Protein 2FVZ (pdb70)

Radius of gyration: 35.71 Å; Cα contacts (8 Å, |Δi|>4): 2419; chains: 4; bounding box: 88×84×88 Å

CATH classification: 3.30.540.10 (+1 more: 3.40.190.80)

Foldseek 3Di:
DVVVVVLVQVLFVVLLQLLLVVLPDLCVSQVVSVCSSCVCVCVVPVPEAEAEDCVPRDDDQGKYKQWRSKQQVVCSNVVVQAIKIKIWIDHGNHTAKIWIASSRVGWTWIFGAPPAIDTPPDGAAAALDQQQLAFEEEEEQDDDPDPVSNVVVVQLVVLSVVLNGPYYDYRRGLLVVLVCRLRHVGFKYKYAQAALSSPRNSQSSSVRNPKDKAALLLHHDDRGRRIIMIGNYSNNSNSSSVRD/DVVVVVLVQVLQLVLLVLLLPVLPPLCVSQVVSVCSRPVVCCVVCVFEAEQDPVVRQDQDQGWYKQWRSKALVVCSNVSVQAIKTWIWIDHHSHTAKIWIASSNVGWTWIFGVPPAIDTPNHGAAAQLDQQLLAFAEEEDLEDDCDCCSPVVCVQLVCLSVVSNGVYYDYRSGLLVVLVCRRRHVGFKYWDAQAALSSCSNSQRNNVSRQKDKAALQLHHDDNPRRIIMIGNDNNNRSVSSVRD/DVVVVVLVQVLFLVLLQQLQVVLVDLVVSQVVSVCVNVVVVCVVPVQEAEDEPCVFDDFDQTKYKLWDSKQQVPCSNVSNQFIKTKIWIAHGSGTAKIWIARSNVRWIWIFGDVPAIDTPNHGAAAQLDQQQLQFEEEEELPPDDPVPSVVVVVLLVVLSVVSNGPYYDYRRGLLVVLVCRRRHVGFKYWYFQAALSSPRNSQRSSVSNVKDKAALCLHRNPNGRNIIMIGNDSNVSVVSSVSD/DVVVVVLVVVLQQVLLVLLVVVLPPVCVSQVVSVCSRCVVVCVVPVVEAEQEPVVRQDDAQGKYKQWRSWQQPVCSVVSVQAIKTKIWIHHHPGTAKIWIASSRVGWIWIFGVVGFIDIPPHGWAAQQDLQQLAFEEEEELDDDPDVVSPVVVVLLVVLSVVLNGNYYDYRRGLLVRLVCRRRHVGFKYWYAQAACSSPSNSCRNCVSNQKAKAALQLHRDDNVRRIIIIGNDNSNSVSSSVRD

Structure (mmCIF, N/CA/C/O backbone):
data_2FVZ
#
_entry.id   2FVZ
#
_cell.length_a   65.030
_cell.length_b   96.950
_cell.length_c   106.970
_cell.angle_alpha   90.00
_cell.angle_beta   90.03
_cell.angle_gamma   90.00
#
_symmetry.space_group_name_H-M   'P 1 21 1'
#
loop_
_atom_site.group_PDB
_atom_site.id
_atom_site.type_symbol
_atom_site.label_atom_id
_atom_site.label_alt_id
_atom_site.label_comp_id
_atom_site.label_asym_id
_atom_site.label_entity_id
_atom_site.label_seq_id
_atom_site.pdbx_PDB_ins_code
_atom_site.Cartn_x
_atom_site.Cartn_y
_atom_site.Cartn_z
_atom_site.occupancy
_atom_site.B_iso_or_equiv
_atom_site.auth_seq_id
_atom_site.auth_comp_id
_atom_site.auth_asym_id
_atom_site.auth_atom_id
_atom_site.pdbx_PDB_model_num
ATOM 1 N N . TRP A 1 1 ? 9.409 14.757 30.958 1.00 65.56 16 TRP A N 1
ATOM 2 C CA . TRP A 1 1 ? 8.893 13.818 31.956 1.00 67.84 16 TRP A CA 1
ATOM 3 C C . TRP A 1 1 ? 9.919 12.734 32.272 1.00 67.68 16 TRP A C 1
ATOM 4 O O . TRP A 1 1 ? 9.674 11.550 32.040 1.00 60.81 16 TRP A O 1
ATOM 15 N N . GLU A 1 2 ? 11.057 13.145 32.799 1.00 63.33 17 GLU A N 1
ATOM 16 C CA . GLU A 1 2 ? 12.246 12.297 32.854 1.00 63.21 17 GLU A CA 1
ATOM 17 C C . GLU A 1 2 ? 12.073 11.101 33.786 1.00 60.57 17 GLU A C 1
ATOM 18 O O . GLU A 1 2 ? 12.268 9.959 33.358 1.00 59.72 17 GLU A O 1
ATOM 24 N N . GLU A 1 3 ? 11.722 11.355 35.042 1.00 53.64 18 GLU A N 1
ATOM 25 C CA . GLU A 1 3 ? 11.637 10.297 36.040 1.00 53.48 18 GLU A CA 1
ATOM 26 C C . GLU A 1 3 ? 10.748 9.154 35.559 1.00 51.49 18 GLU A C 1
ATOM 27 O O . GLU A 1 3 ? 10.978 7.994 35.891 1.00 57.36 18 GLU A O 1
ATOM 33 N N . CYS A 1 4 ? 9.736 9.503 34.771 1.00 53.14 19 CYS A N 1
ATOM 34 C CA . CYS A 1 4 ? 8.847 8.512 34.180 1.00 52.20 19 CYS A CA 1
ATOM 35 C C . CYS A 1 4 ? 9.508 7.833 32.986 1.00 45.40 19 CYS A C 1
ATOM 36 O O . CYS A 1 4 ? 9.501 6.606 32.879 1.00 50.27 19 CYS A O 1
ATOM 39 N N . PHE A 1 5 ? 10.087 8.634 32.090 1.00 33.12 20 PHE A N 1
ATOM 40 C CA . PHE A 1 5 ? 10.810 8.059 30.963 1.00 27.62 20 PHE A CA 1
ATOM 41 C C . PHE A 1 5 ? 11.871 7.089 31.467 1.00 30.45 20 PHE A C 1
ATOM 42 O O . PHE A 1 5 ? 12.060 6.012 30.913 1.00 61.20 20 PHE A O 1
ATOM 50 N N . GLN A 1 6 ? 12.555 7.486 32.537 1.00 26.10 21 GLN A N 1
ATOM 51 C CA . GLN A 1 6 ? 13.586 6.620 33.099 1.00 28.22 21 GLN A CA 1
ATOM 52 C C . GLN A 1 6 ? 12.959 5.372 33.704 1.00 33.26 21 GLN A C 1
ATOM 53 O O . GLN A 1 6 ? 13.566 4.302 33.696 1.00 74.81 21 GLN A O 1
ATOM 59 N N . ALA A 1 7 ? 11.742 5.505 34.226 1.00 29.66 22 ALA A N 1
ATOM 60 C CA . ALA A 1 7 ? 11.050 4.356 34.798 1.00 28.36 22 ALA A CA 1
ATOM 61 C C . ALA A 1 7 ? 10.659 3.378 33.695 1.00 27.99 22 ALA A C 1
ATOM 62 O O . ALA A 1 7 ? 10.637 2.169 33.892 1.00 33.41 22 ALA A O 1
ATOM 64 N N . ALA A 1 8 ? 10.361 3.950 32.536 1.00 28.84 23 ALA A N 1
ATOM 65 C CA . ALA A 1 8 ? 10.009 3.177 31.356 1.00 23.42 23 ALA A CA 1
ATOM 66 C C . ALA A 1 8 ? 11.215 2.411 30.822 1.00 30.65 23 ALA A C 1
ATOM 67 O O . ALA A 1 8 ? 11.109 1.228 30.508 1.00 32.65 23 ALA A O 1
ATOM 69 N N . VAL A 1 9 ? 12.352 3.098 30.726 1.00 30.62 24 VAL A N 1
ATOM 70 C CA . VAL A 1 9 ? 13.584 2.496 30.236 1.00 30.92 24 VAL A CA 1
ATOM 71 C C . VAL A 1 9 ? 14.056 1.382 31.169 1.00 34.88 24 VAL A C 1
ATOM 72 O O . VAL A 1 9 ? 14.398 0.288 30.735 1.00 39.02 24 VAL A O 1
ATOM 76 N N . GLN A 1 10 ? 14.057 1.688 32.460 1.00 38.06 25 GLN A N 1
ATOM 77 C CA . GLN A 1 10 ? 14.529 0.748 33.471 1.00 42.93 25 GLN A CA 1
ATOM 78 C C . GLN A 1 10 ? 13.662 -0.499 33.514 1.00 46.65 25 GLN A C 1
ATOM 79 O O . GLN A 1 10 ? 14.170 -1.604 33.751 1.00 68.20 25 GLN A O 1
ATOM 85 N N . LEU A 1 11 ? 12.360 -0.342 33.297 1.00 45.23 26 LEU A N 1
ATOM 86 C CA . LEU A 1 11 ? 11.435 -1.467 33.379 1.00 42.09 26 LEU A CA 1
ATOM 87 C C . LEU A 1 11 ? 11.404 -2.257 32.076 1.00 37.58 26 LEU A C 1
ATOM 88 O O . LEU A 1 11 ? 11.353 -3.486 32.069 1.00 43.11 26 LEU A O 1
ATOM 93 N N . ALA A 1 12 ? 11.433 -1.543 30.954 1.00 30.59 27 ALA A N 1
ATOM 94 C CA . ALA A 1 12 ? 11.401 -2.221 29.665 1.00 29.78 27 ALA A CA 1
ATOM 95 C C . ALA A 1 12 ? 12.532 -3.225 29.544 1.00 39.35 27 ALA A C 1
ATOM 96 O O . ALA A 1 12 ? 12.368 -4.277 28.927 1.00 80.62 27 ALA A O 1
ATOM 98 N N . LEU A 1 13 ? 13.698 -2.929 30.122 1.00 34.11 28 LEU A N 1
ATOM 99 C CA . LEU A 1 13 ? 14.805 -3.872 29.925 1.00 31.05 28 LEU A CA 1
ATOM 100 C C . LEU A 1 13 ? 14.885 -4.863 31.079 1.00 31.92 28 LEU A C 1
ATOM 101 O O . LEU A 1 13 ? 15.446 -5.944 30.928 1.00 42.64 28 LEU A O 1
ATOM 106 N N . ARG A 1 14 ? 14.318 -4.529 32.236 1.00 27.79 29 ARG A N 1
ATOM 107 C CA . ARG A 1 14 ? 14.204 -5.549 33.280 1.00 22.09 29 ARG A CA 1
ATOM 108 C C . ARG A 1 14 ? 13.200 -6.614 32.859 1.00 28.18 29 ARG A C 1
ATOM 109 O O . ARG A 1 14 ? 13.400 -7.809 33.055 1.00 38.69 29 ARG A O 1
ATOM 117 N N . ALA A 1 15 ? 12.102 -6.159 32.261 1.00 30.82 30 ALA A N 1
ATOM 118 C CA . ALA A 1 15 ? 11.176 -7.069 31.600 1.00 33.43 30 ALA A CA 1
ATOM 119 C C . ALA A 1 15 ? 11.880 -7.819 30.469 1.00 36.09 30 ALA A C 1
ATOM 120 O O . ALA A 1 15 ? 11.752 -9.029 30.340 1.00 37.17 30 ALA A O 1
ATOM 122 N N . GLY A 1 16 ? 12.623 -7.069 29.664 1.00 37.76 31 GLY A N 1
ATOM 123 C CA . GLY A 1 16 ? 13.410 -7.615 28.575 1.00 35.01 31 GLY A CA 1
ATOM 124 C C . GLY A 1 16 ? 14.424 -8.632 29.063 1.00 37.57 31 GLY A C 1
ATOM 125 O O . GLY A 1 16 ? 14.812 -9.541 28.330 1.00 40.16 31 GLY A O 1
ATOM 126 N N . GLN A 1 17 ? 14.849 -8.488 30.313 1.00 45.20 32 GLN A N 1
ATOM 127 C CA . GLN A 1 17 ? 15.724 -9.495 30.911 1.00 54.45 32 GLN A CA 1
ATOM 128 C C . GLN A 1 17 ? 14.926 -10.756 31.225 1.00 47.13 32 GLN A C 1
ATOM 129 O O . GLN A 1 17 ? 15.366 -11.872 30.954 1.00 60.32 32 GLN A O 1
ATOM 135 N N . ILE A 1 18 ? 13.745 -10.553 31.793 1.00 37.11 33 ILE A N 1
ATOM 136 C CA . ILE A 1 18 ? 12.878 -11.645 32.215 1.00 28.15 33 ILE A CA 1
ATOM 137 C C . ILE A 1 18 ? 12.456 -12.525 31.047 1.00 38.01 33 ILE A C 1
ATOM 138 O O . ILE A 1 18 ? 12.215 -13.720 31.213 1.00 53.10 33 ILE A O 1
ATOM 143 N N . ILE A 1 19 ? 12.360 -11.930 29.862 1.00 35.64 34 ILE A N 1
ATOM 144 C CA . ILE A 1 19 ? 11.847 -12.658 28.704 1.00 28.03 34 ILE A CA 1
ATOM 145 C C . ILE A 1 19 ? 12.969 -13.390 27.976 1.00 33.55 34 ILE A C 1
ATOM 146 O O . ILE A 1 19 ? 12.756 -14.480 27.447 1.00 43.50 34 ILE A O 1
ATOM 151 N N . ARG A 1 20 ? 14.162 -12.797 27.959 1.00 37.42 35 ARG A N 1
ATOM 152 C CA . ARG A 1 20 ? 15.323 -13.481 27.392 1.00 37.87 35 ARG A CA 1
ATOM 153 C C . ARG A 1 20 ? 15.603 -14.770 28.152 1.00 43.05 35 ARG A C 1
ATOM 154 O O . ARG A 1 20 ? 15.631 -15.855 27.575 1.00 62.63 35 ARG A O 1
ATOM 162 N N . LYS A 1 21 ? 15.804 -14.659 29.462 1.00 44.35 36 LYS A N 1
ATOM 163 C CA . LYS A 1 21 ? 16.054 -15.840 30.272 1.00 48.68 36 LYS A CA 1
ATOM 164 C C . LYS A 1 21 ? 14.863 -16.789 30.256 1.00 49.73 36 LYS A C 1
ATOM 165 O O . LYS A 1 21 ? 15.000 -17.976 30.550 1.00 89.63 36 LYS A O 1
ATOM 171 N N . ALA A 1 22 ? 13.690 -16.269 29.903 1.00 45.20 37 ALA A N 1
ATOM 172 C CA . ALA A 1 22 ? 12.502 -17.104 29.790 1.00 46.56 37 ALA A CA 1
ATOM 173 C C . ALA A 1 22 ? 12.491 -17.856 28.468 1.00 48.13 37 ALA A C 1
ATOM 174 O O . ALA A 1 22 ? 11.981 -18.971 28.373 1.00 63.78 37 ALA A O 1
ATOM 176 N N . LEU A 1 23 ? 13.071 -17.243 27.434 1.00 40.07 38 LEU A N 1
ATOM 177 C CA . LEU A 1 23 ? 13.025 -17.839 26.107 1.00 35.80 38 LEU A CA 1
ATOM 178 C C . LEU A 1 23 ? 13.896 -19.092 26.042 1.00 53.22 38 LEU A C 1
ATOM 179 O O . LEU A 1 23 ? 13.606 -20.022 25.289 1.00 62.61 38 LEU A O 1
ATOM 184 N N . THR A 1 24 ? 14.957 -19.108 26.848 1.00 68.45 39 THR A N 1
ATOM 185 C CA . THR A 1 24 ? 15.874 -20.239 26.887 1.00 76.51 39 THR A CA 1
ATOM 186 C C . THR A 1 24 ? 15.153 -21.530 27.273 1.00 89.36 39 THR A C 1
ATOM 187 O O . THR A 1 24 ? 15.504 -22.613 26.795 1.00 108.03 39 THR A O 1
ATOM 191 N N . GLU A 1 25 ? 14.146 -21.425 28.133 1.00 93.33 40 GLU A N 1
ATOM 192 C CA . GLU A 1 25 ? 13.350 -22.573 28.545 1.00 99.16 40 GLU A CA 1
ATOM 193 C C . GLU A 1 25 ? 12.853 -23.377 27.347 1.00 104.41 40 GLU A C 1
ATOM 194 O O . GLU A 1 25 ? 12.999 -22.955 26.195 1.00 102.84 40 GLU A O 1
ATOM 200 N N . GLU A 1 26 ? 12.265 -24.537 27.623 1.00 107.34 41 GLU A N 1
ATOM 201 C CA . GLU A 1 26 ? 11.725 -25.391 26.573 1.00 104.69 41 GLU A CA 1
ATOM 202 C C . GLU A 1 26 ? 10.212 -25.237 26.461 1.00 99.03 41 GLU A C 1
ATOM 203 O O . GLU A 1 26 ? 9.591 -25.764 25.538 1.00 83.61 41 GLU A O 1
ATOM 209 N N . THR A 1 40 ? 2.671 -17.316 28.742 1.00 27.97 55 THR A N 1
ATOM 210 C CA . THR A 1 40 ? 1.468 -16.767 29.363 1.00 32.79 55 THR A CA 1
ATOM 211 C C . THR A 1 40 ? 1.720 -16.425 30.827 1.00 41.63 55 THR A C 1
ATOM 212 O O . THR A 1 40 ? 1.164 -15.467 31.365 1.00 31.62 55 THR A O 1
ATOM 216 N N . GLU A 1 41 ? 2.574 -17.219 31.469 1.00 51.32 56 GLU A N 1
ATOM 217 C CA . GLU A 1 41 ? 3.019 -16.922 32.826 1.00 58.66 56 GLU A CA 1
ATOM 218 C C . GLU A 1 41 ? 3.976 -15.738 32.836 1.00 61.15 56 GLU A C 1
ATOM 219 O O . GLU A 1 41 ? 3.861 -14.823 33.649 1.00 68.61 56 GLU A O 1
ATOM 225 N N . THR A 1 42 ? 4.939 -15.753 31.918 1.00 62.29 57 THR A N 1
ATOM 226 C CA . THR A 1 42 ? 5.888 -14.652 31.786 1.00 57.23 57 THR A CA 1
ATOM 227 C C . THR A 1 42 ? 5.165 -13.345 31.480 1.00 51.27 57 THR A C 1
ATOM 228 O O . THR A 1 42 ? 5.454 -12.313 32.088 1.00 42.45 57 THR A O 1
ATOM 232 N N . ASP A 1 43 ? 4.223 -13.407 30.546 1.00 55.33 58 ASP A N 1
ATOM 233 C CA . ASP A 1 43 ? 3.372 -12.274 30.205 1.00 60.03 58 ASP A CA 1
ATOM 234 C C . ASP A 1 43 ? 2.828 -11.600 31.461 1.00 59.46 58 ASP A C 1
ATOM 235 O O . ASP A 1 43 ? 3.090 -10.422 31.706 1.00 49.31 58 ASP A O 1
ATOM 240 N N . HIS A 1 44 ? 2.072 -12.360 32.256 1.00 63.00 59 HIS A N 1
ATOM 241 C CA . HIS A 1 44 ? 1.478 -11.821 33.475 1.00 62.99 59 HIS A CA 1
ATOM 242 C C . HIS A 1 44 ? 2.563 -11.280 34.404 1.00 57.64 59 HIS A C 1
ATOM 243 O O . HIS A 1 44 ? 2.489 -10.143 34.865 1.00 48.95 59 HIS A O 1
ATOM 250 N N . LEU A 1 45 ? 3.561 -12.120 34.656 1.00 50.90 60 LEU A N 1
ATOM 251 C CA . LEU A 1 45 ? 4.762 -11.749 35.386 1.00 41.64 60 LEU A CA 1
ATOM 252 C C . LEU A 1 45 ? 5.275 -10.387 34.929 1.00 38.54 60 LEU A C 1
ATOM 253 O O . LEU A 1 45 ? 5.500 -9.480 35.724 1.00 36.64 60 LEU A O 1
ATOM 258 N N . VAL A 1 46 ? 5.459 -10.258 33.620 1.00 37.15 61 VAL A N 1
ATOM 259 C CA . VAL A 1 46 ? 5.983 -9.031 33.028 1.00 30.27 61 VAL A CA 1
ATOM 260 C C . VAL A 1 46 ? 4.990 -7.885 33.162 1.00 39.55 61 VAL A C 1
ATOM 261 O O . VAL A 1 46 ? 5.350 -6.764 33.525 1.00 50.36 61 VAL A O 1
ATOM 265 N N . GLU A 1 47 ? 3.728 -8.177 32.874 1.00 40.35 62 GLU A N 1
ATOM 266 C CA . GLU A 1 47 ? 2.638 -7.224 33.036 1.00 29.37 62 GLU A CA 1
ATOM 267 C C . GLU A 1 47 ? 2.575 -6.681 34.456 1.00 32.47 62 GLU A C 1
ATOM 268 O O . GLU A 1 47 ? 2.629 -5.469 34.662 1.00 35.19 62 GLU A O 1
ATOM 274 N N . ASP A 1 48 ? 2.468 -7.584 35.424 1.00 37.60 63 ASP A N 1
ATOM 275 C CA . ASP A 1 48 ? 2.307 -7.229 36.829 1.00 36.47 63 ASP A CA 1
ATOM 276 C C . ASP A 1 48 ? 3.564 -6.592 37.398 1.00 30.28 63 ASP A C 1
ATOM 277 O O . ASP A 1 48 ? 3.512 -5.871 38.385 1.00 34.64 63 ASP A O 1
ATOM 282 N N . LEU A 1 49 ? 4.702 -6.869 36.766 1.00 30.79 64 LEU A N 1
ATOM 283 C CA . LEU A 1 49 ? 5.954 -6.205 37.122 1.00 31.67 64 LEU A CA 1
ATOM 284 C C . LEU A 1 49 ? 5.872 -4.727 36.761 1.00 31.23 64 LEU A C 1
ATOM 285 O O . LEU A 1 49 ? 5.933 -3.852 37.623 1.00 45.88 64 LEU A O 1
ATOM 290 N N . ILE A 1 50 ? 5.721 -4.455 35.469 1.00 31.18 65 ILE A N 1
ATOM 291 C CA . ILE A 1 50 ? 5.678 -3.084 34.976 1.00 35.80 65 ILE A CA 1
ATOM 292 C C . ILE A 1 50 ? 4.581 -2.272 35.654 1.00 45.55 65 ILE A C 1
ATOM 293 O O . ILE A 1 50 ? 4.836 -1.194 36.193 1.00 56.46 65 ILE A O 1
ATOM 298 N N . ILE A 1 51 ? 3.358 -2.793 35.622 1.00 45.60 66 ILE A N 1
ATOM 299 C CA . ILE A 1 51 ? 2.176 -2.004 35.949 1.00 40.21 66 ILE A CA 1
ATOM 300 C C . ILE A 1 51 ? 2.049 -1.771 37.447 1.00 39.98 66 ILE A C 1
ATOM 301 O O . ILE A 1 51 ? 1.509 -0.751 37.878 1.00 57.76 66 ILE A O 1
ATOM 306 N N . SER A 1 52 ? 2.542 -2.712 38.257 1.00 35.51 67 SER A N 1
ATOM 307 C CA . SER A 1 52 ? 2.479 -2.502 39.703 1.00 26.55 67 SER A CA 1
ATOM 308 C C . SER A 1 52 ? 3.465 -1.439 40.154 1.00 26.45 67 SER A C 1
ATOM 309 O O . SER A 1 52 ? 3.198 -0.698 41.104 1.00 42.12 67 SER A O 1
ATOM 312 N N . GLU A 1 53 ? 4.612 -1.339 39.478 1.00 34.70 68 GLU A N 1
ATOM 313 C CA . GLU A 1 53 ? 5.614 -0.358 39.904 1.00 35.69 68 GLU A CA 1
ATOM 314 C C . GLU A 1 53 ? 5.321 1.033 39.359 1.00 34.63 68 GLU A C 1
ATOM 315 O O . GLU A 1 53 ? 5.460 2.034 40.064 1.00 50.95 68 GLU A O 1
ATOM 321 N N . LEU A 1 54 ? 4.929 1.108 38.093 1.00 27.83 69 LEU A N 1
ATOM 322 C CA . LEU A 1 54 ? 4.488 2.394 37.563 1.00 38.46 69 LEU A CA 1
ATOM 323 C C . LEU A 1 54 ? 3.273 2.895 38.343 1.00 46.32 69 LEU A C 1
ATOM 324 O O . LEU A 1 54 ? 3.132 4.079 38.617 1.00 44.76 69 LEU A O 1
ATOM 329 N N . ARG A 1 55 ? 2.397 1.965 38.692 1.00 54.35 70 ARG A N 1
ATOM 330 C CA . ARG A 1 55 ? 1.211 2.293 39.486 1.00 60.57 70 ARG A CA 1
ATOM 331 C C . ARG A 1 55 ? 1.588 3.069 40.725 1.00 66.21 70 ARG A C 1
ATOM 332 O O . ARG A 1 55 ? 1.440 4.287 40.757 1.00 75.12 70 ARG A O 1
ATOM 340 N N . GLU A 1 56 ? 2.081 2.369 41.741 1.00 69.54 71 GLU A N 1
ATOM 341 C CA . GLU A 1 56 ? 2.402 2.995 43.019 1.00 75.13 71 GLU A CA 1
ATOM 342 C C . GLU A 1 56 ? 3.742 3.723 42.965 1.00 73.48 71 GLU A C 1
ATOM 343 O O . GLU A 1 56 ? 4.325 4.048 44.000 1.00 85.33 71 GLU A O 1
ATOM 349 N N . ARG A 1 57 ? 4.226 3.976 41.753 1.00 69.34 72 ARG A N 1
ATOM 350 C CA . ARG A 1 57 ? 5.212 5.033 41.521 1.00 68.29 72 ARG A CA 1
ATOM 351 C C . ARG A 1 57 ? 4.493 6.351 41.213 1.00 68.93 72 ARG A C 1
ATOM 352 O O . ARG A 1 57 ? 4.859 7.406 41.741 1.00 83.73 72 ARG A O 1
ATOM 360 N N . PHE A 1 58 ? 3.467 6.273 40.370 1.00 59.32 73 PHE A N 1
ATOM 361 C CA . PHE A 1 58 ? 2.565 7.377 40.093 1.00 49.05 73 PHE A CA 1
ATOM 362 C C . PHE A 1 58 ? 1.111 6.938 40.224 1.00 61.82 73 PHE A C 1
ATOM 363 O O . PHE A 1 58 ? 0.427 6.696 39.217 1.00 79.06 73 PHE A O 1
ATOM 371 N N . PRO A 1 59 ? 0.648 6.826 41.465 1.00 67.09 74 PRO A N 1
ATOM 372 C CA . PRO A 1 59 ? -0.580 6.078 41.743 1.00 67.41 74 PRO A CA 1
ATOM 373 C C . PRO A 1 59 ? -1.788 6.634 41.009 1.00 76.46 74 PRO A C 1
ATOM 374 O O . PRO A 1 59 ? -2.784 5.921 40.820 1.00 73.69 74 PRO A O 1
ATOM 378 N N . SER A 1 60 ? -1.706 7.899 40.610 1.00 84.90 75 SER A N 1
ATOM 379 C CA . SER A 1 60 ? -2.845 8.602 40.029 1.00 86.40 75 SER A CA 1
ATOM 380 C C . SER A 1 60 ? -2.783 8.669 38.510 1.00 75.42 75 SER A C 1
ATOM 381 O O . SER A 1 60 ? -3.625 9.303 37.874 1.00 77.28 75 SER A O 1
ATOM 384 N N . HIS A 1 61 ? -1.781 8.022 37.932 1.00 67.47 76 HIS A N 1
ATOM 385 C CA . HIS A 1 61 ? -1.666 7.946 36.481 1.00 56.15 76 HIS A CA 1
ATOM 386 C C . HIS A 1 61 ? -2.686 6.964 35.905 1.00 49.56 76 HIS A C 1
ATOM 387 O O . HIS A 1 61 ? -3.283 6.181 36.644 1.00 40.71 76 HIS A O 1
ATOM 394 N N . ARG A 1 62 ? -2.869 7.022 34.591 1.00 49.77 77 ARG A N 1
ATOM 395 C CA . ARG A 1 62 ? -3.728 6.073 33.902 1.00 47.11 77 ARG A CA 1
ATOM 396 C C . ARG A 1 62 ? -2.901 5.060 33.111 1.00 50.09 77 ARG A C 1
ATOM 397 O O . ARG A 1 62 ? -1.705 5.236 32.881 1.00 36.25 77 ARG A O 1
ATOM 405 N N . PHE A 1 63 ? -3.561 3.985 32.692 1.00 54.55 78 PHE A N 1
ATOM 406 C CA . PHE A 1 63 ? -2.913 2.911 31.953 1.00 49.91 78 PHE A CA 1
ATOM 407 C C . PHE A 1 63 ? -3.763 2.476 30.765 1.00 46.45 78 PHE A C 1
ATOM 408 O O . PHE A 1 63 ? -4.973 2.695 30.731 1.00 48.10 78 PHE A O 1
ATOM 416 N N . ILE A 1 64 ? -3.119 1.860 29.787 1.00 44.30 79 ILE A N 1
ATOM 417 C CA . ILE A 1 64 ? -3.820 1.205 28.691 1.00 46.11 79 ILE A CA 1
ATOM 418 C C . ILE A 1 64 ? -2.973 0.055 28.150 1.00 56.84 79 ILE A C 1
ATOM 419 O O . ILE A 1 64 ? -2.182 0.221 27.216 1.00 71.71 79 ILE A O 1
ATOM 424 N N . ALA A 1 65 ? -3.136 -1.112 28.753 1.00 62.17 80 ALA A N 1
ATOM 425 C CA . ALA A 1 65 ? -2.595 -2.357 28.213 1.00 71.83 80 ALA A CA 1
ATOM 426 C C . ALA A 1 65 ? -3.716 -3.364 28.002 1.00 81.44 80 ALA A C 1
ATOM 427 O O . ALA A 1 65 ? -4.856 -3.117 28.400 1.00 85.85 80 ALA A O 1
ATOM 429 N N . GLU A 1 66 ? -3.418 -4.507 27.393 1.00 89.70 81 GLU A N 1
ATOM 430 C CA . GLU A 1 66 ? -4.476 -5.471 27.123 1.00 92.87 81 GLU A CA 1
ATOM 431 C C . GLU A 1 66 ? -5.182 -5.894 28.406 1.00 88.94 81 GLU A C 1
ATOM 432 O O . GLU A 1 66 ? -6.384 -5.669 28.559 1.00 104.10 81 GLU A O 1
ATOM 438 N N . GLU A 1 67 ? -4.422 -6.490 29.332 1.00 82.55 82 GLU A N 1
ATOM 439 C CA . GLU A 1 67 ? -5.004 -7.008 30.563 1.00 78.58 82 GLU A CA 1
ATOM 440 C C . GLU A 1 67 ? -5.062 -5.909 31.632 1.00 72.11 82 GLU A C 1
ATOM 441 O O . GLU A 1 67 ? -4.261 -5.900 32.576 1.00 70.32 82 GLU A O 1
ATOM 447 N N . ALA A 1 73 ? -14.635 -2.431 25.144 1.00 70.83 88 ALA A N 1
ATOM 448 C CA . ALA A 1 73 ? -13.915 -1.235 24.648 1.00 77.14 88 ALA A CA 1
ATOM 449 C C . ALA A 1 73 ? -13.094 -0.563 25.736 1.00 78.31 88 ALA A C 1
ATOM 450 O O . ALA A 1 73 ? -13.458 -0.643 26.919 1.00 71.54 88 ALA A O 1
ATOM 452 N N . LYS A 1 74 ? -12.020 0.118 25.356 1.00 81.29 89 LYS A N 1
ATOM 453 C CA . LYS A 1 74 ? -11.336 0.068 24.071 1.00 83.78 89 LYS A CA 1
ATOM 454 C C . LYS A 1 74 ? -9.890 0.534 24.257 1.00 87.30 89 LYS A C 1
ATOM 455 O O . LYS A 1 74 ? -9.078 -0.085 25.032 1.00 97.50 89 LYS A O 1
ATOM 457 N N . CYS A 1 75 ? -9.566 1.648 23.546 1.00 81.81 90 CYS A N 1
ATOM 458 C CA . CYS A 1 75 ? -8.348 2.419 23.772 1.00 76.21 90 CYS A CA 1
ATOM 459 C C . CYS A 1 75 ? -8.682 3.909 23.906 1.00 69.00 90 CYS A C 1
ATOM 460 O O . CYS A 1 75 ? -8.259 4.728 23.087 1.00 84.08 90 CYS A O 1
ATOM 463 N N . VAL A 1 76 ? -9.436 4.234 24.952 1.00 57.60 91 VAL A N 1
ATOM 464 C CA . VAL A 1 76 ? -9.924 5.586 25.175 1.00 56.63 91 VAL A CA 1
ATOM 465 C C . VAL A 1 76 ? -8.935 6.413 25.991 1.00 51.47 91 VAL A C 1
ATOM 466 O O . VAL A 1 76 ? -8.936 6.373 27.221 1.00 43.59 91 VAL A O 1
ATOM 470 N N . LEU A 1 77 ? -8.092 7.161 25.285 1.00 50.65 92 LEU A N 1
ATOM 471 C CA . LEU A 1 77 ? -7.068 8.010 25.888 1.00 42.67 92 LEU A CA 1
ATOM 472 C C . LEU A 1 77 ? -7.661 9.334 26.368 1.00 42.78 92 LEU A C 1
ATOM 473 O O . LEU A 1 77 ? -8.179 10.099 25.557 1.00 34.30 92 LEU A O 1
ATOM 478 N N . THR A 1 78 ? -7.588 9.583 27.672 1.00 41.40 93 THR A N 1
ATOM 479 C CA . THR A 1 78 ? -8.033 10.849 28.237 1.00 35.52 93 THR A CA 1
ATOM 480 C C . THR A 1 78 ? -7.028 11.964 27.954 1.00 40.79 93 THR A C 1
ATOM 481 O O . THR A 1 78 ? -6.318 11.949 26.948 1.00 53.77 93 THR A O 1
ATOM 485 N N . HIS A 1 79 ? -6.980 12.932 28.863 1.00 38.52 94 HIS A N 1
ATOM 486 C CA . HIS A 1 79 ? -6.040 14.038 28.773 1.00 39.25 94 HIS A CA 1
ATOM 487 C C . HIS A 1 79 ? -5.012 13.969 29.894 1.00 38.45 94 HIS A C 1
ATOM 488 O O . HIS A 1 79 ? -4.095 14.779 29.961 1.00 44.95 94 HIS A O 1
ATOM 495 N N . SER A 1 80 ? -5.198 12.986 30.773 1.00 37.28 95 SER A N 1
ATOM 496 C CA . SER A 1 80 ? -4.305 12.747 31.890 1.00 37.41 95 SER A CA 1
ATOM 497 C C . SER A 1 80 ? -3.113 11.877 31.511 1.00 42.18 95 SER A C 1
ATOM 498 O O . SER A 1 80 ? -3.151 11.130 30.534 1.00 37.19 95 SER A O 1
ATOM 501 N N . PRO A 1 81 ? -2.045 11.985 32.297 1.00 47.64 96 PRO A N 1
ATOM 502 C CA . PRO A 1 81 ? -0.837 11.185 32.078 1.00 51.15 96 PRO A CA 1
ATOM 503 C C . PRO A 1 81 ? -1.141 9.690 32.064 1.00 47.93 96 PRO A C 1
ATOM 504 O O . PRO A 1 81 ? -1.513 9.100 33.077 1.00 44.73 96 PRO A O 1
ATOM 508 N N . THR A 1 82 ? -0.975 9.084 30.894 1.00 45.09 97 THR A N 1
ATOM 509 C CA . THR A 1 82 ? -1.408 7.713 30.661 1.00 41.91 97 THR A CA 1
ATOM 510 C C . THR A 1 82 ? -0.265 6.831 30.180 1.00 40.27 97 THR A C 1
ATOM 511 O O . THR A 1 82 ? 0.490 7.202 29.284 1.00 41.34 97 THR A O 1
ATOM 515 N N . TRP A 1 83 ? -0.143 5.652 30.782 1.00 33.58 98 TRP A N 1
ATOM 516 C CA . TRP A 1 83 ? 0.763 4.630 30.274 1.00 25.89 98 TRP A CA 1
ATOM 517 C C . TRP A 1 83 ? 0.056 3.697 29.296 1.00 37.96 98 TRP A C 1
ATOM 518 O O . TRP A 1 83 ? -1.072 3.257 29.528 1.00 39.06 98 TRP A O 1
ATOM 529 N N . ILE A 1 84 ? 0.720 3.389 28.190 1.00 44.84 99 ILE A N 1
ATOM 530 C CA . ILE A 1 84 ? 0.150 2.513 27.172 1.00 40.75 99 ILE A CA 1
ATOM 531 C C . ILE A 1 84 ? 1.100 1.363 26.858 1.00 32.53 99 ILE A C 1
ATOM 532 O O . ILE A 1 84 ? 2.061 1.520 26.115 1.00 25.35 99 ILE A O 1
ATOM 537 N N . ILE A 1 85 ? 0.805 0.213 27.443 1.00 32.58 100 ILE A N 1
ATOM 538 C CA . ILE A 1 85 ? 1.785 -0.835 27.681 1.00 32.58 100 ILE A CA 1
ATOM 539 C C . ILE A 1 85 ? 1.421 -2.152 27.004 1.00 38.97 100 ILE A C 1
ATOM 540 O O . ILE A 1 85 ? 0.268 -2.573 27.010 1.00 31.62 100 ILE A O 1
ATOM 545 N N . ASP A 1 86 ? 2.438 -2.782 26.425 1.00 39.25 101 ASP A N 1
ATOM 546 C CA . ASP A 1 86 ? 2.390 -4.156 25.953 1.00 30.37 101 ASP A CA 1
ATOM 547 C C . ASP A 1 86 ? 3.563 -4.960 26.510 1.00 25.21 101 ASP A C 1
ATOM 548 O O . ASP A 1 86 ? 4.681 -4.872 26.005 1.00 20.66 101 ASP A O 1
ATOM 553 N N . PRO A 1 87 ? 3.306 -5.742 27.549 1.00 28.35 102 PRO A N 1
ATOM 554 C CA . PRO A 1 87 ? 4.377 -6.470 28.238 1.00 31.58 102 PRO A CA 1
ATOM 555 C C . PRO A 1 87 ? 5.174 -7.348 27.281 1.00 36.83 102 PRO A C 1
ATOM 556 O O . PRO A 1 87 ? 6.395 -7.288 27.250 1.00 63.16 102 PRO A O 1
ATOM 560 N N . ILE A 1 88 ? 4.472 -8.164 26.506 1.00 42.80 103 ILE A N 1
ATOM 561 C CA . ILE A 1 88 ? 5.106 -9.006 25.503 1.00 36.36 103 ILE A CA 1
ATOM 562 C C . ILE A 1 88 ? 4.442 -8.835 24.144 1.00 35.92 103 ILE A C 1
ATOM 563 O O . ILE A 1 88 ? 3.295 -9.234 23.948 1.00 58.97 103 ILE A O 1
ATOM 568 N N . ASP A 1 89 ? 5.164 -8.237 23.204 1.00 31.95 104 ASP A N 1
ATOM 569 C CA . ASP A 1 89 ? 4.700 -8.204 21.823 1.00 24.20 104 ASP A CA 1
ATOM 570 C C . ASP A 1 89 ? 5.494 -9.200 20.984 1.00 26.75 104 ASP A C 1
ATOM 571 O O . ASP A 1 89 ? 6.707 -9.093 20.850 1.00 34.77 104 ASP A O 1
ATOM 576 N N . GLY A 1 90 ? 4.789 -10.176 20.425 1.00 36.39 105 GLY A N 1
ATOM 577 C CA . GLY A 1 90 ? 5.408 -11.323 19.792 1.00 31.17 105 GLY A CA 1
ATOM 578 C C . GLY A 1 90 ? 5.070 -12.594 20.556 1.00 40.39 105 GLY A C 1
ATOM 579 O O . GLY A 1 90 ? 5.905 -13.473 20.734 1.00 50.77 105 GLY A O 1
ATOM 580 N N . THR A 1 91 ? 3.823 -12.663 21.006 1.00 44.83 106 THR A N 1
ATOM 581 C CA . THR A 1 91 ? 3.321 -13.798 21.764 1.00 40.76 106 THR A CA 1
ATOM 582 C C . THR A 1 91 ? 3.694 -15.117 21.101 1.00 41.70 106 THR A C 1
ATOM 583 O O . THR A 1 91 ? 4.463 -15.912 21.649 1.00 32.63 106 THR A O 1
ATOM 587 N N . CYS A 1 92 ? 3.150 -15.335 19.912 1.00 41.27 107 CYS A N 1
ATOM 588 C CA . CYS A 1 92 ? 3.349 -16.569 19.166 1.00 36.12 107 CYS A CA 1
ATOM 589 C C . CYS A 1 92 ? 4.825 -16.847 18.935 1.00 35.36 107 CYS A C 1
ATOM 590 O O . CYS A 1 92 ? 5.297 -17.958 19.191 1.00 48.40 107 CYS A O 1
ATOM 593 N N . ASN A 1 93 ? 5.555 -15.843 18.468 1.00 38.25 108 ASN A N 1
ATOM 594 C CA . ASN A 1 93 ? 6.996 -15.965 18.272 1.00 38.23 108 ASN A CA 1
ATOM 595 C C . ASN A 1 93 ? 7.664 -16.514 19.529 1.00 38.03 108 ASN A C 1
ATOM 596 O O . ASN A 1 93 ? 8.531 -17.380 19.438 1.00 38.82 108 ASN A O 1
ATOM 601 N N . PHE A 1 94 ? 7.256 -16.007 20.689 1.00 41.31 109 PHE A N 1
ATOM 602 C CA . PHE A 1 94 ? 7.790 -16.503 21.955 1.00 37.93 109 PHE A CA 1
ATOM 603 C C . PHE A 1 94 ? 7.661 -18.024 22.007 1.00 37.46 109 PHE A C 1
ATOM 604 O O . PHE A 1 94 ? 8.636 -18.727 22.257 1.00 32.00 109 PHE A O 1
ATOM 612 N N . VAL A 1 95 ? 6.443 -18.500 21.781 1.00 36.40 110 VAL A N 1
ATOM 613 C CA . VAL A 1 95 ? 6.143 -19.903 22.040 1.00 33.74 110 VAL A CA 1
ATOM 614 C C . VAL A 1 95 ? 6.938 -20.812 21.114 1.00 38.61 110 VAL A C 1
ATOM 615 O O . VAL A 1 95 ? 7.409 -21.869 21.527 1.00 44.63 110 VAL A O 1
ATOM 619 N N . HIS A 1 96 ? 7.106 -20.396 19.858 1.00 26.09 111 HIS A N 1
ATOM 620 C CA . HIS A 1 96 ? 7.977 -21.122 18.942 1.00 25.62 111 HIS A CA 1
ATOM 621 C C . HIS A 1 96 ? 9.426 -20.691 19.131 1.00 30.32 111 HIS A C 1
ATOM 622 O O . HIS A 1 96 ? 10.311 -21.108 18.392 1.00 43.95 111 HIS A O 1
ATOM 629 N N . ARG A 1 97 ? 9.662 -19.847 20.127 1.00 33.81 112 ARG A N 1
ATOM 630 C CA . ARG A 1 97 ? 10.977 -19.257 20.333 1.00 33.13 112 ARG A CA 1
ATOM 631 C C . ARG A 1 97 ? 11.486 -18.616 19.048 1.00 35.67 112 ARG A C 1
ATOM 632 O O . ARG A 1 97 ? 12.687 -18.621 18.793 1.00 58.93 112 ARG A O 1
ATOM 640 N N . PHE A 1 98 ? 10.574 -18.072 18.243 1.00 36.48 113 PHE A N 1
ATOM 641 C CA . PHE A 1 98 ? 10.961 -17.169 17.162 1.00 41.92 113 PHE A CA 1
ATOM 642 C C . PHE A 1 98 ? 11.473 -15.857 17.751 1.00 37.13 113 PHE A C 1
ATOM 643 O O . PHE A 1 98 ? 10.708 -15.089 18.334 1.00 45.46 113 PHE A O 1
ATOM 651 N N . PRO A 1 99 ? 12.773 -15.625 17.605 1.00 36.97 114 PRO A N 1
ATOM 652 C CA . PRO A 1 99 ? 13.477 -14.577 18.343 1.00 39.24 114 PRO A CA 1
ATOM 653 C C . PRO A 1 99 ? 13.126 -13.165 17.874 1.00 38.43 114 PRO A C 1
ATOM 654 O O . PRO A 1 99 ? 14.023 -12.355 17.629 1.00 40.13 114 PRO A O 1
ATOM 658 N N . THR A 1 100 ? 11.837 -12.883 17.755 1.00 34.24 115 THR A N 1
ATOM 659 C CA . THR A 1 100 ? 11.325 -11.556 17.457 1.00 24.53 115 THR A CA 1
ATOM 660 C C . THR A 1 100 ? 10.263 -11.163 18.481 1.00 26.33 115 THR A C 1
ATOM 661 O O . THR A 1 100 ? 9.078 -11.196 18.168 1.00 32.93 115 THR A O 1
ATOM 665 N N . VAL A 1 101 ? 10.715 -10.814 19.673 1.00 19.59 116 VAL A N 1
ATOM 666 C CA . VAL A 1 101 ? 9.872 -10.602 20.841 1.00 23.61 116 VAL A CA 1
ATOM 667 C C . VAL A 1 101 ? 10.191 -9.255 21.471 1.00 28.26 116 VAL A C 1
ATOM 668 O O . VAL A 1 101 ? 11.324 -8.784 21.366 1.00 43.61 116 VAL A O 1
ATOM 672 N N . ALA A 1 102 ? 9.219 -8.618 22.115 1.00 29.23 117 ALA A N 1
ATOM 673 C CA . ALA A 1 102 ? 9.421 -7.232 22.520 1.00 25.67 117 ALA A CA 1
ATOM 674 C C . ALA A 1 102 ? 8.494 -6.814 23.655 1.00 24.82 117 ALA A C 1
ATOM 675 O O . ALA A 1 102 ? 7.410 -7.363 23.814 1.00 36.32 117 ALA A O 1
ATOM 677 N N . VAL A 1 103 ? 8.959 -5.842 24.424 1.00 31.41 118 VAL A N 1
ATOM 678 C CA . VAL A 1 103 ? 8.153 -5.019 25.309 1.00 29.70 118 VAL A CA 1
ATOM 679 C C . VAL A 1 103 ? 7.986 -3.620 24.729 1.00 26.27 118 VAL A C 1
ATOM 680 O O . VAL A 1 103 ? 8.907 -3.063 24.138 1.00 25.70 118 VAL A O 1
ATOM 684 N N . SER A 1 104 ? 6.801 -3.039 24.888 1.00 23.67 119 SER A N 1
ATOM 685 C CA . SER A 1 104 ? 6.582 -1.684 24.394 1.00 18.59 119 SER A CA 1
ATOM 686 C C . SER A 1 104 ? 5.883 -0.836 25.447 1.00 30.63 119 SER A C 1
ATOM 687 O O . SER A 1 104 ? 4.754 -1.119 25.841 1.00 36.21 119 SER A O 1
ATOM 690 N N . ILE A 1 105 ? 6.569 0.206 25.905 1.00 33.58 120 ILE A N 1
ATOM 691 C CA . ILE A 1 105 ? 5.957 1.127 26.856 1.00 28.48 120 ILE A CA 1
ATOM 692 C C . ILE A 1 105 ? 5.890 2.531 26.267 1.00 32.61 120 ILE A C 1
ATOM 693 O O . ILE A 1 105 ? 6.911 3.199 26.113 1.00 30.67 120 ILE A O 1
ATOM 698 N N . GLY A 1 106 ? 4.672 2.946 25.931 1.00 34.91 121 GLY A N 1
ATOM 699 C CA . GLY A 1 106 ? 4.386 4.282 25.449 1.00 29.49 121 GLY A CA 1
ATOM 700 C C . GLY A 1 106 ? 3.781 5.134 26.551 1.00 32.34 121 GLY A C 1
ATOM 701 O O . GLY A 1 106 ? 3.207 4.598 27.497 1.00 20.59 121 GLY A O 1
ATOM 702 N N . PHE A 1 107 ? 3.911 6.451 26.443 1.00 42.20 122 PHE A N 1
ATOM 703 C CA . PHE A 1 107 ? 3.389 7.358 27.461 1.00 39.53 122 PHE A CA 1
ATOM 704 C C . PHE A 1 107 ? 2.792 8.601 26.811 1.00 35.10 122 PHE A C 1
ATOM 705 O O . PHE A 1 107 ? 3.413 9.195 25.931 1.00 27.53 122 PHE A O 1
ATOM 713 N N . ALA A 1 108 ? 1.596 8.967 27.263 1.00 32.23 123 ALA A N 1
ATOM 714 C CA . ALA A 1 108 ? 0.882 10.116 26.723 1.00 34.94 123 ALA A CA 1
ATOM 715 C C . ALA A 1 108 ? 0.632 11.171 27.789 1.00 41.13 123 ALA A C 1
ATOM 716 O O . ALA A 1 108 ? 0.405 10.846 28.956 1.00 49.58 123 ALA A O 1
ATOM 718 N N . VAL A 1 109 ? 0.673 12.439 27.390 1.00 36.84 124 VAL A N 1
ATOM 719 C CA . VAL A 1 109 ? 0.190 13.528 28.220 1.00 38.23 124 VAL A CA 1
ATOM 720 C C . VAL A 1 109 ? -0.627 14.511 27.392 1.00 44.38 124 VAL A C 1
ATOM 721 O O . VAL A 1 109 ? -0.302 14.796 26.241 1.00 36.43 124 VAL A O 1
ATOM 725 N N . ARG A 1 110 ? -1.692 15.027 27.999 1.00 51.32 125 ARG A N 1
ATOM 726 C CA . ARG A 1 110 ? -2.584 15.965 27.336 1.00 49.63 125 ARG A CA 1
ATOM 727 C C . ARG A 1 110 ? -3.136 15.389 26.037 1.00 43.15 125 ARG A C 1
ATOM 728 O O . ARG A 1 110 ? -3.217 16.082 25.021 1.00 44.43 125 ARG A O 1
ATOM 736 N N . GLN A 1 111 ? -3.511 14.115 26.081 1.00 40.62 126 GLN A N 1
ATOM 737 C CA . GLN A 1 111 ? -3.979 13.418 24.887 1.00 38.53 126 GLN A CA 1
ATOM 738 C C . GLN A 1 111 ? -3.018 13.617 23.723 1.00 31.36 126 GLN A C 1
ATOM 739 O O . GLN A 1 111 ? -3.424 13.805 22.579 1.00 29.73 126 GLN A O 1
ATOM 745 N N . GLU A 1 112 ? -1.730 13.577 24.039 1.00 31.04 127 GLU A N 1
ATOM 746 C CA . GLU A 1 112 ? -0.665 13.572 23.047 1.00 29.75 127 GLU A CA 1
ATOM 747 C C . GLU A 1 112 ? 0.363 12.507 23.398 1.00 26.63 127 GLU A C 1
ATOM 748 O O . GLU A 1 112 ? 0.577 12.220 24.574 1.00 29.01 127 GLU A O 1
ATOM 754 N N . LEU A 1 113 ? 1.002 11.907 22.395 1.00 26.58 128 LEU A N 1
ATOM 755 C CA . LEU A 1 113 ? 1.961 10.858 22.738 1.00 33.07 128 LEU A CA 1
ATOM 756 C C . LEU A 1 113 ? 3.307 11.468 23.111 1.00 31.79 128 LEU A C 1
ATOM 757 O O . LEU A 1 113 ? 3.958 12.132 22.313 1.00 32.76 128 LEU A O 1
ATOM 762 N N . GLU A 1 114 ? 3.719 11.242 24.354 1.00 31.64 129 GLU A N 1
ATOM 763 C CA . GLU A 1 114 ? 4.907 11.872 24.916 1.00 33.37 129 GLU A CA 1
ATOM 764 C C . GLU A 1 114 ? 6.167 11.083 24.586 1.00 39.32 129 GLU A C 1
ATOM 765 O O . GLU A 1 114 ? 6.957 11.477 23.720 1.00 41.90 129 GLU A O 1
ATOM 771 N N . PHE A 1 115 ? 6.381 9.956 25.269 1.00 44.83 130 PHE A N 1
ATOM 772 C CA . PHE A 1 115 ? 7.532 9.124 24.918 1.00 42.68 130 PHE A CA 1
ATOM 773 C C . PHE A 1 115 ? 7.103 7.704 24.553 1.00 45.22 130 PHE A C 1
ATOM 774 O O . PHE A 1 115 ? 5.942 7.332 24.697 1.00 36.64 130 PHE A O 1
ATOM 782 N N . GLY A 1 116 ? 8.078 6.933 24.084 1.00 50.45 131 GLY A N 1
ATOM 783 C CA . GLY A 1 116 ? 7.938 5.514 23.829 1.00 43.78 131 GLY A CA 1
ATOM 784 C C . GLY A 1 116 ? 9.234 4.764 24.075 1.00 41.55 131 GLY A C 1
ATOM 785 O O . GLY A 1 116 ? 10.319 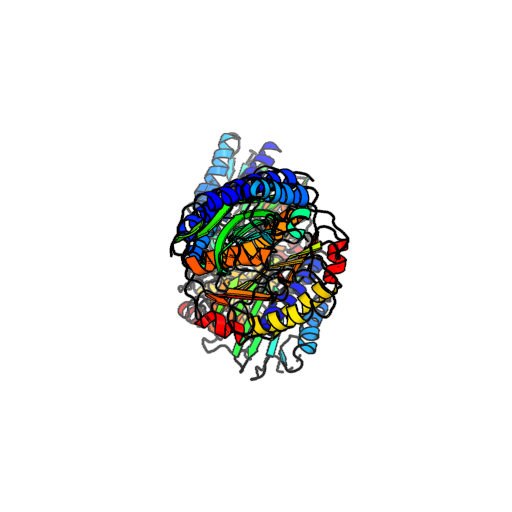5.285 23.817 1.00 49.30 131 GLY A O 1
ATOM 786 N N . VAL A 1 117 ? 9.134 3.539 24.579 1.00 42.40 132 VAL A N 1
ATOM 787 C CA . VAL A 1 117 ? 10.298 2.693 24.804 1.00 35.69 132 VAL A CA 1
ATOM 788 C C . VAL A 1 117 ? 10.010 1.257 24.373 1.00 28.94 132 VAL A C 1
ATOM 789 O O . VAL A 1 117 ? 9.163 0.593 24.964 1.00 31.02 132 VAL A O 1
ATOM 793 N N . ILE A 1 118 ? 10.718 0.791 23.353 1.00 34.39 133 ILE A N 1
ATOM 794 C CA . ILE A 1 118 ? 10.505 -0.546 22.813 1.00 36.66 133 ILE A CA 1
ATOM 795 C C . ILE A 1 118 ? 11.800 -1.353 22.782 1.00 39.06 133 ILE A C 1
ATOM 796 O O . ILE A 1 118 ? 12.718 -1.038 22.028 1.00 34.38 133 ILE A O 1
ATOM 801 N N . TYR A 1 119 ? 11.855 -2.395 23.602 1.00 38.61 134 TYR A N 1
ATOM 802 C CA . TYR A 1 119 ? 13.030 -3.248 23.720 1.00 28.83 134 TYR A CA 1
ATOM 803 C C . TYR A 1 119 ? 12.893 -4.521 22.895 1.00 25.21 134 TYR A C 1
ATOM 804 O O . TYR A 1 119 ? 11.961 -5.297 23.096 1.00 33.14 134 TYR A O 1
ATOM 813 N N . HIS A 1 120 ? 13.827 -4.729 21.978 1.00 27.60 135 HIS A N 1
ATOM 814 C CA . HIS A 1 120 ? 14.012 -6.018 21.326 1.00 19.68 135 HIS A CA 1
ATOM 815 C C . HIS A 1 120 ? 14.778 -6.969 22.243 1.00 21.70 135 HIS A C 1
ATOM 816 O O . HIS A 1 120 ? 16.007 -6.926 22.293 1.00 46.76 135 HIS A O 1
ATOM 823 N N . CYS A 1 121 ? 14.058 -7.814 22.966 1.00 18.90 136 CYS A N 1
ATOM 824 C CA . CYS A 1 121 ? 14.650 -8.665 23.983 1.00 23.93 136 CYS A CA 1
ATOM 825 C C . CYS A 1 121 ? 15.827 -9.471 23.443 1.00 40.19 136 CYS A C 1
ATOM 826 O O . CYS A 1 121 ? 16.897 -9.513 24.049 1.00 36.93 136 CYS A O 1
ATOM 829 N N . THR A 1 122 ? 15.617 -10.104 22.297 1.00 47.67 137 THR A N 1
ATOM 830 C CA . THR A 1 122 ? 16.616 -10.924 21.625 1.00 42.68 137 THR A CA 1
ATOM 831 C C . THR A 1 122 ? 17.874 -10.140 21.278 1.00 44.59 137 THR A C 1
ATOM 832 O O . THR A 1 122 ? 18.952 -10.409 21.807 1.00 52.31 137 THR A O 1
ATOM 836 N N . GLU A 1 123 ? 17.743 -9.165 20.382 1.00 30.57 138 GLU A N 1
ATOM 837 C CA . GLU A 1 123 ? 18.895 -8.450 19.863 1.00 19.39 138 GLU A CA 1
ATOM 838 C C . GLU A 1 123 ? 19.382 -7.352 20.803 1.00 28.51 138 GLU A C 1
ATOM 839 O O . GLU A 1 123 ? 20.355 -6.657 20.513 1.00 36.12 138 GLU A O 1
ATOM 845 N N . GLU A 1 124 ? 18.714 -7.171 21.938 1.00 32.78 139 GLU A N 1
ATOM 846 C CA . GLU A 1 124 ? 19.142 -6.158 22.898 1.00 29.36 139 GLU A CA 1
ATOM 847 C C . GLU A 1 124 ? 19.164 -4.761 22.292 1.00 34.99 139 GLU A C 1
ATOM 848 O O . GLU A 1 124 ? 20.136 -4.029 22.465 1.00 59.71 139 GLU A O 1
ATOM 854 N N . ARG A 1 125 ? 18.104 -4.383 21.585 1.00 34.36 140 ARG A N 1
ATOM 855 C CA . ARG A 1 125 ? 18.002 -3.040 21.023 1.00 26.48 140 ARG A CA 1
ATOM 856 C C . ARG A 1 125 ? 16.887 -2.249 21.708 1.00 30.35 140 ARG A C 1
ATOM 857 O O . ARG A 1 125 ? 15.714 -2.492 21.444 1.00 49.15 140 ARG A O 1
ATOM 865 N N . LEU A 1 126 ? 17.283 -1.324 22.566 1.00 36.04 141 LEU A N 1
ATOM 866 C CA . LEU A 1 126 ? 16.422 -0.321 23.164 1.00 27.03 141 LEU A CA 1
ATOM 867 C C . LEU A 1 126 ? 15.993 0.721 22.139 1.00 34.77 141 LEU A C 1
ATOM 868 O O . LEU A 1 126 ? 16.796 1.538 21.687 1.00 34.61 141 LEU A O 1
ATOM 873 N N . TYR A 1 127 ? 14.718 0.703 21.765 1.00 43.48 142 TYR A N 1
ATOM 874 C CA . TYR A 1 127 ? 14.202 1.774 20.914 1.00 36.78 142 TYR A CA 1
ATOM 875 C C . TYR A 1 127 ? 13.533 2.836 21.780 1.00 37.11 142 TYR A C 1
ATOM 876 O O . TYR A 1 127 ? 12.621 2.531 22.545 1.00 35.51 142 TYR A O 1
ATOM 885 N N . THR A 1 128 ? 14.002 4.070 21.653 1.00 44.27 143 THR A N 1
ATOM 886 C CA . THR A 1 128 ? 13.422 5.175 22.411 1.00 39.69 143 THR A CA 1
ATOM 887 C C . THR A 1 128 ? 12.968 6.293 21.478 1.00 42.34 143 THR A C 1
ATOM 888 O O . THR A 1 128 ? 13.469 6.411 20.362 1.00 50.75 143 THR A O 1
ATOM 892 N N . GLY A 1 129 ? 12.019 7.086 21.961 1.00 42.32 144 GLY A N 1
ATOM 893 C CA . GLY A 1 129 ? 11.509 8.233 21.240 1.00 38.46 144 GLY A CA 1
ATOM 894 C C . GLY A 1 129 ? 10.787 9.196 22.167 1.00 40.19 144 GLY A C 1
ATOM 895 O O . GLY A 1 129 ? 9.776 8.843 22.795 1.00 44.44 144 GLY A O 1
ATOM 896 N N . ARG A 1 130 ? 11.306 10.412 22.276 1.00 40.82 145 ARG A N 1
ATOM 897 C CA . ARG A 1 130 ? 10.625 11.473 23.008 1.00 34.03 145 ARG A CA 1
ATOM 898 C C . ARG A 1 130 ? 10.062 12.499 22.034 1.00 39.01 145 ARG A C 1
ATOM 899 O O . ARG A 1 130 ? 10.663 12.765 20.991 1.00 54.02 145 ARG A O 1
ATOM 907 N N . ARG A 1 131 ? 8.908 13.066 22.372 1.00 41.51 146 ARG A N 1
ATOM 908 C CA . ARG A 1 131 ? 8.359 14.148 21.561 1.00 50.10 146 ARG A CA 1
ATOM 909 C C . ARG A 1 131 ? 9.401 15.241 21.367 1.00 49.53 146 ARG A C 1
ATOM 910 O O . ARG A 1 131 ? 9.882 15.824 22.337 1.00 39.24 146 ARG A O 1
ATOM 918 N N . GLY A 1 132 ? 9.752 15.494 20.109 1.00 46.70 147 GLY A N 1
ATOM 919 C CA . GLY A 1 132 ? 10.573 16.615 19.712 1.00 47.23 147 GLY A CA 1
ATOM 920 C C . GLY A 1 132 ? 12.044 16.450 20.020 1.00 55.52 147 GLY A C 1
ATOM 921 O O . GLY A 1 132 ? 12.843 17.351 19.736 1.00 86.10 147 GLY A O 1
ATOM 922 N N . ARG A 1 133 ? 12.436 15.307 20.595 1.00 44.94 148 ARG A N 1
ATOM 923 C CA . ARG A 1 133 ? 13.832 15.146 20.997 1.00 37.05 148 ARG A CA 1
ATOM 924 C C . ARG A 1 133 ? 14.511 13.980 20.286 1.00 42.79 148 ARG A C 1
ATOM 925 O O . ARG A 1 133 ? 15.562 13.504 20.712 1.00 48.17 148 ARG A O 1
ATOM 933 N N . GLY A 1 134 ? 13.906 13.523 19.191 1.00 45.47 149 GLY A N 1
ATOM 934 C CA . GLY A 1 134 ? 14.512 12.536 18.319 1.00 47.33 149 GLY A CA 1
ATOM 935 C C . GLY A 1 134 ? 14.306 11.106 18.781 1.00 54.67 149 GLY A C 1
ATOM 936 O O . GLY A 1 134 ? 13.741 10.853 19.846 1.00 39.67 149 GLY A O 1
ATOM 937 N N . ALA A 1 135 ? 14.779 10.169 17.965 1.00 59.64 150 ALA A N 1
ATOM 938 C CA . ALA A 1 135 ? 14.629 8.744 18.234 1.00 49.64 150 ALA A CA 1
ATOM 939 C C . ALA A 1 135 ? 15.952 8.005 18.056 1.00 50.90 150 ALA A C 1
ATOM 940 O O . ALA A 1 135 ? 16.711 8.252 17.119 1.00 47.41 150 ALA A O 1
ATOM 942 N N . PHE A 1 136 ? 16.223 7.094 18.983 1.00 57.17 151 PHE A N 1
ATOM 943 C CA . PHE A 1 136 ? 17.505 6.393 18.999 1.00 70.61 151 PHE A CA 1
ATOM 944 C C . PHE A 1 136 ? 17.325 4.891 19.177 1.00 73.63 151 PHE A C 1
ATOM 945 O O . PHE A 1 136 ? 16.443 4.436 19.907 1.00 83.22 151 PHE A O 1
ATOM 953 N N . CYS A 1 137 ? 18.177 4.120 18.503 1.00 70.53 152 CYS A N 1
ATOM 954 C CA . CYS A 1 137 ? 18.378 2.720 18.842 1.00 61.59 152 CYS A CA 1
ATOM 955 C C . CYS A 1 137 ? 19.808 2.494 19.333 1.00 59.15 152 CYS A C 1
ATOM 956 O O . CYS A 1 137 ? 20.757 2.708 18.588 1.00 51.01 152 CYS A O 1
ATOM 959 N N . ASN A 1 138 ? 19.922 2.063 20.581 1.00 66.72 153 ASN A N 1
ATOM 960 C CA . ASN A 1 138 ? 21.203 1.826 21.234 1.00 71.05 153 ASN A CA 1
ATOM 961 C C . ASN A 1 138 ? 22.185 2.968 20.973 1.00 69.42 153 ASN A C 1
ATOM 962 O O . ASN A 1 138 ? 23.118 2.822 20.182 1.00 58.88 153 ASN A O 1
ATOM 967 N N . GLY A 1 139 ? 21.959 4.096 21.637 1.00 67.26 154 GLY A N 1
ATOM 968 C CA . GLY A 1 139 ? 22.882 5.216 21.585 1.00 69.85 154 GLY A CA 1
ATOM 969 C C . GLY A 1 139 ? 22.665 6.147 20.416 1.00 64.73 154 GLY A C 1
ATOM 970 O O . GLY A 1 139 ? 22.469 7.354 20.600 1.00 46.18 154 GLY A O 1
ATOM 971 N N . GLN A 1 140 ? 22.718 5.631 19.183 1.00 63.86 155 GLN A N 1
ATOM 972 C CA . GLN A 1 140 ? 22.775 6.546 18.036 1.00 66.25 155 GLN A CA 1
ATOM 973 C C . GLN A 1 140 ? 21.389 6.832 17.458 1.00 55.17 155 GLN A C 1
ATOM 974 O O . GLN A 1 140 ? 20.461 6.041 17.595 1.00 59.24 155 GLN A O 1
ATOM 980 N N . ARG A 1 141 ? 21.288 7.985 16.815 1.00 45.13 156 ARG A N 1
ATOM 981 C CA . ARG A 1 141 ? 20.037 8.554 16.339 1.00 51.68 156 ARG A CA 1
ATOM 982 C C . ARG A 1 141 ? 19.462 7.782 15.164 1.00 51.94 156 ARG A C 1
ATOM 983 O O . ARG A 1 141 ? 20.199 7.200 14.367 1.00 77.85 156 ARG A O 1
ATOM 991 N N . LEU A 1 142 ? 18.137 7.784 15.061 1.00 43.80 157 LEU A N 1
ATOM 992 C CA . LEU A 1 142 ? 17.461 7.095 13.967 1.00 40.92 157 LEU A CA 1
ATOM 993 C C . LEU A 1 142 ? 16.825 8.091 13.007 1.00 49.21 157 LEU A C 1
ATOM 994 O O . LEU A 1 142 ? 16.577 9.240 13.378 1.00 63.57 157 LEU A O 1
ATOM 999 N N . ARG A 1 143 ? 16.564 7.645 11.784 1.00 48.96 158 ARG A N 1
ATOM 1000 C CA . ARG A 1 143 ? 15.855 8.452 10.802 1.00 49.42 158 ARG A CA 1
ATOM 1001 C C . ARG A 1 143 ? 15.311 7.582 9.674 1.00 45.16 158 ARG A C 1
ATOM 1002 O O . ARG A 1 143 ? 16.010 6.719 9.156 1.00 54.90 158 ARG A O 1
ATOM 1010 N N . VAL A 1 144 ? 14.056 7.817 9.299 1.00 39.05 159 VAL A N 1
ATOM 1011 C CA . VAL A 1 144 ? 13.428 6.997 8.275 1.00 36.17 159 VAL A CA 1
ATOM 1012 C C . VAL A 1 144 ? 14.169 7.121 6.949 1.00 38.88 159 VAL A C 1
ATOM 1013 O O . VAL A 1 144 ? 15.314 7.584 6.898 1.00 50.53 159 VAL A O 1
ATOM 1017 N N . SER A 1 145 ? 13.521 6.692 5.868 1.00 44.81 160 SER A N 1
ATOM 1018 C CA . SER A 1 145 ? 14.203 6.535 4.590 1.00 46.29 160 SER A CA 1
ATOM 1019 C C . SER A 1 145 ? 13.907 7.699 3.648 1.00 51.95 160 SER A C 1
ATOM 1020 O O . SER A 1 145 ? 14.789 8.199 2.940 1.00 56.10 160 SER A O 1
ATOM 1023 N N . GLY A 1 146 ? 12.650 8.133 3.638 1.00 51.42 161 GLY A N 1
ATOM 1024 C CA . GLY A 1 146 ? 12.235 9.159 2.695 1.00 51.08 161 GLY A CA 1
ATOM 1025 C C . GLY A 1 146 ? 11.862 8.579 1.345 1.00 47.15 161 GLY A C 1
ATOM 1026 O O . GLY A 1 146 ? 11.516 9.309 0.418 1.00 63.64 161 GLY A O 1
ATOM 1027 N N . GLU A 1 147 ? 11.928 7.255 1.211 1.00 43.44 162 GLU A N 1
ATOM 1028 C CA . GLU A 1 147 ? 11.469 6.640 -0.036 1.00 45.42 162 GLU A CA 1
ATOM 1029 C C . GLU A 1 147 ? 10.032 7.055 -0.324 1.00 48.58 162 GLU A C 1
ATOM 1030 O O . GLU A 1 147 ? 9.173 7.010 0.550 1.00 54.93 162 GLU A O 1
ATOM 1036 N N . THR A 1 148 ? 9.787 7.462 -1.565 1.00 52.08 163 THR A N 1
ATOM 1037 C CA . THR A 1 148 ? 8.473 7.969 -1.950 1.00 56.09 163 THR A CA 1
ATOM 1038 C C . THR A 1 148 ? 7.841 7.099 -3.027 1.00 50.76 163 THR A C 1
ATOM 1039 O O . THR A 1 148 ? 6.652 7.208 -3.299 1.00 50.50 163 THR A O 1
ATOM 1043 N N . ASP A 1 149 ? 8.647 6.234 -3.637 1.00 46.30 164 ASP A N 1
ATOM 1044 C CA . ASP A 1 149 ? 8.168 5.370 -4.710 1.00 49.73 164 ASP A CA 1
ATOM 1045 C C . ASP A 1 149 ? 7.821 3.982 -4.189 1.00 61.73 164 ASP A C 1
ATOM 1046 O O . ASP A 1 149 ? 8.712 3.177 -3.914 1.00 86.70 164 ASP A O 1
ATOM 1051 N N . LEU A 1 150 ? 6.527 3.719 -4.046 1.00 59.51 165 LEU A N 1
ATOM 1052 C CA . LEU A 1 150 ? 6.047 2.461 -3.482 1.00 56.49 165 LEU A CA 1
ATOM 1053 C C . LEU A 1 150 ? 6.694 1.265 -4.167 1.00 55.28 165 LEU A C 1
ATOM 1054 O O . LEU A 1 150 ? 6.939 0.231 -3.545 1.00 70.55 165 LEU A O 1
ATOM 1059 N N . SER A 1 151 ? 6.982 1.404 -5.459 1.00 50.33 166 SER A N 1
ATOM 1060 C CA . SER A 1 151 ? 7.527 0.290 -6.231 1.00 54.27 166 SER A CA 1
ATOM 1061 C C . SER A 1 151 ? 8.915 -0.094 -5.737 1.00 54.58 166 SER A C 1
ATOM 1062 O O . SER A 1 151 ? 9.411 -1.191 -6.016 1.00 68.99 166 SER A O 1
ATOM 1065 N N . LYS A 1 152 ? 9.543 0.818 -4.993 1.00 47.59 167 LYS A N 1
ATOM 1066 C CA . LYS A 1 152 ? 10.902 0.593 -4.511 1.00 42.84 167 LYS A CA 1
ATOM 1067 C C . LYS A 1 152 ? 10.930 0.283 -3.022 1.00 45.82 167 LYS A C 1
ATOM 1068 O O . LYS A 1 152 ? 11.984 0.356 -2.384 1.00 57.46 167 LYS A O 1
ATOM 1074 N N . ALA A 1 153 ? 9.764 -0.048 -2.472 1.00 42.30 168 ALA A N 1
ATOM 1075 C CA . ALA A 1 153 ? 9.583 -0.033 -1.027 1.00 42.31 168 ALA A CA 1
ATOM 1076 C C . ALA A 1 153 ? 9.405 -1.432 -0.449 1.00 39.06 168 ALA A C 1
ATOM 1077 O O . ALA A 1 153 ? 8.880 -2.326 -1.103 1.00 31.77 168 ALA A O 1
ATOM 1079 N N . LEU A 1 154 ? 9.860 -1.576 0.788 1.00 36.34 169 LEU A N 1
ATOM 1080 C CA . LEU A 1 154 ? 9.681 -2.768 1.601 1.00 30.83 169 LEU A CA 1
ATOM 1081 C C . LEU A 1 154 ? 8.622 -2.511 2.666 1.00 29.40 169 LEU A C 1
ATOM 1082 O O . LEU A 1 154 ? 8.848 -1.745 3.602 1.00 44.59 169 LEU A O 1
ATOM 1087 N N . VAL A 1 155 ? 7.471 -3.148 2.516 1.00 28.59 170 VAL A N 1
ATOM 1088 C CA . VAL A 1 155 ? 6.311 -2.820 3.342 1.00 34.18 170 VAL A CA 1
ATOM 1089 C C . VAL A 1 155 ? 6.061 -3.905 4.379 1.00 39.65 170 VAL A C 1
ATOM 1090 O O . VAL A 1 155 ? 6.156 -5.090 4.088 1.00 63.90 170 VAL A O 1
ATOM 1094 N N . LEU A 1 156 ? 5.738 -3.477 5.598 1.00 40.48 171 LEU A N 1
ATOM 1095 C CA . LEU A 1 156 ? 5.514 -4.407 6.695 1.00 36.11 171 LEU A CA 1
ATOM 1096 C C . LEU A 1 156 ? 4.040 -4.488 7.071 1.00 39.14 171 LEU A C 1
ATOM 1097 O O . LEU A 1 156 ? 3.275 -3.542 6.888 1.00 44.76 171 LEU A O 1
ATOM 1102 N N . THR A 1 157 ? 3.653 -5.650 7.593 1.00 47.46 172 THR A N 1
ATOM 1103 C CA . THR A 1 157 ? 2.309 -5.912 8.083 1.00 47.91 172 THR A CA 1
ATOM 1104 C C . THR A 1 157 ? 2.286 -7.223 8.862 1.00 51.41 172 THR A C 1
ATOM 1105 O O . THR A 1 157 ? 3.294 -7.931 8.903 1.00 61.56 172 THR A O 1
ATOM 1109 N N . GLU A 1 158 ? 1.151 -7.549 9.470 1.00 50.87 173 GLU A N 1
ATOM 1110 C CA . GLU A 1 158 ? 1.061 -8.764 10.283 1.00 49.30 173 GLU A CA 1
ATOM 1111 C C . GLU A 1 158 ? -0.291 -9.448 10.105 1.00 53.37 173 GLU A C 1
ATOM 1112 O O . GLU A 1 158 ? -1.278 -8.808 9.760 1.00 71.07 173 GLU A O 1
ATOM 1118 N N . ILE A 1 159 ? -0.301 -10.758 10.357 1.00 59.90 174 ILE A N 1
ATOM 1119 C CA . ILE A 1 159 ? -1.485 -11.585 10.170 1.00 59.30 174 ILE A CA 1
ATOM 1120 C C . ILE A 1 159 ? -2.601 -11.165 11.116 1.00 57.17 174 ILE A C 1
ATOM 1121 O O . ILE A 1 159 ? -3.593 -10.567 10.693 1.00 63.59 174 ILE A O 1
ATOM 1126 N N . GLY A 1 160 ? -2.418 -11.481 12.393 1.00 61.71 175 GLY A N 1
ATOM 1127 C CA . GLY A 1 160 ? -3.409 -11.236 13.416 1.00 68.21 175 GLY A CA 1
ATOM 1128 C C . GLY A 1 160 ? -3.724 -12.485 14.222 1.00 72.21 175 GLY A C 1
ATOM 1129 O O . GLY A 1 160 ? -3.464 -13.603 13.758 1.00 73.38 175 GLY A O 1
ATOM 1130 N N . PRO A 1 161 ? -4.245 -12.300 15.430 1.00 70.49 176 PRO A N 1
ATOM 1131 C CA . PRO A 1 161 ? -4.692 -13.422 16.258 1.00 69.95 176 PRO A CA 1
ATOM 1132 C C . PRO A 1 161 ? -5.980 -14.053 15.710 1.00 79.72 176 PRO A C 1
ATOM 1133 O O . PRO A 1 161 ? -5.974 -15.195 15.251 1.00 67.43 176 PRO A O 1
ATOM 1137 N N . LYS A 1 162 ? -7.057 -13.262 15.767 1.00 87.08 177 LYS A N 1
ATOM 1138 C CA . LYS A 1 162 ? -8.329 -13.650 15.140 1.00 89.16 177 LYS A CA 1
ATOM 1139 C C . LYS A 1 162 ? -8.093 -14.282 13.776 1.00 85.92 177 LYS A C 1
ATOM 1140 O O . LYS A 1 162 ? -7.372 -13.723 12.954 1.00 66.06 177 LYS A O 1
ATOM 1146 N N . ARG A 1 163 ? -8.706 -15.443 13.548 1.00 92.47 178 ARG A N 1
ATOM 1147 C CA . ARG A 1 163 ? -8.516 -16.162 12.296 1.00 103.59 178 ARG A CA 1
ATOM 1148 C C . ARG A 1 163 ? -9.828 -16.346 11.557 1.00 109.82 178 ARG A C 1
ATOM 1149 O O . ARG A 1 163 ? -9.990 -17.299 10.792 1.00 113.19 178 ARG A O 1
ATOM 1157 N N . ASP A 1 164 ? -10.770 -15.419 11.780 1.00 112.35 179 ASP A N 1
ATOM 1158 C CA . ASP A 1 164 ? -12.043 -15.441 11.062 1.00 112.54 179 ASP A CA 1
ATOM 1159 C C . ASP A 1 164 ? -11.818 -15.293 9.562 1.00 104.46 179 ASP A C 1
ATOM 1160 O O . ASP A 1 164 ? -10.928 -14.570 9.139 1.00 112.46 179 ASP A O 1
ATOM 1165 N N . PRO A 1 165 ? -12.627 -15.986 8.760 1.00 95.39 180 PRO A N 1
ATOM 1166 C CA . PRO A 1 165 ? -12.484 -15.959 7.301 1.00 93.49 180 PRO A CA 1
ATOM 1167 C C . PRO A 1 165 ? -12.642 -14.559 6.722 1.00 93.09 180 PRO A C 1
ATOM 1168 O O . PRO A 1 165 ? -12.237 -14.314 5.589 1.00 106.13 180 PRO A O 1
ATOM 1172 N N . ALA A 1 166 ? -13.230 -13.648 7.493 1.00 88.44 181 ALA A N 1
ATOM 1173 C CA . ALA A 1 166 ? -13.415 -12.269 7.062 1.00 84.97 181 ALA A CA 1
ATOM 1174 C C . ALA A 1 166 ? -12.159 -11.422 7.254 1.00 78.75 181 ALA A C 1
ATOM 1175 O O . ALA A 1 166 ? -11.844 -10.577 6.402 1.00 75.37 181 ALA A O 1
ATOM 1177 N N . THR A 1 167 ? -11.427 -11.621 8.345 1.00 75.67 182 THR A N 1
ATOM 1178 C CA . THR A 1 167 ? -10.153 -10.926 8.517 1.00 71.88 182 THR A CA 1
ATOM 1179 C C . THR A 1 167 ? -9.067 -11.574 7.667 1.00 63.91 182 THR A C 1
ATOM 1180 O O . THR A 1 167 ? -8.138 -10.911 7.204 1.00 46.23 182 THR A O 1
ATOM 1184 N N . LEU A 1 168 ? -9.173 -12.888 7.453 1.00 63.87 183 LEU A N 1
ATOM 1185 C CA . LEU A 1 168 ? -8.184 -13.627 6.673 1.00 63.53 183 LEU A CA 1
ATOM 1186 C C . LEU A 1 168 ? -8.325 -13.337 5.184 1.00 74.99 183 LEU A C 1
ATOM 1187 O O . LEU A 1 168 ? -7.329 -13.181 4.469 1.00 86.94 183 LEU A O 1
ATOM 1192 N N . LYS A 1 169 ? -9.606 -13.222 4.735 1.00 82.48 184 LYS A N 1
ATOM 1193 C CA . LYS A 1 169 ? -9.821 -12.775 3.359 1.00 87.79 184 LYS A CA 1
ATOM 1194 C C . LYS A 1 169 ? -9.348 -11.329 3.197 1.00 79.19 184 LYS A C 1
ATOM 1195 O O . LYS A 1 169 ? -8.654 -10.994 2.240 1.00 52.27 184 LYS A O 1
ATOM 1201 N N . LEU A 1 170 ? -9.757 -10.506 4.158 1.00 78.25 185 LEU A N 1
ATOM 1202 C CA . LEU A 1 170 ? -9.225 -9.159 4.303 1.00 82.65 185 LEU A CA 1
ATOM 1203 C C . LEU A 1 170 ? -7.708 -9.149 4.110 1.00 82.18 185 LEU A C 1
ATOM 1204 O O . LEU A 1 170 ? -7.214 -8.497 3.186 1.00 82.63 185 LEU A O 1
ATOM 1209 N N . PHE A 1 171 ? -7.024 -9.865 4.995 1.00 76.91 186 PHE A N 1
ATOM 1210 C CA . PHE A 1 171 ? -5.581 -10.020 4.997 1.00 62.73 186 PHE A CA 1
ATOM 1211 C C . PHE A 1 171 ? -5.054 -10.233 3.586 1.00 58.80 186 PHE A C 1
ATOM 1212 O O . PHE A 1 171 ? -4.202 -9.480 3.117 1.00 56.52 186 PHE A O 1
ATOM 1220 N N . LEU A 1 172 ? -5.583 -11.259 2.940 1.00 60.26 187 LEU A N 1
ATOM 1221 C CA . LEU A 1 172 ? -5.141 -11.633 1.604 1.00 60.22 187 LEU A CA 1
ATOM 1222 C C . LEU A 1 172 ? -5.519 -10.576 0.580 1.00 62.56 187 LEU A C 1
ATOM 1223 O O . LEU A 1 172 ? -4.855 -10.424 -0.452 1.00 83.97 187 LEU A O 1
ATOM 1228 N N . SER A 1 173 ? -6.594 -9.842 0.858 1.00 58.67 188 SER A N 1
ATOM 1229 C CA . SER A 1 173 ? -7.020 -8.781 -0.046 1.00 49.74 188 SER A CA 1
ATOM 1230 C C . SER A 1 173 ? -6.013 -7.639 -0.073 1.00 46.26 188 SER A C 1
ATOM 1231 O O . SER A 1 173 ? -5.618 -7.174 -1.144 1.00 37.71 188 SER A O 1
ATOM 1234 N N . ASN A 1 174 ? -5.596 -7.184 1.104 1.00 39.67 189 ASN A N 1
ATOM 1235 C CA . ASN A 1 174 ? -4.705 -6.029 1.199 1.00 41.79 189 ASN A CA 1
ATOM 1236 C C . ASN A 1 174 ? -3.305 -6.330 0.670 1.00 49.99 189 ASN A C 1
ATOM 1237 O O . ASN A 1 174 ? -2.641 -5.440 0.129 1.00 58.17 189 ASN A O 1
ATOM 1242 N N . MET A 1 175 ? -2.858 -7.574 0.825 1.00 45.86 190 MET A N 1
ATOM 1243 C CA . MET A 1 175 ? -1.537 -7.977 0.353 1.00 41.31 190 MET A CA 1
ATOM 1244 C C . MET A 1 175 ? -1.468 -7.978 -1.171 1.00 47.60 190 MET A C 1
ATOM 1245 O O . MET A 1 175 ? -0.500 -7.500 -1.766 1.00 42.85 190 MET A O 1
ATOM 1250 N N . GLU A 1 176 ? -2.507 -8.520 -1.799 1.00 55.26 191 GLU A N 1
ATOM 1251 C CA . GLU A 1 176 ? -2.623 -8.460 -3.252 1.00 66.25 191 GLU A CA 1
ATOM 1252 C C . GLU A 1 176 ? -2.580 -7.007 -3.732 1.00 72.59 191 GLU A C 1
ATOM 1253 O O . GLU A 1 176 ? -1.852 -6.669 -4.679 1.00 75.04 191 GLU A O 1
ATOM 1259 N N . ARG A 1 177 ? -3.359 -6.148 -3.079 1.00 72.74 192 ARG A N 1
ATOM 1260 C CA . ARG A 1 177 ? -3.356 -4.727 -3.407 1.00 75.95 192 ARG A CA 1
ATOM 1261 C C . ARG A 1 177 ? -1.950 -4.156 -3.289 1.00 79.88 192 ARG A C 1
ATOM 1262 O O . ARG A 1 177 ? -1.492 -3.412 -4.159 1.00 94.62 192 ARG A O 1
ATOM 1270 N N . LEU A 1 178 ? -1.274 -4.519 -2.205 1.00 75.35 193 LEU A N 1
ATOM 1271 C CA . LEU A 1 178 ? 0.095 -4.068 -1.979 1.00 68.60 193 LEU A CA 1
ATOM 1272 C C . LEU A 1 178 ? 1.057 -4.726 -2.968 1.00 63.10 193 LEU A C 1
ATOM 1273 O O . LEU A 1 178 ? 2.019 -4.113 -3.417 1.00 65.67 193 LEU A O 1
ATOM 1278 N N . LEU A 1 179 ? 0.769 -5.982 -3.289 1.00 60.95 194 LEU A N 1
ATOM 1279 C CA . LEU A 1 179 ? 1.610 -6.751 -4.206 1.00 65.10 194 LEU A CA 1
ATOM 1280 C C . LEU A 1 179 ? 1.348 -6.365 -5.655 1.00 61.19 194 LEU A C 1
ATOM 1281 O O . LEU A 1 179 ? 2.267 -6.330 -6.468 1.00 48.35 194 LEU A O 1
ATOM 1286 N N . HIS A 1 180 ? 0.090 -6.076 -5.969 1.00 63.77 195 HIS A N 1
ATOM 1287 C CA . HIS A 1 180 ? -0.275 -5.531 -7.268 1.00 74.51 195 HIS A CA 1
ATOM 1288 C C . HIS A 1 180 ? 0.024 -4.030 -7.324 1.00 69.62 195 HIS A C 1
ATOM 1289 O O . HIS A 1 180 ? 0.028 -3.387 -8.396 1.00 89.57 195 HIS A O 1
ATOM 1296 N N . ALA A 1 181 ? 0.285 -3.449 -6.142 1.00 59.37 196 ALA A N 1
ATOM 1297 C CA . ALA A 1 181 ? 0.746 -2.071 -6.083 1.00 56.87 196 ALA A CA 1
ATOM 1298 C C . ALA A 1 181 ? 2.202 -1.990 -6.544 1.00 55.30 196 ALA A C 1
ATOM 1299 O O . ALA A 1 181 ? 2.737 -0.873 -6.760 1.00 61.05 196 ALA A O 1
ATOM 1301 N N . LYS A 1 182 ? 2.812 -3.168 -6.685 1.00 57.68 197 LYS A N 1
ATOM 1302 C CA . LYS A 1 182 ? 4.131 -3.349 -7.269 1.00 59.88 197 LYS A CA 1
ATOM 1303 C C . LYS A 1 182 ? 5.227 -3.113 -6.229 1.00 64.74 197 LYS A C 1
ATOM 1304 O O . LYS A 1 182 ? 6.283 -2.546 -6.526 1.00 84.90 197 LYS A O 1
ATOM 1310 N N . ALA A 1 183 ? 4.960 -3.563 -5.008 1.00 62.66 198 ALA A N 1
ATOM 1311 C CA . ALA A 1 183 ? 5.889 -3.366 -3.899 1.00 62.23 198 ALA A CA 1
ATOM 1312 C C . ALA A 1 183 ? 7.169 -4.180 -4.072 1.00 58.44 198 ALA A C 1
ATOM 1313 O O . ALA A 1 183 ? 7.126 -5.345 -4.479 1.00 67.63 198 ALA A O 1
ATOM 1315 N N . HIS A 1 184 ? 8.297 -3.557 -3.756 1.00 56.34 199 HIS A N 1
ATOM 1316 C CA . HIS A 1 184 ? 9.598 -4.206 -3.779 1.00 51.75 199 HIS A CA 1
ATOM 1317 C C . HIS A 1 184 ? 9.544 -5.569 -3.094 1.00 51.54 199 HIS A C 1
ATOM 1318 O O . HIS A 1 184 ? 9.855 -6.586 -3.709 1.00 61.04 199 HIS A O 1
ATOM 1325 N N . GLY A 1 185 ? 9.150 -5.564 -1.822 1.00 52.56 200 GLY A N 1
ATOM 1326 C CA . GLY A 1 185 ? 9.052 -6.765 -1.020 1.00 43.90 200 GLY A CA 1
ATOM 1327 C C . GLY A 1 185 ? 8.148 -6.598 0.191 1.00 37.35 200 GLY A C 1
ATOM 1328 O O . GLY A 1 185 ? 7.998 -5.500 0.730 1.00 34.19 200 GLY A O 1
ATOM 1329 N N . VAL A 1 186 ? 7.537 -7.691 0.636 1.00 32.57 201 VAL A N 1
ATOM 1330 C CA . VAL A 1 186 ? 6.721 -7.655 1.847 1.00 35.61 201 VAL A CA 1
ATOM 1331 C C . VAL A 1 186 ? 7.377 -8.476 2.951 1.00 33.66 201 VAL A C 1
ATOM 1332 O O . VAL A 1 186 ? 8.112 -9.425 2.667 1.00 39.84 201 VAL A O 1
ATOM 1336 N N . ARG A 1 187 ? 7.137 -8.107 4.203 1.00 23.07 202 ARG A N 1
ATOM 1337 C CA . ARG A 1 187 ? 7.710 -8.808 5.343 1.00 23.23 202 ARG A CA 1
ATOM 1338 C C . ARG A 1 187 ? 6.694 -8.924 6.472 1.00 32.71 202 ARG A C 1
ATOM 1339 O O . ARG A 1 187 ? 6.100 -7.927 6.877 1.00 44.40 202 ARG A O 1
ATOM 1347 N N . VAL A 1 188 ? 6.487 -10.128 6.997 1.00 36.18 203 VAL A N 1
ATOM 1348 C CA . VAL A 1 188 ? 5.723 -10.245 8.241 1.00 31.78 203 VAL A CA 1
ATOM 1349 C C . VAL A 1 188 ? 6.481 -11.096 9.251 1.00 27.58 203 VAL A C 1
ATOM 1350 O O . VAL A 1 188 ? 6.825 -12.243 8.969 1.00 36.03 203 VAL A O 1
ATOM 1354 N N . ILE A 1 189 ? 6.749 -10.516 10.420 1.00 24.60 204 ILE A N 1
ATOM 1355 C CA . ILE A 1 189 ? 7.760 -11.034 11.332 1.00 24.89 204 ILE A CA 1
ATOM 1356 C C . ILE A 1 189 ? 7.194 -11.404 12.697 1.00 29.00 204 ILE A C 1
ATOM 1357 O O . ILE A 1 189 ? 7.924 -11.868 13.575 1.00 25.48 204 ILE A O 1
ATOM 1362 N N . GLY A 1 190 ? 5.890 -11.216 12.889 1.00 26.03 205 GLY A N 1
ATOM 1363 C CA . GLY A 1 190 ? 5.244 -11.633 14.119 1.00 24.70 205 GLY A CA 1
ATOM 1364 C C . GLY A 1 190 ? 5.437 -10.655 15.259 1.00 26.39 205 GLY A C 1
ATOM 1365 O O . GLY A 1 190 ? 5.407 -11.036 16.427 1.00 34.31 205 GLY A O 1
ATOM 1366 N N . SER A 1 191 ? 5.637 -9.390 14.917 1.00 24.19 206 SER A N 1
ATOM 1367 C CA . SER A 1 191 ? 5.774 -8.317 15.893 1.00 12.92 206 SER A CA 1
ATOM 1368 C C . SER A 1 191 ? 5.529 -6.970 15.228 1.00 25.21 206 SER A C 1
ATOM 1369 O O . SER A 1 191 ? 6.316 -6.536 14.391 1.00 32.52 206 SER A O 1
ATOM 1372 N N . SER A 1 192 ? 4.437 -6.302 15.588 1.00 36.96 207 SER A N 1
ATOM 1373 C CA . SER A 1 192 ? 4.177 -4.993 14.991 1.00 38.48 207 SER A CA 1
ATOM 1374 C C . SER A 1 192 ? 5.103 -3.946 15.608 1.00 35.73 207 SER A C 1
ATOM 1375 O O . SER A 1 192 ? 5.607 -3.065 14.909 1.00 45.32 207 SER A O 1
ATOM 1378 N N . THR A 1 193 ? 5.322 -4.059 16.917 1.00 30.40 208 THR A N 1
ATOM 1379 C CA . THR A 1 193 ? 6.213 -3.127 17.599 1.00 32.05 208 THR A CA 1
ATOM 1380 C C . THR A 1 193 ? 7.567 -3.066 16.897 1.00 31.19 208 THR A C 1
ATOM 1381 O O . THR A 1 193 ? 8.027 -1.988 16.522 1.00 41.53 208 THR A O 1
ATOM 1385 N N . LEU A 1 194 ? 8.216 -4.212 16.711 1.00 26.54 209 LEU A N 1
ATOM 1386 C CA . LEU A 1 194 ? 9.529 -4.194 16.068 1.00 26.01 209 LEU A CA 1
ATOM 1387 C C . LEU A 1 194 ? 9.401 -3.876 14.583 1.00 27.83 209 LEU A C 1
ATOM 1388 O O . LEU A 1 194 ? 10.256 -3.220 13.998 1.00 39.41 209 LEU A O 1
ATOM 1393 N N . ALA A 1 195 ? 8.320 -4.353 13.975 1.00 32.74 210 ALA A N 1
ATOM 1394 C CA . ALA A 1 195 ? 8.053 -4.056 12.572 1.00 34.13 210 ALA A CA 1
ATOM 1395 C C . ALA A 1 195 ? 8.090 -2.553 12.325 1.00 39.80 210 ALA A C 1
ATOM 1396 O O . ALA A 1 195 ? 8.610 -2.093 11.315 1.00 44.25 210 ALA A O 1
ATOM 1398 N N . LEU A 1 196 ? 7.522 -1.791 13.262 1.00 38.40 211 LEU A N 1
ATOM 1399 C CA . LEU A 1 196 ? 7.471 -0.339 13.113 1.00 33.66 211 LEU A CA 1
ATOM 1400 C C . LEU A 1 196 ? 8.811 0.299 13.450 1.00 31.13 211 LEU A C 1
ATOM 1401 O O . LEU A 1 196 ? 9.220 1.285 12.842 1.00 29.96 211 LEU A O 1
ATOM 1406 N N . CYS A 1 197 ? 9.516 -0.271 14.429 1.00 36.00 212 CYS A N 1
ATOM 1407 C CA . CYS A 1 197 ? 10.855 0.219 14.751 1.00 27.47 212 CYS A CA 1
ATOM 1408 C C . CYS A 1 197 ? 11.791 0.040 13.563 1.00 27.39 212 CYS A C 1
ATOM 1409 O O . CYS A 1 197 ? 12.656 0.881 13.332 1.00 37.27 212 CYS A O 1
ATOM 1412 N N . HIS A 1 198 ? 11.622 -1.039 12.807 1.00 31.39 213 HIS A N 1
ATOM 1413 C CA . HIS A 1 198 ? 12.306 -1.157 11.520 1.00 36.91 213 HIS A CA 1
ATOM 1414 C C . HIS A 1 198 ? 12.014 0.063 10.649 1.00 41.57 213 HIS A C 1
ATOM 1415 O O . HIS A 1 198 ? 12.917 0.667 10.079 1.00 64.46 213 HIS A O 1
ATOM 1422 N N . LEU A 1 199 ? 10.736 0.409 10.558 1.00 47.57 214 LEU A N 1
ATOM 1423 C CA . LEU A 1 199 ? 10.308 1.626 9.877 1.00 47.88 214 LEU A CA 1
ATOM 1424 C C . LEU A 1 199 ? 11.147 2.820 10.333 1.00 51.01 214 LEU A C 1
ATOM 1425 O O . LEU A 1 199 ? 11.860 3.428 9.540 1.00 72.72 214 LEU A O 1
ATOM 1430 N N . ALA A 1 200 ? 11.046 3.136 11.621 1.00 48.54 215 ALA A N 1
ATOM 1431 C CA . ALA A 1 200 ? 11.639 4.343 12.174 1.00 45.99 215 ALA A CA 1
ATOM 1432 C C . ALA A 1 200 ? 13.116 4.460 11.820 1.00 47.77 215 ALA A C 1
ATOM 1433 O O . ALA A 1 200 ? 13.641 5.565 11.693 1.00 65.18 215 ALA A O 1
ATOM 1435 N N . SER A 1 201 ? 13.781 3.321 11.672 1.00 47.91 216 SER A N 1
ATOM 1436 C CA . SER A 1 201 ? 15.235 3.315 11.534 1.00 41.90 216 SER A CA 1
ATOM 1437 C C . SER A 1 201 ? 15.654 3.376 10.072 1.00 29.60 216 SER A C 1
ATOM 1438 O O . SER A 1 201 ? 16.817 3.630 9.761 1.00 48.73 216 SER A O 1
ATOM 1441 N N . GLY A 1 202 ? 14.702 3.145 9.174 1.00 22.73 217 GLY A N 1
ATOM 1442 C CA . GLY A 1 202 ? 14.979 3.125 7.751 1.00 25.42 217 GLY A CA 1
ATOM 1443 C C . GLY A 1 202 ? 14.958 1.734 7.159 1.00 40.80 217 GLY A C 1
ATOM 1444 O O . GLY A 1 202 ? 14.919 1.583 5.936 1.00 72.28 217 GLY A O 1
ATOM 1445 N N . ALA A 1 203 ? 14.981 0.709 8.009 1.00 40.63 218 ALA A N 1
ATOM 1446 C CA . ALA A 1 203 ? 15.067 -0.674 7.573 1.00 32.40 218 ALA A CA 1
ATOM 1447 C C . ALA A 1 203 ? 13.868 -1.080 6.716 1.00 32.26 218 ALA A C 1
ATOM 1448 O O . ALA A 1 203 ? 13.915 -2.073 5.997 1.00 26.00 218 ALA A O 1
ATOM 1450 N N . ALA A 1 204 ? 12.797 -0.301 6.812 1.00 32.95 219 ALA A N 1
ATOM 1451 C CA . ALA A 1 204 ? 11.634 -0.470 5.951 1.00 33.18 219 ALA A CA 1
ATOM 1452 C C . ALA A 1 204 ? 11.021 0.887 5.627 1.00 36.91 219 ALA A C 1
ATOM 1453 O O . ALA A 1 204 ? 11.404 1.900 6.221 1.00 37.53 219 ALA A O 1
ATOM 1455 N N . ASP A 1 205 ? 10.081 0.909 4.684 1.00 43.38 220 ASP A N 1
ATOM 1456 C CA . ASP A 1 205 ? 9.597 2.162 4.125 1.00 58.09 220 ASP A CA 1
ATOM 1457 C C . ASP A 1 205 ? 8.090 2.338 4.266 1.00 58.53 220 ASP A C 1
ATOM 1458 O O . ASP A 1 205 ? 7.520 3.322 3.765 1.00 61.69 220 ASP A O 1
ATOM 1463 N N . ALA A 1 206 ? 7.425 1.382 4.918 1.00 53.54 221 ALA A N 1
ATOM 1464 C CA . ALA A 1 206 ? 5.975 1.502 5.087 1.00 44.92 221 ALA A CA 1
ATOM 1465 C C . ALA A 1 206 ? 5.414 0.354 5.919 1.00 43.13 221 ALA A C 1
ATOM 1466 O O . ALA A 1 206 ? 5.975 -0.739 5.951 1.00 53.59 221 ALA A O 1
ATOM 1468 N N . TYR A 1 207 ? 4.298 0.604 6.590 1.00 34.72 222 TYR A N 1
ATOM 1469 C CA . TYR A 1 207 ? 3.642 -0.411 7.405 1.00 27.80 222 TYR A CA 1
ATOM 1470 C C . TYR A 1 207 ? 2.128 -0.255 7.357 1.00 30.42 222 TYR A C 1
ATOM 1471 O O . TYR A 1 207 ? 1.607 0.856 7.301 1.00 46.46 222 TYR A O 1
ATOM 1480 N N . TYR A 1 208 ? 1.417 -1.376 7.393 1.00 38.29 223 TYR A N 1
ATOM 1481 C CA . TYR A 1 208 ? -0.036 -1.323 7.508 1.00 46.25 223 TYR A CA 1
ATOM 1482 C C . TYR A 1 208 ? -0.567 -2.525 8.278 1.00 49.14 223 TYR A C 1
ATOM 1483 O O . TYR A 1 208 ? 0.126 -3.528 8.449 1.00 62.49 223 TYR A O 1
ATOM 1492 N N . GLN A 1 209 ? -1.807 -2.416 8.745 1.00 46.34 224 GLN A N 1
ATOM 1493 C CA . GLN A 1 209 ? -2.442 -3.510 9.458 1.00 48.81 224 GLN A CA 1
ATOM 1494 C C . GLN A 1 209 ? -3.821 -3.117 9.984 1.00 52.58 224 GLN A C 1
ATOM 1495 O O . GLN A 1 209 ? -4.023 -1.973 10.387 1.00 49.97 224 GLN A O 1
ATOM 1501 N N . PHE A 1 210 ? -4.741 -4.076 9.969 1.00 46.72 225 PHE A N 1
ATOM 1502 C CA . PHE A 1 210 ? -6.092 -3.887 10.471 1.00 40.09 225 PHE A CA 1
ATOM 1503 C C . PHE A 1 210 ? -6.358 -4.758 11.700 1.00 35.22 225 PHE A C 1
ATOM 1504 O O . PHE A 1 210 ? -5.945 -5.907 11.754 1.00 56.22 225 PHE A O 1
ATOM 1512 N N . GLY A 1 211 ? -7.052 -4.203 12.679 1.00 35.37 226 GLY A N 1
ATOM 1513 C CA . GLY A 1 211 ? -7.464 -4.934 13.864 1.00 43.84 226 GLY A CA 1
ATOM 1514 C C . GLY A 1 211 ? -6.350 -5.135 14.865 1.00 56.62 226 GLY A C 1
ATOM 1515 O O . GLY A 1 211 ? -6.256 -6.200 15.476 1.00 70.54 226 GLY A O 1
ATOM 1516 N N . LEU A 1 212 ? -5.497 -4.128 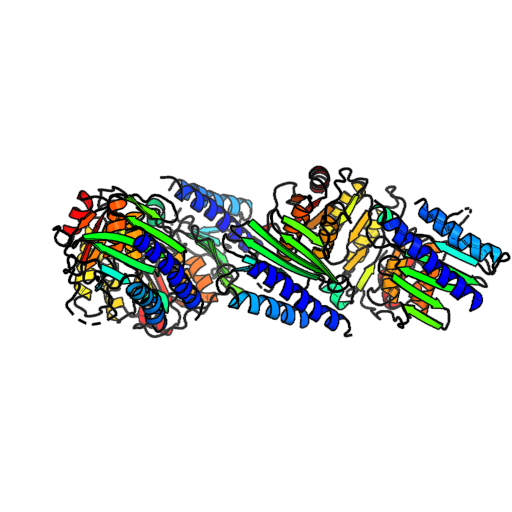15.054 1.00 58.76 227 LEU A N 1
ATOM 1517 C CA . LEU A 1 212 ? -4.386 -4.197 15.996 1.00 53.34 227 LEU A CA 1
ATOM 1518 C C . LEU A 1 212 ? -4.553 -3.188 17.130 1.00 51.54 227 LEU A C 1
ATOM 1519 O O . LEU A 1 212 ? -4.803 -2.012 16.873 1.00 61.85 227 LEU A O 1
ATOM 1524 N N . HIS A 1 213 ? -4.402 -3.638 18.367 1.00 54.92 228 HIS A N 1
ATOM 1525 C CA . HIS A 1 213 ? -4.670 -2.805 19.534 1.00 56.60 228 HIS A CA 1
ATOM 1526 C C . HIS A 1 213 ? -3.644 -1.677 19.663 1.00 43.39 228 HIS A C 1
ATOM 1527 O O . HIS A 1 213 ? -2.581 -1.717 19.051 1.00 26.78 228 HIS A O 1
ATOM 1534 N N . CYS A 1 214 ? -3.967 -0.672 20.471 1.00 43.90 229 CYS A N 1
ATOM 1535 C CA . CYS A 1 214 ? -3.210 0.577 20.480 1.00 47.51 229 CYS A CA 1
ATOM 1536 C C . CYS A 1 214 ? -1.970 0.471 21.348 1.00 52.49 229 CYS A C 1
ATOM 1537 O O . CYS A 1 214 ? -1.043 1.272 21.216 1.00 84.32 229 CYS A O 1
ATOM 1540 N N . TRP A 1 215 ? -1.910 -0.512 22.248 1.00 41.21 230 TRP A N 1
ATOM 1541 C CA . TRP A 1 215 ? -0.670 -0.632 23.022 1.00 29.16 230 TRP A CA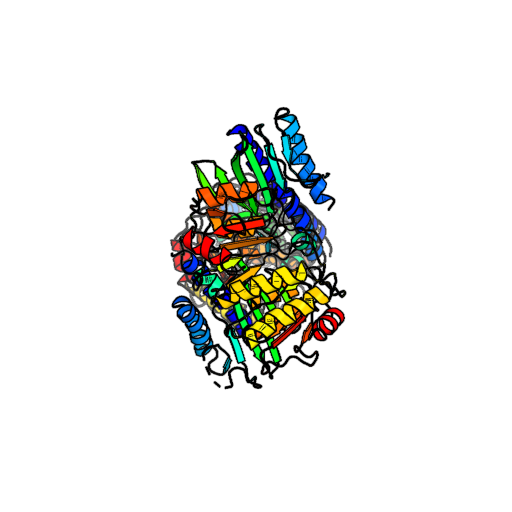 1
ATOM 1542 C C . TRP A 1 215 ? 0.481 -1.032 22.110 1.00 27.59 230 TRP A C 1
ATOM 1543 O O . TRP A 1 215 ? 1.646 -0.813 22.448 1.00 43.23 230 TRP A O 1
ATOM 1554 N N . ASP A 1 216 ? 0.154 -1.607 20.955 1.00 32.83 231 ASP A N 1
ATOM 1555 C CA . ASP A 1 216 ? 1.162 -1.986 19.978 1.00 36.06 231 ASP A CA 1
ATOM 1556 C C . ASP A 1 216 ? 1.529 -0.812 19.079 1.00 44.02 231 ASP A C 1
ATOM 1557 O O . ASP A 1 216 ? 2.434 -0.911 18.248 1.00 81.56 231 ASP A O 1
ATOM 1562 N N . LEU A 1 217 ? 0.816 0.301 19.246 1.00 35.49 232 LEU A N 1
ATOM 1563 C CA . LEU A 1 217 ? 0.871 1.432 18.339 1.00 30.16 232 LEU A CA 1
ATOM 1564 C C . LEU A 1 217 ? 1.548 2.640 18.973 1.00 27.97 232 LEU A C 1
ATOM 1565 O O . LEU A 1 217 ? 2.352 3.319 18.340 1.00 41.44 232 LEU A O 1
ATOM 1570 N N . ALA A 1 218 ? 1.198 2.896 20.230 1.00 19.91 233 ALA A N 1
ATOM 1571 C CA . ALA A 1 218 ? 1.520 4.153 20.886 1.00 20.03 233 ALA A CA 1
ATOM 1572 C C . ALA A 1 218 ? 3.018 4.428 20.827 1.00 22.22 233 ALA A C 1
ATOM 1573 O O . ALA A 1 218 ? 3.454 5.391 20.202 1.00 28.24 233 ALA A O 1
ATOM 1575 N N . ALA A 1 219 ? 3.779 3.560 21.480 1.00 29.98 234 ALA A N 1
ATOM 1576 C CA . ALA A 1 219 ? 5.226 3.712 21.574 1.00 33.74 234 ALA A CA 1
ATOM 1577 C C . ALA A 1 219 ? 5.871 3.859 20.202 1.00 37.11 234 ALA A C 1
ATOM 1578 O O . ALA A 1 219 ? 6.676 4.762 19.971 1.00 51.78 234 ALA A O 1
ATOM 1580 N N . ALA A 1 220 ? 5.520 2.963 19.283 1.00 35.65 235 ALA A N 1
ATOM 1581 C CA . ALA A 1 220 ? 6.173 2.933 17.979 1.00 23.68 235 ALA A CA 1
ATOM 1582 C C . ALA A 1 220 ? 5.985 4.252 17.240 1.00 31.27 235 ALA A C 1
ATOM 1583 O O . ALA A 1 220 ? 6.853 4.695 16.487 1.00 28.27 235 ALA A O 1
ATOM 1585 N N . THR A 1 221 ? 4.834 4.886 17.457 1.00 40.93 236 THR A N 1
ATOM 1586 C CA . THR A 1 221 ? 4.456 6.063 16.682 1.00 40.14 236 THR A CA 1
ATOM 1587 C C . THR A 1 221 ? 5.370 7.249 16.978 1.00 42.07 236 THR A C 1
ATOM 1588 O O . THR A 1 221 ? 5.963 7.822 16.058 1.00 48.31 236 THR A O 1
ATOM 1592 N N . VAL A 1 222 ? 5.493 7.626 18.246 1.00 35.38 237 VAL A N 1
ATOM 1593 C CA . VAL A 1 222 ? 6.410 8.682 18.648 1.00 35.39 237 VAL A CA 1
ATOM 1594 C C . VAL A 1 222 ? 7.798 8.476 18.051 1.00 41.61 237 VAL A C 1
ATOM 1595 O O . VAL A 1 222 ? 8.420 9.403 17.543 1.00 31.79 237 VAL A O 1
ATOM 1599 N N . ILE A 1 223 ? 8.270 7.239 18.132 1.00 45.04 238 ILE A N 1
ATOM 1600 C CA . ILE A 1 223 ? 9.544 6.843 17.549 1.00 30.96 238 ILE A CA 1
ATOM 1601 C C . ILE A 1 223 ? 9.555 7.063 16.043 1.00 25.66 238 ILE A C 1
ATOM 1602 O O . ILE A 1 223 ? 10.377 7.812 15.519 1.00 34.23 238 ILE A O 1
ATOM 1607 N N . ILE A 1 224 ? 8.630 6.406 15.348 1.00 27.91 239 ILE A N 1
ATOM 1608 C CA . ILE A 1 224 ? 8.527 6.569 13.901 1.00 30.77 239 ILE A CA 1
ATOM 1609 C C . ILE A 1 224 ? 8.429 8.041 13.521 1.00 34.14 239 ILE A C 1
ATOM 1610 O O . ILE A 1 224 ? 9.121 8.513 12.624 1.00 57.93 239 ILE A O 1
ATOM 1615 N N . ARG A 1 225 ? 7.565 8.779 14.211 1.00 41.79 240 ARG A N 1
ATOM 1616 C CA . ARG A 1 225 ? 7.498 10.221 13.985 1.00 50.06 240 ARG A CA 1
ATOM 1617 C C . ARG A 1 225 ? 8.857 10.868 14.229 1.00 49.74 240 ARG A C 1
ATOM 1618 O O . ARG A 1 225 ? 9.436 11.501 13.347 1.00 38.06 240 ARG A O 1
ATOM 1626 N N . GLU A 1 226 ? 9.391 10.685 15.433 1.00 51.66 241 GLU A N 1
ATOM 1627 C CA . GLU A 1 226 ? 10.659 11.309 15.781 1.00 48.16 241 GLU A CA 1
ATOM 1628 C C . GLU A 1 226 ? 11.764 10.940 14.795 1.00 52.62 241 GLU A C 1
ATOM 1629 O O . GLU A 1 226 ? 12.730 11.703 14.627 1.00 81.88 241 GLU A O 1
ATOM 1635 N N . ALA A 1 227 ? 11.648 9.810 14.136 1.00 49.64 242 ALA A N 1
ATOM 1636 C CA . ALA A 1 227 ? 12.623 9.413 13.125 1.00 55.12 242 ALA A CA 1
ATOM 1637 C C . ALA A 1 227 ? 12.344 10.089 11.788 1.00 53.97 242 ALA A C 1
ATOM 1638 O O . ALA A 1 227 ? 13.082 9.906 10.817 1.00 30.93 242 ALA A O 1
ATOM 1640 N N . GLY A 1 228 ? 11.270 10.872 11.738 1.00 50.62 243 GLY A N 1
ATOM 1641 C CA . GLY A 1 228 ? 10.971 11.684 10.576 1.00 48.76 243 GLY A CA 1
ATOM 1642 C C . GLY A 1 228 ? 9.896 11.095 9.694 1.00 53.51 243 GLY A C 1
ATOM 1643 O O . GLY A 1 228 ? 9.628 11.614 8.607 1.00 63.60 243 GLY A O 1
ATOM 1644 N N . GLY A 1 229 ? 9.273 10.010 10.146 1.00 54.85 244 GLY A N 1
ATOM 1645 C CA . GLY A 1 229 ? 8.280 9.315 9.340 1.00 52.92 244 GLY A CA 1
ATOM 1646 C C . GLY A 1 229 ? 6.868 9.784 9.622 1.00 50.83 244 GLY A C 1
ATOM 1647 O O . GLY A 1 229 ? 6.658 10.795 10.299 1.00 52.81 244 GLY A O 1
ATOM 1648 N N . ILE A 1 230 ? 5.892 9.050 9.134 1.00 54.05 245 ILE A N 1
ATOM 1649 C CA . ILE A 1 230 ? 4.498 9.462 9.295 1.00 60.66 245 ILE A CA 1
ATOM 1650 C C . ILE A 1 230 ? 3.619 8.275 9.694 1.00 56.52 245 ILE A C 1
ATOM 1651 O O . ILE A 1 230 ? 3.847 7.144 9.246 1.00 73.46 245 ILE A O 1
ATOM 1656 N N . VAL A 1 231 ? 2.614 8.532 10.513 1.00 50.77 246 VAL A N 1
ATOM 1657 C CA . VAL A 1 231 ? 1.724 7.482 11.002 1.00 45.37 246 VAL A CA 1
ATOM 1658 C C . VAL A 1 231 ? 0.268 7.929 10.939 1.00 45.41 246 VAL A C 1
ATOM 1659 O O . VAL A 1 231 ? -0.136 8.873 11.617 1.00 48.97 246 VAL A O 1
ATOM 1663 N N . ILE A 1 232 ? -0.539 7.256 10.115 1.00 38.32 247 ILE A N 1
ATOM 1664 C CA . ILE A 1 232 ? -1.895 7.737 9.878 1.00 38.34 247 ILE A CA 1
ATOM 1665 C C . ILE A 1 232 ? -2.922 6.620 9.974 1.00 44.05 247 ILE A C 1
ATOM 1666 O O . ILE A 1 232 ? -2.567 5.453 10.121 1.00 71.36 247 ILE A O 1
ATOM 1671 N N . ASP A 1 233 ? -4.197 6.988 9.881 1.00 35.75 248 ASP A N 1
ATOM 1672 C CA . ASP A 1 233 ? -5.265 6.007 9.722 1.00 37.77 248 ASP A CA 1
ATOM 1673 C C . ASP A 1 233 ? -5.123 5.288 8.384 1.00 46.31 248 ASP A C 1
ATOM 1674 O O . ASP A 1 233 ? -4.567 5.831 7.434 1.00 38.61 248 ASP A O 1
ATOM 1679 N N . THR A 1 234 ? -5.622 4.059 8.316 1.00 60.79 249 THR A N 1
ATOM 1680 C CA . THR A 1 234 ? -5.525 3.261 7.099 1.00 71.99 249 THR A CA 1
ATOM 1681 C C . THR A 1 234 ? -6.130 3.997 5.913 1.00 80.27 249 THR A C 1
ATOM 1682 O O . THR A 1 234 ? -5.711 3.817 4.768 1.00 79.76 249 THR A O 1
ATOM 1686 N N . SER A 1 235 ? -7.136 4.823 6.205 1.00 85.42 250 SER A N 1
ATOM 1687 C CA . SER A 1 235 ? -7.884 5.540 5.183 1.00 85.57 250 SER A CA 1
ATOM 1688 C C . SER A 1 235 ? -7.053 6.643 4.527 1.00 83.89 250 SER A C 1
ATOM 1689 O O . SER A 1 235 ? -7.413 7.177 3.481 1.00 94.34 250 SER A O 1
ATOM 1692 N N . GLY A 1 236 ? -5.937 6.991 5.150 1.00 76.98 251 GLY A N 1
ATOM 1693 C CA . GLY A 1 236 ? -5.135 8.124 4.705 1.00 67.69 251 GLY A CA 1
ATOM 1694 C C . GLY A 1 236 ? -5.353 9.328 5.616 1.00 58.23 251 GLY A C 1
ATOM 1695 O O . GLY A 1 236 ? -4.550 10.257 5.641 1.00 54.57 251 GLY A O 1
ATOM 1696 N N . GLY A 1 237 ? -6.452 9.292 6.360 1.00 49.88 252 GLY A N 1
ATOM 1697 C CA . GLY A 1 237 ? -6.764 10.316 7.336 1.00 48.99 252 GLY A CA 1
ATOM 1698 C C . GLY A 1 237 ? -5.872 10.238 8.560 1.00 48.02 252 GLY A C 1
ATOM 1699 O O . GLY A 1 237 ? -4.936 9.444 8.624 1.00 45.61 252 GLY A O 1
ATOM 1700 N N . PRO A 1 238 ? -6.166 11.079 9.547 1.00 49.95 253 PRO A N 1
ATOM 1701 C CA . PRO A 1 238 ? -5.373 11.137 10.774 1.00 53.41 253 PRO A CA 1
ATOM 1702 C C . PRO A 1 238 ? -5.493 9.851 11.588 1.00 57.25 253 PRO A C 1
ATOM 1703 O O . PRO A 1 238 ? -6.482 9.126 11.479 1.00 56.82 253 PRO A O 1
ATOM 1707 N N . LEU A 1 239 ? -4.476 9.593 12.401 1.00 55.85 254 LEU A N 1
ATOM 1708 C CA . LEU A 1 239 ? -4.449 8.426 13.276 1.00 52.48 254 LEU A CA 1
ATOM 1709 C C . LEU A 1 239 ? -5.603 8.462 14.270 1.00 49.95 254 LEU A C 1
ATOM 1710 O O . LEU A 1 239 ? -5.945 9.523 14.798 1.00 64.56 254 LEU A O 1
ATOM 1715 N N . ASP A 1 240 ? -6.206 7.303 14.526 1.00 44.87 255 ASP A N 1
ATOM 1716 C CA . ASP A 1 240 ? -7.249 7.197 15.538 1.00 40.45 255 ASP A CA 1
ATOM 1717 C C . ASP A 1 240 ? -7.033 5.966 16.411 1.00 39.94 255 ASP A C 1
ATOM 1718 O O . ASP A 1 240 ? -7.311 4.850 15.982 1.00 67.94 255 ASP A O 1
ATOM 1723 N N . LEU A 1 241 ? -6.547 6.193 17.622 1.00 43.32 256 LEU A N 1
ATOM 1724 C CA . LEU A 1 241 ? -6.126 5.135 18.527 1.00 53.75 256 LEU A CA 1
ATOM 1725 C C . LEU A 1 241 ? -7.181 4.042 18.652 1.00 50.82 256 LEU A C 1
ATOM 1726 O O . LEU A 1 241 ? -6.861 2.863 18.835 1.00 60.33 256 LEU A O 1
ATOM 1731 N N . MET A 1 242 ? -8.452 4.430 18.569 1.00 39.36 257 MET A N 1
ATOM 1732 C CA . MET A 1 242 ? -9.514 3.451 18.772 1.00 33.00 257 MET A CA 1
ATOM 1733 C C . MET A 1 242 ? -9.868 2.746 17.468 1.00 30.64 257 MET A C 1
ATOM 1734 O O . MET A 1 242 ? -10.670 1.815 17.452 1.00 42.43 257 MET A O 1
ATOM 1739 N N . ALA A 1 243 ? -9.258 3.193 16.378 1.00 33.92 258 ALA A N 1
ATOM 1740 C CA . ALA A 1 243 ? -9.525 2.640 15.058 1.00 30.80 258 ALA A CA 1
ATOM 1741 C C . ALA A 1 243 ? -8.832 1.298 14.859 1.00 33.87 258 ALA A C 1
ATOM 1742 O O . ALA A 1 243 ? -9.173 0.549 13.939 1.00 51.62 258 ALA A O 1
ATOM 1744 N N . CYS A 1 244 ? -7.856 0.991 15.704 1.00 41.23 259 CYS A N 1
ATOM 1745 C CA . CYS A 1 244 ? -7.205 -0.310 15.672 1.00 40.86 259 CYS A CA 1
ATOM 1746 C C . CYS A 1 244 ? -6.582 -0.600 14.317 1.00 39.81 259 CYS A C 1
ATOM 1747 O O . CYS A 1 244 ? -6.540 -1.748 13.870 1.00 30.62 259 CYS A O 1
ATOM 1750 N N . ARG A 1 245 ? -6.100 0.437 13.644 1.00 48.87 260 ARG A N 1
ATOM 1751 C CA . ARG A 1 245 ? -5.420 0.257 12.365 1.00 57.85 260 ARG A CA 1
ATOM 1752 C C . ARG A 1 245 ? -4.326 1.301 12.189 1.00 58.64 260 ARG A C 1
ATOM 1753 O O . ARG A 1 245 ? -4.179 2.198 13.028 1.00 82.17 260 ARG A O 1
ATOM 1761 N N . VAL A 1 246 ? -3.538 1.195 11.105 1.00 53.07 261 VAL A N 1
ATOM 1762 C CA . VAL A 1 246 ? -2.427 2.116 10.935 1.00 48.24 261 VAL A CA 1
ATOM 1763 C C . VAL A 1 246 ? -1.929 2.149 9.494 1.00 53.10 261 VAL A C 1
ATOM 1764 O O . VAL A 1 246 ? -2.052 1.182 8.747 1.00 65.43 261 VAL A O 1
ATOM 1768 N N . VAL A 1 247 ? -1.359 3.286 9.127 1.00 52.57 262 VAL A N 1
ATOM 1769 C CA . VAL A 1 247 ? -0.416 3.386 8.018 1.00 51.89 262 VAL A CA 1
ATOM 1770 C C . VAL A 1 247 ? 0.802 4.205 8.434 1.00 48.06 262 VAL A C 1
ATOM 1771 O O . VAL A 1 247 ? 0.722 5.421 8.632 1.00 51.23 262 VAL A O 1
ATOM 1775 N N . ALA A 1 248 ? 1.939 3.522 8.565 1.00 43.33 263 ALA A N 1
ATOM 1776 C CA . ALA A 1 248 ? 3.185 4.182 8.911 1.00 42.21 263 ALA A CA 1
ATOM 1777 C C . ALA A 1 248 ? 4.162 4.129 7.749 1.00 45.41 263 ALA A C 1
ATOM 1778 O O . ALA A 1 248 ? 4.339 3.087 7.118 1.00 39.65 263 ALA A O 1
ATOM 1780 N N . ALA A 1 249 ? 4.788 5.267 7.450 1.00 50.53 264 ALA A N 1
ATOM 1781 C CA . ALA A 1 249 ? 5.554 5.368 6.213 1.00 46.63 264 ALA A CA 1
ATOM 1782 C C . ALA A 1 249 ? 6.808 6.211 6.388 1.00 50.20 264 ALA A C 1
ATOM 1783 O O . ALA A 1 249 ? 6.964 6.908 7.385 1.00 58.91 264 ALA A O 1
ATOM 1785 N N . SER A 1 250 ? 7.689 6.134 5.396 1.00 47.96 265 SER A N 1
ATOM 1786 C CA . SER A 1 250 ? 8.893 6.950 5.364 1.00 54.68 265 SER A CA 1
ATOM 1787 C C . SER A 1 250 ? 8.579 8.369 4.888 1.00 63.17 265 SER A C 1
ATOM 1788 O O . SER A 1 250 ? 9.282 9.314 5.237 1.00 70.93 265 SER A O 1
ATOM 1791 N N . THR A 1 251 ? 7.523 8.500 4.095 1.00 60.76 266 THR A N 1
ATOM 1792 C CA . THR A 1 251 ? 7.079 9.787 3.568 1.00 57.78 266 THR A CA 1
ATOM 1793 C C . THR A 1 251 ? 5.558 9.861 3.499 1.00 63.74 266 THR A C 1
ATOM 1794 O O . THR A 1 251 ? 4.892 8.838 3.338 1.00 76.59 266 THR A O 1
ATOM 1798 N N . ARG A 1 252 ? 4.998 11.061 3.614 1.00 61.87 267 ARG A N 1
ATOM 1799 C CA . ARG A 1 252 ? 3.548 11.219 3.557 1.00 55.75 267 ARG A CA 1
ATOM 1800 C C . ARG A 1 252 ? 3.025 10.918 2.158 1.00 52.39 267 ARG A C 1
ATOM 1801 O O . ARG A 1 252 ? 1.834 10.691 1.951 1.00 55.99 267 ARG A O 1
ATOM 1809 N N . GLU A 1 253 ? 3.948 10.919 1.204 1.00 50.10 268 GLU A N 1
ATOM 1810 C CA . GLU A 1 253 ? 3.682 10.467 -0.152 1.00 55.12 268 GLU A CA 1
ATOM 1811 C C . GLU A 1 253 ? 3.480 8.954 -0.167 1.00 61.12 268 GLU A C 1
ATOM 1812 O O . GLU A 1 253 ? 2.420 8.453 -0.547 1.00 42.60 268 GLU A O 1
ATOM 1818 N N . MET A 1 254 ? 4.516 8.243 0.265 1.00 68.31 269 MET A N 1
ATOM 1819 C CA . MET A 1 254 ? 4.467 6.793 0.408 1.00 66.17 269 MET A CA 1
ATOM 1820 C C . MET A 1 254 ? 3.212 6.363 1.161 1.00 61.17 269 MET A C 1
ATOM 1821 O O . MET A 1 254 ? 2.454 5.501 0.689 1.00 76.94 269 MET A O 1
ATOM 1826 N N . ALA A 1 255 ? 3.006 6.966 2.318 1.00 50.00 270 ALA A N 1
ATOM 1827 C CA . ALA A 1 255 ? 1.847 6.700 3.146 1.00 36.36 270 ALA A CA 1
ATOM 1828 C C . ALA A 1 255 ? 0.550 6.891 2.362 1.00 38.41 270 ALA A C 1
ATOM 1829 O O . ALA A 1 255 ? -0.405 6.139 2.545 1.00 42.44 270 ALA A O 1
ATOM 1831 N N . MET A 1 256 ? 0.536 7.898 1.488 1.00 46.02 271 MET A N 1
ATOM 1832 C CA . MET A 1 256 ? -0.676 8.189 0.740 1.00 57.98 271 MET A CA 1
ATOM 1833 C C . MET A 1 256 ? -0.938 7.100 -0.291 1.00 51.26 271 MET A C 1
ATOM 1834 O O . MET A 1 256 ? -2.056 6.604 -0.439 1.00 46.20 271 MET A O 1
ATOM 1839 N N . LEU A 1 257 ? 0.117 6.715 -1.002 1.00 48.87 272 LEU A N 1
ATOM 1840 C CA . LEU A 1 257 ? 0.000 5.637 -1.971 1.00 50.71 272 LEU A CA 1
ATOM 1841 C C . LEU A 1 257 ? -0.549 4.365 -1.339 1.00 49.88 272 LEU A C 1
ATOM 1842 O O . LEU A 1 257 ? -1.296 3.622 -1.978 1.00 69.80 272 LEU A O 1
ATOM 1847 N N . ILE A 1 258 ? -0.181 4.108 -0.085 1.00 39.98 273 ILE A N 1
ATOM 1848 C CA . ILE A 1 258 ? -0.542 2.849 0.555 1.00 33.72 273 ILE A CA 1
ATOM 1849 C C . ILE A 1 258 ? -1.991 2.853 1.019 1.00 36.13 273 ILE A C 1
ATOM 1850 O O . ILE A 1 258 ? -2.718 1.880 0.811 1.00 37.63 273 ILE A O 1
ATOM 1855 N N . ALA A 1 259 ? -2.424 3.938 1.654 1.00 39.44 274 ALA A N 1
ATOM 1856 C CA . ALA A 1 259 ? -3.801 4.021 2.135 1.00 54.16 274 ALA A CA 1
ATOM 1857 C C . ALA A 1 259 ? -4.785 4.080 0.971 1.00 66.96 274 ALA A C 1
ATOM 1858 O O . ALA A 1 259 ? -5.957 3.734 1.115 1.00 50.19 274 ALA A O 1
ATOM 1860 N N . GLN A 1 260 ? -4.286 4.516 -0.179 1.00 77.36 275 GLN A N 1
ATOM 1861 C CA . GLN A 1 260 ? -5.077 4.530 -1.404 1.00 88.25 275 GLN A CA 1
ATOM 1862 C C . GLN A 1 260 ? -5.311 3.109 -1.900 1.00 90.10 275 GLN A C 1
ATOM 1863 O O . GLN A 1 260 ? -6.436 2.608 -1.861 1.00 81.40 275 GLN A O 1
ATOM 1869 N N . ALA A 1 261 ? -4.247 2.455 -2.363 1.00 93.02 276 ALA A N 1
ATOM 1870 C CA . ALA A 1 261 ? -4.315 1.002 -2.545 1.00 96.04 276 ALA A CA 1
ATOM 1871 C C . ALA A 1 261 ? -4.877 0.374 -1.273 1.00 101.90 276 ALA A C 1
ATOM 1872 O O . ALA A 1 261 ? -4.379 0.640 -0.177 1.00 123.73 276 ALA A O 1
ATOM 1874 N N . LEU A 1 262 ? -5.922 -0.443 -1.419 1.00 102.49 277 LEU A N 1
ATOM 1875 C CA . LEU A 1 262 ? -6.707 -0.901 -0.284 1.00 104.97 277 LEU A CA 1
ATOM 1876 C C . LEU A 1 262 ? -7.489 0.269 0.345 1.00 105.75 277 LEU A C 1
ATOM 1877 O O . LEU A 1 262 ? -7.519 1.386 -0.209 1.00 111.30 277 LEU A O 1
ATOM 1879 N N . TRP B 1 1 ? -23.145 -8.401 22.575 1.00 65.21 16 TRP B N 1
ATOM 1880 C CA . TRP B 1 1 ? -23.752 -7.428 21.658 1.00 60.02 16 TRP B CA 1
ATOM 1881 C C . TRP B 1 1 ? -22.770 -6.313 21.312 1.00 61.50 16 TRP B C 1
ATOM 1882 O O . TRP B 1 1 ? -23.008 -5.147 21.631 1.00 69.95 16 TRP B O 1
ATOM 1893 N N . GLU B 1 2 ? -21.664 -6.667 20.664 1.00 52.07 17 GLU B N 1
ATOM 1894 C CA . GLU B 1 2 ? -20.461 -5.846 20.671 1.00 51.09 17 GLU B CA 1
ATOM 1895 C C . GLU B 1 2 ? -20.567 -4.621 19.767 1.00 49.06 17 GLU B C 1
ATOM 1896 O O . GLU B 1 2 ? -20.232 -3.515 20.201 1.00 52.88 17 GLU B O 1
ATOM 1902 N N . GLU B 1 3 ? -21.011 -4.786 18.524 1.00 47.06 18 GLU B N 1
ATOM 1903 C CA . GLU B 1 3 ? -21.151 -3.624 17.643 1.00 44.75 18 GLU B CA 1
ATOM 1904 C C . GLU B 1 3 ? -22.047 -2.582 18.303 1.00 36.96 18 GLU B C 1
ATOM 1905 O O . GLU B 1 3 ? -21.861 -1.377 18.153 1.00 54.13 18 GLU B O 1
ATOM 1911 N N . CYS B 1 4 ? -23.032 -3.072 19.052 1.00 27.62 19 CYS B N 1
ATOM 1912 C CA . CYS B 1 4 ? -23.898 -2.169 19.806 1.00 32.58 19 CYS B CA 1
ATOM 1913 C C . CYS B 1 4 ? -23.126 -1.529 20.949 1.00 36.52 19 CYS B C 1
ATOM 1914 O O . CYS B 1 4 ? -23.180 -0.320 21.160 1.00 36.66 19 CYS B O 1
ATOM 1917 N N . PHE B 1 5 ? -22.390 -2.359 21.689 1.00 36.32 20 PHE B N 1
ATOM 1918 C CA . PHE B 1 5 ? -21.601 -1.821 22.791 1.00 31.97 20 PHE B CA 1
ATOM 1919 C C . PHE B 1 5 ? -20.648 -0.740 22.297 1.00 44.11 20 PHE B C 1
ATOM 1920 O O . PHE B 1 5 ? -20.726 0.412 22.719 1.00 50.93 20 PHE B O 1
ATOM 1928 N N . GLN B 1 6 ? -19.753 -1.124 21.394 1.00 48.63 21 GLN B N 1
ATOM 1929 C CA . GLN B 1 6 ? -18.773 -0.185 20.857 1.00 49.63 21 GLN B CA 1
ATOM 1930 C C . GLN B 1 6 ? -19.442 1.074 20.325 1.00 56.22 21 GLN B C 1
ATOM 1931 O O . GLN B 1 6 ? -19.129 2.186 20.779 1.00 74.28 21 GLN B O 1
ATOM 1937 N N . ALA B 1 7 ? -20.377 0.920 19.382 1.00 55.06 22 ALA B N 1
ATOM 1938 C CA . ALA B 1 7 ? -21.064 2.072 18.798 1.00 50.55 22 ALA B CA 1
ATOM 1939 C C . ALA B 1 7 ? -21.672 2.945 19.881 1.00 50.16 22 ALA B C 1
ATOM 1940 O O . ALA B 1 7 ? -21.687 4.171 19.789 1.00 47.69 22 ALA B O 1
ATOM 1942 N N . ALA B 1 8 ? -22.172 2.298 20.932 1.00 48.87 23 ALA B N 1
ATOM 1943 C CA . ALA B 1 8 ? -22.488 3.042 22.144 1.00 49.32 23 ALA B CA 1
ATOM 1944 C C . ALA B 1 8 ? -21.304 3.924 22.540 1.00 50.62 23 ALA B C 1
ATOM 1945 O O . ALA B 1 8 ? -21.388 5.146 22.428 1.00 51.64 23 ALA B O 1
ATOM 1947 N N . VAL B 1 9 ? -20.224 3.292 22.978 1.00 49.12 24 VAL B N 1
ATOM 1948 C CA . VAL B 1 9 ? -19.054 3.973 23.508 1.00 49.54 24 VAL B CA 1
ATOM 1949 C C . VAL B 1 9 ? -18.595 5.108 22.599 1.00 45.70 24 VAL B C 1
ATOM 1950 O O . VAL B 1 9 ? -18.272 6.204 23.060 1.00 47.55 24 VAL B O 1
ATOM 1954 N N . GLN B 1 10 ? -18.569 4.825 21.300 1.00 37.20 25 GLN B N 1
ATOM 1955 C CA . GLN B 1 10 ? -18.131 5.818 20.330 1.00 30.76 25 GLN B CA 1
ATOM 1956 C C . GLN B 1 10 ? -18.983 7.075 20.440 1.00 38.13 25 GLN B C 1
ATOM 1957 O O . GLN B 1 10 ? -18.479 8.156 20.735 1.00 55.38 25 GLN B O 1
ATOM 1963 N N . LEU B 1 11 ? -20.280 6.913 20.192 1.00 39.84 26 LEU B N 1
ATOM 1964 C CA . LEU B 1 11 ? -21.203 8.043 20.161 1.00 35.71 26 LEU B CA 1
ATOM 1965 C C . LEU B 1 11 ? -21.209 8.794 21.486 1.00 39.24 26 LEU B C 1
ATOM 1966 O O . LEU B 1 11 ? -21.334 10.018 21.509 1.00 37.43 26 LEU B O 1
ATOM 1971 N N . ALA B 1 12 ? -21.061 8.058 22.585 1.00 38.47 27 ALA B N 1
ATOM 1972 C CA . ALA B 1 12 ? -20.947 8.665 23.905 1.00 41.56 27 ALA B CA 1
ATOM 1973 C C . ALA B 1 12 ? -19.751 9.614 23.961 1.00 41.24 27 ALA B C 1
ATOM 1974 O O . ALA B 1 12 ? -19.904 10.809 24.207 1.00 48.78 27 ALA B O 1
ATOM 1976 N N . LEU B 1 13 ? -18.566 9.055 23.729 1.00 40.37 28 LEU B N 1
ATOM 1977 C CA . LEU B 1 13 ? -17.380 9.879 23.536 1.00 33.46 28 LEU B CA 1
ATOM 1978 C C . LEU B 1 13 ? -17.678 10.995 22.537 1.00 39.32 28 LEU B C 1
ATOM 1979 O O . LEU B 1 13 ? -17.454 12.170 22.816 1.00 44.63 28 LEU B O 1
ATOM 1984 N N . ARG B 1 14 ? -18.192 10.617 21.368 1.00 43.50 29 ARG B N 1
ATOM 1985 C CA . ARG B 1 14 ? -18.470 11.591 20.320 1.00 54.11 29 ARG B CA 1
ATOM 1986 C C . ARG B 1 14 ? -19.346 12.726 20.829 1.00 44.19 29 ARG B C 1
ATOM 1987 O O . ARG B 1 14 ? -18.966 13.8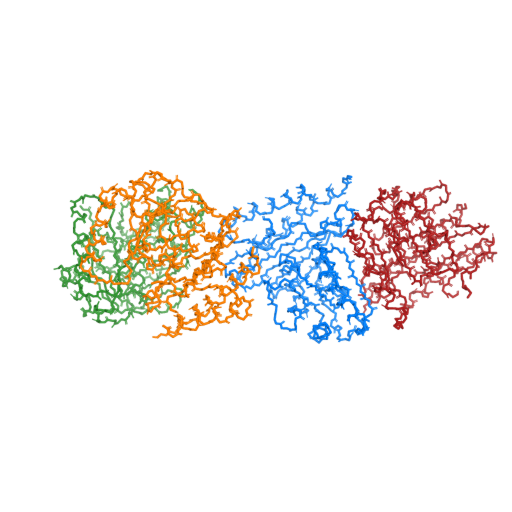94 20.776 1.00 56.62 29 ARG B O 1
ATOM 1995 N N . ALA B 1 15 ? -20.530 12.376 21.321 1.00 42.41 30 ALA B N 1
ATOM 1996 C CA . ALA B 1 15 ? -21.419 13.364 21.916 1.00 45.29 30 ALA B CA 1
ATOM 1997 C C . ALA B 1 15 ? -20.691 14.199 22.962 1.00 44.79 30 ALA B C 1
ATOM 1998 O O . ALA B 1 15 ? -20.789 15.425 22.977 1.00 55.54 30 ALA B O 1
ATOM 2000 N N . GLY B 1 16 ? -19.960 13.529 23.843 1.00 36.33 31 GLY B N 1
ATOM 2001 C CA . GLY B 1 16 ? -19.332 14.187 24.976 1.00 38.31 31 GLY B CA 1
ATOM 2002 C C . GLY B 1 16 ? -18.420 15.317 24.538 1.00 44.20 31 GLY B C 1
ATOM 2003 O O . GLY B 1 16 ? -18.303 16.337 25.219 1.00 51.30 31 GLY B O 1
ATOM 2004 N N . GLN B 1 17 ? -17.766 15.127 23.396 1.00 45.42 32 GLN B N 1
ATOM 2005 C CA . GLN B 1 17 ? -16.864 16.132 22.850 1.00 45.18 32 GLN B CA 1
ATOM 2006 C C . GLN B 1 17 ? -17.630 17.398 22.480 1.00 40.61 32 GLN B C 1
ATOM 2007 O O . GLN B 1 17 ? -17.302 18.495 22.926 1.00 43.21 32 GLN B O 1
ATOM 2013 N N . ILE B 1 18 ? -18.663 17.226 21.666 1.00 34.22 33 ILE B N 1
ATOM 2014 C CA . ILE B 1 18 ? -19.581 18.307 21.344 1.00 26.45 33 ILE B CA 1
ATOM 2015 C C . ILE B 1 18 ? -20.027 19.039 22.600 1.00 36.36 33 ILE B C 1
ATOM 2016 O O . ILE B 1 18 ? -19.962 20.263 22.680 1.00 41.08 33 ILE B O 1
ATOM 2021 N N . ILE B 1 19 ? -20.481 18.278 23.595 1.00 42.15 34 ILE B N 1
ATOM 2022 C CA . ILE B 1 19 ? -20.893 18.884 24.864 1.00 47.85 34 ILE B CA 1
ATOM 2023 C C . ILE B 1 19 ? -19.719 19.598 25.521 1.00 58.63 34 ILE B C 1
ATOM 2024 O O . ILE B 1 19 ? -19.852 20.740 25.957 1.00 49.50 34 ILE B O 1
ATOM 2029 N N . ARG B 1 20 ? -18.571 18.927 25.574 1.00 68.41 35 ARG B N 1
ATOM 2030 C CA . ARG B 1 20 ? -17.342 19.566 26.033 1.00 78.62 35 ARG B CA 1
ATOM 2031 C C . ARG B 1 20 ? -17.132 20.902 25.329 1.00 85.48 35 ARG B C 1
ATOM 2032 O O . ARG B 1 20 ? -16.879 21.922 25.970 1.00 90.15 35 ARG B O 1
ATOM 2040 N N . LYS B 1 21 ? -17.245 20.892 24.001 1.00 90.82 36 LYS B N 1
ATOM 2041 C CA . LYS B 1 21 ? -17.226 22.133 23.234 1.00 90.39 36 LYS B CA 1
ATOM 2042 C C . LYS B 1 21 ? -18.204 23.142 23.831 1.00 91.71 36 LYS B C 1
ATOM 2043 O O . LYS B 1 21 ? -17.815 24.055 24.579 1.00 98.29 36 LYS B O 1
ATOM 2049 N N . ALA B 1 22 ? -19.482 22.981 23.513 1.00 93.55 37 ALA B N 1
ATOM 2050 C CA . ALA B 1 22 ? -20.550 23.964 23.712 1.00 96.60 37 ALA B CA 1
ATOM 2051 C C . ALA B 1 22 ? -20.513 24.619 25.081 1.00 100.66 37 ALA B C 1
ATOM 2052 O O . ALA B 1 22 ? -20.994 25.748 25.221 1.00 112.09 37 ALA B O 1
ATOM 2054 N N . LEU B 1 23 ? -19.969 23.960 26.099 1.00 100.79 38 LEU B N 1
ATOM 2055 C CA . LEU B 1 23 ? -19.865 24.568 27.421 1.00 104.32 38 LEU B CA 1
ATOM 2056 C C . LEU B 1 23 ? -18.863 25.715 27.425 1.00 110.84 38 LEU B C 1
ATOM 2057 O O . LEU B 1 23 ? -18.817 26.506 28.375 1.00 115.35 38 LEU B O 1
ATOM 2062 N N . THR B 1 24 ? -18.064 25.803 26.362 1.00 112.47 39 THR B N 1
ATOM 2063 C CA . THR B 1 24 ? -17.035 26.835 26.282 1.00 108.70 39 THR B CA 1
ATOM 2064 C C . THR B 1 24 ? -17.630 28.184 25.893 1.00 112.45 39 THR B C 1
ATOM 2065 O O . THR B 1 24 ? -17.109 29.240 26.269 1.00 125.57 39 THR B O 1
ATOM 2069 N N . GLU B 1 25 ? -18.731 28.154 25.133 1.00 111.30 40 GLU B N 1
ATOM 2070 C CA . GLU B 1 25 ? -19.423 29.392 24.778 1.00 114.25 40 GLU B CA 1
ATOM 2071 C C . GLU B 1 25 ? -20.019 30.039 26.022 1.00 113.87 40 GLU B C 1
ATOM 2072 O O . GLU B 1 25 ? -20.037 29.435 27.111 1.00 110.04 40 GLU B O 1
ATOM 2078 N N . GLU B 1 26 ? -20.506 31.281 25.856 1.00 116.31 41 GLU B N 1
ATOM 2079 C CA . GLU B 1 26 ? -21.070 32.014 26.986 1.00 118.07 41 GLU B CA 1
ATOM 2080 C C . GLU B 1 26 ? -22.450 32.580 26.652 1.00 113.31 41 GLU B C 1
ATOM 2081 O O . GLU B 1 26 ? -23.090 33.251 27.534 1.00 91.12 41 GLU B O 1
ATOM 2087 N N . THR B 1 40 ? -29.460 23.914 25.013 1.00 79.20 55 THR B N 1
ATOM 2088 C CA . THR B 1 40 ? -30.578 23.059 24.605 1.00 114.90 55 THR B CA 1
ATOM 2089 C C . THR B 1 40 ? -30.451 22.651 23.142 1.00 117.64 55 THR B C 1
ATOM 2090 O O . THR B 1 40 ? -30.600 21.467 22.810 1.00 134.42 55 THR B O 1
ATOM 2094 N N . GLU B 1 41 ? -30.179 23.625 22.269 1.00 112.58 56 GLU B N 1
ATOM 2095 C CA . GLU B 1 41 ? -29.890 23.325 20.867 1.00 101.74 56 GLU B CA 1
ATOM 2096 C C . GLU B 1 41 ? -28.849 22.216 20.759 1.00 89.07 56 GLU B C 1
ATOM 2097 O O . GLU B 1 41 ? -28.899 21.371 19.861 1.00 104.21 56 GLU B O 1
ATOM 2103 N N . THR B 1 42 ? -27.909 22.239 21.698 1.00 73.73 57 THR B N 1
ATOM 2104 C CA . THR B 1 42 ? -26.930 21.171 21.843 1.00 57.60 57 THR B CA 1
ATOM 2105 C C . THR B 1 42 ? -27.622 19.831 22.075 1.00 49.27 57 THR B C 1
ATOM 2106 O O . THR B 1 42 ? -27.299 18.841 21.420 1.00 54.25 57 THR B O 1
ATOM 2110 N N . ASP B 1 43 ? -28.564 19.811 23.005 1.00 45.83 58 ASP B N 1
ATOM 2111 C CA . ASP B 1 43 ? -29.322 18.602 23.313 1.00 40.09 58 ASP B CA 1
ATOM 2112 C C . ASP B 1 43 ? -29.878 17.973 22.041 1.00 38.74 58 ASP B C 1
ATOM 2113 O O . ASP B 1 43 ? -29.828 16.759 21.867 1.00 39.52 58 ASP B O 1
ATOM 2118 N N . HIS B 1 44 ? -30.404 18.814 21.154 1.00 42.49 59 HIS B N 1
ATOM 2119 C CA . HIS B 1 44 ? -31.017 18.338 19.920 1.00 50.91 59 HIS B CA 1
ATOM 2120 C C . HIS B 1 44 ? -29.969 17.782 18.960 1.00 51.63 59 HIS B C 1
ATOM 2121 O O . HIS B 1 44 ? -30.230 16.826 18.230 1.00 57.12 59 HIS B O 1
ATOM 2128 N N . LEU B 1 45 ? -28.788 18.395 18.978 1.00 45.36 60 LEU B N 1
ATOM 2129 C CA . LEU B 1 45 ? -27.647 17.929 18.201 1.00 41.43 60 LEU B CA 1
ATOM 2130 C C . LEU B 1 45 ? -27.226 16.530 18.641 1.00 45.23 60 LEU B C 1
ATOM 2131 O O . LEU B 1 45 ? -27.226 15.582 17.863 1.00 38.07 60 LEU B O 1
ATOM 2136 N N . VAL B 1 46 ? -26.860 16.405 19.914 1.00 50.86 61 VAL B N 1
ATOM 2137 C CA . VAL B 1 46 ? -26.361 15.131 20.426 1.00 58.86 61 VAL B CA 1
ATOM 2138 C C . VAL B 1 46 ? -27.402 14.029 20.323 1.00 67.26 61 VAL B C 1
ATOM 2139 O O . VAL B 1 46 ? -27.081 12.894 19.956 1.00 87.22 61 VAL B O 1
ATOM 2143 N N . GLU B 1 47 ? -28.662 14.343 20.621 1.00 63.49 62 GLU B N 1
ATOM 2144 C CA . GLU B 1 47 ? -29.690 13.308 20.549 1.00 59.77 62 GLU B CA 1
ATOM 2145 C C . GLU B 1 47 ? -29.806 12.768 19.129 1.00 58.18 62 GLU B C 1
ATOM 2146 O O . GLU B 1 47 ? -29.620 11.572 18.903 1.00 76.31 62 GLU B O 1
ATOM 2152 N N . ASP B 1 48 ? -30.123 13.656 18.191 1.00 45.31 63 ASP B N 1
ATOM 2153 C CA . ASP B 1 48 ? -30.086 13.356 16.766 1.00 34.60 63 ASP B CA 1
ATOM 2154 C C . ASP B 1 48 ? -28.835 12.566 16.408 1.00 37.09 63 ASP B C 1
ATOM 2155 O O . ASP B 1 48 ? -28.900 11.537 15.741 1.00 48.87 63 ASP B O 1
ATOM 2160 N N . LEU B 1 49 ? -27.695 13.061 16.878 1.00 36.56 64 LEU B N 1
ATOM 2161 C CA . LEU B 1 49 ? -26.405 12.423 16.642 1.00 43.13 64 LEU B CA 1
ATOM 2162 C C . LEU B 1 49 ? -26.457 10.926 16.915 1.00 46.43 64 LEU B C 1
ATOM 2163 O O . LEU B 1 49 ? -25.993 10.108 16.120 1.00 45.05 64 LEU B O 1
ATOM 2168 N N . ILE B 1 50 ? -27.045 10.578 18.057 1.00 45.37 65 ILE B N 1
ATOM 2169 C CA . ILE B 1 50 ? -27.084 9.194 18.507 1.00 40.39 65 ILE B CA 1
ATOM 2170 C C . ILE B 1 50 ? -28.121 8.378 17.754 1.00 30.61 65 ILE B C 1
ATOM 2171 O O . ILE B 1 50 ? -27.780 7.459 17.013 1.00 38.97 65 ILE B O 1
ATOM 2176 N N . ILE B 1 51 ? -29.391 8.713 17.954 1.00 29.84 66 ILE B N 1
ATOM 2177 C CA . ILE B 1 51 ? -30.482 7.892 17.444 1.00 33.20 66 ILE B CA 1
ATOM 2178 C C . ILE B 1 51 ? -30.516 7.889 15.922 1.00 38.29 66 ILE B C 1
ATOM 2179 O O . ILE B 1 51 ? -30.879 6.889 15.304 1.00 51.15 66 ILE B O 1
ATOM 2184 N N . SER B 1 52 ? -30.133 9.004 15.305 1.00 37.98 67 SER B N 1
ATOM 2185 C CA . SER B 1 52 ? -30.166 9.073 13.845 1.00 39.36 67 SER B CA 1
ATOM 2186 C C . SER B 1 52 ? -29.142 8.126 13.236 1.00 49.04 67 SER B C 1
ATOM 2187 O O . SER B 1 52 ? -29.352 7.587 12.147 1.00 57.53 67 SER B O 1
ATOM 2190 N N . GLU B 1 53 ? -28.038 7.913 13.946 1.00 56.97 68 GLU B N 1
ATOM 2191 C CA . GLU B 1 53 ? -27.017 6.980 13.484 1.00 55.04 68 GLU B CA 1
ATOM 2192 C C . GLU B 1 53 ? -27.371 5.556 13.893 1.00 51.23 68 GLU B C 1
ATOM 2193 O O . GLU B 1 53 ? -27.305 4.618 13.093 1.00 49.77 68 GLU B O 1
ATOM 2199 N N . LEU B 1 54 ? -27.756 5.393 15.154 1.00 47.72 69 LEU B N 1
ATOM 2200 C CA . LEU B 1 54 ? -28.172 4.076 15.637 1.00 41.32 69 LEU B CA 1
ATOM 2201 C C . LEU B 1 54 ? -29.246 3.484 14.738 1.00 44.85 69 LEU B C 1
ATOM 2202 O O . LEU B 1 54 ? -29.318 2.266 14.557 1.00 41.86 69 LEU B O 1
ATOM 2207 N N . ARG B 1 55 ? -30.086 4.349 14.170 1.00 48.34 70 ARG B N 1
ATOM 2208 C CA . ARG B 1 55 ? -31.164 3.921 13.279 1.00 44.68 70 ARG B CA 1
ATOM 2209 C C . ARG B 1 55 ? -30.648 3.415 11.942 1.00 43.13 70 ARG B C 1
ATOM 2210 O O . ARG B 1 55 ? -31.066 2.334 11.499 1.00 39.76 70 ARG B O 1
ATOM 2218 N N . GLU B 1 56 ? -29.734 4.152 11.270 1.00 46.57 71 GLU B N 1
ATOM 2219 C CA . GLU B 1 56 ? -29.273 3.614 9.975 1.00 47.73 71 GLU B CA 1
ATOM 2220 C C . GLU B 1 56 ? -28.608 2.238 10.219 1.00 43.36 71 GLU B C 1
ATOM 2221 O O . GLU B 1 56 ? -28.578 1.383 9.305 1.00 69.08 71 GLU B O 1
ATOM 2227 N N . ARG B 1 57 ? -28.058 2.045 11.411 1.00 34.54 72 ARG B N 1
ATOM 2228 C CA . ARG B 1 57 ? -27.227 0.860 11.623 1.00 39.04 72 ARG B CA 1
ATOM 2229 C C . ARG B 1 57 ? -28.037 -0.259 12.260 1.00 44.78 72 ARG B C 1
ATOM 2230 O O . ARG B 1 57 ? -27.804 -1.439 11.998 1.00 59.27 72 ARG B O 1
ATOM 2238 N N . PHE B 1 58 ? -28.994 0.116 13.115 1.00 44.71 73 PHE B N 1
ATOM 2239 C CA . PHE B 1 58 ? -29.878 -0.874 13.727 1.00 46.26 73 PHE B CA 1
ATOM 2240 C C . PHE B 1 58 ? -31.339 -0.471 13.587 1.00 38.54 73 PHE B C 1
ATOM 2241 O O . PHE B 1 58 ? -31.986 -0.088 14.561 1.00 38.64 73 PHE B O 1
ATOM 2249 N N . PRO B 1 59 ? -31.867 -0.560 12.372 1.00 33.98 74 PRO B N 1
ATOM 2250 C CA . PRO B 1 59 ? -33.197 -0.030 12.073 1.00 30.61 74 PRO B CA 1
ATOM 2251 C C . PRO B 1 59 ? -34.301 -0.863 12.732 1.00 40.36 74 PRO B C 1
ATOM 2252 O O . PRO B 1 59 ? -35.473 -0.486 12.677 1.00 46.13 74 PRO B O 1
ATOM 2256 N N . SER B 1 60 ? -33.917 -1.978 13.341 1.00 42.78 75 SER B N 1
ATOM 2257 C CA . SER B 1 60 ? -34.850 -2.906 13.961 1.00 39.66 75 SER B CA 1
ATOM 2258 C C . SER B 1 60 ? -34.950 -2.725 15.470 1.00 33.66 75 SER B C 1
ATOM 2259 O O . SER B 1 60 ? -35.841 -3.283 16.114 1.00 49.59 75 SER B O 1
ATOM 2262 N N . HIS B 1 61 ? -34.045 -1.946 16.056 1.00 28.31 76 HIS B N 1
ATOM 2263 C CA . HIS B 1 61 ? -34.106 -1.689 17.490 1.00 21.19 76 HIS B CA 1
ATOM 2264 C C . HIS B 1 61 ? -35.150 -0.629 17.820 1.00 27.80 76 HIS B C 1
ATOM 2265 O O . HIS B 1 61 ? -35.465 0.217 16.982 1.00 41.42 76 HIS B O 1
ATOM 2272 N N . ARG B 1 62 ? -35.676 -0.673 19.035 1.00 28.10 77 ARG B N 1
ATOM 2273 C CA . ARG B 1 62 ? -36.582 0.370 19.504 1.00 34.81 77 ARG B CA 1
ATOM 2274 C C . ARG B 1 62 ? -35.858 1.348 20.423 1.00 41.15 77 ARG B C 1
ATOM 2275 O O . ARG B 1 62 ? -34.741 1.093 20.870 1.00 49.94 77 ARG B O 1
ATOM 2283 N N . PHE B 1 63 ? -36.502 2.478 20.703 1.00 42.54 78 PHE B N 1
ATOM 2284 C CA . PHE B 1 63 ? -35.835 3.602 21.342 1.00 33.11 78 PHE B CA 1
ATOM 2285 C C . PHE B 1 63 ? -36.679 4.216 22.450 1.00 38.53 78 PHE B C 1
ATOM 2286 O O . PHE B 1 63 ? -37.809 4.646 22.231 1.00 52.78 78 PHE B O 1
ATOM 2294 N N . ILE B 1 64 ? -36.104 4.253 23.645 1.00 39.24 79 ILE B N 1
ATOM 2295 C CA . ILE B 1 64 ? -36.648 5.028 24.749 1.00 33.88 79 ILE B CA 1
ATOM 2296 C C . ILE B 1 64 ? -35.803 6.269 25.019 1.00 43.41 79 ILE B C 1
ATOM 2297 O O . ILE B 1 64 ? -34.772 6.204 25.686 1.00 54.37 79 ILE B O 1
ATOM 2302 N N . ALA B 1 65 ? -36.239 7.407 24.495 1.00 47.32 80 ALA B N 1
ATOM 2303 C CA . ALA B 1 65 ? -35.615 8.684 24.832 1.00 41.12 80 ALA B CA 1
ATOM 2304 C C . ALA B 1 65 ? -36.672 9.712 25.214 1.00 43.55 80 ALA B C 1
ATOM 2305 O O . ALA B 1 65 ? -37.861 9.494 24.978 1.00 52.95 80 ALA B O 1
ATOM 2307 N N . GLU B 1 66 ? -36.237 10.823 25.800 1.00 53.40 81 GLU B N 1
ATOM 2308 C CA . GLU B 1 66 ? -37.146 11.816 26.357 1.00 66.15 81 GLU B CA 1
ATOM 2309 C C . GLU B 1 66 ? -38.212 12.241 25.352 1.00 72.80 81 GLU B C 1
ATOM 2310 O O . GLU B 1 66 ? -39.329 12.589 25.741 1.00 92.90 81 GLU B O 1
ATOM 2316 N N . GLU B 1 67 ? -37.873 12.209 24.067 1.00 75.19 82 GLU B N 1
ATOM 2317 C CA . GLU B 1 67 ? -38.849 12.502 23.022 1.00 78.42 82 GLU B CA 1
ATOM 2318 C C . GLU B 1 67 ? -38.425 11.905 21.685 1.00 74.99 82 GLU B C 1
ATOM 2319 O O . GLU B 1 67 ? -39.177 11.120 21.091 1.00 75.23 82 GLU B O 1
ATOM 2325 N N . ALA B 1 73 ? -46.454 6.719 28.333 1.00 47.63 88 ALA B N 1
ATOM 2326 C CA . ALA B 1 73 ? -46.050 5.458 27.720 1.00 43.35 88 ALA B CA 1
ATOM 2327 C C . ALA B 1 73 ? -44.569 5.473 27.361 1.00 42.52 88 ALA B C 1
ATOM 2328 O O . ALA B 1 73 ? -44.118 4.704 26.507 1.00 27.21 88 ALA B O 1
ATOM 2330 N N . LYS B 1 74 ? -43.815 6.353 28.003 1.00 46.82 89 LYS B N 1
ATOM 2331 C CA . LYS B 1 74 ? -42.437 6.619 27.607 1.00 52.77 89 LYS B CA 1
ATOM 2332 C C . LYS B 1 74 ? -41.510 5.453 27.924 1.00 47.77 89 LYS B C 1
ATOM 2333 O O . LYS B 1 74 ? -40.596 5.154 27.148 1.00 57.86 89 LYS B O 1
ATOM 2335 N N . CYS B 1 75 ? -41.733 4.790 29.053 1.00 33.30 90 CYS B N 1
ATOM 2336 C CA . CYS B 1 75 ? -40.760 3.822 29.543 1.00 26.09 90 CYS B CA 1
ATOM 2337 C C . CYS B 1 75 ? -41.337 2.422 29.697 1.00 24.35 90 CYS B C 1
ATOM 2338 O O . CYS B 1 75 ? -41.224 1.798 30.746 1.00 31.16 90 CYS B O 1
ATOM 2341 N N . VAL B 1 76 ? -41.943 1.945 28.618 1.00 25.68 91 VAL B N 1
ATOM 2342 C CA . VAL B 1 76 ? -42.428 0.577 28.513 1.00 22.90 91 VAL B CA 1
ATOM 2343 C C . VAL B 1 76 ? -41.396 -0.320 27.850 1.00 35.36 91 VAL B C 1
ATOM 2344 O O . VAL B 1 76 ? -41.196 -0.250 26.640 1.00 40.37 91 VAL B O 1
ATOM 2348 N N . LEU B 1 77 ? -40.749 -1.156 28.654 1.00 40.62 92 LEU B N 1
ATOM 2349 C CA . LEU B 1 77 ? -39.673 -2.019 28.177 1.00 45.77 92 LEU B CA 1
ATOM 2350 C C . LEU B 1 77 ? -40.206 -3.302 27.552 1.00 45.30 92 LEU B C 1
ATOM 2351 O O . LEU B 1 77 ? -40.896 -4.083 28.207 1.00 45.19 92 LEU B O 1
ATOM 2356 N N . THR B 1 78 ? -39.875 -3.507 26.285 1.00 45.55 93 THR B N 1
ATOM 2357 C CA . THR B 1 78 ? -40.292 -4.680 25.531 1.00 41.58 93 THR B CA 1
ATOM 2358 C C . THR B 1 78 ? -39.193 -5.738 25.472 1.00 46.36 93 THR B C 1
ATOM 2359 O O . THR B 1 78 ? -38.148 -5.606 26.113 1.00 63.41 93 THR B O 1
ATOM 2363 N N . HIS B 1 79 ? -39.433 -6.794 24.699 1.00 45.39 94 HIS B N 1
ATOM 2364 C CA . HIS B 1 79 ? -38.481 -7.888 24.559 1.00 44.57 94 HIS B CA 1
ATOM 2365 C C . HIS B 1 79 ? -37.607 -7.702 23.322 1.00 52.38 94 HIS B C 1
ATOM 2366 O O . HIS B 1 79 ? -36.902 -8.623 22.910 1.00 82.90 94 HIS B O 1
ATOM 2373 N N . SER B 1 80 ? -37.667 -6.508 22.749 1.00 52.33 95 SER B N 1
ATOM 2374 C CA . SER B 1 80 ? -36.869 -6.142 21.583 1.00 46.08 95 SER B CA 1
ATOM 2375 C C . SER B 1 80 ? -35.504 -5.611 21.982 1.00 42.07 95 SER B C 1
ATOM 2376 O O . SER B 1 80 ? -35.261 -5.316 23.156 1.00 52.78 95 SER B O 1
ATOM 2379 N N . PRO B 1 81 ? -34.609 -5.484 21.010 1.00 35.48 96 PRO B N 1
ATOM 2380 C CA . PRO B 1 81 ? -33.385 -4.699 21.187 1.00 34.76 96 PRO B CA 1
ATOM 2381 C C . PRO B 1 81 ? -33.699 -3.212 21.330 1.00 36.95 96 PRO B C 1
ATOM 2382 O O . PRO B 1 81 ? -34.075 -2.560 20.357 1.00 58.80 96 PRO B O 1
ATOM 2386 N N . THR B 1 82 ? -33.548 -2.679 22.538 1.00 30.66 97 THR B N 1
ATOM 2387 C CA . THR B 1 82 ? -34.014 -1.334 22.835 1.00 22.16 97 THR B CA 1
ATOM 2388 C C . THR B 1 82 ? -32.905 -0.441 23.381 1.00 28.30 97 THR B C 1
ATOM 2389 O O . THR B 1 82 ? -32.302 -0.738 24.409 1.00 26.74 97 THR B O 1
ATOM 2393 N N . TRP B 1 83 ? -32.669 0.660 22.681 1.00 25.37 98 TRP B N 1
ATOM 2394 C CA . TRP B 1 83 ? -31.766 1.706 23.134 1.00 27.04 98 TRP B CA 1
ATOM 2395 C C . TRP B 1 83 ? -32.431 2.696 24.086 1.00 40.35 98 TRP B C 1
ATOM 2396 O O . TRP B 1 83 ? -33.369 3.401 23.735 1.00 51.61 98 TRP B O 1
ATOM 2407 N N . ILE B 1 84 ? -31.919 2.733 25.310 1.00 39.17 99 ILE B N 1
ATOM 2408 C CA . ILE B 1 84 ? -32.347 3.703 26.306 1.00 34.00 99 ILE B CA 1
ATOM 2409 C C . ILE B 1 84 ? -31.306 4.802 26.470 1.00 40.14 99 ILE B C 1
ATOM 2410 O O . ILE B 1 84 ? -30.146 4.543 26.784 1.00 30.46 99 ILE B O 1
ATOM 2415 N N . ILE B 1 85 ? -31.722 6.046 26.237 1.00 45.79 100 ILE B N 1
ATOM 2416 C CA . ILE B 1 85 ? -30.755 7.108 25.990 1.00 41.11 100 ILE B CA 1
ATOM 2417 C C . ILE B 1 85 ? -31.165 8.441 26.605 1.00 42.25 100 ILE B C 1
ATOM 2418 O O . ILE B 1 85 ? -32.297 8.888 26.474 1.00 54.29 100 ILE B O 1
ATOM 2423 N N . ASP B 1 86 ? -30.212 9.062 27.283 1.00 34.44 101 ASP B N 1
ATOM 2424 C CA . ASP B 1 86 ? -30.285 10.460 27.663 1.00 33.97 101 ASP B CA 1
ATOM 2425 C C . ASP B 1 86 ? -29.137 11.253 27.049 1.00 42.52 101 ASP B C 1
ATOM 2426 O O . ASP B 1 86 ? -27.988 11.091 27.446 1.00 70.84 101 ASP B O 1
ATOM 2431 N N . PRO B 1 87 ? -29.452 12.102 26.080 1.00 40.25 102 PRO B N 1
ATOM 2432 C CA . PRO B 1 87 ? -28.412 12.824 25.342 1.00 37.38 102 PRO B CA 1
ATOM 2433 C C . PRO B 1 87 ? -27.550 13.665 26.271 1.00 35.67 102 PRO B C 1
ATOM 2434 O O . PRO B 1 87 ? -26.340 13.466 26.354 1.00 47.05 102 PRO B O 1
ATOM 2438 N N . ILE B 1 88 ? -28.174 14.608 26.983 1.00 33.06 103 ILE B N 1
ATOM 2439 C CA . ILE B 1 88 ? -27.458 15.386 27.980 1.00 25.01 103 ILE B CA 1
ATOM 2440 C C . ILE B 1 88 ? -28.082 15.230 29.358 1.00 21.75 103 ILE B C 1
ATOM 2441 O O . ILE B 1 88 ? -29.246 15.561 29.574 1.00 39.98 103 ILE B O 1
ATOM 2446 N N . ASP B 1 89 ? -27.294 14.728 30.302 1.00 30.71 104 ASP B N 1
ATOM 2447 C CA . ASP B 1 89 ? -27.716 14.768 31.697 1.00 32.41 104 ASP B CA 1
ATOM 2448 C C . ASP B 1 89 ? -27.051 15.939 32.416 1.00 38.47 104 ASP B C 1
ATOM 2449 O O . ASP B 1 89 ? -25.873 16.217 32.188 1.00 51.97 104 ASP B O 1
ATOM 2454 N N . GLY B 1 90 ? -27.812 16.608 33.274 1.00 44.89 105 GLY B N 1
ATOM 2455 C CA . GLY B 1 90 ? -27.325 17.760 34.004 1.00 47.65 105 GLY B CA 1
ATOM 2456 C C . GLY B 1 90 ? -27.656 19.066 33.302 1.00 53.79 105 GLY B C 1
ATOM 2457 O O . GLY B 1 90 ? -26.812 19.951 33.159 1.00 53.17 105 GLY B O 1
ATOM 2458 N N . THR B 1 91 ? -28.904 19.187 32.857 1.00 51.49 106 THR B N 1
ATOM 2459 C CA . THR B 1 91 ? -29.265 20.250 31.920 1.00 41.19 106 THR B CA 1
ATOM 2460 C C . THR B 1 91 ? -29.119 21.620 32.558 1.00 45.11 106 THR B C 1
ATOM 2461 O O . THR B 1 91 ? -28.580 22.540 31.946 1.00 37.63 106 THR B O 1
ATOM 2465 N N . CYS B 1 92 ? -29.580 21.764 33.798 1.00 50.57 107 CYS B N 1
ATOM 2466 C CA . CYS B 1 92 ? -29.370 23.011 34.529 1.00 45.68 107 CYS B CA 1
ATOM 2467 C C . CYS B 1 92 ? -27.874 23.273 34.676 1.00 43.78 107 CYS B C 1
ATOM 2468 O O . CYS B 1 92 ? -27.398 24.363 34.360 1.00 58.11 107 CYS B O 1
ATOM 2471 N N . ASN B 1 93 ? -27.170 22.251 35.149 1.00 39.08 108 ASN B N 1
ATOM 2472 C CA . ASN B 1 93 ? -25.716 22.239 35.184 1.00 30.64 108 ASN B CA 1
ATOM 2473 C C . ASN B 1 93 ? -25.129 22.799 33.889 1.00 33.73 108 ASN B C 1
ATOM 2474 O O . ASN B 1 93 ? -24.262 23.669 33.916 1.00 43.19 108 ASN B O 1
ATOM 2479 N N . PHE B 1 94 ? -25.622 22.288 32.765 1.00 34.70 109 PHE B N 1
ATOM 2480 C CA . PHE B 1 94 ? -25.112 22.678 31.457 1.00 35.43 109 PHE B CA 1
ATOM 2481 C C . PHE B 1 94 ? -25.112 24.196 31.307 1.00 41.24 109 PHE B C 1
ATOM 2482 O O . PHE B 1 94 ? -24.097 24.782 30.934 1.00 51.20 109 PHE B O 1
ATOM 2490 N N . VAL B 1 95 ? -26.248 24.816 31.593 1.00 49.66 110 VAL B N 1
ATOM 2491 C CA . VAL B 1 95 ? -26.445 26.233 31.316 1.00 57.48 110 VAL B CA 1
ATOM 2492 C C . VAL B 1 95 ? -25.705 27.123 32.307 1.00 62.41 110 VAL B C 1
ATOM 2493 O O . VAL B 1 95 ? -25.506 28.313 32.055 1.00 75.68 110 VAL B O 1
ATOM 2497 N N . HIS B 1 96 ? -25.295 26.551 33.440 1.00 54.78 111 HIS B N 1
ATOM 2498 C CA . HIS B 1 96 ? -24.598 27.325 34.457 1.00 50.35 111 HIS B CA 1
ATOM 2499 C C . HIS B 1 96 ? -23.087 27.137 34.378 1.00 46.16 111 HIS B C 1
ATOM 2500 O O . HIS B 1 96 ? -22.338 27.849 35.041 1.00 47.64 111 HIS B O 1
ATOM 2507 N N . ARG B 1 97 ? -22.656 26.178 33.571 1.00 36.86 112 ARG B N 1
ATOM 2508 C CA . ARG B 1 97 ? -21.243 25.861 33.425 1.00 34.63 112 ARG B CA 1
ATOM 2509 C C . ARG B 1 97 ? -20.719 25.125 34.658 1.00 38.90 112 ARG B C 1
ATOM 2510 O O . ARG B 1 97 ? -19.515 24.955 34.822 1.00 30.60 112 ARG B O 1
ATOM 2518 N N . PHE B 1 98 ? -21.639 24.696 35.510 1.00 41.01 113 PHE B N 1
ATOM 2519 C CA . PHE B 1 98 ? -21.392 23.633 36.479 1.00 33.54 113 PHE B CA 1
ATOM 2520 C C . PHE B 1 98 ? -21.113 22.326 35.748 1.00 29.83 113 PHE B C 1
ATOM 2521 O O . PHE B 1 98 ? -21.957 21.828 35.006 1.00 36.44 113 PHE B O 1
ATOM 2529 N N . PRO B 1 99 ? -19.922 21.777 35.945 1.00 39.55 114 PRO B N 1
ATOM 2530 C CA . PRO B 1 99 ? -19.350 20.806 35.012 1.00 41.58 114 PRO B CA 1
ATOM 2531 C C . PRO B 1 99 ? -19.831 19.378 35.210 1.00 42.11 114 PRO B C 1
ATOM 2532 O O . PRO B 1 99 ? -19.208 18.444 34.698 1.00 55.41 114 PRO B O 1
ATOM 2536 N N . THR B 1 100 ? -20.925 19.172 35.942 1.00 46.01 115 THR B N 1
ATOM 2537 C CA . THR B 1 100 ? -21.420 17.818 36.183 1.00 42.79 115 THR B CA 1
ATOM 2538 C C . THR B 1 100 ? -22.485 17.416 35.168 1.00 41.17 115 THR B C 1
ATOM 2539 O O . THR B 1 100 ? -23.658 17.294 35.508 1.00 48.47 115 THR B O 1
ATOM 2543 N N . VAL B 1 101 ? -22.060 17.214 33.929 1.00 37.58 116 VAL B N 1
ATOM 2544 C CA . VAL B 1 101 ? -22.931 16.847 32.823 1.00 33.27 116 VAL B CA 1
ATOM 2545 C C . VAL B 1 101 ? -22.520 15.510 32.230 1.00 36.58 116 VAL B C 1
ATOM 2546 O O . VAL B 1 101 ? -21.333 15.244 32.045 1.00 42.40 116 VAL B O 1
ATOM 2550 N N . ALA B 1 102 ? -23.483 14.643 31.923 1.00 35.97 117 ALA B N 1
ATOM 2551 C CA . ALA B 1 102 ? -23.108 13.321 31.428 1.00 30.88 117 ALA B CA 1
ATOM 2552 C C . ALA B 1 102 ? -23.982 12.876 30.261 1.00 33.97 117 ALA B C 1
ATOM 2553 O O . ALA B 1 102 ? -25.109 13.340 30.093 1.00 43.49 117 ALA B O 1
ATOM 2555 N N . VAL B 1 103 ? -23.432 11.970 29.462 1.00 26.28 118 VAL B N 1
ATOM 2556 C CA . VAL B 1 103 ? -24.148 11.319 28.374 1.00 22.21 118 VAL B CA 1
ATOM 2557 C C . VAL B 1 103 ? -24.465 9.874 28.736 1.00 26.54 118 VAL B C 1
ATOM 2558 O O . VAL B 1 103 ? -23.567 9.086 29.018 1.00 29.98 118 VAL B O 1
ATOM 2562 N N . SER B 1 104 ? -25.747 9.529 28.739 1.00 31.93 119 SER B N 1
ATOM 2563 C CA . SER B 1 104 ? -26.165 8.202 29.181 1.00 36.18 119 SER B CA 1
ATOM 2564 C C . SER B 1 104 ? -26.680 7.375 28.012 1.00 40.42 119 SER B C 1
ATOM 2565 O O . SER B 1 104 ? -27.593 7.792 27.298 1.00 64.17 119 SER B O 1
ATOM 2568 N N . ILE B 1 105 ? -26.093 6.197 27.805 1.00 34.78 120 ILE B N 1
ATOM 2569 C CA . ILE B 1 105 ? -26.615 5.327 26.754 1.00 31.56 120 ILE B CA 1
ATOM 2570 C C . ILE B 1 105 ? -26.744 3.894 27.254 1.00 34.29 120 ILE B C 1
ATOM 2571 O O . ILE B 1 105 ? -25.757 3.249 27.594 1.00 35.13 120 ILE B O 1
ATOM 2576 N N . GLY B 1 106 ? -27.981 3.415 27.300 1.00 37.40 121 GLY B N 1
ATOM 2577 C CA . GLY B 1 106 ? -28.288 2.097 27.828 1.00 42.31 121 GLY B CA 1
ATOM 2578 C C . GLY B 1 106 ? -28.773 1.149 26.745 1.00 45.44 121 GLY B C 1
ATOM 2579 O O . GLY B 1 106 ? -29.178 1.588 25.672 1.00 41.07 121 GLY B O 1
ATOM 2580 N N . PHE B 1 107 ? -28.715 -0.153 27.014 1.00 44.23 122 PHE B N 1
ATOM 2581 C CA . PHE B 1 107 ? -29.145 -1.141 26.035 1.00 34.15 122 PHE B CA 1
ATOM 2582 C C . PHE B 1 107 ? -29.883 -2.298 26.703 1.00 35.27 122 PHE B C 1
ATOM 2583 O O . PHE B 1 107 ? -29.373 -2.861 27.669 1.00 32.09 122 PHE B O 1
ATOM 2591 N N . ALA B 1 108 ? -31.052 -2.619 26.172 1.00 33.41 123 ALA B N 1
ATOM 2592 C CA . ALA B 1 108 ? -31.957 -3.613 26.727 1.00 30.96 123 ALA B CA 1
ATOM 2593 C C . ALA B 1 108 ? -32.233 -4.752 25.753 1.00 29.74 123 ALA B C 1
ATOM 2594 O O . ALA B 1 108 ? -32.592 -4.529 24.595 1.00 18.62 123 ALA B O 1
ATOM 2596 N N . VAL B 1 109 ? -32.076 -5.982 26.228 1.00 21.74 124 VAL B N 1
ATOM 2597 C CA . VAL B 1 109 ? -32.430 -7.147 25.423 1.00 40.32 124 VAL B CA 1
ATOM 2598 C C . VAL B 1 109 ? -33.245 -8.147 26.237 1.00 44.53 124 VAL B C 1
ATOM 2599 O O . VAL B 1 109 ? -32.992 -8.355 27.422 1.00 44.75 124 VAL B O 1
ATOM 2603 N N . ARG B 1 110 ? -34.224 -8.766 25.582 1.00 37.04 125 ARG B N 1
ATOM 2604 C CA . ARG B 1 110 ? -35.102 -9.704 26.270 1.00 28.33 125 ARG B CA 1
ATOM 2605 C C . ARG B 1 110 ? -35.698 -9.062 27.517 1.00 38.33 125 ARG B C 1
ATOM 2606 O O . ARG B 1 110 ? -35.902 -9.717 28.539 1.00 43.25 125 ARG B O 1
ATOM 2614 N N . GLN B 1 111 ? -35.976 -7.766 27.428 1.00 48.73 126 GLN B N 1
ATOM 2615 C CA . GLN B 1 111 ? -36.576 -7.023 28.530 1.00 54.24 126 GLN B CA 1
ATOM 2616 C C . GLN B 1 111 ? -35.586 -6.846 29.673 1.00 49.96 126 GLN B C 1
ATOM 2617 O O . GLN B 1 111 ? -35.946 -6.431 30.770 1.00 61.68 126 GLN B O 1
ATOM 2623 N N . GLU B 1 112 ? -34.329 -7.181 29.393 1.00 42.80 127 GLU B N 1
ATOM 2624 C CA . GLU B 1 112 ? -33.284 -7.110 30.407 1.00 43.05 127 GLU B CA 1
ATOM 2625 C C . GLU B 1 112 ? -32.247 -6.060 30.025 1.00 48.81 127 GLU B C 1
ATOM 2626 O O . GLU B 1 112 ? -31.890 -5.905 28.858 1.00 51.79 127 GLU B O 1
ATOM 2632 N N . LEU B 1 113 ? -31.772 -5.332 31.032 1.00 48.57 128 LEU B N 1
ATOM 2633 C CA . LEU B 1 113 ? -30.813 -4.258 30.818 1.00 37.75 128 LEU B CA 1
ATOM 2634 C C . LEU B 1 113 ? -29.428 -4.824 30.515 1.00 30.98 128 LEU B C 1
ATOM 2635 O O . LEU B 1 113 ? -28.741 -5.318 31.408 1.00 33.64 128 LEU B O 1
ATOM 2640 N N . GLU B 1 114 ? -29.033 -4.757 29.251 1.00 26.80 129 GLU B N 1
ATOM 2641 C CA . GLU B 1 114 ? -27.813 -5.402 28.784 1.00 35.20 129 GLU B CA 1
ATOM 2642 C C . GLU B 1 114 ? -26.570 -4.638 29.227 1.00 40.31 129 GLU B C 1
ATOM 2643 O O . GLU B 1 114 ? -25.896 -5.042 30.174 1.00 70.61 129 GLU B O 1
ATOM 2649 N N . PHE B 1 115 ? -26.247 -3.533 28.554 1.00 36.87 130 PHE B N 1
ATOM 2650 C CA . PHE B 1 115 ? -25.086 -2.759 28.982 1.00 29.65 130 PHE B CA 1
ATOM 2651 C C . PHE B 1 115 ? -25.449 -1.305 29.268 1.00 29.17 130 PHE B C 1
ATOM 2652 O O . PHE B 1 115 ? -26.521 -0.836 28.894 1.00 32.76 130 PHE B O 1
ATOM 2660 N N . GLY B 1 116 ? -24.531 -0.608 29.923 1.00 36.35 131 GLY B N 1
ATOM 2661 C CA . GLY B 1 116 ? -24.680 0.795 30.247 1.00 37.80 131 GLY B CA 1
ATOM 2662 C C . GLY B 1 116 ? -23.427 1.611 29.986 1.00 40.52 131 GLY B C 1
ATOM 2663 O O . GLY B 1 116 ? -22.325 1.235 30.377 1.00 39.33 131 GLY B O 1
ATOM 2664 N N . VAL B 1 117 ? -23.589 2.747 29.306 1.00 37.98 132 VAL B N 1
ATOM 2665 C CA . VAL B 1 117 ? -22.460 3.627 29.042 1.00 28.62 132 VAL B CA 1
ATOM 2666 C C . VAL B 1 117 ? -22.754 5.058 29.480 1.00 40.46 132 VAL B C 1
ATOM 2667 O O . VAL B 1 117 ? -23.704 5.673 29.003 1.00 60.44 132 VAL B O 1
ATOM 2671 N N . ILE B 1 118 ? -21.937 5.574 30.390 1.00 39.16 133 ILE B N 1
ATOM 2672 C CA . ILE B 1 118 ? -22.096 6.905 30.954 1.00 31.91 133 ILE B CA 1
ATOM 2673 C C . ILE B 1 118 ? -20.779 7.672 30.979 1.00 33.83 133 ILE B C 1
ATOM 2674 O O . ILE B 1 118 ? -19.833 7.251 31.637 1.00 42.93 133 ILE B O 1
ATOM 2679 N N . TYR B 1 119 ? -20.724 8.791 30.270 1.00 33.05 134 TYR B N 1
ATOM 2680 C CA . TYR B 1 119 ? -19.483 9.517 30.053 1.00 34.98 134 TYR B CA 1
ATOM 2681 C C . TYR B 1 119 ? -19.490 10.887 30.709 1.00 38.28 134 TYR B C 1
ATOM 2682 O O . TYR B 1 119 ? -20.169 11.802 30.243 1.00 50.33 134 TYR B O 1
ATOM 2691 N N . HIS B 1 120 ? -18.721 11.050 31.787 1.00 36.80 135 HIS B N 1
ATOM 2692 C CA . HIS B 1 120 ? -18.549 12.392 32.339 1.00 29.75 135 HIS B CA 1
ATOM 2693 C C . HIS B 1 120 ? -17.803 13.277 31.354 1.00 30.78 135 HIS B C 1
ATOM 2694 O O . HIS B 1 120 ? -16.594 13.166 31.167 1.00 31.68 135 HIS B O 1
ATOM 2701 N N . CYS B 1 121 ? -18.549 14.173 30.710 1.00 34.03 136 CYS B N 1
ATOM 2702 C CA . CYS B 1 121 ? -17.978 14.931 29.604 1.00 37.88 136 CYS B CA 1
ATOM 2703 C C . CYS B 1 121 ? -16.760 15.731 30.054 1.00 41.11 136 CYS B C 1
ATOM 2704 O O . CYS B 1 121 ? -15.649 15.498 29.585 1.00 54.80 136 CYS B O 1
ATOM 2707 N N . THR B 1 122 ? -16.983 16.674 30.965 1.00 47.91 137 THR B N 1
ATOM 2708 C CA . THR B 1 122 ? -15.957 17.623 31.385 1.00 49.19 137 THR B CA 1
ATOM 2709 C C . THR B 1 122 ? -14.702 16.919 31.898 1.00 56.69 137 THR B C 1
ATOM 2710 O O . THR B 1 122 ? -13.583 17.387 31.647 1.00 67.57 137 THR B O 1
ATOM 2714 N N . GLU B 1 123 ? -14.862 15.799 32.592 1.00 54.14 138 GLU B N 1
ATOM 2715 C CA . GLU B 1 123 ? -13.737 15.171 33.269 1.00 49.48 138 GLU B CA 1
ATOM 2716 C C . GLU B 1 123 ? -13.303 13.888 32.571 1.00 53.56 138 GLU B C 1
ATOM 2717 O O . GLU B 1 123 ? -12.522 13.113 33.134 1.00 77.85 138 GLU B O 1
ATOM 2723 N N . GLU B 1 124 ? -13.797 13.679 31.358 1.00 47.97 139 GLU B N 1
ATOM 2724 C CA . GLU B 1 124 ? -13.418 12.540 30.532 1.00 43.97 139 GLU B CA 1
ATOM 2725 C C . GLU B 1 124 ? -13.439 11.223 31.296 1.00 42.79 139 GLU B C 1
ATOM 2726 O O . GLU B 1 124 ? -12.451 10.489 31.318 1.00 56.67 139 GLU B O 1
ATOM 2732 N N . ARG B 1 125 ? -14.569 10.919 31.920 1.00 38.38 140 ARG B N 1
ATOM 2733 C CA . ARG B 1 125 ? -14.771 9.672 32.650 1.00 36.78 140 ARG B CA 1
ATOM 2734 C C . ARG B 1 125 ? -15.773 8.775 31.925 1.00 34.80 140 ARG B C 1
ATOM 2735 O O . ARG B 1 125 ? -16.939 9.144 31.792 1.00 40.97 140 ARG B O 1
ATOM 2743 N N . LEU B 1 126 ? -15.318 7.616 31.470 1.00 41.19 141 LEU B N 1
ATOM 2744 C CA . LEU B 1 126 ? -16.152 6.680 30.725 1.00 31.82 141 LEU B CA 1
ATOM 2745 C C . LEU B 1 126 ? -16.490 5.460 31.574 1.00 38.99 141 LEU B C 1
ATOM 2746 O O . LEU B 1 126 ? -15.739 4.489 31.608 1.00 56.55 141 LEU B O 1
ATOM 2751 N N . TYR B 1 127 ? -17.633 5.528 32.250 1.00 39.97 142 TYR B N 1
ATOM 2752 C CA . TYR B 1 127 ? -18.181 4.396 32.976 1.00 31.41 142 TYR B CA 1
ATOM 2753 C C . TYR B 1 127 ? -18.895 3.445 32.019 1.00 31.48 142 TYR B C 1
ATOM 2754 O O . TYR B 1 127 ? -19.733 3.888 31.234 1.00 39.61 142 TYR B O 1
ATOM 2763 N N . THR B 1 128 ? -18.570 2.162 32.088 1.00 38.29 143 THR B N 1
ATOM 2764 C CA . THR B 1 128 ? -19.287 1.168 31.302 1.00 29.97 143 THR B CA 1
ATOM 2765 C C . THR B 1 128 ? -19.711 -0.018 32.169 1.00 35.35 143 THR B C 1
ATOM 2766 O O . THR B 1 128 ? -19.093 -0.292 33.193 1.00 28.31 143 THR B O 1
ATOM 2770 N N . GLY B 1 129 ? -20.764 -0.681 31.716 1.00 33.99 144 GLY B N 1
ATOM 2771 C CA . GLY B 1 129 ? -21.261 -1.930 32.248 1.00 26.38 144 GLY B CA 1
ATOM 2772 C C . GLY B 1 129 ? -21.725 -2.860 31.139 1.00 35.51 144 GLY B C 1
ATOM 2773 O O . GLY B 1 129 ? -22.340 -2.430 30.165 1.00 29.04 144 GLY B O 1
ATOM 2774 N N . ARG B 1 130 ? -21.424 -4.142 31.289 1.00 38.36 145 ARG B N 1
ATOM 2775 C CA . ARG B 1 130 ? -21.960 -5.196 30.441 1.00 20.89 145 ARG B CA 1
ATOM 2776 C C . ARG B 1 130 ? -22.447 -6.357 31.310 1.00 22.86 145 ARG B C 1
ATOM 2777 O O . ARG B 1 130 ? -21.659 -6.935 32.063 1.00 40.17 145 ARG B O 1
ATOM 2785 N N . ARG B 1 131 ? -23.730 -6.673 31.207 1.00 33.49 146 ARG B N 1
ATOM 2786 C CA . ARG B 1 131 ? -24.355 -7.685 32.052 1.00 35.61 146 ARG B CA 1
ATOM 2787 C C . ARG B 1 131 ? -23.560 -8.987 32.033 1.00 46.74 146 ARG B C 1
ATOM 2788 O O . ARG B 1 131 ? -23.679 -9.790 31.108 1.00 68.56 146 ARG B O 1
ATOM 2796 N N . GLY B 1 132 ? -22.734 -9.174 33.061 1.00 46.77 147 GLY B N 1
ATOM 2797 C CA . GLY B 1 132 ? -21.941 -10.369 33.223 1.00 41.36 147 GLY B CA 1
ATOM 2798 C C . GLY B 1 132 ? -20.457 -10.152 33.022 1.00 43.24 147 GLY B C 1
ATOM 2799 O O . GLY B 1 132 ? -19.665 -11.086 33.196 1.00 54.37 147 GLY B O 1
ATOM 2800 N N . ARG B 1 133 ? -20.042 -8.932 32.665 1.00 40.97 148 ARG B N 1
ATOM 2801 C CA . ARG B 1 133 ? -18.644 -8.714 32.307 1.00 35.38 148 ARG B CA 1
ATOM 2802 C C . ARG B 1 133 ? -17.983 -7.617 33.119 1.00 31.03 148 ARG B C 1
ATOM 2803 O O . ARG B 1 133 ? -16.942 -7.088 32.724 1.00 54.99 148 ARG B O 1
ATOM 2811 N N . GLY B 1 134 ? -18.590 -7.260 34.250 1.00 32.81 149 GLY B N 1
ATOM 2812 C CA . GLY B 1 134 ? -17.998 -6.298 35.166 1.00 36.24 149 GLY B CA 1
ATOM 2813 C C . GLY B 1 134 ? -18.244 -4.859 34.761 1.00 49.65 149 GLY B C 1
ATOM 2814 O O . GLY B 1 134 ? -18.698 -4.598 33.649 1.00 39.21 149 GLY B O 1
ATOM 2815 N N . ALA B 1 135 ? -17.938 -3.938 35.665 1.00 56.28 150 ALA B N 1
ATOM 2816 C CA . ALA B 1 135 ? -18.087 -2.506 35.441 1.00 42.55 150 ALA B CA 1
ATOM 2817 C C . ALA B 1 135 ? -16.743 -1.788 35.451 1.00 29.84 150 ALA B C 1
ATOM 2818 O O . ALA B 1 135 ? -15.830 -2.154 36.184 1.00 38.46 150 ALA B O 1
ATOM 2820 N N . PHE B 1 136 ? -16.615 -0.747 34.634 1.00 29.54 151 PHE B N 1
ATOM 2821 C CA . PHE B 1 136 ? -15.330 -0.062 34.533 1.00 28.41 151 PHE B CA 1
ATOM 2822 C C . PHE B 1 136 ? -15.469 1.452 34.474 1.00 39.11 151 PHE B C 1
ATOM 2823 O O . PHE B 1 136 ? -16.415 1.990 33.905 1.00 58.87 151 PHE B O 1
ATOM 2831 N N . CYS B 1 137 ? -14.491 2.131 35.071 1.00 42.84 152 CYS B N 1
ATOM 2832 C CA . CYS B 1 137 ? -14.266 3.542 34.807 1.00 45.07 152 CYS B CA 1
ATOM 2833 C C . CYS B 1 137 ? -12.883 3.759 34.192 1.00 49.28 152 CYS B C 1
ATOM 2834 O O . CYS B 1 137 ? -11.876 3.582 34.892 1.00 55.71 152 CYS B O 1
ATOM 2837 N N . ASN B 1 138 ? -12.879 4.118 32.908 1.00 57.26 153 ASN B N 1
ATOM 2838 C CA . ASN B 1 138 ? -11.657 4.296 32.121 1.00 55.75 153 ASN B CA 1
ATOM 2839 C C . ASN B 1 138 ? -10.618 3.216 32.427 1.00 48.34 153 ASN B C 1
ATOM 2840 O O . ASN B 1 138 ? -9.532 3.510 32.906 1.00 50.70 153 ASN B O 1
ATOM 2845 N N . GLY B 1 139 ? -10.967 1.969 32.148 1.00 36.39 154 GLY B N 1
ATOM 2846 C CA . GLY B 1 139 ? -10.032 0.871 32.311 1.00 44.86 154 GLY B CA 1
ATOM 2847 C C . GLY B 1 139 ? -9.992 0.360 33.733 1.00 52.84 154 GLY B C 1
ATOM 2848 O O . GLY B 1 139 ? -9.774 -0.828 33.976 1.00 88.25 154 GLY B O 1
ATOM 2849 N N . GLN B 1 140 ? -10.212 1.256 34.700 1.00 48.30 155 GLN B N 1
ATOM 2850 C CA . GLN B 1 140 ? -10.201 0.846 36.095 1.00 44.27 155 GLN B CA 1
ATOM 2851 C C . GLN B 1 140 ? -11.509 0.153 36.466 1.00 43.28 155 GLN B C 1
ATOM 2852 O O . GLN B 1 140 ? -12.574 0.755 36.438 1.00 47.30 155 GLN B O 1
ATOM 2858 N N . ARG B 1 141 ? -11.424 -1.129 36.810 1.00 42.20 156 ARG B N 1
ATOM 2859 C CA . ARG B 1 141 ? -12.596 -1.880 37.259 1.00 44.19 156 ARG B CA 1
ATOM 2860 C C . ARG B 1 141 ? -13.198 -1.245 38.499 1.00 44.78 156 ARG B C 1
ATOM 2861 O O . ARG B 1 141 ? -12.482 -0.876 39.427 1.00 54.97 156 ARG B O 1
ATOM 2869 N N . LEU B 1 142 ? -14.521 -1.118 38.511 1.00 51.22 157 LEU B N 1
ATOM 2870 C CA . LEU B 1 142 ? -15.204 -0.474 39.624 1.00 46.78 157 LEU B CA 1
ATOM 2871 C C . LEU B 1 142 ? -15.717 -1.494 40.634 1.00 50.10 157 LEU B C 1
ATOM 2872 O O . LEU B 1 142 ? -15.982 -2.646 40.293 1.00 47.42 157 LEU B O 1
ATOM 2877 N N . ARG B 1 143 ? -15.842 -1.057 41.881 1.00 52.55 158 ARG B N 1
ATOM 2878 C CA . ARG B 1 143 ? -16.442 -1.859 42.939 1.00 57.99 158 ARG B CA 1
ATOM 2879 C C . ARG B 1 143 ? -17.174 -0.969 43.939 1.00 57.71 158 ARG B C 1
ATOM 2880 O O . ARG B 1 143 ? -16.640 0.056 44.361 1.00 53.95 158 ARG B O 1
ATOM 2888 N N . VAL B 1 144 ? -18.396 -1.354 44.313 1.00 54.44 159 VAL B N 1
ATOM 2889 C CA . VAL B 1 144 ? -19.150 -0.554 45.278 1.00 53.14 159 VAL B CA 1
ATOM 2890 C C . VAL B 1 144 ? -18.367 -0.377 46.576 1.00 49.20 159 VAL B C 1
ATOM 2891 O O . VAL B 1 144 ? -17.222 -0.825 46.697 1.00 57.41 159 VAL B O 1
ATOM 2895 N N . SER B 1 145 ? -19.000 0.282 47.542 1.00 52.19 160 SER B N 1
ATOM 2896 C CA . SER B 1 145 ? -18.376 0.524 48.837 1.00 54.18 160 SER B CA 1
ATOM 2897 C C . SER B 1 145 ? -18.527 -0.684 49.750 1.00 53.09 160 SER B C 1
ATOM 2898 O O . SER B 1 145 ? -17.753 -0.882 50.686 1.00 61.68 160 SER B O 1
ATOM 2901 N N . GLY B 1 146 ? -19.545 -1.503 49.483 1.00 44.56 161 GLY B N 1
ATOM 2902 C CA . GLY B 1 146 ? -19.918 -2.526 50.458 1.00 53.93 161 GLY B CA 1
ATOM 2903 C C . GLY B 1 146 ? -20.088 -1.925 51.842 1.00 57.10 161 GLY B C 1
ATOM 2904 O O . GLY B 1 146 ? -19.653 -2.501 52.847 1.00 67.68 161 GLY B O 1
ATOM 2905 N N . GLU B 1 147 ? -20.744 -0.767 51.905 1.00 57.70 162 GLU B N 1
ATOM 2906 C CA . GLU B 1 147 ? -21.175 -0.219 53.186 1.00 54.18 162 GLU B CA 1
ATOM 2907 C C . GLU B 1 147 ? -22.519 -0.813 53.584 1.00 54.40 162 GLU B C 1
ATOM 2908 O O . GLU B 1 147 ? -23.169 -1.471 52.773 1.00 39.90 162 GLU B O 1
ATOM 2914 N N . THR B 1 148 ? -22.939 -0.592 54.827 1.00 62.53 163 THR B N 1
ATOM 2915 C CA . THR B 1 148 ? -24.155 -1.274 55.298 1.00 71.67 163 THR B CA 1
ATOM 2916 C C . THR B 1 148 ? -24.855 -0.511 56.413 1.00 73.50 163 THR B C 1
ATOM 2917 O O . THR B 1 148 ? -25.916 -0.923 56.899 1.00 68.29 163 THR B O 1
ATOM 2921 N N . ASP B 1 149 ? -24.270 0.614 56.835 1.00 73.19 164 ASP B N 1
ATOM 2922 C CA . ASP B 1 149 ? -24.774 1.330 57.997 1.00 70.65 164 ASP B CA 1
ATOM 2923 C C . ASP B 1 149 ? -25.163 2.764 57.644 1.00 65.43 164 ASP B C 1
ATOM 2924 O O . ASP B 1 149 ? -24.283 3.643 57.530 1.00 59.81 164 ASP B O 1
ATOM 2929 N N . LEU B 1 150 ? -26.469 2.986 57.509 1.00 59.69 165 LEU B N 1
ATOM 2930 C CA . LEU B 1 150 ? -27.061 4.243 57.107 1.00 57.44 165 LEU B CA 1
ATOM 2931 C C . LEU B 1 150 ? -26.432 5.459 57.786 1.00 62.94 165 LEU B C 1
ATOM 2932 O O . LEU B 1 150 ? -26.354 6.535 57.186 1.00 74.13 165 LEU B O 1
ATOM 2937 N N . SER B 1 151 ? -25.977 5.301 59.023 1.00 64.60 166 SER B N 1
ATOM 2938 C CA . SER B 1 151 ? -25.306 6.379 59.731 1.00 63.16 166 SER B CA 1
ATOM 2939 C C . SER B 1 151 ? -23.831 6.464 59.354 1.00 61.11 166 SER B C 1
ATOM 2940 O O . SER B 1 151 ? -23.010 7.005 60.110 1.00 56.80 166 SER B O 1
ATOM 2943 N N . LYS B 1 152 ? -23.494 5.924 58.187 1.00 61.09 167 LYS B N 1
ATOM 2944 C CA . LYS B 1 152 ? -22.131 5.986 57.674 1.00 65.17 167 LYS B CA 1
ATOM 2945 C C . LYS B 1 152 ? -22.128 6.025 56.149 1.00 61.46 167 LYS B C 1
ATOM 2946 O O . LYS B 1 152 ? -21.117 5.732 55.510 1.00 58.58 167 LYS B O 1
ATOM 2952 N N . ALA B 1 153 ? -23.269 6.389 55.574 1.00 59.16 168 ALA B N 1
ATOM 2953 C CA . ALA B 1 153 ? -23.463 6.331 54.131 1.00 57.95 168 ALA B CA 1
ATOM 2954 C C . ALA B 1 153 ? -23.465 7.713 53.492 1.00 54.08 168 ALA B C 1
ATOM 2955 O O . ALA B 1 153 ? -24.252 8.580 53.856 1.00 50.54 168 ALA B O 1
ATOM 2957 N N . LEU B 1 154 ? -22.577 7.923 52.522 1.00 52.22 169 LEU B N 1
ATOM 2958 C CA . LEU B 1 154 ? -22.710 9.100 51.666 1.00 45.91 169 LEU B CA 1
ATOM 2959 C C . LEU B 1 154 ? -23.913 8.935 50.747 1.00 40.52 169 LEU B C 1
ATOM 2960 O O . LEU B 1 154 ? -23.855 8.190 49.770 1.00 32.63 169 LEU B O 1
ATOM 2965 N N . VAL B 1 155 ? -24.990 9.638 51.083 1.00 37.89 170 VAL B N 1
ATOM 2966 C CA . VAL B 1 155 ? -26.260 9.526 50.372 1.00 37.32 170 VAL B CA 1
ATOM 2967 C C . VAL B 1 155 ? -26.419 10.651 49.356 1.00 41.73 170 VAL B C 1
ATOM 2968 O O . VAL B 1 155 ? -26.266 11.823 49.692 1.00 39.43 170 VAL B O 1
ATOM 2972 N N . LEU B 1 156 ? -26.721 10.273 48.121 1.00 42.65 171 LEU B N 1
ATOM 2973 C CA . LEU B 1 156 ? -26.887 11.207 47.016 1.00 29.17 171 LEU B CA 1
ATOM 2974 C C . LEU B 1 156 ? -28.320 11.202 46.497 1.00 21.66 171 LEU B C 1
ATOM 2975 O O . LEU B 1 156 ? -29.036 10.216 46.624 1.00 31.12 171 LEU B O 1
ATOM 2980 N N . THR B 1 157 ? -28.745 12.316 45.912 1.00 23.75 172 THR B N 1
ATOM 2981 C CA . THR B 1 157 ? -30.094 12.423 45.375 1.00 21.13 172 THR B CA 1
ATOM 2982 C C . THR B 1 157 ? -30.298 13.715 44.584 1.00 26.35 172 THR B C 1
ATOM 2983 O O . THR B 1 157 ? -29.420 14.571 44.540 1.00 28.06 172 THR B O 1
ATOM 2987 N N . GLU B 1 158 ? -31.468 13.831 43.968 1.00 34.54 173 GLU B N 1
ATOM 2988 C CA . GLU B 1 158 ? -31.819 14.946 43.106 1.00 26.92 173 GLU B CA 1
ATOM 2989 C C . GLU B 1 158 ? -33.239 15.435 43.387 1.00 33.09 173 GLU B C 1
ATOM 2990 O O . GLU B 1 158 ? -33.952 14.817 44.169 1.00 42.12 173 GLU B O 1
ATOM 2996 N N . ILE B 1 159 ? -33.600 16.530 42.729 1.00 41.43 174 ILE B N 1
ATOM 2997 C CA . ILE B 1 159 ? -34.940 17.092 42.750 1.00 57.32 174 ILE B CA 1
ATOM 2998 C C . ILE B 1 159 ? -35.736 16.623 41.536 1.00 74.86 174 ILE B C 1
ATOM 2999 O O . ILE B 1 159 ? -36.799 16.014 41.664 1.00 96.39 174 ILE B O 1
ATOM 3004 N N . GLY B 1 160 ? -35.198 16.922 40.356 1.00 83.02 175 GLY B N 1
ATOM 3005 C CA . GLY B 1 160 ? -35.814 16.518 39.106 1.00 91.50 175 GLY B CA 1
ATOM 3006 C C . GLY B 1 160 ? -36.634 17.635 38.491 1.00 98.94 175 GLY B C 1
ATOM 3007 O O . GLY B 1 160 ? -36.629 18.763 39.000 1.00 105.89 175 GLY B O 1
ATOM 3008 N N . PRO B 1 161 ? -37.315 17.308 37.408 1.00 103.24 176 PRO B N 1
ATOM 3009 C CA . PRO B 1 161 ? -38.150 18.275 36.698 1.00 109.36 176 PRO B CA 1
ATOM 3010 C C . PRO B 1 161 ? -39.047 19.063 37.669 1.00 115.46 176 PRO B C 1
ATOM 3011 O O . PRO B 1 161 ? -38.531 19.901 38.417 1.00 125.19 176 PRO B O 1
ATOM 3015 N N . LYS B 1 162 ? -40.339 18.775 37.622 1.00 117.09 177 LYS B N 1
ATOM 3016 C CA . LYS B 1 162 ? -41.390 19.481 38.350 1.00 116.02 177 LYS B CA 1
ATOM 3017 C C . LYS B 1 162 ? -40.962 19.859 39.763 1.00 113.72 177 LYS B C 1
ATOM 3018 O O . LYS B 1 162 ? -40.493 19.017 40.547 1.00 88.85 177 LYS B O 1
ATOM 3024 N N . ARG B 1 163 ? -41.116 21.164 40.068 1.00 121.54 178 ARG B N 1
ATOM 3025 C CA . ARG B 1 163 ? -40.891 21.670 41.418 1.00 129.24 178 ARG B CA 1
ATOM 3026 C C . ARG B 1 163 ? -42.192 22.158 42.037 1.00 130.93 178 ARG B C 1
ATOM 3027 O O . ARG B 1 163 ? -42.587 23.319 41.858 1.00 151.40 178 ARG B O 1
ATOM 3035 N N . ASP B 1 164 ? -42.849 21.256 42.753 1.00 124.83 179 ASP B N 1
ATOM 3036 C CA . ASP B 1 164 ? -44.258 21.413 43.124 1.00 118.31 179 ASP B CA 1
ATOM 3037 C C . ASP B 1 164 ? -44.592 20.770 44.471 1.00 111.39 179 ASP B C 1
ATOM 3038 O O . ASP B 1 164 ? -44.261 19.617 44.727 1.00 113.63 179 ASP B O 1
ATOM 3043 N N . PRO B 1 165 ? -45.269 21.533 45.322 1.00 105.98 180 PRO B N 1
ATOM 3044 C CA . PRO B 1 165 ? -45.381 21.343 46.767 1.00 104.93 180 PRO B CA 1
ATOM 3045 C C . PRO B 1 165 ? -45.407 19.896 47.253 1.00 102.79 180 PRO B C 1
ATOM 3046 O O . PRO B 1 165 ? -44.934 19.594 48.349 1.00 94.92 180 PRO B O 1
ATOM 3050 N N . ALA B 1 166 ? -45.947 18.997 46.444 1.00 101.47 181 ALA B N 1
ATOM 3051 C CA . ALA B 1 166 ? -45.847 17.559 46.667 1.00 97.56 181 ALA B CA 1
ATOM 3052 C C . ALA B 1 166 ? -44.494 17.024 46.218 1.00 92.18 181 ALA B C 1
ATOM 3053 O O . ALA B 1 166 ? -43.710 16.507 47.021 1.00 83.79 181 ALA B O 1
ATOM 3055 N N . THR B 1 167 ? -44.207 17.140 44.923 1.00 89.17 182 THR B N 1
ATOM 3056 C CA . THR B 1 167 ? -42.849 16.968 44.409 1.00 82.35 182 THR B CA 1
ATOM 3057 C C . THR B 1 167 ? -41.840 17.691 45.302 1.00 78.15 182 THR B C 1
ATOM 3058 O O . THR B 1 167 ? -40.741 17.176 45.558 1.00 90.60 182 THR B O 1
ATOM 3062 N N . LEU B 1 168 ? -42.204 18.881 45.775 1.00 71.33 183 LEU B N 1
ATOM 3063 C CA . LEU B 1 168 ? -41.369 19.674 46.662 1.00 62.36 183 LEU B CA 1
ATOM 3064 C C . LEU B 1 168 ? -41.359 19.121 48.081 1.00 64.73 183 LEU B C 1
ATOM 3065 O O . LEU B 1 168 ? -40.302 18.775 48.620 1.00 56.48 183 LEU B O 1
ATOM 3070 N N . LYS B 1 169 ? -42.525 19.029 48.721 1.00 66.98 184 LYS B N 1
ATOM 3071 C CA . LYS B 1 169 ? -42.512 18.558 50.107 1.00 70.42 184 LYS B CA 1
ATOM 3072 C C . LYS B 1 169 ? -42.142 17.081 50.184 1.00 71.82 184 LYS B C 1
ATOM 3073 O O . LYS B 1 169 ? -41.831 16.564 51.267 1.00 78.71 184 LYS B O 1
ATOM 3079 N N . LEU B 1 170 ? -42.159 16.397 49.039 1.00 68.61 185 LEU B N 1
ATOM 3080 C CA . LEU B 1 170 ? -41.636 15.036 48.991 1.00 63.16 185 LEU B CA 1
ATOM 3081 C C . LEU B 1 170 ? -40.127 15.031 49.217 1.00 56.18 185 LEU B C 1
ATOM 3082 O O . LEU B 1 170 ? -39.639 14.317 50.090 1.00 42.39 185 LEU B O 1
ATOM 3087 N N . PHE B 1 171 ? -39.412 15.847 48.444 1.00 53.36 186 PHE B N 1
ATOM 3088 C CA . PHE B 1 171 ? -37.974 16.030 48.566 1.00 53.31 186 PHE B CA 1
ATOM 3089 C C . PHE B 1 171 ? -37.593 16.419 49.991 1.00 57.40 186 PHE B C 1
ATOM 3090 O O . PHE B 1 171 ? -36.838 15.708 50.651 1.00 62.23 186 PHE B O 1
ATOM 3098 N N . LEU B 1 172 ? -38.118 17.551 50.442 1.00 57.23 187 LEU B N 1
ATOM 3099 C CA . LEU B 1 172 ? -37.829 18.049 51.779 1.00 57.64 187 LEU B CA 1
ATOM 3100 C C . LEU B 1 172 ? -38.052 16.960 52.830 1.00 58.07 187 LEU B C 1
ATOM 3101 O O . LEU B 1 172 ? -37.138 16.603 53.561 1.00 44.65 187 LEU B O 1
ATOM 3106 N N . SER B 1 173 ? -39.269 16.500 52.823 1.00 64.20 188 SER B N 1
ATOM 3107 C CA . SER B 1 173 ? -39.621 15.429 53.739 1.00 72.10 188 SER B CA 1
ATOM 3108 C C . SER B 1 173 ? -38.607 14.284 53.674 1.00 75.91 188 SER B C 1
ATOM 3109 O O . SER B 1 173 ? -37.831 14.063 54.621 1.00 87.27 188 SER B O 1
ATOM 3112 N N . ASN B 1 174 ? -38.615 13.528 52.592 1.00 73.15 189 ASN B N 1
ATOM 3113 C CA . ASN B 1 174 ? -37.685 12.415 52.416 1.00 74.85 189 ASN B CA 1
ATOM 3114 C C . ASN B 1 174 ? -36.243 12.853 52.632 1.00 72.81 189 ASN B C 1
ATOM 3115 O O . ASN B 1 174 ? -35.393 12.034 53.022 1.00 77.17 189 ASN B O 1
ATOM 3120 N N . MET B 1 175 ? -35.976 14.149 52.377 1.00 68.49 190 MET B N 1
ATOM 3121 C CA . MET B 1 175 ? -34.692 14.744 52.733 1.00 66.20 190 MET B CA 1
ATOM 3122 C C . MET B 1 175 ? -34.469 14.734 54.243 1.00 70.56 190 MET B C 1
ATOM 3123 O O . MET B 1 175 ? -33.324 14.581 54.714 1.00 91.33 190 MET B O 1
ATOM 3128 N N . GLU B 1 176 ? -35.553 14.891 55.006 1.00 67.70 191 GLU B N 1
ATOM 3129 C CA . GLU B 1 176 ? -35.421 14.899 56.463 1.00 72.56 191 GLU B CA 1
ATOM 3130 C C . GLU B 1 176 ? -35.310 13.486 57.019 1.00 69.80 191 GLU B C 1
ATOM 3131 O O . GLU B 1 176 ? -34.574 13.232 57.975 1.00 56.51 191 GLU B O 1
ATOM 3137 N N . ARG B 1 177 ? -36.049 12.548 56.424 1.00 68.96 192 ARG B N 1
ATOM 3138 C CA . ARG B 1 177 ? -36.015 11.165 56.897 1.00 66.70 192 ARG B CA 1
ATOM 3139 C C . ARG B 1 177 ? -34.603 10.603 56.786 1.00 59.19 192 ARG B C 1
ATOM 3140 O O . ARG B 1 177 ? -34.155 9.849 57.653 1.00 54.05 192 ARG B O 1
ATOM 3148 N N . LEU B 1 178 ? -33.916 10.972 55.715 1.00 59.29 193 LEU B N 1
ATOM 3149 C CA . LEU B 1 178 ? -32.559 10.499 55.460 1.00 63.81 193 LEU B CA 1
ATOM 3150 C C . LEU B 1 178 ? -31.601 10.942 56.561 1.00 59.48 193 LEU B C 1
ATOM 3151 O O . LEU B 1 178 ? -31.000 10.128 57.267 1.00 43.73 193 LEU B O 1
ATOM 3156 N N . LEU B 1 179 ? -31.457 12.260 56.712 1.00 61.02 194 LEU B N 1
ATOM 3157 C CA . LEU B 1 179 ? -30.672 12.783 57.826 1.00 73.90 194 LEU B CA 1
ATOM 3158 C C . LEU B 1 179 ? -31.172 12.202 59.144 1.00 72.48 194 LEU B C 1
ATOM 3159 O O . LEU B 1 179 ? -30.380 11.818 60.005 1.00 55.39 194 LEU B O 1
ATOM 3164 N N . HIS B 1 180 ? -32.491 12.143 59.273 1.00 78.17 195 HIS B N 1
ATOM 3165 C CA . HIS B 1 180 ? -33.178 11.493 60.382 1.00 84.35 195 HIS B CA 1
ATOM 3166 C C . HIS B 1 180 ? -32.514 10.169 60.766 1.00 83.52 195 HIS B C 1
ATOM 3167 O O . HIS B 1 180 ? -32.330 9.864 61.949 1.00 90.64 195 HIS B O 1
ATOM 3174 N N . ALA B 1 181 ? -32.158 9.388 59.756 1.00 79.62 196 ALA B N 1
ATOM 3175 C CA . ALA B 1 181 ? -31.502 8.102 59.950 1.00 72.31 196 ALA B CA 1
ATOM 3176 C C . ALA B 1 181 ? -30.026 8.270 60.284 1.00 72.62 196 ALA B C 1
ATOM 3177 O O . ALA B 1 181 ? -29.285 7.291 60.371 1.00 79.76 196 ALA B O 1
ATOM 3179 N N . LYS B 1 182 ? -29.607 9.515 60.470 1.00 73.42 197 LYS B N 1
ATOM 3180 C CA . LYS B 1 182 ? -28.231 9.816 60.834 1.00 70.67 197 LYS B CA 1
ATOM 3181 C C . LYS B 1 182 ? -27.253 9.444 59.725 1.00 58.46 197 LYS B C 1
ATOM 3182 O O . LYS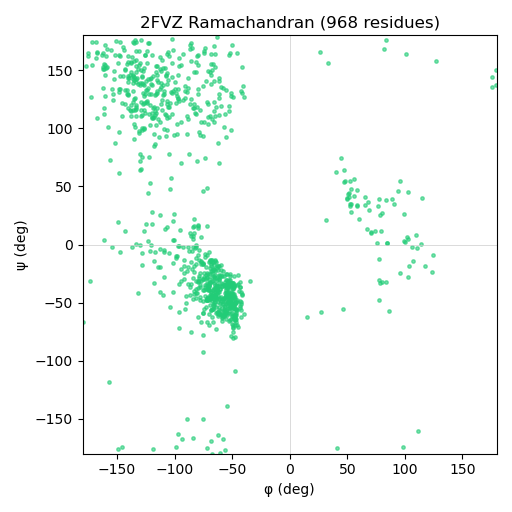 B 1 182 ? -26.122 9.038 59.985 1.00 57.82 197 LYS B O 1
ATOM 3188 N N . ALA B 1 183 ? -27.683 9.582 58.472 1.00 42.61 198 ALA B N 1
ATOM 3189 C CA . ALA B 1 183 ? -26.770 9.359 57.353 1.00 42.36 198 ALA B CA 1
ATOM 3190 C C . ALA B 1 183 ? -25.562 10.287 57.436 1.00 52.15 198 ALA B C 1
ATOM 3191 O O . ALA B 1 183 ? -25.705 11.482 57.698 1.00 68.24 198 ALA B O 1
ATOM 3193 N N . HIS B 1 184 ? -24.381 9.723 57.218 1.00 55.65 199 HIS B N 1
ATOM 3194 C CA . HIS B 1 184 ? -23.124 10.449 57.257 1.00 57.94 199 HIS B CA 1
ATOM 3195 C C . HIS B 1 184 ? -23.196 11.767 56.496 1.00 61.68 199 HIS B C 1
ATOM 3196 O O . HIS B 1 184 ? -22.571 12.753 56.892 1.00 73.24 199 HIS B O 1
ATOM 3203 N N . GLY B 1 185 ? -23.952 11.783 55.401 1.00 56.84 200 GLY B N 1
ATOM 3204 C CA . GLY B 1 185 ? -24.020 12.957 54.537 1.00 50.74 200 GLY B CA 1
ATOM 3205 C C . GLY B 1 185 ? -24.921 12.754 53.338 1.00 45.23 200 GLY B C 1
ATOM 3206 O O . GLY B 1 185 ? -25.083 11.639 52.840 1.00 52.23 200 GLY B O 1
ATOM 3207 N N . VAL B 1 186 ? -25.526 13.840 52.862 1.00 39.76 201 VAL B N 1
ATOM 3208 C CA . VAL B 1 186 ? -26.399 13.807 51.698 1.00 33.35 201 VAL B CA 1
ATOM 3209 C C . VAL B 1 186 ? -25.938 14.800 50.643 1.00 32.19 201 VAL B C 1
ATOM 3210 O O . VAL B 1 186 ? -25.645 15.953 50.961 1.00 35.35 201 VAL B O 1
ATOM 3214 N N . ARG B 1 187 ? -25.860 14.364 49.389 1.00 33.94 202 ARG B N 1
ATOM 3215 C CA . ARG B 1 187 ? -25.342 15.235 48.331 1.00 36.72 202 ARG B CA 1
ATOM 3216 C C . ARG B 1 187 ? -26.259 15.281 47.120 1.00 34.43 202 ARG B C 1
ATOM 3217 O O . ARG B 1 187 ? -26.787 14.262 46.676 1.00 32.15 202 ARG B O 1
ATOM 3225 N N . VAL B 1 188 ? -26.458 16.475 46.565 1.00 34.79 203 VAL B N 1
ATOM 3226 C CA . VAL B 1 188 ? -27.082 16.595 45.252 1.00 35.83 203 VAL B CA 1
ATOM 3227 C C . VAL B 1 188 ? -26.165 17.352 44.296 1.00 34.98 203 VAL B C 1
ATOM 3228 O O . VAL B 1 188 ? -25.591 18.380 44.653 1.00 41.30 203 VAL B O 1
ATOM 3232 N N . ILE B 1 189 ? -26.031 16.832 43.081 1.00 35.05 204 ILE B N 1
ATOM 3233 C CA . ILE B 1 189 ? -24.979 17.294 42.182 1.00 27.85 204 ILE B CA 1
ATOM 3234 C C . ILE B 1 189 ? -25.512 17.643 40.800 1.00 30.17 204 ILE B C 1
ATOM 3235 O O . ILE B 1 189 ? -24.757 18.054 39.916 1.00 49.23 204 ILE B O 1
ATOM 3240 N N . GLY B 1 190 ? -26.817 17.485 40.597 1.00 21.15 205 GLY B N 1
ATOM 3241 C CA . GLY B 1 190 ? -27.438 17.942 39.369 1.00 19.58 205 GLY B CA 1
ATOM 3242 C C . GLY B 1 190 ? -27.320 16.936 38.243 1.00 31.66 205 GLY B C 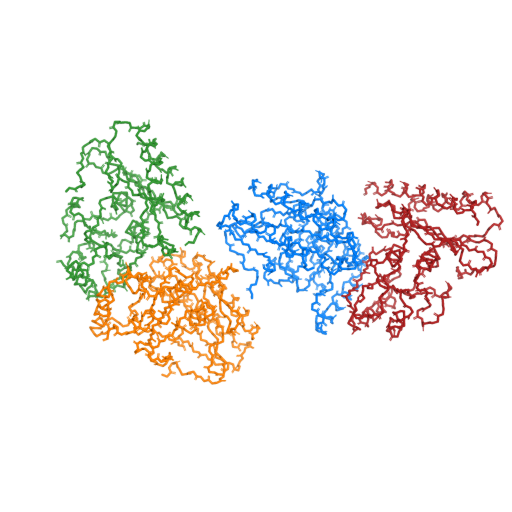1
ATOM 3243 O O . GLY B 1 190 ? -27.783 17.191 37.132 1.00 36.14 205 GLY B O 1
ATOM 3244 N N . SER B 1 191 ? -26.699 15.797 38.528 1.00 42.73 206 SER B N 1
ATOM 3245 C CA . SER B 1 191 ? -26.628 14.692 37.582 1.00 40.18 206 SER B CA 1
ATOM 3246 C C . SER B 1 191 ? -26.936 13.362 38.261 1.00 44.04 206 SER B C 1
ATOM 3247 O O . SER B 1 191 ? -26.083 12.787 38.935 1.00 41.41 206 SER B O 1
ATOM 3250 N N . SER B 1 192 ? -28.158 12.884 38.071 1.00 41.71 207 SER B N 1
ATOM 3251 C CA . SER B 1 192 ? -28.595 11.616 38.635 1.00 34.01 207 SER B CA 1
ATOM 3252 C C . SER B 1 192 ? -27.771 10.451 38.101 1.00 28.95 207 SER B C 1
ATOM 3253 O O . SER B 1 192 ? -27.487 9.489 38.813 1.00 33.10 207 SER B O 1
ATOM 3256 N N . THR B 1 193 ? -27.377 10.529 36.833 1.00 27.14 208 THR B N 1
ATOM 3257 C CA . THR B 1 193 ? -26.564 9.459 36.259 1.00 28.56 208 THR B CA 1
ATOM 3258 C C . THR B 1 193 ? -25.132 9.517 36.779 1.00 37.20 208 THR B C 1
ATOM 3259 O O . THR B 1 193 ? -24.492 8.482 36.975 1.00 45.49 208 THR B O 1
ATOM 3263 N N . LEU B 1 194 ? -24.617 10.723 37.005 1.00 37.09 209 LEU B N 1
ATOM 3264 C CA . LEU B 1 194 ? -23.262 10.847 37.544 1.00 37.19 209 LEU B CA 1
ATOM 3265 C C . LEU B 1 194 ? -23.243 10.487 39.024 1.00 37.63 209 LEU B C 1
ATOM 3266 O O . LEU B 1 194 ? -22.218 10.086 39.571 1.00 52.48 209 LEU B O 1
ATOM 3271 N N . ALA B 1 195 ? -24.388 10.632 39.679 1.00 36.60 210 ALA B N 1
ATOM 3272 C CA . ALA B 1 195 ? -24.507 10.230 41.077 1.00 36.99 210 ALA B CA 1
ATOM 3273 C C . ALA B 1 195 ? -24.478 8.711 41.202 1.00 35.44 210 ALA B C 1
ATOM 3274 O O . ALA B 1 195 ? -23.790 8.147 42.046 1.00 23.33 210 ALA B O 1
ATOM 3276 N N . LEU B 1 196 ? -25.249 8.059 40.335 1.00 33.36 211 LEU B N 1
ATOM 3277 C CA . LEU B 1 196 ? -25.318 6.602 40.357 1.00 30.53 211 LEU B CA 1
ATOM 3278 C C . LEU B 1 196 ? -23.968 6.003 40.001 1.00 28.33 211 LEU B C 1
ATOM 3279 O O . LEU B 1 196 ? -23.533 5.022 40.610 1.00 48.51 211 LEU B O 1
ATOM 3284 N N . CYS B 1 197 ? -23.294 6.595 39.023 1.00 27.35 212 CYS B N 1
ATOM 3285 C CA . CYS B 1 197 ? -21.914 6.237 38.722 1.00 23.61 212 CYS B CA 1
ATOM 3286 C C . CYS B 1 197 ? -21.017 6.415 39.939 1.00 26.55 212 CYS B C 1
ATOM 3287 O O . CYS B 1 197 ? -19.992 5.747 40.055 1.00 40.99 212 CYS B O 1
ATOM 3290 N N . HIS B 1 198 ? -21.396 7.326 40.841 1.00 36.20 213 HIS B N 1
ATOM 3291 C CA . HIS B 1 198 ? -20.654 7.505 42.083 1.00 40.83 213 HIS B CA 1
ATOM 3292 C C . HIS B 1 198 ? -20.898 6.327 43.017 1.00 42.02 213 HIS B C 1
ATOM 3293 O O . HIS B 1 198 ? -19.966 5.761 43.584 1.00 55.90 213 HIS B O 1
ATOM 3300 N N . LEU B 1 199 ? -22.170 5.972 43.155 1.00 41.15 214 LEU B N 1
ATOM 3301 C CA . LEU B 1 199 ? -22.572 4.740 43.811 1.00 35.66 214 LEU B CA 1
ATOM 3302 C C . LEU B 1 199 ? -21.690 3.568 43.393 1.00 32.15 214 LEU B C 1
ATOM 3303 O O . LEU B 1 199 ? -21.162 2.847 44.235 1.00 48.22 214 LEU B O 1
ATOM 3308 N N . ALA B 1 200 ? -21.543 3.384 42.087 1.00 29.52 215 ALA B N 1
ATOM 3309 C CA . ALA B 1 200 ? -20.923 2.177 41.555 1.00 36.29 215 ALA B CA 1
ATOM 3310 C C . ALA B 1 200 ? -19.412 2.179 41.736 1.00 41.21 215 ALA B C 1
ATOM 3311 O O . ALA B 1 200 ? -18.764 1.136 41.638 1.00 32.49 215 ALA B O 1
ATOM 3313 N N . SER B 1 201 ? -18.836 3.348 42.000 1.00 43.13 216 SER B N 1
ATOM 3314 C CA . SER B 1 201 ? -17.383 3.434 42.112 1.00 42.68 216 SER B CA 1
ATOM 3315 C C . SER B 1 201 ? -16.926 3.239 43.551 1.00 45.36 216 SER B C 1
ATOM 3316 O O . SER B 1 201 ? -15.792 2.840 43.801 1.00 57.74 216 SER B O 1
ATOM 3319 N N . GLY B 1 202 ? -17.816 3.531 44.492 1.00 47.54 217 GLY B N 1
ATOM 3320 C CA . GLY B 1 202 ? -17.551 3.369 45.910 1.00 42.96 217 GLY B CA 1
ATOM 3321 C C . GLY B 1 202 ? -17.595 4.694 46.653 1.00 44.58 217 GLY B C 1
ATOM 3322 O O . GLY B 1 202 ? -17.720 4.726 47.876 1.00 27.40 217 GLY B O 1
ATOM 3323 N N . ALA B 1 203 ? -17.483 5.781 45.899 1.00 48.48 218 ALA B N 1
ATOM 3324 C CA . ALA B 1 203 ? -17.402 7.122 46.461 1.00 48.19 218 ALA B CA 1
ATOM 3325 C C . ALA B 1 203 ? -18.697 7.519 47.162 1.00 54.74 218 ALA B C 1
ATOM 3326 O O . ALA B 1 203 ? -18.701 8.393 48.039 1.00 74.34 218 ALA B O 1
ATOM 3328 N N . ALA B 1 204 ? -19.790 6.865 46.805 1.00 54.91 219 ALA B N 1
ATOM 3329 C CA . ALA B 1 204 ? -21.060 7.040 47.498 1.00 52.70 219 ALA B CA 1
ATOM 3330 C C . ALA B 1 204 ? -21.596 5.695 47.965 1.00 48.41 219 ALA B C 1
ATOM 3331 O O . ALA B 1 204 ? -21.145 4.645 47.488 1.00 69.53 219 ALA B O 1
ATOM 3333 N N . ASP B 1 205 ? -22.550 5.704 48.910 1.00 36.82 220 ASP B N 1
ATOM 3334 C CA . ASP B 1 205 ? -23.047 4.427 49.413 1.00 41.59 220 ASP B CA 1
ATOM 3335 C C . ASP B 1 205 ? -24.496 4.183 49.020 1.00 43.59 220 ASP B C 1
ATOM 3336 O O . ASP B 1 205 ? -24.976 3.049 49.037 1.00 31.54 220 ASP B O 1
ATOM 3341 N N . ALA B 1 206 ? -25.223 5.240 48.663 1.00 42.99 221 ALA B N 1
ATOM 3342 C CA . ALA B 1 206 ? -26.619 5.030 48.274 1.00 47.49 221 ALA B CA 1
ATOM 3343 C C . ALA B 1 206 ? -27.154 6.172 47.418 1.00 52.21 221 ALA B C 1
ATOM 3344 O O . ALA B 1 206 ? -26.533 7.223 47.289 1.00 56.70 221 ALA B O 1
ATOM 3346 N N . TYR B 1 207 ? -28.322 5.928 46.838 1.00 54.02 222 TYR B N 1
ATOM 3347 C CA . TYR B 1 207 ? -29.041 6.903 46.035 1.00 50.66 222 TYR B CA 1
ATOM 3348 C C . TYR B 1 207 ? -30.535 6.594 46.061 1.00 42.87 222 TYR B C 1
ATOM 3349 O O . TYR B 1 207 ? -30.943 5.447 45.894 1.00 64.75 222 TYR B O 1
ATOM 3358 N N . TYR B 1 208 ? -31.337 7.628 46.268 1.00 36.69 223 TYR B N 1
ATOM 3359 C CA . TYR B 1 208 ? -32.781 7.506 46.136 1.00 35.43 223 TYR B CA 1
ATOM 3360 C C . TYR B 1 208 ? -33.335 8.661 45.324 1.00 36.51 223 TYR B C 1
ATOM 3361 O O . TYR B 1 208 ? -32.763 9.749 45.275 1.00 23.36 223 TYR B O 1
ATOM 3370 N N . GLN B 1 209 ? -34.476 8.425 44.680 1.00 41.40 224 GLN B N 1
ATOM 3371 C CA . GLN B 1 209 ? -35.125 9.514 43.952 1.00 43.80 224 GLN B CA 1
ATOM 3372 C C . GLN B 1 209 ? -36.503 9.102 43.430 1.00 40.65 224 GLN B C 1
ATOM 3373 O O . GLN B 1 209 ? -36.648 8.087 42.760 1.00 40.96 224 GLN B O 1
ATOM 3379 N N . PHE B 1 210 ? -37.489 9.922 43.771 1.00 40.16 225 PHE B N 1
ATOM 3380 C CA . PHE B 1 210 ? -38.780 9.938 43.102 1.00 44.43 225 PHE B CA 1
ATOM 3381 C C . PHE B 1 210 ? -38.747 10.943 41.955 1.00 45.78 225 PHE B C 1
ATOM 3382 O O . PHE B 1 210 ? -38.302 12.078 42.140 1.00 75.34 225 PHE B O 1
ATOM 3390 N N . GLY B 1 211 ? -39.217 10.546 40.781 1.00 43.82 226 GLY B N 1
ATOM 3391 C CA . GLY B 1 211 ? -39.183 11.452 39.638 1.00 50.37 226 GLY B CA 1
ATOM 3392 C C . GLY B 1 211 ? -37.879 11.355 38.861 1.00 58.46 226 GLY B C 1
ATOM 3393 O O . GLY B 1 211 ? -37.340 12.369 38.402 1.00 72.79 226 GLY B O 1
ATOM 3394 N N . LEU B 1 212 ? -37.388 10.128 38.719 1.00 59.18 227 LEU B N 1
ATOM 3395 C CA . LEU B 1 212 ? -36.195 9.846 37.920 1.00 55.62 227 LEU B CA 1
ATOM 3396 C C . LEU B 1 212 ? -36.534 8.957 36.731 1.00 52.94 227 LEU B C 1
ATOM 3397 O O . LEU B 1 212 ? -36.905 7.794 36.904 1.00 59.31 227 LEU B O 1
ATOM 3402 N N . HIS B 1 213 ? -36.419 9.498 35.519 1.00 52.12 228 HIS B N 1
ATOM 3403 C CA . HIS B 1 213 ? -36.879 8.788 34.337 1.00 56.57 228 HIS B CA 1
ATOM 3404 C C . HIS B 1 213 ? -35.834 7.779 33.834 1.00 52.89 228 HIS B C 1
ATOM 3405 O O . HIS B 1 213 ? -34.763 8.183 33.366 1.00 54.01 228 HIS B O 1
ATOM 3412 N N . CYS B 1 214 ? -36.204 6.510 33.944 1.00 56.76 229 CYS B N 1
ATOM 3413 C CA . CYS B 1 214 ? -35.754 5.347 33.199 1.00 50.98 229 CYS B CA 1
ATOM 3414 C C . CYS B 1 214 ? -34.473 5.559 32.417 1.00 43.24 229 CYS B C 1
ATOM 3415 O O . CYS B 1 214 ? -33.458 4.909 32.673 1.00 27.84 229 CYS B O 1
ATOM 3418 N N . TRP B 1 215 ? -34.498 6.474 31.451 1.00 38.18 230 TRP B N 1
ATOM 3419 C CA . TRP B 1 215 ? -33.315 6.648 30.613 1.00 42.00 230 TRP B CA 1
ATOM 3420 C C . TRP B 1 215 ? -32.117 7.090 31.453 1.00 42.75 230 TRP B C 1
ATOM 3421 O O . TRP B 1 215 ? -30.967 6.842 31.100 1.00 63.21 230 TRP B O 1
ATOM 3432 N N . ASP B 1 216 ? -32.378 7.745 32.578 1.00 38.82 231 ASP B N 1
ATOM 3433 C CA . ASP B 1 216 ? -31.283 8.197 33.431 1.00 42.94 231 ASP B CA 1
ATOM 3434 C C . ASP B 1 216 ? -30.879 7.119 34.427 1.00 44.06 231 ASP B C 1
ATOM 3435 O O . ASP B 1 216 ? -29.952 7.290 35.212 1.00 44.37 231 ASP B O 1
ATOM 3440 N N . LEU B 1 217 ? -31.580 5.987 34.409 1.00 45.19 232 LEU B N 1
ATOM 3441 C CA . LEU B 1 217 ? -31.250 4.925 35.357 1.00 44.97 232 LEU B CA 1
ATOM 3442 C C . LEU B 1 217 ? -31.052 3.591 34.650 1.00 39.70 232 LEU B C 1
ATOM 3443 O O . LEU B 1 217 ? -30.638 2.608 35.263 1.00 39.61 232 LEU B O 1
ATOM 3448 N N . ALA B 1 218 ? -31.345 3.554 33.352 1.00 27.77 233 ALA B N 1
ATOM 3449 C CA . ALA B 1 218 ? -31.217 2.317 32.592 1.00 23.42 233 ALA B CA 1
ATOM 3450 C C . ALA B 1 218 ? -29.770 1.839 32.561 1.00 34.27 233 ALA B C 1
ATOM 3451 O O . ALA B 1 218 ? -29.462 0.726 32.989 1.00 62.34 233 ALA B O 1
ATOM 3453 N N . ALA B 1 219 ? -28.891 2.694 32.046 1.00 29.42 234 ALA B N 1
ATOM 3454 C CA . ALA B 1 219 ? -27.476 2.364 31.934 1.00 19.35 234 ALA B CA 1
ATOM 3455 C C . ALA B 1 219 ? -26.765 2.425 33.278 1.00 24.61 234 ALA B C 1
ATOM 3456 O O . ALA B 1 219 ? -25.769 1.728 33.492 1.00 48.08 234 ALA B O 1
ATOM 3458 N N . ALA B 1 220 ? -27.256 3.258 34.195 1.00 28.62 235 ALA B N 1
ATOM 3459 C CA . ALA B 1 220 ? -26.637 3.346 35.515 1.00 28.68 235 ALA B CA 1
ATOM 3460 C C . ALA B 1 220 ? -26.996 2.130 36.363 1.00 34.25 235 ALA B C 1
ATOM 3461 O O . ALA B 1 220 ? -26.233 1.690 37.226 1.00 40.98 235 ALA B O 1
ATOM 3463 N N . THR B 1 221 ? -28.180 1.569 36.109 1.00 26.29 236 THR B N 1
ATOM 3464 C CA . THR B 1 221 ? -28.547 0.315 36.754 1.00 27.99 236 THR B CA 1
ATOM 3465 C C . THR B 1 221 ? -27.486 -0.750 36.487 1.00 32.03 236 THR B C 1
ATOM 3466 O O . THR B 1 221 ? -26.893 -1.293 37.415 1.00 62.66 236 THR B O 1
ATOM 3470 N N . VAL B 1 222 ? -27.264 -1.037 35.213 1.00 33.54 237 VAL B N 1
ATOM 3471 C CA . VAL B 1 222 ? -26.260 -1.987 34.759 1.00 41.40 237 VAL B CA 1
ATOM 3472 C C . VAL B 1 222 ? -24.932 -1.802 35.486 1.00 48.06 237 VAL B C 1
ATOM 3473 O O . VAL B 1 222 ? -24.543 -2.639 36.298 1.00 44.62 237 VAL B O 1
ATOM 3477 N N . ILE B 1 223 ? -24.259 -0.698 35.172 1.00 49.92 238 ILE B N 1
ATOM 3478 C CA . ILE B 1 223 ? -22.979 -0.330 35.744 1.00 43.52 238 ILE B CA 1
ATOM 3479 C C . ILE B 1 223 ? -22.920 -0.569 37.243 1.00 41.17 238 ILE B C 1
ATOM 3480 O O . ILE B 1 223 ? -21.904 -1.042 37.761 1.00 41.12 238 ILE B O 1
ATOM 3485 N N . ILE B 1 224 ? -23.996 -0.253 37.958 1.00 37.80 239 ILE B N 1
ATOM 3486 C CA . ILE B 1 224 ? -23.982 -0.484 39.402 1.00 40.61 239 ILE B CA 1
ATOM 3487 C C . ILE B 1 224 ? -23.966 -1.978 39.700 1.00 41.30 239 ILE B C 1
ATOM 3488 O O . ILE B 1 224 ? -23.076 -2.477 40.382 1.00 43.04 239 ILE B O 1
ATOM 3493 N N . ARG B 1 225 ? -24.965 -2.678 39.177 1.00 44.91 240 ARG B N 1
ATOM 3494 C CA . ARG B 1 225 ? -25.130 -4.103 39.438 1.00 44.23 240 ARG B CA 1
ATOM 3495 C C . ARG B 1 225 ? -23.851 -4.873 39.148 1.00 35.21 240 ARG B C 1
ATOM 3496 O O . ARG B 1 225 ? -23.524 -5.835 39.843 1.00 48.01 240 ARG B O 1
ATOM 3504 N N . GLU B 1 226 ? -23.095 -4.456 38.139 1.00 37.33 241 GLU B N 1
ATOM 3505 C CA . GLU B 1 226 ? -21.874 -5.145 37.742 1.00 36.75 241 GLU B CA 1
ATOM 3506 C C . GLU B 1 226 ? -20.696 -4.801 38.648 1.00 36.26 241 GLU B C 1
ATOM 3507 O O . GLU B 1 226 ? -19.542 -5.046 38.295 1.00 21.90 241 GLU B O 1
ATOM 3513 N N . ALA B 1 227 ? -21.004 -4.234 39.803 1.00 46.27 242 ALA B N 1
ATOM 3514 C CA . ALA B 1 227 ? -20.049 -3.732 40.775 1.00 51.69 242 ALA B CA 1
ATOM 3515 C C . ALA B 1 227 ? -20.469 -4.127 42.188 1.00 48.28 242 ALA B C 1
ATOM 3516 O O . ALA B 1 227 ? -19.772 -3.842 43.162 1.00 62.00 242 ALA B O 1
ATOM 3518 N N . GLY B 1 228 ? -21.619 -4.790 42.281 1.00 37.29 243 GLY B N 1
ATOM 3519 C CA . GLY B 1 228 ? -22.025 -5.469 43.489 1.00 38.30 243 GLY B CA 1
ATOM 3520 C C . GLY B 1 228 ? -23.131 -4.758 44.229 1.00 46.61 243 GLY B C 1
ATOM 3521 O O . GLY B 1 228 ? -23.598 -5.245 45.254 1.00 57.91 243 GLY B O 1
ATOM 3522 N N . GLY B 1 229 ? -23.551 -3.603 43.713 1.00 44.22 244 GLY B N 1
ATOM 3523 C CA . GLY B 1 229 ? -24.569 -2.790 44.354 1.00 34.12 244 GLY B CA 1
ATOM 3524 C C . GLY B 1 229 ? -25.967 -3.214 43.956 1.00 34.25 244 GLY B C 1
ATOM 3525 O O . GLY B 1 229 ? -26.146 -4.049 43.067 1.00 47.35 244 GLY B O 1
ATOM 3526 N N . ILE B 1 230 ? -26.985 -2.652 44.607 1.00 31.45 245 ILE B N 1
ATOM 3527 C CA . ILE B 1 230 ? -28.347 -3.083 44.307 1.00 37.68 245 ILE B CA 1
ATOM 3528 C C . ILE B 1 230 ? -29.247 -1.911 43.934 1.00 38.44 245 ILE B C 1
ATOM 3529 O O . ILE B 1 230 ? -29.312 -0.901 44.637 1.00 33.14 245 ILE B O 1
ATOM 3534 N N . VAL B 1 231 ? -29.940 -2.065 42.809 1.00 31.36 246 VAL B N 1
ATOM 3535 C CA . VAL B 1 231 ? -30.884 -1.061 42.335 1.00 31.22 246 VAL B CA 1
ATOM 3536 C C . VAL B 1 231 ? -32.323 -1.535 42.508 1.00 38.81 246 VAL B C 1
ATOM 3537 O O . VAL B 1 231 ? -32.764 -2.466 41.833 1.00 70.01 246 VAL B O 1
ATOM 3541 N N . ILE B 1 232 ? -33.066 -0.908 43.418 1.00 33.80 247 ILE B N 1
ATOM 3542 C CA . ILE B 1 232 ? -34.405 -1.395 43.719 1.00 39.81 247 ILE B CA 1
ATOM 3543 C C . ILE B 1 232 ? -35.406 -0.253 43.848 1.00 47.53 247 ILE B C 1
ATOM 3544 O O . ILE B 1 232 ? -35.034 0.899 44.056 1.00 54.93 247 ILE B O 1
ATOM 3549 N N . ASP B 1 233 ? -36.679 -0.612 43.726 1.00 50.30 248 ASP B N 1
ATOM 3550 C CA . ASP B 1 233 ? -37.766 0.349 43.859 1.00 51.50 248 ASP B CA 1
ATOM 3551 C C . ASP B 1 233 ? -37.654 1.138 45.164 1.00 42.05 248 ASP B C 1
ATOM 3552 O O . ASP B 1 233 ? -36.946 0.745 46.076 1.00 27.51 248 ASP B O 1
ATOM 3557 N N . THR B 1 234 ? -38.380 2.248 45.196 1.00 44.42 249 THR B N 1
ATOM 3558 C CA . THR B 1 234 ? -38.378 3.165 46.326 1.00 43.36 249 THR B CA 1
ATOM 3559 C C . THR B 1 234 ? -39.059 2.537 47.535 1.00 49.45 249 THR B C 1
ATOM 3560 O O . THR B 1 234 ? -38.858 2.952 48.675 1.00 58.50 249 THR B O 1
ATOM 3564 N N . SER B 1 235 ? -39.874 1.525 47.259 1.00 51.38 250 SER B N 1
ATOM 3565 C CA . SER B 1 235 ? -40.674 0.857 48.273 1.00 46.41 250 SER B CA 1
ATOM 3566 C C . SER B 1 235 ? -39.956 -0.361 48.855 1.00 41.68 250 SER B C 1
ATOM 3567 O O . SER B 1 235 ? -40.470 -1.005 49.763 1.00 53.25 250 SER B O 1
ATOM 3570 N N . GLY B 1 236 ? -38.771 -0.649 48.329 1.00 49.56 251 GLY B N 1
ATOM 3571 C CA . GLY B 1 236 ? -38.044 -1.860 48.692 1.00 53.66 251 GLY B CA 1
ATOM 3572 C C . GLY B 1 236 ? -38.289 -2.971 47.693 1.00 57.52 251 GLY B C 1
ATOM 3573 O O . GLY B 1 236 ? -37.476 -3.882 47.547 1.00 59.78 251 GLY B O 1
ATOM 3574 N N . GLY B 1 237 ? -39.425 -2.896 47.001 1.00 57.44 252 GLY B N 1
ATOM 3575 C CA . GLY B 1 237 ? -39.764 -3.853 45.960 1.00 66.86 252 GLY B CA 1
ATOM 3576 C C . GLY B 1 237 ? -38.717 -3.900 44.858 1.00 78.04 252 GLY B C 1
ATOM 3577 O O . GLY B 1 237 ? -37.613 -3.370 45.003 1.00 92.89 252 GLY B O 1
ATOM 3578 N N . PRO B 1 238 ? -39.064 -4.553 43.748 1.00 82.53 253 PRO B N 1
ATOM 3579 C CA . PRO B 1 238 ? -38.148 -4.686 42.614 1.00 77.89 253 PRO B CA 1
ATOM 3580 C C . PRO B 1 238 ? -38.139 -3.438 41.742 1.00 68.32 253 PRO B C 1
ATOM 3581 O O . PRO B 1 238 ? -39.081 -2.644 41.746 1.00 56.54 253 PRO B O 1
ATOM 3585 N N . LEU B 1 239 ? -37.042 -3.248 40.991 1.00 61.09 254 LEU B N 1
ATOM 3586 C CA . LEU B 1 239 ? -36.905 -2.053 40.166 1.00 56.27 254 LEU B CA 1
ATOM 3587 C C . LEU B 1 239 ? -38.030 -1.949 39.141 1.00 51.50 254 LEU B C 1
ATOM 3588 O O . LEU B 1 239 ? -38.201 -2.825 38.283 1.00 57.33 254 LEU B O 1
ATOM 3593 N N . ASP B 1 240 ? -38.791 -0.868 39.241 1.00 48.07 255 ASP B N 1
ATOM 3594 C CA . ASP B 1 240 ? -39.896 -0.621 38.326 1.00 46.42 255 ASP B CA 1
ATOM 3595 C C . ASP B 1 240 ? -39.584 0.534 37.382 1.00 43.47 255 ASP B C 1
ATOM 3596 O O . ASP B 1 240 ? -39.728 1.699 37.751 1.00 60.10 255 ASP B O 1
ATOM 3601 N N . LEU B 1 241 ? -39.169 0.211 36.163 1.00 46.53 256 LEU B N 1
ATOM 3602 C CA . LEU B 1 241 ? -38.828 1.216 35.165 1.00 50.69 256 LEU B CA 1
ATOM 3603 C C . LEU B 1 241 ? -40.038 2.054 34.768 1.00 44.86 256 LEU B C 1
ATOM 3604 O O . LEU B 1 241 ? -39.901 3.113 34.153 1.00 35.75 256 LEU B O 1
ATOM 3609 N N . MET B 1 242 ? -41.231 1.587 35.118 1.00 47.21 257 MET B N 1
ATOM 3610 C CA . MET B 1 242 ? -42.447 2.352 34.850 1.00 54.17 257 MET B CA 1
ATOM 3611 C C . MET B 1 242 ? -42.771 3.280 36.016 1.00 56.25 257 MET B C 1
ATOM 3612 O O . MET B 1 242 ? -43.480 4.271 35.853 1.00 75.13 257 MET B O 1
ATOM 3617 N N . ALA B 1 243 ? -42.248 2.934 37.195 1.00 57.62 258 ALA B N 1
ATOM 3618 C CA . ALA B 1 243 ? -42.567 3.654 38.421 1.00 56.84 258 ALA B CA 1
ATOM 3619 C C . ALA B 1 243 ? -41.825 4.984 38.511 1.00 52.80 258 ALA B C 1
ATOM 3620 O O . ALA B 1 243 ? -42.174 5.834 39.326 1.00 63.28 258 ALA B O 1
ATOM 3622 N N . CYS B 1 244 ? -40.810 5.150 37.667 1.00 48.90 259 CYS B N 1
ATOM 3623 C CA . CYS B 1 244 ? -40.059 6.401 37.631 1.00 50.35 259 CYS B CA 1
ATOM 3624 C C . CYS B 1 244 ? -39.565 6.809 39.016 1.00 44.40 259 CYS B C 1
ATOM 3625 O O . CYS B 1 244 ? -39.831 7.919 39.488 1.00 59.66 259 CYS B O 1
ATOM 3628 N N . ARG B 1 245 ? -38.847 5.904 39.653 1.00 38.89 260 ARG B N 1
ATOM 3629 C CA . ARG B 1 245 ? -38.230 6.152 40.950 1.00 36.78 260 ARG B CA 1
ATOM 3630 C C . ARG B 1 245 ? -37.227 5.051 41.279 1.00 36.34 260 ARG B C 1
ATOM 3631 O O . ARG B 1 245 ? -37.221 4.002 40.634 1.00 25.99 260 ARG B O 1
ATOM 3639 N N . VAL B 1 246 ? -36.369 5.279 42.274 1.00 35.99 261 VAL B N 1
ATOM 3640 C CA . VAL B 1 246 ? -35.348 4.284 42.575 1.00 33.00 261 VAL B CA 1
ATOM 3641 C C . VAL B 1 246 ? -34.756 4.465 43.965 1.00 30.16 261 VAL B C 1
ATOM 3642 O O . VAL B 1 246 ? -34.762 5.550 44.530 1.00 37.80 261 VAL B O 1
ATOM 3646 N N . VAL B 1 247 ? -34.236 3.354 44.476 1.00 29.85 262 VAL B N 1
ATOM 3647 C CA . VAL B 1 247 ? -33.201 3.377 45.496 1.00 28.41 262 VAL B CA 1
ATOM 3648 C C . VAL B 1 247 ? -32.036 2.495 45.068 1.00 33.20 262 VAL B C 1
ATOM 3649 O O . VAL B 1 247 ? -32.234 1.407 44.524 1.00 62.58 262 VAL B O 1
ATOM 3653 N N . ALA B 1 248 ? -30.825 2.981 45.309 1.00 31.92 263 ALA B N 1
ATOM 3654 C CA . ALA B 1 248 ? -29.624 2.211 44.999 1.00 31.57 263 ALA B CA 1
ATOM 3655 C C . ALA B 1 248 ? -28.665 2.265 46.178 1.00 28.47 263 ALA B C 1
ATOM 3656 O O . ALA B 1 248 ? -28.753 3.162 47.016 1.00 43.68 263 ALA B O 1
ATOM 3658 N N . ALA B 1 249 ? -27.757 1.300 46.257 1.00 25.56 264 ALA B N 1
ATOM 3659 C CA . ALA B 1 249 ? -26.923 1.228 47.455 1.00 30.64 264 ALA B CA 1
ATOM 3660 C C . ALA B 1 249 ? -25.856 0.147 47.337 1.00 38.03 264 ALA B C 1
ATOM 3661 O O . ALA B 1 249 ? -25.946 -0.746 46.496 1.00 41.63 264 ALA B O 1
ATOM 3663 N N . SER B 1 250 ? -24.857 0.248 48.192 1.00 51.40 265 SER B N 1
ATOM 3664 C CA . SER B 1 250 ? -23.674 -0.596 48.145 1.00 64.94 265 SER B CA 1
ATOM 3665 C C . SER B 1 250 ? -23.992 -2.027 48.570 1.00 64.50 265 SER B C 1
ATOM 3666 O O . SER B 1 250 ? -23.480 -2.986 47.980 1.00 79.42 265 SER B O 1
ATOM 3669 N N . THR B 1 251 ? -24.847 -2.154 49.588 1.00 59.00 266 THR B N 1
ATOM 3670 C CA . THR B 1 251 ? -25.319 -3.441 50.081 1.00 57.57 266 THR B CA 1
ATOM 3671 C C . THR B 1 251 ? -26.842 -3.454 50.141 1.00 65.60 266 THR B C 1
ATOM 3672 O O . THR B 1 251 ? -27.454 -2.409 50.374 1.00 66.16 266 THR B O 1
ATOM 3676 N N . ARG B 1 252 ? -27.433 -4.631 49.951 1.00 69.64 267 ARG B N 1
ATOM 3677 C CA . ARG B 1 252 ? -28.888 -4.743 50.049 1.00 64.06 267 ARG B CA 1
ATOM 3678 C C . ARG B 1 252 ? -29.344 -4.196 51.393 1.00 55.11 267 ARG B C 1
ATOM 3679 O O . ARG B 1 252 ? -30.338 -3.459 51.469 1.00 56.57 267 ARG B O 1
ATOM 3687 N N . GLU B 1 253 ? -28.603 -4.545 52.436 1.00 51.72 268 GLU B N 1
ATOM 3688 C CA . GLU B 1 253 ? -28.799 -3.973 53.760 1.00 63.43 268 GLU B CA 1
ATOM 3689 C C . GLU B 1 253 ? -28.940 -2.456 53.670 1.00 63.95 268 GLU B C 1
ATOM 3690 O O . GLU B 1 253 ? -29.936 -1.885 54.117 1.00 64.17 268 GLU B O 1
ATOM 3696 N N . MET B 1 254 ? -27.916 -1.827 53.082 1.00 62.81 269 MET B N 1
ATOM 3697 C CA . MET B 1 254 ? -27.939 -0.386 52.866 1.00 63.75 269 MET B CA 1
ATOM 3698 C C . MET B 1 254 ? -29.235 0.039 52.201 1.00 55.35 269 MET B C 1
ATOM 3699 O O . MET B 1 254 ? -29.941 0.921 52.687 1.00 52.52 269 MET B O 1
ATOM 3704 N N . ALA B 1 255 ? -29.544 -0.607 51.078 1.00 50.06 270 ALA B N 1
ATOM 3705 C CA . ALA B 1 255 ? -30.740 -0.285 50.316 1.00 47.81 270 ALA B CA 1
ATOM 3706 C C . ALA B 1 255 ? -32.004 -0.530 51.121 1.00 54.07 270 ALA B C 1
ATOM 3707 O O . ALA B 1 255 ? -32.883 0.341 51.188 1.00 60.98 270 ALA B O 1
ATOM 3709 N N . MET B 1 256 ? -32.116 -1.708 51.725 1.00 64.61 271 MET B N 1
ATOM 3710 C CA . MET B 1 256 ? -33.306 -2.051 52.501 1.00 76.79 271 MET B CA 1
ATOM 3711 C C . MET B 1 256 ? -33.503 -1.065 53.649 1.00 85.31 271 MET B C 1
ATOM 3712 O O . MET B 1 256 ? -34.621 -0.846 54.116 1.00 98.35 271 MET B O 1
ATOM 3717 N N . LEU B 1 257 ? -32.399 -0.476 54.093 1.00 83.27 272 LEU B N 1
ATOM 3718 C CA . LEU B 1 257 ? -32.403 0.549 55.138 1.00 75.84 272 LEU B CA 1
ATOM 3719 C C . LEU B 1 257 ? -32.903 1.886 54.601 1.00 68.79 272 LEU B C 1
ATOM 3720 O O . LEU B 1 257 ? -33.890 2.428 55.098 1.00 73.23 272 LEU B O 1
ATOM 3725 N N . ILE B 1 258 ? -32.210 2.402 53.587 1.00 57.71 273 ILE B N 1
ATOM 3726 C CA . ILE B 1 258 ? -32.677 3.611 52.906 1.00 54.81 273 ILE B CA 1
ATOM 3727 C C . ILE B 1 258 ? -34.139 3.452 52.509 1.00 53.81 273 ILE B C 1
ATOM 3728 O O . ILE B 1 258 ? -34.927 4.391 52.597 1.00 68.97 273 ILE B O 1
ATOM 3733 N N . ALA B 1 259 ? -34.475 2.241 52.084 1.00 52.57 274 ALA B N 1
ATOM 3734 C CA . ALA B 1 259 ? -35.804 1.940 51.570 1.00 57.24 274 ALA B CA 1
ATOM 3735 C C . ALA B 1 259 ? -36.897 2.352 52.548 1.00 64.11 274 ALA B C 1
ATOM 3736 O O . ALA B 1 259 ? -37.817 3.100 52.187 1.00 71.24 274 ALA B O 1
ATOM 3738 N N . GLN B 1 260 ? -36.796 1.857 53.786 1.00 69.05 275 GLN B N 1
ATOM 3739 C CA . GLN B 1 260 ? -37.846 2.029 54.779 1.00 81.93 275 GLN B CA 1
ATOM 3740 C C . GLN B 1 260 ? -38.182 3.501 54.987 1.00 85.14 275 GLN B C 1
ATOM 3741 O O . GLN B 1 260 ? -39.355 3.869 55.077 1.00 87.23 275 GLN B O 1
ATOM 3747 N N . ALA B 1 261 ? -37.142 4.330 55.060 1.00 84.68 276 ALA B N 1
ATOM 3748 C CA . ALA B 1 261 ? -37.324 5.769 55.210 1.00 80.02 276 ALA B CA 1
ATOM 3749 C C . ALA B 1 261 ? -38.300 6.293 54.149 1.00 82.55 276 ALA B C 1
ATOM 3750 O O . ALA B 1 261 ? -38.122 6.033 52.948 1.00 71.65 276 ALA B O 1
ATOM 3752 N N . LEU B 1 262 ? -39.307 7.023 54.635 1.00 90.09 277 LEU B N 1
ATOM 3753 C CA . LEU B 1 262 ? -40.611 7.103 53.976 1.00 95.08 277 LEU B CA 1
ATOM 3754 C C . LEU B 1 262 ? -41.471 5.905 54.389 1.00 97.33 277 LEU B C 1
ATOM 3755 O O . LEU B 1 262 ? -42.323 6.036 55.286 1.00 99.12 277 LEU B O 1
ATOM 3757 N N . TRP C 1 1 ? 1.867 41.699 49.319 1.00 65.59 16 TRP C N 1
ATOM 3758 C CA . TRP C 1 1 ? 2.436 40.724 50.242 1.00 59.00 16 TRP C CA 1
ATOM 3759 C C . TRP C 1 1 ? 2.854 39.450 49.506 1.00 58.62 16 TRP C C 1
ATOM 3760 O O . TRP C 1 1 ? 2.591 38.345 49.976 1.00 51.13 16 TRP C O 1
ATOM 3771 N N . GLU C 1 2 ? 3.487 39.641 48.358 1.00 61.36 17 GLU C N 1
ATOM 3772 C CA . GLU C 1 2 ? 3.851 38.594 47.419 1.00 67.32 17 GLU C CA 1
ATOM 3773 C C . GLU C 1 2 ? 4.420 37.358 48.106 1.00 70.15 17 GLU C C 1
ATOM 3774 O O . GLU C 1 2 ? 3.931 36.244 47.900 1.00 88.60 17 GLU C O 1
ATOM 3780 N N . GLU C 1 3 ? 5.454 37.548 48.922 1.00 65.87 18 GLU C N 1
ATOM 3781 C CA . GLU C 1 3 ? 6.187 36.421 49.493 1.00 61.28 18 GLU C CA 1
ATOM 3782 C C . GLU C 1 3 ? 5.294 35.563 50.378 1.00 53.92 18 GLU C C 1
ATOM 3783 O O . GLU C 1 3 ? 5.615 34.411 50.668 1.00 47.64 18 GLU C O 1
ATOM 3789 N N . CYS C 1 4 ? 4.166 36.114 50.813 1.00 50.12 19 CYS C N 1
ATOM 3790 C CA . CYS C 1 4 ? 3.164 35.319 51.518 1.00 46.53 19 CYS C CA 1
ATOM 3791 C C . CYS C 1 4 ? 2.140 34.751 50.536 1.00 40.47 19 CYS C C 1
ATOM 3792 O O . CYS C 1 4 ? 1.572 33.688 50.769 1.00 59.15 19 CYS C O 1
ATOM 3795 N N . PHE C 1 5 ? 1.920 35.476 49.443 1.00 33.17 20 PHE C N 1
ATOM 3796 C CA . PHE C 1 5 ? 1.015 34.999 48.401 1.00 36.08 20 PHE C CA 1
ATOM 3797 C C . PHE C 1 5 ? 1.623 33.819 47.656 1.00 37.85 20 PHE C C 1
ATOM 3798 O O . PHE C 1 5 ? 0.916 32.910 47.217 1.00 51.64 20 PHE C O 1
ATOM 3806 N N . GLN C 1 6 ? 2.946 33.838 47.520 1.00 37.99 21 GLN C N 1
ATOM 3807 C CA . GLN C 1 6 ? 3.657 32.761 46.848 1.00 37.92 21 GLN C CA 1
ATOM 3808 C C . GLN C 1 6 ? 3.963 31.630 47.825 1.00 47.88 21 GLN C C 1
ATOM 3809 O O . GLN C 1 6 ? 3.963 30.456 47.455 1.00 65.75 21 GLN C O 1
ATOM 3815 N N . ALA C 1 7 ? 4.219 31.991 49.079 1.00 54.47 22 ALA C N 1
ATOM 3816 C CA . ALA C 1 7 ? 4.421 30.994 50.127 1.00 57.76 22 ALA C CA 1
ATOM 3817 C C . ALA C 1 7 ? 3.125 30.236 50.410 1.00 57.97 22 ALA C C 1
ATOM 3818 O O . ALA C 1 7 ? 3.130 29.184 51.057 1.00 69.91 22 ALA C O 1
ATOM 3820 N N . ALA C 1 8 ? 2.021 30.795 49.921 1.00 51.09 23 ALA C N 1
ATOM 3821 C CA . ALA C 1 8 ? 0.713 30.170 50.046 1.00 40.35 23 ALA C CA 1
ATOM 3822 C C . ALA C 1 8 ? 0.420 29.251 48.864 1.00 42.01 23 ALA C C 1
ATOM 3823 O O . ALA C 1 8 ? 0.036 28.096 49.040 1.00 47.23 23 ALA C O 1
ATOM 3825 N N . VAL C 1 9 ? 0.605 29.774 47.657 1.00 43.22 24 VAL C N 1
ATOM 3826 C CA . VAL C 1 9 ? 0.410 28.998 46.442 1.00 40.48 24 VAL C CA 1
ATOM 3827 C C . VAL C 1 9 ? 1.258 27.732 46.450 1.00 42.25 24 VAL C C 1
ATOM 3828 O O . VAL C 1 9 ? 0.818 26.674 45.998 1.00 57.83 24 VAL C O 1
ATOM 3832 N N . GLN C 1 10 ? 2.480 27.845 46.959 1.00 41.18 25 GLN C N 1
ATOM 3833 C CA . GLN C 1 10 ? 3.412 26.723 46.918 1.00 45.93 25 GLN C CA 1
ATOM 3834 C C . GLN C 1 10 ? 3.014 25.641 47.914 1.00 45.60 25 GLN C C 1
ATOM 3835 O O . GLN C 1 10 ? 3.136 24.452 47.636 1.00 47.16 25 GLN C O 1
ATOM 3841 N N . LEU C 1 11 ? 2.537 26.066 49.080 1.00 46.77 26 LEU C N 1
ATOM 3842 C CA . LEU C 1 11 ? 2.078 25.134 50.102 1.00 50.42 26 LEU C CA 1
ATOM 3843 C C . LEU C 1 11 ? 0.749 24.497 49.717 1.00 56.46 26 LEU C C 1
ATOM 3844 O O . LEU C 1 11 ? 0.423 23.398 50.151 1.00 69.90 26 LEU C O 1
ATOM 3849 N N . ALA C 1 12 ? -0.022 25.198 48.892 1.00 63.25 27 ALA C N 1
ATOM 3850 C CA . ALA C 1 12 ? -1.256 24.634 48.352 1.00 67.65 27 ALA C CA 1
ATOM 3851 C C . ALA C 1 12 ? -0.938 23.473 47.417 1.00 64.73 27 ALA C C 1
ATOM 3852 O O . ALA C 1 12 ? -1.253 22.323 47.712 1.00 55.02 27 ALA C O 1
ATOM 3854 N N . LEU C 1 13 ? -0.305 23.786 46.291 1.00 64.82 28 LEU C N 1
ATOM 3855 C CA . LEU C 1 13 ? 0.122 22.771 45.337 1.00 63.72 28 LEU C CA 1
ATOM 3856 C C . LEU C 1 13 ? 0.854 21.634 46.041 1.00 67.22 28 LEU C C 1
ATOM 3857 O O . LEU C 1 13 ? 0.650 20.458 45.746 1.00 75.95 28 LEU C O 1
ATOM 3862 N N . ARG C 1 14 ? 1.715 21.993 46.989 1.00 70.88 29 ARG C N 1
ATOM 3863 C CA . ARG C 1 14 ? 2.364 20.995 47.833 1.00 73.41 29 ARG C CA 1
ATOM 3864 C C . ARG C 1 14 ? 1.329 20.178 48.592 1.00 58.85 29 ARG C C 1
ATOM 3865 O O . ARG C 1 14 ? 1.215 18.967 48.410 1.00 76.92 29 ARG C O 1
ATOM 3873 N N . ALA C 1 15 ? 0.571 20.864 49.443 1.00 45.78 30 ALA C N 1
ATOM 3874 C CA . ALA C 1 15 ? -0.472 20.232 50.228 1.00 42.50 30 ALA C CA 1
ATOM 3875 C C . ALA C 1 15 ? -1.388 19.382 49.350 1.00 38.62 30 ALA C C 1
ATOM 3876 O O . ALA C 1 15 ? -1.623 18.209 49.644 1.00 51.39 30 ALA C O 1
ATOM 3878 N N . GLY C 1 16 ? -1.895 19.978 48.277 1.00 32.17 31 GLY C N 1
ATOM 3879 C CA . GLY C 1 16 ? -2.837 19.347 47.379 1.00 40.05 31 GLY C CA 1
ATOM 3880 C C . GLY C 1 16 ? -2.261 18.158 46.639 1.00 51.24 31 GLY C C 1
ATOM 3881 O O . GLY C 1 16 ? -2.994 17.367 46.046 1.00 40.61 31 GLY C O 1
ATOM 3882 N N . GLN C 1 17 ? -0.937 18.009 46.663 1.00 60.44 32 GLN C N 1
ATOM 3883 C CA . GLN C 1 17 ? -0.317 16.807 46.106 1.00 65.79 32 GLN C CA 1
ATOM 3884 C C . GLN C 1 17 ? -0.371 15.665 47.113 1.00 58.53 32 GLN C C 1
ATOM 3885 O O . GLN C 1 17 ? -0.729 14.540 46.775 1.00 42.23 32 GLN C O 1
ATOM 3891 N N . ILE C 1 18 ? -0.014 15.974 48.355 1.00 53.45 33 ILE C N 1
ATOM 3892 C CA . ILE C 1 18 ? -0.202 15.052 49.465 1.00 50.74 33 ILE C CA 1
ATOM 3893 C C . ILE C 1 18 ? -1.610 14.470 49.471 1.00 53.10 33 ILE C C 1
ATOM 3894 O O . ILE C 1 18 ? -1.792 13.262 49.336 1.00 70.71 33 ILE C O 1
ATOM 3899 N N . ILE C 1 19 ? -2.598 15.348 49.635 1.00 53.87 34 ILE C N 1
ATOM 3900 C CA . ILE C 1 19 ? -3.983 14.946 49.821 1.00 49.14 34 ILE C CA 1
ATOM 3901 C C . ILE C 1 19 ? -4.429 13.981 48.727 1.00 45.31 34 ILE C C 1
ATOM 3902 O O . ILE C 1 19 ? -4.929 12.892 49.018 1.00 37.60 34 ILE C O 1
ATOM 3907 N N . ARG C 1 20 ? -4.242 14.385 47.475 1.00 52.24 35 ARG C N 1
ATOM 3908 C CA . ARG C 1 20 ? -4.639 13.570 46.335 1.00 61.77 35 ARG C CA 1
ATOM 3909 C C . ARG C 1 20 ? -4.114 12.141 46.450 1.00 70.12 35 ARG C C 1
ATOM 3910 O O . ARG C 1 20 ? -4.899 11.197 46.645 1.00 85.78 35 ARG C O 1
ATOM 3918 N N . LYS C 1 21 ? -2.799 11.996 46.339 1.00 70.12 36 LYS C N 1
ATOM 3919 C CA . LYS C 1 21 ? -2.097 10.726 46.434 1.00 75.49 36 LYS C CA 1
ATOM 3920 C C . LYS C 1 21 ? -2.631 9.867 47.593 1.00 75.91 36 LYS C C 1
ATOM 3921 O O . LYS C 1 21 ? -2.715 8.641 47.471 1.00 92.49 36 LYS C O 1
ATOM 3927 N N . ALA C 1 22 ? -2.993 10.513 48.705 1.00 68.98 37 ALA C N 1
ATOM 3928 C CA . ALA C 1 22 ? -3.566 9.833 49.852 1.00 63.95 37 ALA C CA 1
ATOM 3929 C C . ALA C 1 22 ? -5.013 9.420 49.562 1.00 59.06 37 ALA C C 1
ATOM 3930 O O . ALA C 1 22 ? -5.466 8.362 49.989 1.00 62.20 37 ALA C O 1
ATOM 3932 N N . LEU C 1 23 ? -5.735 10.268 48.830 1.00 56.34 38 LEU C N 1
ATOM 3933 C CA . LEU C 1 23 ? -7.054 9.905 48.322 1.00 58.47 38 LEU C CA 1
ATOM 3934 C C . LEU C 1 23 ? -6.936 8.754 47.321 1.00 63.46 38 LEU C C 1
ATOM 3935 O O . LEU C 1 23 ? -7.895 8.022 47.064 1.00 75.00 38 LEU C O 1
ATOM 3940 N N . THR C 1 24 ? -5.737 8.627 46.757 1.00 65.91 39 THR C N 1
ATOM 3941 C CA . THR C 1 24 ? -5.462 7.616 45.756 1.00 76.46 39 THR C CA 1
ATOM 3942 C C . THR C 1 24 ? -5.556 6.210 46.366 1.00 86.60 39 THR C C 1
ATOM 3943 O O . THR C 1 24 ? -5.749 5.221 45.651 1.00 98.85 39 THR C O 1
ATOM 3947 N N . GLU C 1 25 ? -5.423 6.136 47.691 1.00 85.48 40 GLU C N 1
ATOM 3948 C CA . GLU C 1 25 ? -5.491 4.869 48.402 1.00 75.57 40 GLU C CA 1
ATOM 3949 C C . GLU C 1 25 ? -6.936 4.477 48.701 1.00 78.86 40 GLU C C 1
ATOM 3950 O O . GLU C 1 25 ? -7.883 5.068 48.162 1.00 72.75 40 GLU C O 1
ATOM 3956 N N . GLU C 1 26 ? -7.101 3.485 49.581 1.00 87.32 41 GLU C N 1
ATOM 3957 C CA . GLU C 1 26 ? -8.423 2.948 49.837 1.00 92.49 41 GLU C CA 1
ATOM 3958 C C . GLU C 1 26 ? -8.800 3.045 51.326 1.00 87.34 41 GLU C C 1
ATOM 3959 O O . GLU C 1 26 ? -9.988 3.221 51.675 1.00 68.21 41 GLU C O 1
ATOM 3965 N N . THR C 1 40 ? -7.626 11.325 58.671 1.00 84.29 55 THR C N 1
ATOM 3966 C CA . THR C 1 40 ? -7.447 12.335 59.732 1.00 82.93 55 THR C CA 1
ATOM 3967 C C . THR C 1 40 ? -5.967 12.557 60.041 1.00 76.82 55 THR C C 1
ATOM 3968 O O . THR C 1 40 ? -5.551 13.653 60.423 1.00 56.92 55 THR C O 1
ATOM 3972 N N . GLU C 1 41 ? -5.167 11.505 59.871 1.00 77.20 56 GLU C N 1
ATOM 3973 C CA . GLU C 1 41 ? -3.720 11.631 60.018 1.00 81.28 56 GLU C CA 1
ATOM 3974 C C . GLU C 1 41 ? -3.121 12.372 58.821 1.00 87.07 56 GLU C C 1
ATOM 3975 O O . GLU C 1 41 ? -1.935 12.708 58.811 1.00 94.89 56 GLU C O 1
ATOM 3981 N N . THR C 1 42 ? -3.966 12.605 57.816 1.00 91.07 57 THR C N 1
ATOM 3982 C CA . THR C 1 42 ? -3.586 13.440 56.679 1.00 89.82 57 THR C CA 1
ATOM 3983 C C . THR C 1 42 ? -3.719 14.919 57.023 1.00 84.43 57 THR C C 1
ATOM 3984 O O . THR C 1 42 ? -2.862 15.730 56.663 1.00 72.88 57 THR C O 1
ATOM 3988 N N . ASP C 1 43 ? -4.799 15.255 57.720 1.00 84.08 58 ASP C N 1
ATOM 3989 C CA . ASP C 1 43 ? -5.066 16.636 58.093 1.00 87.53 58 ASP C CA 1
ATOM 3990 C C . ASP C 1 43 ? -3.907 17.240 58.875 1.00 92.28 58 ASP C C 1
ATOM 3991 O O . ASP C 1 43 ? -3.354 18.285 58.481 1.00 92.09 58 ASP C O 1
ATOM 3996 N N . HIS C 1 44 ? -3.557 16.586 59.986 1.00 95.43 59 HIS C N 1
ATOM 3997 C CA . HIS C 1 44 ? -2.437 17.061 60.805 1.00 97.72 59 HIS C CA 1
ATOM 3998 C C . HIS C 1 44 ? -1.208 17.296 59.928 1.00 90.72 59 HIS C C 1
ATOM 3999 O O . HIS C 1 44 ? -0.617 18.376 59.926 1.00 79.89 59 HIS C O 1
ATOM 4006 N N . LEU C 1 45 ? -0.848 16.268 59.147 1.00 87.96 60 LEU C N 1
ATOM 4007 C CA . LEU C 1 45 ? 0.286 16.359 58.237 1.00 87.96 60 LEU C CA 1
ATOM 4008 C C . LEU C 1 45 ? 0.235 17.651 57.424 1.00 87.88 60 LEU C C 1
ATOM 4009 O O . LEU C 1 45 ? 1.135 18.483 57.491 1.00 83.99 60 LEU C O 1
ATOM 4014 N N . VAL C 1 46 ? -0.843 17.813 56.643 1.00 88.36 61 VAL C N 1
ATOM 4015 C CA . VAL C 1 46 ? -0.960 18.953 55.744 1.00 93.20 61 VAL C CA 1
ATOM 4016 C C . VAL C 1 46 ? -1.061 20.267 56.513 1.00 99.65 61 VAL C C 1
ATOM 4017 O O . VAL C 1 46 ? -0.639 21.318 56.012 1.00 101.76 61 VAL C O 1
ATOM 4021 N N . GLU C 1 47 ? -1.600 20.208 57.732 1.00 105.11 62 GLU C N 1
ATOM 4022 C CA . GLU C 1 47 ? -1.698 21.400 58.570 1.00 107.26 62 GLU C CA 1
ATOM 4023 C C . GLU C 1 47 ? -0.320 21.809 59.078 1.00 105.02 62 GLU C C 1
ATOM 4024 O O . GLU C 1 47 ? 0.053 22.984 59.004 1.00 99.42 62 GLU C O 1
ATOM 4030 N N . ASP C 1 48 ? 0.422 20.822 59.588 1.00 104.62 63 ASP C N 1
ATOM 4031 C CA . ASP C 1 48 ? 1.765 21.052 60.098 1.00 101.30 63 ASP C CA 1
ATOM 4032 C C . ASP C 1 48 ? 2.686 21.630 59.025 1.00 90.01 63 ASP C C 1
ATOM 4033 O O . ASP C 1 48 ? 3.298 22.684 59.217 1.00 83.22 63 ASP C O 1
ATOM 4038 N N . LEU C 1 49 ? 2.787 20.961 57.876 1.00 82.73 64 LEU C N 1
ATOM 4039 C CA . LEU C 1 49 ? 3.668 21.428 56.811 1.00 77.10 64 LEU C CA 1
ATOM 4040 C C . LEU C 1 49 ? 3.370 22.872 56.423 1.00 77.73 64 LEU C C 1
ATOM 4041 O O . LEU C 1 49 ? 4.277 23.540 55.907 1.00 88.19 64 LEU C O 1
ATOM 4046 N N . ILE C 1 50 ? 2.159 23.343 56.632 1.00 73.09 65 ILE C N 1
ATOM 4047 C CA . ILE C 1 50 ? 1.761 24.675 56.192 1.00 67.56 65 ILE C CA 1
ATOM 4048 C C . ILE C 1 50 ? 2.002 25.728 57.264 1.00 65.57 65 ILE C C 1
ATOM 4049 O O . ILE C 1 50 ? 2.690 26.722 57.023 1.00 57.99 65 ILE C O 1
ATOM 4054 N N . ILE C 1 51 ? 1.440 25.521 58.443 1.00 63.16 66 ILE C N 1
ATOM 4055 C CA . ILE C 1 51 ? 1.632 26.472 59.539 1.00 58.48 66 ILE C CA 1
ATOM 4056 C C . ILE C 1 51 ? 3.087 26.496 59.993 1.00 57.65 66 ILE C C 1
ATOM 4057 O O . ILE C 1 51 ? 3.704 27.562 60.067 1.00 47.59 66 ILE C O 1
ATOM 4062 N N . SER C 1 52 ? 3.618 25.315 60.293 1.00 57.62 67 SER C N 1
ATOM 4063 C CA . SER C 1 52 ? 5.015 25.164 60.678 1.00 58.57 67 SER C CA 1
ATOM 4064 C C . SER C 1 52 ? 5.937 25.920 59.732 1.00 53.89 67 SER C C 1
ATOM 4065 O O . SER C 1 52 ? 6.730 26.756 60.165 1.00 56.07 67 SER C O 1
ATOM 4068 N N . GLU C 1 53 ? 5.834 25.627 58.439 1.00 46.40 68 GLU C N 1
ATOM 4069 C CA . GLU C 1 53 ? 6.631 26.350 57.446 1.00 46.55 68 GLU C CA 1
ATOM 4070 C C . GLU C 1 53 ? 6.260 27.830 57.450 1.00 49.80 68 GLU C C 1
ATOM 4071 O O . GLU C 1 53 ? 7.045 28.670 57.019 1.00 64.42 68 GLU C O 1
ATOM 4077 N N . LEU C 1 54 ? 5.060 28.136 57.938 1.00 50.04 69 LEU C N 1
ATOM 4078 C CA . LEU C 1 54 ? 4.554 29.504 57.905 1.00 53.75 69 LEU C CA 1
ATOM 4079 C C . LEU C 1 54 ? 5.003 30.299 59.126 1.00 60.48 69 LEU C C 1
ATOM 4080 O O . LEU C 1 54 ? 5.291 31.494 59.019 1.00 38.84 69 LEU C O 1
ATOM 4085 N N . ARG C 1 55 ? 5.070 29.640 60.279 1.00 71.14 70 ARG C N 1
ATOM 4086 C CA . ARG C 1 55 ? 5.638 30.258 61.475 1.00 79.63 70 ARG C CA 1
ATOM 4087 C C . ARG C 1 55 ? 7.158 30.343 61.365 1.00 85.15 70 ARG C C 1
ATOM 4088 O O . ARG C 1 55 ? 7.782 31.236 61.937 1.00 91.51 70 ARG C O 1
ATOM 4096 N N . GLU C 1 56 ? 7.736 29.396 60.637 1.00 85.87 71 GLU C N 1
ATOM 4097 C CA . GLU C 1 56 ? 9.165 29.398 60.358 1.00 87.50 71 GLU C CA 1
ATOM 4098 C C . GLU C 1 56 ? 9.557 30.625 59.543 1.00 87.40 71 GLU C C 1
ATOM 4099 O O . GLU C 1 56 ? 10.618 31.216 59.749 1.00 95.14 71 GLU C O 1
ATOM 4105 N N . ARG C 1 57 ? 8.686 31.004 58.604 1.00 85.94 72 ARG C N 1
ATOM 4106 C CA . ARG C 1 57 ? 8.998 32.107 57.705 1.00 89.12 72 ARG C CA 1
ATOM 4107 C C . ARG C 1 57 ? 8.438 33.427 58.216 1.00 94.48 72 ARG C C 1
ATOM 4108 O O . ARG C 1 57 ? 9.013 34.491 57.967 1.00 114.35 72 ARG C O 1
ATOM 4116 N N . PHE C 1 58 ? 7.311 33.367 58.918 1.00 92.47 73 PHE C N 1
ATOM 4117 C CA . PHE C 1 58 ? 6.656 34.563 59.418 1.00 91.33 73 PHE C CA 1
ATOM 4118 C C . PHE C 1 58 ? 6.217 34.380 60.870 1.00 93.70 73 PHE C C 1
ATOM 4119 O O . PHE C 1 58 ? 5.097 33.931 61.145 1.00 79.56 73 PHE C O 1
ATOM 4127 N N . PRO C 1 59 ? 7.098 34.740 61.800 1.00 96.42 74 PRO C N 1
ATOM 4128 C CA . PRO C 1 59 ? 6.815 34.603 63.231 1.00 94.87 74 PRO C CA 1
ATOM 4129 C C . PRO C 1 59 ? 5.893 35.713 63.744 1.00 92.80 74 PRO C C 1
ATOM 4130 O O . PRO C 1 59 ? 5.212 35.534 64.754 1.00 94.49 74 PRO C O 1
ATOM 4134 N N . SER C 1 60 ? 5.876 36.852 63.055 1.00 87.49 75 SER C N 1
ATOM 4135 C CA . SER C 1 60 ? 5.106 38.018 63.479 1.00 80.21 75 SER C CA 1
ATOM 4136 C C . SER C 1 60 ? 3.649 37.921 63.022 1.00 79.75 75 SER C C 1
ATOM 4137 O O . SER C 1 60 ? 2.875 38.877 63.187 1.00 94.05 75 SER C O 1
ATOM 4140 N N . HIS C 1 61 ? 3.279 36.757 62.458 1.00 75.31 76 HIS C N 1
ATOM 4141 C CA . HIS C 1 61 ? 1.928 36.550 61.967 1.00 66.31 76 HIS C CA 1
ATOM 4142 C C . HIS C 1 61 ? 1.139 35.612 62.881 1.00 65.90 76 HIS C C 1
ATOM 4143 O O . HIS C 1 61 ? 1.698 34.697 63.482 1.00 55.01 76 HIS C O 1
ATOM 4150 N N . ARG C 1 62 ? -0.167 35.829 62.975 1.00 61.63 77 ARG C N 1
ATOM 4151 C CA . ARG C 1 62 ? -1.018 34.940 63.776 1.00 66.43 77 ARG C CA 1
ATOM 4152 C C . ARG C 1 62 ? -1.779 33.973 62.892 1.00 63.65 77 ARG C C 1
ATOM 4153 O O . ARG C 1 62 ? -1.689 34.019 61.663 1.00 43.75 77 ARG C O 1
ATOM 4161 N N . PHE C 1 63 ? -2.532 33.087 63.538 1.00 65.79 78 PHE C N 1
ATOM 4162 C CA . PHE C 1 63 ? -3.152 31.960 62.842 1.00 61.60 78 PHE C CA 1
ATOM 4163 C C . PHE C 1 63 ? -4.536 31.658 63.398 1.00 58.62 78 PHE C C 1
ATOM 4164 O O . PHE C 1 63 ? -4.694 31.375 64.583 1.00 67.93 78 PHE C O 1
ATOM 4172 N N . ILE C 1 64 ? -5.545 31.725 62.531 1.00 54.73 79 ILE C N 1
ATOM 4173 C CA . ILE C 1 64 ? -6.868 31.218 62.882 1.00 64.85 79 ILE C CA 1
ATOM 4174 C C . ILE C 1 64 ? -7.140 29.900 62.169 1.00 76.01 79 ILE C C 1
ATOM 4175 O O . ILE C 1 64 ? -7.193 29.847 60.936 1.00 89.66 79 ILE C O 1
ATOM 4180 N N . ALA C 1 65 ? -7.349 28.835 62.948 1.00 80.09 80 ALA C N 1
ATOM 4181 C CA . ALA C 1 65 ? -7.582 27.530 62.342 1.00 85.55 80 ALA C CA 1
ATOM 4182 C C . ALA C 1 65 ? -8.236 26.553 63.329 1.00 86.74 80 ALA C C 1
ATOM 4183 O O . ALA C 1 65 ? -8.083 26.646 64.583 1.00 93.71 80 ALA C O 1
ATOM 4185 N N . GLU C 1 66 ? -9.010 25.614 62.736 1.00 85.64 81 GLU C N 1
ATOM 4186 C CA . GLU C 1 66 ? -9.709 24.600 63.513 1.00 85.66 81 GLU C CA 1
ATOM 4187 C C . GLU C 1 66 ? -8.789 23.841 64.479 1.00 81.32 81 GLU C C 1
ATOM 4188 O O . GLU C 1 66 ? -9.267 23.324 65.495 1.00 85.45 81 GLU C O 1
ATOM 4194 N N . GLU C 1 67 ? -7.500 23.780 64.162 1.00 77.63 82 GLU C N 1
ATOM 4195 C CA . GLU C 1 67 ? -6.597 22.831 64.802 1.00 74.73 82 GLU C CA 1
ATOM 4196 C C . GLU C 1 67 ? -5.186 23.399 64.911 1.00 73.97 82 GLU C C 1
ATOM 4197 O O . GLU C 1 67 ? -4.828 24.006 65.920 1.00 81.91 82 GLU C O 1
ATOM 4203 N N . ALA C 1 73 ? -15.635 30.309 71.612 1.00 95.81 88 ALA C N 1
ATOM 4204 C CA . ALA C 1 73 ? -14.626 30.956 70.782 1.00 119.50 88 ALA C CA 1
ATOM 4205 C C . ALA C 1 73 ? -14.087 30.000 69.723 1.00 121.89 88 ALA C C 1
ATOM 4206 O O . ALA C 1 73 ? -14.297 28.789 69.802 1.00 135.89 88 ALA C O 1
ATOM 4208 N N . LYS C 1 74 ? -13.395 30.552 68.731 1.00 103.23 89 LYS C N 1
ATOM 4209 C CA . LYS C 1 74 ? -13.922 31.672 67.959 1.00 110.34 89 LYS C CA 1
ATOM 4210 C C . LYS C 1 74 ? -12.991 32.056 66.811 1.00 115.89 89 LYS C C 1
ATOM 4211 O O . LYS C 1 74 ? -11.828 31.653 66.780 1.00 106.54 89 LYS C O 1
ATOM 4217 N N . CYS C 1 75 ? -13.512 32.838 65.870 1.00 93.20 90 CYS C N 1
ATOM 4218 C CA . CYS C 1 75 ? -12.686 33.448 64.822 1.00 86.77 90 CYS C CA 1
ATOM 4219 C C . CYS C 1 75 ? -12.484 34.940 65.113 1.00 81.30 90 CYS C C 1
ATOM 4220 O O . CYS C 1 75 ? -13.112 35.807 64.499 1.00 102.07 90 CYS C O 1
ATOM 4223 N N . VAL C 1 76 ? -11.585 35.229 66.047 1.00 71.83 91 VAL C N 1
ATOM 4224 C CA . VAL C 1 76 ? -11.295 36.599 66.448 1.00 56.40 91 VAL C CA 1
ATOM 4225 C C . VAL C 1 76 ? -10.196 37.206 65.582 1.00 51.80 91 VAL C C 1
ATOM 4226 O O . VAL C 1 76 ? -9.027 36.846 65.689 1.00 39.73 91 VAL C O 1
ATOM 4230 N N . LEU C 1 77 ? -10.589 38.132 64.717 1.00 48.68 92 LEU C N 1
ATOM 4231 C CA . LEU C 1 77 ? -9.647 38.703 63.765 1.00 48.45 92 LEU C CA 1
ATOM 4232 C C . LEU C 1 77 ? -9.090 40.026 64.273 1.00 53.84 92 LEU C C 1
ATOM 4233 O O . LEU C 1 77 ? -9.854 40.935 64.608 1.00 57.74 92 LEU C O 1
ATOM 4238 N N . THR C 1 78 ? -7.767 40.112 64.330 1.00 52.23 93 THR C N 1
ATOM 4239 C CA . THR C 1 78 ? -7.073 41.299 64.804 1.00 42.38 93 THR C CA 1
ATOM 4240 C C . THR C 1 78 ? -6.642 42.179 63.638 1.00 46.99 93 THR C C 1
ATOM 4241 O O . THR C 1 78 ? -7.148 42.051 62.523 1.00 57.53 93 THR C O 1
ATOM 4245 N N . HIS C 1 79 ? -5.706 43.083 63.915 1.00 52.57 94 HIS C N 1
ATOM 4246 C CA . HIS C 1 79 ? -5.150 43.956 62.887 1.00 51.05 94 HIS C CA 1
ATOM 4247 C C . HIS C 1 79 ? -3.783 43.450 62.428 1.00 47.28 94 HIS C C 1
ATOM 4248 O O . HIS C 1 79 ? -3.273 43.854 61.384 1.00 60.88 94 HIS C O 1
ATOM 4255 N N . SER C 1 80 ? -3.190 42.560 63.217 1.00 44.89 95 SER C N 1
ATOM 4256 C CA . SER C 1 80 ? -1.940 41.899 62.862 1.00 54.84 95 SER C CA 1
ATOM 4257 C C . SER C 1 80 ? -2.120 40.998 61.643 1.00 63.15 95 SER C C 1
ATOM 4258 O O . SER C 1 80 ? -3.256 40.676 61.279 1.00 88.45 95 SER C O 1
ATOM 4261 N N . PRO C 1 81 ? -1.024 40.591 61.010 1.00 57.03 96 PRO C N 1
ATOM 4262 C CA . PRO C 1 81 ? -1.124 39.656 59.881 1.00 52.59 96 PRO C CA 1
ATOM 4263 C C . PRO C 1 81 ? -1.638 38.299 60.344 1.00 48.12 96 PRO C C 1
ATOM 4264 O O . PRO C 1 81 ? -1.264 37.836 61.422 1.00 46.91 96 PRO C O 1
ATOM 4268 N N . THR C 1 82 ? -2.497 37.672 59.546 1.00 44.89 97 THR C N 1
ATOM 4269 C CA . THR C 1 82 ? -3.196 36.465 59.973 1.00 43.48 97 THR C CA 1
ATOM 4270 C C . THR C 1 82 ? -3.422 35.483 58.830 1.00 41.84 97 THR C C 1
ATOM 4271 O O . THR C 1 82 ? -4.051 35.800 57.827 1.00 46.32 97 THR C O 1
ATOM 4275 N N . TRP C 1 83 ? -2.904 34.266 58.987 1.00 36.48 98 TRP C N 1
ATOM 4276 C CA . TRP C 1 83 ? -3.277 33.182 58.088 1.00 36.11 98 TRP C CA 1
ATOM 4277 C C . TRP C 1 83 ? -4.544 32.489 58.576 1.00 34.19 98 TRP C C 1
ATOM 4278 O O . TRP C 1 83 ? -4.581 31.967 59.689 1.00 47.60 98 TRP C O 1
ATOM 4289 N N . ILE C 1 84 ? -5.573 32.482 57.737 1.00 33.68 99 ILE C N 1
ATOM 4290 C CA . ILE C 1 84 ? -6.783 31.711 58.010 1.00 34.72 99 ILE C CA 1
ATOM 4291 C C . ILE C 1 84 ? -6.852 30.491 57.102 1.00 41.25 99 ILE C C 1
ATOM 4292 O O . ILE C 1 84 ? -7.070 30.612 55.900 1.00 50.78 99 ILE C O 1
ATOM 4297 N N . ILE C 1 85 ? -6.658 29.315 57.689 1.00 41.58 100 ILE C N 1
ATOM 4298 C CA . ILE C 1 85 ? -6.227 28.150 56.935 1.00 35.36 100 ILE C CA 1
ATOM 4299 C C . ILE C 1 85 ? -7.142 26.957 57.152 1.00 41.23 100 ILE C C 1
ATOM 4300 O O . ILE C 1 85 ? -7.553 26.672 58.274 1.00 53.03 100 ILE C O 1
ATOM 4305 N N . ASP C 1 86 ? -7.449 26.265 56.056 1.00 42.20 101 ASP C N 1
ATOM 4306 C CA . ASP C 1 86 ? -8.131 24.979 56.095 1.00 39.18 101 ASP C CA 1
ATOM 4307 C C . ASP C 1 86 ? -7.275 23.890 55.457 1.00 34.03 101 ASP C C 1
ATOM 4308 O O . ASP C 1 86 ? -7.075 23.859 54.245 1.00 45.18 101 ASP C O 1
ATOM 4313 N N . PRO C 1 87 ? -6.759 22.990 56.287 1.00 32.36 102 PRO C N 1
ATOM 4314 C CA . PRO C 1 87 ? -5.911 21.905 55.789 1.00 35.07 102 PRO C CA 1
ATOM 4315 C C . PRO C 1 87 ? -6.600 21.135 54.665 1.00 39.38 102 PRO C C 1
ATOM 4316 O O . PRO C 1 87 ? -6.155 21.166 53.520 1.00 51.34 102 PRO C O 1
ATOM 4320 N N . ILE C 1 88 ? -7.684 20.456 55.011 1.00 40.88 103 ILE C N 1
ATOM 4321 C CA . ILE C 1 88 ? -8.482 19.694 54.060 1.00 43.75 103 ILE C CA 1
ATOM 4322 C C . ILE C 1 88 ? -9.964 20.006 54.187 1.00 48.05 103 ILE C C 1
ATOM 4323 O O . ILE C 1 88 ? -10.659 19.430 55.033 1.00 56.61 103 ILE C O 1
ATOM 4328 N N . ASP C 1 89 ? -10.475 20.912 53.355 1.00 39.69 104 ASP C N 1
ATOM 4329 C CA . ASP C 1 89 ? -11.931 21.020 53.240 1.00 38.55 104 ASP C CA 1
ATOM 4330 C C . ASP C 1 89 ? -12.473 19.827 52.463 1.00 44.96 104 ASP C C 1
ATOM 4331 O O . ASP C 1 89 ? -11.860 19.380 51.490 1.00 53.10 104 ASP C O 1
ATOM 4336 N N . GLY C 1 90 ? -13.616 19.309 52.902 1.00 43.56 105 GLY C N 1
ATOM 4337 C CA . GLY C 1 90 ? -14.229 18.148 52.287 1.00 42.03 105 GLY C CA 1
ATOM 4338 C C . GLY C 1 90 ? -13.986 16.888 53.108 1.00 48.03 105 GLY C C 1
ATOM 4339 O O . GLY C 1 90 ? -13.637 15.842 52.554 1.00 61.90 105 GLY C O 1
ATOM 4340 N N . THR C 1 91 ? -14.164 16.986 54.420 1.00 54.99 106 THR C N 1
ATOM 4341 C CA . THR C 1 91 ? -13.914 15.883 55.342 1.00 56.77 106 THR C CA 1
ATOM 4342 C C . THR C 1 91 ? -14.521 14.578 54.839 1.00 51.34 106 THR C C 1
ATOM 4343 O O . THR C 1 91 ? -13.813 13.617 54.548 1.00 49.45 106 THR C O 1
ATOM 4347 N N . CYS C 1 92 ? -15.846 14.551 54.748 1.00 42.26 107 CYS C N 1
ATOM 4348 C CA . CYS C 1 92 ? -16.566 13.324 54.424 1.00 31.27 107 CYS C CA 1
ATOM 4349 C C . CYS C 1 92 ? -16.246 12.847 53.011 1.00 31.88 107 CYS C C 1
ATOM 4350 O O . CYS C 1 92 ? -16.008 11.659 52.792 1.00 46.78 107 CYS C O 1
ATOM 4353 N N . ASN C 1 93 ? -16.240 13.778 52.065 1.00 30.18 108 ASN C N 1
ATOM 4354 C CA . ASN C 1 93 ? -15.914 13.469 50.680 1.00 30.04 108 ASN C CA 1
ATOM 4355 C C . ASN C 1 93 ? -14.613 12.676 50.590 1.00 38.91 108 ASN C C 1
ATOM 4356 O O . ASN C 1 93 ? -14.580 11.618 49.955 1.00 52.71 108 ASN C O 1
ATOM 4361 N N . PHE C 1 94 ? -13.568 13.198 51.231 1.00 36.94 109 PHE C N 1
ATOM 4362 C CA . PHE C 1 94 ? -12.285 12.514 51.327 1.00 34.63 109 PHE C CA 1
ATOM 4363 C C . PHE C 1 94 ? -12.487 11.057 51.726 1.00 41.13 109 PHE C C 1
ATOM 4364 O O . PHE C 1 94 ? -12.049 10.133 51.037 1.00 51.31 109 PHE C O 1
ATOM 4372 N N . VAL C 1 95 ? -13.160 10.841 52.853 1.00 33.19 110 VAL C N 1
ATOM 4373 C CA . VAL C 1 95 ? -13.217 9.479 53.381 1.00 34.76 110 VAL C CA 1
ATOM 4374 C C . VAL C 1 95 ? -13.977 8.563 52.428 1.00 34.62 110 VAL C C 1
ATOM 4375 O O . VAL C 1 95 ? -13.638 7.389 52.280 1.00 38.94 110 VAL C O 1
ATOM 4379 N N . HIS C 1 96 ? -15.001 9.102 51.776 1.00 36.62 111 HIS C N 1
ATOM 4380 C CA . HIS C 1 96 ? -15.785 8.332 50.818 1.00 29.52 111 HIS C CA 1
ATOM 4381 C C . HIS C 1 96 ? -15.130 8.324 49.444 1.00 28.25 111 HIS C C 1
ATOM 4382 O O . HIS C 1 96 ? -15.629 7.707 48.511 1.00 47.95 111 HIS C O 1
ATOM 4389 N N . ARG C 1 97 ? -14.013 9.027 49.308 1.00 37.48 112 ARG C N 1
ATOM 4390 C CA . ARG C 1 97 ? -13.348 9.123 48.012 1.00 43.39 112 ARG C CA 1
ATOM 4391 C C . ARG C 1 97 ? -14.187 9.911 47.013 1.00 39.89 112 ARG C C 1
ATOM 4392 O O . ARG C 1 97 ? -13.919 9.896 45.812 1.00 50.90 112 ARG C O 1
ATOM 4400 N N . PHE C 1 98 ? -15.206 10.608 47.506 1.00 32.74 113 PHE C N 1
ATOM 4401 C CA . PHE C 1 98 ? -15.930 11.560 46.676 1.00 25.65 113 PHE C CA 1
ATOM 4402 C C . PHE C 1 98 ? -15.012 12.722 46.301 1.00 22.87 113 PHE C C 1
ATOM 4403 O O . PHE C 1 98 ? -14.574 13.486 47.157 1.00 36.57 113 PHE C O 1
ATOM 4411 N N . PRO C 1 99 ? -14.730 12.831 45.011 1.00 24.02 114 PRO C N 1
ATOM 4412 C CA . PRO C 1 99 ? -13.741 13.778 44.505 1.00 25.53 114 PRO C CA 1
ATOM 4413 C C . PRO C 1 99 ? -14.242 15.218 44.541 1.00 35.45 114 PRO C C 1
ATOM 4414 O O . PRO C 1 99 ? -14.588 15.794 43.508 1.00 59.10 114 PRO C O 1
ATOM 4418 N N . THR C 1 100 ? -14.278 15.781 45.741 1.00 38.37 115 THR C N 1
ATOM 4419 C CA . THR C 1 100 ? -14.635 17.178 45.950 1.00 37.71 115 THR C CA 1
ATOM 4420 C C . THR C 1 100 ? -14.028 17.674 47.261 1.00 40.76 115 THR C C 1
ATOM 4421 O O . THR C 1 100 ? -14.745 17.852 48.244 1.00 47.95 115 THR C O 1
ATOM 4425 N N . VAL C 1 101 ? -12.717 17.872 47.250 1.00 38.15 116 VAL C N 1
ATOM 4426 C CA . VAL C 1 101 ? -11.927 18.188 48.432 1.00 33.32 116 VAL C CA 1
ATOM 4427 C C . VAL C 1 101 ? -10.931 19.295 48.124 1.00 38.28 116 VAL C C 1
ATOM 4428 O O . VAL C 1 101 ? -10.413 19.371 47.007 1.00 41.04 116 VAL C O 1
ATOM 4432 N N . ALA C 1 102 ? -10.647 20.158 49.096 1.00 46.44 117 ALA C N 1
ATOM 4433 C CA . ALA C 1 102 ? -9.798 21.308 48.788 1.00 48.59 117 ALA C CA 1
ATOM 4434 C C . ALA C 1 102 ? -8.934 21.730 49.970 1.00 45.13 117 ALA C C 1
ATOM 4435 O O . ALA C 1 102 ? -9.194 21.371 51.111 1.00 57.88 117 ALA C O 1
ATOM 4437 N N . VAL C 1 103 ? -7.894 22.499 49.672 1.00 45.93 118 VAL C N 1
ATOM 4438 C CA . VAL C 1 103 ? -7.110 23.206 50.675 1.00 49.73 118 VAL C CA 1
ATOM 4439 C C . VAL C 1 103 ? -7.370 24.709 50.598 1.00 55.02 118 VAL C C 1
ATOM 4440 O O . VAL C 1 103 ? -7.279 25.305 49.525 1.00 60.33 118 VAL C O 1
ATOM 4444 N N . SER C 1 104 ? -7.681 25.319 51.737 1.00 52.52 119 SER C N 1
ATOM 4445 C CA . SER C 1 104 ? -7.981 26.750 51.757 1.00 51.71 119 SER C CA 1
ATOM 4446 C C . SER C 1 104 ? -6.959 27.522 52.582 1.00 48.85 119 SER C C 1
ATOM 4447 O O . SER C 1 104 ? -6.677 27.172 53.725 1.00 60.76 119 SER C O 1
ATOM 4450 N N . ILE C 1 105 ? -6.411 28.582 51.997 1.00 42.82 120 ILE C N 1
ATOM 4451 C CA . ILE C 1 105 ? -5.498 29.462 52.712 1.00 33.47 120 ILE C CA 1
ATOM 4452 C C . ILE C 1 105 ? -5.792 30.923 52.397 1.00 33.99 120 ILE C C 1
ATOM 4453 O O . ILE C 1 105 ? -5.564 31.388 51.281 1.00 27.97 120 ILE C O 1
ATOM 4458 N N . GLY C 1 106 ? -6.300 31.639 53.398 1.00 31.51 121 GLY C N 1
ATOM 4459 C CA . GLY C 1 106 ? -6.499 33.075 53.287 1.00 33.64 121 GLY C CA 1
ATOM 4460 C C . GLY C 1 106 ? -5.473 33.848 54.094 1.00 31.22 121 GLY C C 1
ATOM 4461 O O . GLY C 1 106 ? -4.800 33.270 54.956 1.00 40.20 121 GLY C O 1
ATOM 4462 N N . PHE C 1 107 ? -5.337 35.144 53.833 1.00 29.01 122 PHE C N 1
ATOM 4463 C CA . PHE C 1 107 ? -4.393 35.958 54.586 1.00 38.81 122 PHE C CA 1
ATOM 4464 C C . PHE C 1 107 ? -4.927 37.375 54.778 1.00 39.81 122 PHE C C 1
ATOM 4465 O O . PHE C 1 107 ? -5.011 38.155 53.833 1.00 37.63 122 PHE C O 1
ATOM 4473 N N . ALA C 1 108 ? -5.282 37.708 56.018 1.00 37.92 123 ALA C N 1
ATOM 4474 C CA . ALA C 1 108 ? -5.817 39.035 56.280 1.00 36.45 123 ALA C CA 1
ATOM 4475 C C . ALA C 1 108 ? -4.769 39.949 56.911 1.00 39.35 123 ALA C C 1
ATOM 4476 O O . ALA C 1 108 ? -3.945 39.511 57.700 1.00 39.60 123 ALA C O 1
ATOM 4478 N N . VAL C 1 109 ? -4.824 41.223 56.529 1.00 45.49 124 VAL C N 1
ATOM 4479 C CA . VAL C 1 109 ? -3.979 42.249 57.122 1.00 51.69 124 VAL C CA 1
ATOM 4480 C C . VAL C 1 109 ? -4.806 43.449 57.557 1.00 57.19 124 VAL C C 1
ATOM 4481 O O . VAL C 1 109 ? -5.765 43.844 56.884 1.00 58.41 124 VAL C O 1
ATOM 4485 N N . ARG C 1 110 ? -4.493 44.012 58.715 1.00 62.86 125 ARG C N 1
ATOM 4486 C CA . ARG C 1 110 ? -5.129 45.249 59.152 1.00 66.43 125 ARG C CA 1
ATOM 4487 C C . ARG C 1 110 ? -6.596 45.005 59.456 1.00 67.86 125 ARG C C 1
ATOM 4488 O O . ARG C 1 110 ? -7.448 45.843 59.231 1.00 67.05 125 ARG C O 1
ATOM 4496 N N . GLN C 1 111 ? -6.861 43.836 60.001 1.00 70.67 126 GLN C N 1
ATOM 4497 C CA . GLN C 1 111 ? -8.201 43.330 60.265 1.00 75.48 126 GLN C CA 1
ATOM 4498 C C . GLN C 1 111 ? -9.023 43.247 58.978 1.00 81.06 126 GLN C C 1
ATOM 4499 O O . GLN C 1 111 ? -10.236 43.450 58.996 1.00 72.17 126 GLN C O 1
ATOM 4505 N N . GLU C 1 112 ? -8.349 42.933 57.878 1.00 83.22 127 GLU C N 1
ATOM 4506 C CA . GLU C 1 112 ? -8.959 42.856 56.556 1.00 83.17 127 GLU C CA 1
ATOM 4507 C C . GLU C 1 112 ? -8.409 41.693 55.747 1.00 70.34 127 GLU C C 1
ATOM 4508 O O . GLU C 1 112 ? -7.214 41.409 55.827 1.00 60.55 127 GLU C O 1
ATOM 4514 N N . LEU C 1 113 ? -9.254 41.036 54.963 1.00 58.67 128 LEU C N 1
ATOM 4515 C CA . LEU C 1 113 ? -8.765 39.916 54.159 1.00 50.44 128 LEU C CA 1
ATOM 4516 C C . LEU C 1 113 ? -8.049 40.409 52.907 1.00 51.31 128 LEU C C 1
ATOM 4517 O O . LEU C 1 113 ? -8.541 41.291 52.212 1.00 77.60 128 LEU C O 1
ATOM 4522 N N . GLU C 1 114 ? -6.880 39.839 52.623 1.00 44.72 129 GLU C N 1
ATOM 4523 C CA . GLU C 1 114 ? -5.964 40.387 51.629 1.00 36.82 129 GLU C CA 1
ATOM 4524 C C . GLU C 1 114 ? -5.823 39.483 50.414 1.00 36.54 129 GLU C C 1
ATOM 4525 O O . GLU C 1 114 ? -5.776 39.964 49.281 1.00 37.43 129 GLU C O 1
ATOM 4531 N N . PHE C 1 115 ? -5.756 38.166 50.613 1.00 36.49 130 PHE C N 1
ATOM 4532 C CA . PHE C 1 115 ? -5.860 37.265 49.462 1.00 42.18 130 PHE C CA 1
ATOM 4533 C C . PHE C 1 115 ? -6.507 35.935 49.843 1.00 42.25 130 PHE C C 1
ATOM 4534 O O . PHE C 1 115 ? -6.935 35.730 50.976 1.00 41.32 130 PHE C O 1
ATOM 4542 N N . GLY C 1 116 ? -6.556 35.040 48.861 1.00 37.77 131 GLY C N 1
ATOM 4543 C CA . GLY C 1 116 ? -7.172 33.737 48.996 1.00 39.31 131 GLY C CA 1
ATOM 4544 C C . GLY C 1 116 ? -6.716 32.744 47.946 1.00 41.62 131 GLY C C 1
ATOM 4545 O O . GLY C 1 116 ? -6.773 33.017 46.751 1.00 38.47 131 GLY C O 1
ATOM 4546 N N . VAL C 1 117 ? -6.265 31.578 48.394 1.00 34.04 132 VAL C N 1
ATOM 4547 C CA . VAL C 1 117 ? -5.787 30.527 47.514 1.00 34.44 132 VAL C CA 1
ATOM 4548 C C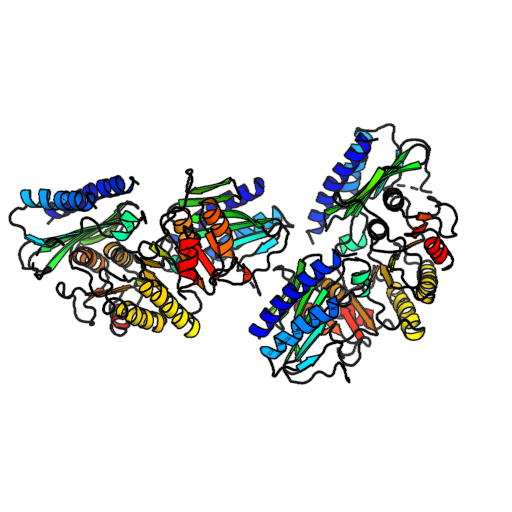 . VAL C 1 117 ? -6.442 29.189 47.839 1.00 45.27 132 VAL C C 1
ATOM 4549 O O . VAL C 1 117 ? -6.175 28.591 48.880 1.00 40.20 132 VAL C O 1
ATOM 4553 N N . ILE C 1 118 ? -7.297 28.721 46.934 1.00 47.87 133 ILE C N 1
ATOM 4554 C CA . ILE C 1 118 ? -8.035 27.482 47.124 1.00 47.72 133 ILE C CA 1
ATOM 4555 C C . ILE C 1 118 ? -7.661 26.453 46.068 1.00 52.29 133 ILE C C 1
ATOM 4556 O O . ILE C 1 118 ? -7.677 26.744 44.870 1.00 49.96 133 ILE C O 1
ATOM 4561 N N . TYR C 1 119 ? -7.319 25.244 46.513 1.00 54.15 134 TYR C N 1
ATOM 4562 C CA . TYR C 1 119 ? -6.874 24.202 45.597 1.00 49.71 134 TYR C CA 1
ATOM 4563 C C . TYR C 1 119 ? -7.822 23.004 45.600 1.00 45.90 134 TYR C C 1
ATOM 4564 O O . TYR C 1 119 ? -7.957 22.318 46.608 1.00 55.05 134 TYR C O 1
ATOM 4573 N N . HIS C 1 120 ? -8.462 22.778 44.466 1.00 35.13 135 HIS C N 1
ATOM 4574 C CA . HIS C 1 120 ? -9.212 21.565 44.195 1.00 26.83 135 HIS C CA 1
ATOM 4575 C C . HIS C 1 120 ? -8.277 20.406 43.864 1.00 31.31 135 HIS C C 1
ATOM 4576 O O . HIS C 1 120 ? -7.719 20.360 42.771 1.00 30.60 135 HIS C O 1
ATOM 4583 N N . CYS C 1 121 ? -8.127 19.494 44.812 1.00 35.78 136 CYS C N 1
ATOM 4584 C CA . CYS C 1 121 ? -7.068 18.502 44.826 1.00 40.04 136 CYS C CA 1
ATOM 4585 C C . CYS C 1 121 ? -7.255 17.422 43.769 1.00 47.31 136 CYS C C 1
ATOM 4586 O O . CYS C 1 121 ? -6.290 16.831 43.284 1.00 47.36 136 CYS C O 1
ATOM 4589 N N . THR C 1 122 ? -8.508 17.143 43.421 1.00 51.83 137 THR C N 1
ATOM 4590 C CA . THR C 1 122 ? -8.805 16.103 42.440 1.00 47.17 137 THR C CA 1
ATOM 4591 C C . THR C 1 122 ? -8.638 16.625 41.017 1.00 51.86 137 THR C C 1
ATOM 4592 O O . THR C 1 122 ? -8.265 15.879 40.108 1.00 68.51 137 THR C O 1
ATOM 4596 N N . GLU C 1 123 ? -8.901 17.917 40.829 1.00 48.14 138 GLU C N 1
ATOM 4597 C CA . GLU C 1 123 ? -8.847 18.511 39.503 1.00 45.59 138 GLU C CA 1
ATOM 4598 C C . GLU C 1 123 ? -7.646 19.440 39.347 1.00 48.88 138 GLU C C 1
ATOM 4599 O O . GLU C 1 123 ? -7.396 19.966 38.257 1.00 65.07 138 GLU C O 1
ATOM 4605 N N . GLU C 1 124 ? -6.905 19.642 40.430 1.00 54.09 139 GLU C N 1
ATOM 4606 C CA . GLU C 1 124 ? -5.731 20.509 40.391 1.00 57.76 139 GLU C CA 1
ATOM 4607 C C . GLU C 1 124 ? -6.069 21.872 39.797 1.00 55.18 139 GLU C C 1
ATOM 4608 O O . GLU C 1 124 ? -5.296 22.431 39.012 1.00 63.17 139 GLU C O 1
ATOM 4614 N N . ARG C 1 125 ? -7.227 22.413 40.175 1.00 50.25 140 ARG C N 1
ATOM 4615 C CA . ARG C 1 125 ? -7.594 23.781 39.831 1.00 44.00 140 ARG C CA 1
ATOM 4616 C C . ARG C 1 125 ? -7.131 24.746 40.915 1.00 50.89 140 ARG C C 1
ATOM 4617 O O . ARG C 1 125 ? -7.447 24.566 42.091 1.00 71.26 140 ARG C O 1
ATOM 4625 N N . LEU C 1 126 ? -6.380 25.775 40.524 1.00 48.96 141 LEU C N 1
ATOM 4626 C CA . LEU C 1 126 ? -5.904 26.763 41.489 1.00 41.29 141 LEU C CA 1
ATOM 4627 C C . LEU C 1 126 ? -6.734 28.037 41.405 1.00 43.36 141 LEU C C 1
ATOM 4628 O O . LEU C 1 126 ? -6.682 28.747 40.404 1.00 39.97 141 LEU C O 1
ATOM 4633 N N . TYR C 1 127 ? -7.496 28.313 42.459 1.00 48.06 142 TYR C N 1
ATOM 4634 C CA . TYR C 1 127 ? -8.185 29.589 42.592 1.00 46.67 142 TYR C CA 1
ATOM 4635 C C . TYR C 1 127 ? -7.381 30.552 43.458 1.00 44.83 142 TYR C C 1
ATOM 4636 O O . TYR C 1 127 ? -7.009 30.230 44.585 1.00 40.10 142 TYR C O 1
ATOM 4645 N N . THR C 1 128 ? -7.110 31.740 42.926 1.00 49.75 143 THR C N 1
ATOM 4646 C CA . THR C 1 128 ? -6.457 32.786 43.706 1.00 46.74 143 THR C CA 1
ATOM 4647 C C . THR C 1 128 ? -7.209 34.109 43.623 1.00 45.99 143 THR C C 1
ATOM 4648 O O . THR C 1 128 ? -8.194 34.250 42.897 1.00 50.01 143 THR C O 1
ATOM 4652 N N . GLY C 1 129 ? -6.715 35.081 44.381 1.00 51.36 144 GLY C N 1
ATOM 4653 C CA . GLY C 1 129 ? -7.285 36.411 44.418 1.00 55.31 144 GLY C CA 1
ATOM 4654 C C . GLY C 1 129 ? -6.551 37.325 45.378 1.00 50.17 144 GLY C C 1
ATOM 4655 O O . GLY C 1 129 ? -6.200 36.910 46.481 1.00 39.10 144 GLY C O 1
ATOM 4656 N N . ARG C 1 130 ? -6.321 38.565 44.961 1.00 42.97 145 ARG C N 1
ATOM 4657 C CA . ARG C 1 130 ? -5.655 39.546 45.806 1.00 40.72 145 ARG C CA 1
ATOM 4658 C C . ARG C 1 130 ? -6.462 40.836 45.901 1.00 51.52 145 ARG C C 1
ATOM 4659 O O . ARG C 1 130 ? -7.100 41.236 44.928 1.00 65.57 145 ARG C O 1
ATOM 4667 N N . ARG C 1 131 ? -6.435 41.473 47.072 1.00 52.04 146 ARG C N 1
ATOM 4668 C CA . ARG C 1 131 ? -7.190 42.705 47.273 1.00 55.31 146 ARG C CA 1
ATOM 4669 C C . ARG C 1 131 ? -6.850 43.722 46.187 1.00 55.87 146 ARG C C 1
ATOM 4670 O O . ARG C 1 131 ? -5.717 44.195 46.103 1.00 65.26 146 ARG C O 1
ATOM 4678 N N . GLY C 1 132 ? -7.847 44.037 45.364 1.00 54.60 147 GLY C N 1
ATOM 4679 C CA . GLY C 1 132 ? -7.688 44.934 44.245 1.00 50.35 147 GLY C CA 1
ATOM 4680 C C . GLY C 1 132 ? -6.756 44.393 43.169 1.00 51.03 147 GLY C C 1
ATOM 4681 O O . GLY C 1 132 ? -5.967 45.148 42.599 1.00 91.31 147 GLY C O 1
ATOM 4682 N N . ARG C 1 133 ? -6.855 43.091 42.865 1.00 42.52 148 ARG C N 1
ATOM 4683 C CA . ARG C 1 133 ? -5.943 42.549 41.856 1.00 41.10 148 ARG C CA 1
ATOM 4684 C C . ARG C 1 133 ? -6.570 41.436 41.037 1.00 42.85 148 ARG C C 1
ATOM 4685 O O . ARG C 1 133 ? -5.967 40.967 40.073 1.00 51.81 148 ARG C O 1
ATOM 4693 N N . GLY C 1 134 ? -7.767 41.006 41.399 1.00 47.83 149 GLY C N 1
ATOM 4694 C CA . GLY C 1 134 ? -8.531 40.065 40.599 1.00 47.14 149 GLY C CA 1
ATOM 4695 C C . GLY C 1 134 ? -8.486 38.635 41.107 1.00 47.02 149 GLY C C 1
ATOM 4696 O O . GLY C 1 134 ? -7.637 38.271 41.913 1.00 32.93 149 GLY C O 1
ATOM 4697 N N . ALA C 1 135 ? -9.421 37.818 40.620 1.00 47.15 150 ALA C N 1
ATOM 4698 C CA . ALA C 1 135 ? -9.478 36.401 40.956 1.00 46.74 150 ALA C CA 1
ATOM 4699 C C . ALA C 1 135 ? -9.159 35.525 39.745 1.00 54.36 150 ALA C C 1
ATOM 4700 O O . ALA C 1 135 ? -9.600 35.804 38.630 1.00 52.13 150 ALA C O 1
ATOM 4702 N N . PHE C 1 136 ? -8.389 34.464 39.971 1.00 56.55 151 PHE C N 1
ATOM 4703 C CA . PHE C 1 136 ? -7.933 33.602 38.886 1.00 48.05 151 PHE C CA 1
ATOM 4704 C C . PHE C 1 136 ? -8.061 32.123 39.230 1.00 53.94 151 PHE C C 1
ATOM 4705 O O . PHE C 1 136 ? -7.772 31.710 40.357 1.00 62.00 151 PHE C O 1
ATOM 4713 N N . CYS C 1 137 ? -8.494 31.338 38.245 1.00 56.92 152 CYS C N 1
ATOM 4714 C CA . CYS C 1 137 ? -8.428 29.885 38.288 1.00 54.41 152 CYS C CA 1
ATOM 4715 C C . CYS C 1 137 ? -7.555 29.370 37.147 1.00 60.14 152 CYS C C 1
ATOM 4716 O O . CYS C 1 137 ? -7.890 29.570 35.974 1.00 58.89 152 CYS C O 1
ATOM 4719 N N . ASN C 1 138 ? -6.459 28.721 37.512 1.00 68.87 153 ASN C N 1
ATOM 4720 C CA . ASN C 1 138 ? -5.511 28.178 36.540 1.00 75.60 153 ASN C CA 1
ATOM 4721 C C . ASN C 1 138 ? -5.160 29.220 35.473 1.00 71.99 153 ASN C C 1
ATOM 4722 O O . ASN C 1 138 ? -5.293 28.979 34.268 1.00 74.75 153 ASN C O 1
ATOM 4727 N N . GLY C 1 139 ? -4.705 30.389 35.927 1.00 68.06 154 GLY C N 1
ATOM 4728 C CA . GLY C 1 139 ? -4.262 31.450 35.038 1.00 65.47 154 GLY C CA 1
ATOM 4729 C C . GLY C 1 139 ? -5.420 32.201 34.413 1.00 67.90 154 GLY C C 1
ATOM 4730 O O . GLY C 1 139 ? -5.222 33.273 33.822 1.00 81.31 154 GLY C O 1
ATOM 4731 N N . GLN C 1 140 ? -6.634 31.660 34.535 1.00 71.10 155 GLN C N 1
ATOM 4732 C CA . GLN C 1 140 ? -7.816 32.252 33.918 1.00 78.61 155 GLN C CA 1
ATOM 4733 C C . GLN C 1 140 ? -8.487 33.254 34.849 1.00 81.27 155 GLN C C 1
ATOM 4734 O O . GLN C 1 140 ? -8.742 32.960 36.024 1.00 86.60 155 GLN C O 1
ATOM 4740 N N . ARG C 1 141 ? -8.788 34.435 34.320 1.00 86.20 156 ARG C N 1
ATOM 4741 C CA . ARG C 1 141 ? -9.423 35.488 35.103 1.00 89.94 156 ARG C CA 1
ATOM 4742 C C . ARG C 1 141 ? -10.877 35.146 35.406 1.00 96.54 156 ARG C C 1
ATOM 4743 O O . ARG C 1 141 ? -11.689 34.948 34.494 1.00 118.18 156 ARG C O 1
ATOM 4751 N N . LEU C 1 142 ? -11.196 35.086 36.697 1.00 90.24 157 LEU C N 1
ATOM 4752 C CA . LEU C 1 142 ? -12.526 34.698 37.138 1.00 79.60 157 LEU C CA 1
ATOM 4753 C C . LEU C 1 142 ? -13.502 35.868 37.108 1.00 68.62 157 LEU C C 1
ATOM 4754 O O . LEU C 1 142 ? -13.124 37.017 37.323 1.00 60.57 157 LEU C O 1
ATOM 4759 N N . ARG C 1 143 ? -14.768 35.565 36.849 1.00 63.92 158 ARG C N 1
ATOM 4760 C CA . ARG C 1 143 ? -15.822 36.568 36.845 1.00 65.07 158 ARG C CA 1
ATOM 4761 C C . ARG C 1 143 ? -17.177 35.948 37.172 1.00 57.60 158 ARG C C 1
ATOM 4762 O O . ARG C 1 143 ? -17.621 35.007 36.517 1.00 63.62 158 ARG C O 1
ATOM 4770 N N . VAL C 1 144 ? -17.830 36.491 38.192 1.00 44.32 159 VAL C N 1
ATOM 4771 C CA . VAL C 1 144 ? -19.111 35.973 38.644 1.00 37.42 159 VAL C CA 1
ATOM 4772 C C . VAL C 1 144 ? -20.179 36.096 37.563 1.00 41.56 159 VAL C C 1
ATOM 4773 O O . VAL C 1 144 ? -19.915 36.611 36.482 1.00 69.43 159 VAL C O 1
ATOM 4777 N N . SER C 1 145 ? -21.381 35.623 37.860 1.00 41.52 160 SER C N 1
ATOM 4778 C CA . SER C 1 145 ? -22.436 35.497 36.865 1.00 40.15 160 SER C CA 1
ATOM 4779 C C . SER C 1 145 ? -23.133 36.825 36.596 1.00 48.52 160 SER C C 1
ATOM 4780 O O . SER C 1 145 ? -23.576 37.090 35.479 1.00 67.86 160 SER C O 1
ATOM 4783 N N . GLY C 1 146 ? -23.234 37.669 37.620 1.00 48.43 161 GLY C N 1
ATOM 4784 C CA . GLY C 1 146 ? -23.963 38.921 37.492 1.00 50.89 161 GLY C CA 1
ATOM 4785 C C . GLY C 1 146 ? -25.460 38.700 37.388 1.00 49.81 161 GLY C C 1
ATOM 4786 O O . GLY C 1 146 ? -26.218 39.634 37.108 1.00 55.98 161 GLY C O 1
ATOM 4787 N N . GLU C 1 147 ? -25.903 37.465 37.622 1.00 50.21 162 GLU C N 1
ATOM 4788 C CA . GLU C 1 147 ? -27.323 37.150 37.532 1.00 47.39 162 GLU C CA 1
ATOM 4789 C C . GLU C 1 147 ? -28.101 37.801 38.673 1.00 46.13 162 GLU C C 1
ATOM 4790 O O . GLU C 1 147 ? -27.581 37.976 39.771 1.00 31.50 162 GLU C O 1
ATOM 4796 N N . THR C 1 148 ? -29.351 38.143 38.389 1.00 52.90 163 THR C N 1
ATOM 4797 C CA . THR C 1 148 ? -30.165 38.943 39.298 1.00 55.80 163 THR C CA 1
ATOM 4798 C C . THR C 1 148 ? -31.508 38.277 39.560 1.00 59.13 163 THR C C 1
ATOM 4799 O O . THR C 1 148 ? -32.211 38.585 40.521 1.00 71.20 163 THR C O 1
ATOM 4803 N N . ASP C 1 149 ? -31.849 37.337 38.684 1.00 61.26 164 ASP C N 1
ATOM 4804 C CA . ASP C 1 149 ? -33.076 36.559 38.782 1.00 63.99 164 ASP C CA 1
ATOM 4805 C C . ASP C 1 149 ? -32.925 35.400 39.756 1.00 65.83 164 ASP C C 1
ATOM 4806 O O . ASP C 1 149 ? -32.172 34.461 39.491 1.00 92.94 164 ASP C O 1
ATOM 4811 N N . LEU C 1 150 ? -33.627 35.427 40.892 1.00 62.50 165 LEU C N 1
ATOM 4812 C CA . LEU C 1 150 ? -33.579 34.238 41.738 1.00 59.25 165 LEU C CA 1
ATOM 4813 C C . LEU C 1 150 ? -34.297 33.072 41.057 1.00 61.14 165 LEU C C 1
ATOM 4814 O O . LEU C 1 150 ? -34.096 31.923 41.450 1.00 59.39 165 LEU C O 1
ATOM 4819 N N . SER C 1 151 ? -35.125 33.382 40.072 1.00 66.62 166 SER C N 1
ATOM 4820 C CA . SER C 1 151 ? -35.844 32.336 39.344 1.00 72.25 166 SER C CA 1
ATOM 4821 C C . SER C 1 151 ? -34.913 31.689 38.321 1.00 70.74 166 SER C C 1
ATOM 4822 O O . SER C 1 151 ? -35.279 30.717 37.656 1.00 55.26 166 SER C O 1
ATOM 4825 N N . LYS C 1 152 ? -33.712 32.250 38.228 1.00 73.48 167 LYS C N 1
ATOM 4826 C CA . LYS C 1 152 ? -32.743 31.845 37.213 1.00 69.74 167 LYS C CA 1
ATOM 4827 C C . LYS C 1 152 ? -31.401 31.479 37.844 1.00 58.32 167 LYS C C 1
ATOM 4828 O O . LYS C 1 152 ? -30.400 31.319 37.147 1.00 40.77 167 LYS C O 1
ATOM 4834 N N . ALA C 1 153 ? -31.407 31.358 39.167 1.00 52.94 168 ALA C N 1
ATOM 4835 C CA . ALA C 1 153 ? -30.195 31.276 39.963 1.00 54.61 168 ALA C CA 1
ATOM 4836 C C . ALA C 1 153 ? -29.879 29.850 40.398 1.00 56.00 168 ALA C C 1
ATOM 4837 O O . ALA C 1 153 ? -30.730 29.140 40.937 1.00 43.68 168 ALA C O 1
ATOM 4839 N N . LEU C 1 154 ? -28.639 29.431 40.170 1.00 50.59 169 LEU C N 1
ATOM 4840 C CA . LEU C 1 154 ? -28.121 28.215 40.783 1.00 41.96 169 LEU C CA 1
ATOM 4841 C C . LEU C 1 154 ? -27.567 28.536 42.168 1.00 34.88 169 LEU C C 1
ATOM 4842 O O . LEU C 1 154 ? -26.721 29.418 42.308 1.00 28.44 169 LEU C O 1
ATOM 4847 N N . VAL C 1 155 ? -28.069 27.812 43.157 1.00 34.59 170 VAL C N 1
ATOM 4848 C CA . VAL C 1 155 ? -27.767 28.053 44.556 1.00 36.07 170 VAL C CA 1
ATOM 4849 C C . VAL C 1 155 ? -27.063 26.857 45.191 1.00 39.82 170 VAL C C 1
ATOM 4850 O O . VAL C 1 155 ? -27.616 25.756 45.254 1.00 45.61 170 VAL C O 1
ATOM 4854 N N . LEU C 1 156 ? -25.840 27.090 45.664 1.00 43.40 171 LEU C N 1
ATOM 4855 C CA . LEU C 1 156 ? -25.087 26.077 46.386 1.00 46.16 171 LEU C CA 1
ATOM 4856 C C . LEU C 1 156 ? -25.230 26.259 47.896 1.00 46.46 171 LEU C C 1
ATOM 4857 O O . LEU C 1 156 ? -25.319 27.383 48.380 1.00 60.08 171 LEU C O 1
ATOM 4862 N N . THR C 1 157 ? -25.241 25.148 48.618 1.00 46.18 172 THR C N 1
ATOM 4863 C CA . THR C 1 157 ? -25.333 25.130 50.074 1.00 45.39 172 THR C CA 1
ATOM 4864 C C . THR C 1 157 ? -24.885 23.781 50.634 1.00 45.78 172 THR C C 1
ATOM 4865 O O . THR C 1 157 ? -24.772 22.805 49.892 1.00 45.79 172 THR C O 1
ATOM 4869 N N . GLU C 1 158 ? -24.618 23.713 51.935 1.00 45.32 173 GLU C N 1
ATOM 4870 C CA . GLU C 1 158 ? -24.106 22.484 52.534 1.00 52.40 173 GLU C CA 1
ATOM 4871 C C . GLU C 1 158 ? -24.831 22.157 53.837 1.00 62.76 173 GLU C C 1
ATOM 4872 O O . GLU C 1 158 ? -25.639 22.961 54.315 1.00 51.36 173 GLU C O 1
ATOM 4878 N N . ILE C 1 159 ? -24.535 20.985 54.399 1.00 75.93 174 ILE C N 1
ATOM 4879 C CA . ILE C 1 159 ? -25.351 20.341 55.411 1.00 84.39 174 ILE C CA 1
ATOM 4880 C C . ILE C 1 159 ? -24.800 20.526 56.824 1.00 89.88 174 ILE C C 1
ATOM 4881 O O . ILE C 1 159 ? -25.359 19.969 57.777 1.00 95.18 174 ILE C O 1
ATOM 4886 N N . GLY C 1 160 ? -23.709 21.300 56.940 1.00 92.70 175 GLY C N 1
ATOM 4887 C CA . GLY C 1 160 ? -22.793 21.353 58.182 1.00 94.33 175 GLY C CA 1
ATOM 4888 C C . GLY C 1 160 ? -22.675 20.019 58.918 1.00 97.96 175 GLY C C 1
ATOM 4889 O O . GLY C 1 160 ? -23.527 19.111 58.853 1.00 100.31 175 GLY C O 1
ATOM 4890 N N . PRO C 1 161 ? -21.571 19.869 59.660 1.00 102.37 176 PRO C N 1
ATOM 4891 C CA . PRO C 1 161 ? -21.192 18.588 60.254 1.00 101.94 176 PRO C CA 1
ATOM 4892 C C . PRO C 1 161 ? -22.190 18.108 61.292 1.00 97.32 176 PRO C C 1
ATOM 4893 O O . PRO C 1 161 ? -22.154 16.940 61.715 1.00 82.96 176 PRO C O 1
ATOM 4897 N N . LYS C 1 162 ? -23.089 19.003 61.714 1.00 95.15 177 LYS C N 1
ATOM 4898 C CA . LYS C 1 162 ? -24.002 18.716 62.828 1.00 90.02 177 LYS C CA 1
ATOM 4899 C C . LYS C 1 162 ? -25.004 17.629 62.446 1.00 80.78 177 LYS C C 1
ATOM 4900 O O . LYS C 1 162 ? -24.972 17.098 61.328 1.00 94.45 177 LYS C O 1
ATOM 4906 N N . ARG C 1 163 ? -25.891 17.283 63.378 1.00 74.48 178 ARG C N 1
ATOM 4907 C CA . ARG C 1 163 ? -26.877 16.234 63.124 1.00 78.58 178 ARG C CA 1
ATOM 4908 C C . ARG C 1 163 ? -28.036 16.328 64.099 1.00 84.21 178 ARG C C 1
ATOM 4909 O O . ARG C 1 163 ? -28.937 15.485 64.104 1.00 77.13 178 ARG C O 1
ATOM 4917 N N . ASP C 1 164 ? -28.017 17.366 64.947 1.00 91.78 179 ASP C N 1
ATOM 4918 C CA . ASP C 1 164 ? -29.143 17.613 65.860 1.00 97.33 179 ASP C CA 1
ATOM 4919 C C . ASP C 1 164 ? -30.402 17.981 65.078 1.00 103.64 179 ASP C C 1
ATOM 4920 O O . ASP C 1 164 ? -30.379 18.952 64.310 1.00 107.59 179 ASP C O 1
ATOM 4925 N N . PRO C 1 165 ? -31.452 17.196 65.293 1.00 107.05 180 PRO C N 1
ATOM 4926 C CA . PRO C 1 165 ? -32.746 17.399 64.634 1.00 107.42 180 PRO C CA 1
ATOM 4927 C C . PRO C 1 165 ? -33.338 18.762 64.991 1.00 101.22 180 PRO C C 1
ATOM 4928 O O . PRO C 1 165 ? -34.311 18.854 65.718 1.00 110.35 180 PRO C O 1
ATOM 4932 N N . ALA C 1 166 ? -32.722 19.809 64.471 1.00 94.54 181 ALA C N 1
ATOM 4933 C CA . ALA C 1 166 ? -32.756 21.157 65.055 1.00 91.47 181 ALA C CA 1
ATOM 4934 C C . ALA C 1 166 ? -31.945 22.115 64.187 1.00 87.49 181 ALA C C 1
ATOM 4935 O O . ALA C 1 166 ? -32.495 23.047 63.570 1.00 79.29 181 ALA C O 1
ATOM 4937 N N . THR C 1 167 ? -30.627 21.900 64.130 1.00 84.49 182 THR C N 1
ATOM 4938 C CA . THR C 1 167 ? -29.841 22.409 62.994 1.00 78.87 182 THR C CA 1
ATOM 4939 C C . THR C 1 167 ? -30.345 21.694 61.726 1.00 66.19 182 THR C C 1
ATOM 4940 O O . THR C 1 167 ? -30.277 22.234 60.619 1.00 65.20 182 THR C O 1
ATOM 4944 N N . LEU C 1 168 ? -30.835 20.473 61.937 1.00 56.52 183 LEU C N 1
ATOM 4945 C CA . LEU C 1 168 ? -31.532 19.725 60.903 1.00 59.62 183 LEU C CA 1
ATOM 4946 C C . LEU C 1 168 ? -32.722 20.512 60.362 1.00 58.95 183 LEU C C 1
ATOM 4947 O O . LEU C 1 168 ? -32.969 20.533 59.153 1.00 49.97 183 LEU C O 1
ATOM 4952 N N . LYS C 1 169 ? -33.468 21.159 61.254 1.00 61.29 184 LYS C N 1
ATOM 4953 C CA . LYS C 1 169 ? -34.681 21.853 60.836 1.00 68.88 184 LYS C CA 1
ATOM 4954 C C . LYS C 1 169 ? -34.364 23.121 60.044 1.00 71.00 184 LYS C C 1
ATOM 4955 O O . LYS C 1 169 ? -34.940 23.367 58.978 1.00 84.02 184 LYS C O 1
ATOM 4961 N N . LEU C 1 170 ? -33.452 23.928 60.566 1.00 69.56 185 LEU C N 1
ATOM 4962 C CA . LEU C 1 170 ? -33.052 25.153 59.883 1.00 66.07 185 LEU C CA 1
ATOM 4963 C C . LEU C 1 170 ? -32.723 24.883 58.416 1.00 65.27 185 LEU C C 1
ATOM 4964 O O . LEU C 1 170 ? -33.235 25.557 57.524 1.00 67.04 185 LEU C O 1
ATOM 4969 N N . PHE C 1 171 ? -31.871 23.898 58.175 1.00 66.21 186 PHE C N 1
ATOM 4970 C CA . PHE C 1 171 ? -31.431 23.582 56.821 1.00 65.23 186 PHE C CA 1
ATOM 4971 C C . PHE C 1 171 ? -32.615 23.380 55.881 1.00 54.56 186 PHE C C 1
ATOM 4972 O O . PHE C 1 171 ? -32.632 23.889 54.763 1.00 45.02 186 PHE C O 1
ATOM 4980 N N . LEU C 1 172 ? -33.611 22.631 56.344 1.00 54.84 187 LEU C N 1
ATOM 4981 C CA . LEU C 1 172 ? -34.779 22.320 55.531 1.00 52.58 187 LEU C CA 1
ATOM 4982 C C . LEU C 1 172 ? -35.602 23.571 55.235 1.00 50.72 187 LEU C C 1
ATOM 4983 O O . LEU C 1 172 ? -35.878 23.895 54.079 1.00 53.74 187 LEU C O 1
ATOM 4988 N N . SER C 1 173 ? -35.997 24.251 56.307 1.00 49.16 188 SER C N 1
ATOM 4989 C CA . SER C 1 173 ? -36.839 25.438 56.198 1.00 55.15 188 SER C CA 1
ATOM 4990 C C . SER C 1 173 ? -36.300 26.417 55.165 1.00 49.43 188 SER C C 1
ATOM 4991 O O . SER C 1 173 ? -37.009 26.814 54.238 1.00 50.20 188 SER C O 1
ATOM 4994 N N . ASN C 1 174 ? -35.046 26.809 55.329 1.00 41.87 189 ASN C N 1
ATOM 4995 C CA . ASN C 1 174 ? -34.369 27.676 54.375 1.00 29.22 189 ASN C CA 1
ATOM 4996 C C . ASN C 1 174 ? -34.421 27.107 52.964 1.00 44.08 189 ASN C C 1
ATOM 4997 O O . ASN C 1 174 ? -34.802 27.794 52.014 1.00 51.45 189 ASN C O 1
ATOM 5002 N N . MET C 1 175 ? -34.037 25.841 52.828 1.00 56.71 190 MET C N 1
ATOM 5003 C CA . MET C 1 175 ? -34.125 25.149 51.546 1.00 61.55 190 MET C CA 1
ATOM 5004 C C . MET C 1 175 ? -35.515 25.308 50.940 1.00 62.86 190 MET C C 1
ATOM 5005 O O . MET C 1 175 ? -35.662 25.601 49.756 1.00 56.73 190 MET C O 1
ATOM 5010 N N . GLU C 1 176 ? -36.531 25.103 51.774 1.00 67.21 191 GLU C N 1
ATOM 5011 C CA . GLU C 1 176 ? -37.915 25.305 51.356 1.00 74.50 191 GLU C CA 1
ATOM 5012 C C . GLU C 1 176 ? -38.099 26.674 50.709 1.00 67.84 191 GLU C C 1
ATOM 5013 O O . GLU C 1 176 ? -38.651 26.772 49.618 1.00 56.03 191 GLU C O 1
ATOM 5019 N N . ARG C 1 177 ? -37.626 27.711 51.388 1.00 60.23 192 ARG C N 1
ATOM 5020 C CA . ARG C 1 177 ? -37.735 29.084 50.925 1.00 55.25 192 ARG C CA 1
ATOM 5021 C C . ARG C 1 177 ? -37.007 29.286 49.599 1.00 56.42 192 ARG C C 1
ATOM 5022 O O . ARG C 1 177 ? -37.578 29.798 48.637 1.00 49.30 192 ARG C O 1
ATOM 5030 N N . LEU C 1 178 ? -35.737 28.903 49.576 1.00 55.60 193 LEU C N 1
ATOM 5031 C CA . LEU C 1 178 ? -34.965 28.866 48.341 1.00 48.14 193 LEU C CA 1
ATOM 5032 C C . LEU C 1 178 ? -35.770 28.201 47.227 1.00 41.24 193 LEU C C 1
ATOM 5033 O O . LEU C 1 178 ? -35.870 28.703 46.110 1.00 51.92 193 LEU C O 1
ATOM 5038 N N . LEU C 1 179 ? -36.357 27.055 47.554 1.00 42.99 194 LEU C N 1
ATOM 5039 C CA . LEU C 1 179 ? -37.114 26.305 46.560 1.00 51.84 194 LEU C CA 1
ATOM 5040 C C . LEU C 1 179 ? -38.373 27.060 46.140 1.00 58.74 194 LEU C C 1
ATOM 5041 O O . LEU C 1 179 ? -38.678 27.138 44.949 1.00 49.90 194 LEU C O 1
ATOM 5046 N N . HIS C 1 180 ? -39.080 27.594 47.123 1.00 66.01 195 HIS C N 1
ATOM 5047 C CA . HIS C 1 180 ? -40.321 28.337 46.883 1.00 76.66 195 HIS C CA 1
ATOM 5048 C C . HIS C 1 180 ? -40.153 29.361 45.774 1.00 72.90 195 HIS C C 1
ATOM 5049 O O . HIS C 1 180 ? -40.974 29.484 44.846 1.00 64.02 195 HIS C O 1
ATOM 5056 N N . ALA C 1 181 ? -39.051 30.118 45.794 1.00 70.96 196 ALA C N 1
ATOM 5057 C CA . ALA C 1 181 ? -38.904 31.214 44.840 1.00 68.31 196 ALA C CA 1
ATOM 5058 C C . ALA C 1 181 ? -38.639 30.747 43.418 1.00 67.88 196 ALA C C 1
ATOM 5059 O O . ALA C 1 181 ? -38.196 31.559 42.592 1.00 72.28 196 ALA C O 1
ATOM 5061 N N . LYS C 1 182 ? -38.872 29.484 43.086 1.00 70.10 197 LYS C N 1
ATOM 5062 C CA . LYS C 1 182 ? -38.615 28.986 41.740 1.00 75.06 197 LYS C CA 1
ATOM 5063 C C . LYS C 1 182 ? -37.116 28.937 41.449 1.00 71.49 197 LYS C C 1
ATOM 5064 O O . LYS C 1 182 ? -36.690 29.093 40.301 1.00 74.17 197 LYS C O 1
ATOM 5070 N N . ALA C 1 183 ? -36.335 28.733 42.502 1.00 64.12 198 ALA C N 1
ATOM 5071 C CA . ALA C 1 183 ? -34.899 28.524 42.377 1.00 50.45 198 ALA C CA 1
ATOM 5072 C C . ALA C 1 183 ? -34.584 27.592 41.207 1.00 44.22 198 ALA C C 1
ATOM 5073 O O . ALA C 1 183 ? -35.207 26.542 41.075 1.00 45.98 198 ALA C O 1
ATOM 5075 N N . HIS C 1 184 ? -33.632 27.982 40.377 1.00 45.47 199 HIS C N 1
ATOM 5076 C CA . HIS C 1 184 ? -33.222 27.215 39.206 1.00 51.99 199 HIS C CA 1
ATOM 5077 C C . HIS C 1 184 ? -32.773 25.812 39.606 1.00 49.91 199 HIS C C 1
ATOM 5078 O O . HIS C 1 184 ? -33.168 24.824 38.988 1.00 51.36 199 HIS C O 1
ATOM 5085 N N . GLY C 1 185 ? -31.947 25.756 40.645 1.00 43.64 200 GLY C N 1
ATOM 5086 C CA . GLY C 1 185 ? -31.486 24.510 41.225 1.00 36.76 200 GLY C CA 1
ATOM 5087 C C . GLY C 1 185 ? -30.721 24.731 42.516 1.00 31.95 200 GLY C C 1
ATOM 5088 O O . GLY C 1 185 ? -30.150 25.799 42.732 1.00 39.13 200 GLY C O 1
ATOM 5089 N N . VAL C 1 186 ? -30.713 23.720 43.371 1.00 29.43 201 VAL C N 1
ATOM 5090 C CA . VAL C 1 186 ? -29.893 23.732 44.567 1.00 28.38 201 VAL C CA 1
ATOM 5091 C C . VAL C 1 186 ? -28.841 22.631 44.506 1.00 35.92 201 VAL C C 1
ATOM 5092 O O . VAL C 1 186 ? -29.154 21.483 44.190 1.00 61.04 201 VAL C O 1
ATOM 5096 N N . ARG C 1 187 ? -27.591 22.969 44.801 1.00 32.98 202 ARG C N 1
ATOM 5097 C CA . ARG C 1 187 ? -26.541 21.956 44.827 1.00 25.86 202 ARG C CA 1
ATOM 5098 C C . ARG C 1 187 ? -25.888 21.892 46.203 1.00 35.29 202 ARG C C 1
ATOM 5099 O O . ARG C 1 187 ? -25.719 22.920 46.858 1.00 39.12 202 ARG C O 1
ATOM 5107 N N . VAL C 1 188 ? -25.539 20.685 46.635 1.00 33.64 203 VAL C N 1
ATOM 5108 C CA . VAL C 1 188 ? -24.641 20.517 47.773 1.00 19.79 203 VAL C CA 1
ATOM 5109 C C . VAL C 1 188 ? -23.594 19.448 47.473 1.00 27.04 203 VAL C C 1
ATOM 5110 O O . VAL C 1 188 ? -23.911 18.319 47.106 1.00 26.44 203 VAL C O 1
ATOM 5114 N N . ILE C 1 189 ? -22.327 19.826 47.617 1.00 33.47 204 ILE C N 1
ATOM 5115 C CA . ILE C 1 189 ? -21.206 19.092 47.055 1.00 24.05 204 ILE C CA 1
ATOM 5116 C C . ILE C 1 189 ? -20.267 18.559 48.128 1.00 25.05 204 ILE C C 1
ATOM 5117 O O . ILE C 1 189 ? -19.329 17.817 47.847 1.00 29.79 204 ILE C O 1
ATOM 5122 N N . GLY C 1 190 ? -20.517 18.931 49.381 1.00 28.82 205 GLY C N 1
ATOM 5123 C CA . GLY C 1 190 ? -19.632 18.507 50.455 1.00 31.84 205 GLY C CA 1
ATOM 5124 C C . GLY C 1 190 ? -18.349 19.318 50.466 1.00 41.56 205 GLY C C 1
ATOM 5125 O O . GLY C 1 190 ? -17.284 18.810 50.815 1.00 59.64 205 GLY C O 1
ATOM 5126 N N . SER C 1 191 ? -18.460 20.589 50.089 1.00 36.89 206 SER C N 1
ATOM 5127 C CA . SER C 1 191 ? -17.336 21.513 50.140 1.00 28.75 206 SER C CA 1
ATOM 5128 C C . SER C 1 191 ? -17.806 22.952 49.942 1.00 32.37 206 SER C C 1
ATOM 5129 O O . SER C 1 191 ? -18.195 23.352 48.845 1.00 33.11 206 SER C O 1
ATOM 5132 N N . SER C 1 192 ? -17.763 23.721 51.025 1.00 24.25 207 SER C N 1
ATOM 5133 C CA . SER C 1 192 ? -18.136 25.126 50.979 1.00 16.25 207 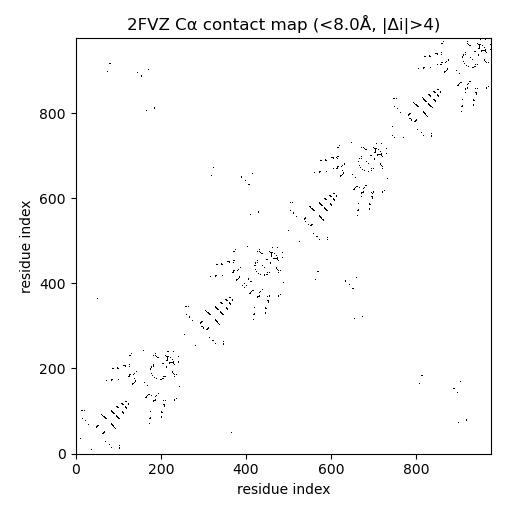SER C CA 1
ATOM 5134 C C . SER C 1 192 ? -17.122 25.937 50.182 1.00 28.52 207 SER C C 1
ATOM 5135 O O . SER C 1 192 ? -17.494 26.787 49.370 1.00 44.31 207 SER C O 1
ATOM 5138 N N . THR C 1 193 ? -15.839 25.673 50.407 1.00 34.04 208 THR C N 1
ATOM 5139 C CA . THR C 1 193 ? -14.775 26.437 49.770 1.00 30.28 208 THR C CA 1
ATOM 5140 C C . THR C 1 193 ? -14.809 26.305 48.255 1.00 28.81 208 THR C C 1
ATOM 5141 O O . THR C 1 193 ? -14.657 27.287 47.528 1.00 50.32 208 THR C O 1
ATOM 5145 N N . LEU C 1 194 ? -15.007 25.085 47.757 1.00 29.62 209 LEU C N 1
ATOM 5146 C CA . LEU C 1 194 ? -15.085 24.913 46.306 1.00 30.13 209 LEU C CA 1
ATOM 5147 C C . LEU C 1 194 ? -16.457 25.331 45.790 1.00 26.04 209 LEU C C 1
ATOM 5148 O O . LEU C 1 194 ? -16.593 25.807 44.668 1.00 49.52 209 LEU C O 1
ATOM 5153 N N . ALA C 1 195 ? -17.484 25.144 46.616 1.00 28.75 210 ALA C N 1
ATOM 5154 C CA . ALA C 1 195 ? -18.808 25.643 46.266 1.00 29.08 210 ALA C CA 1
ATOM 5155 C C . ALA C 1 195 ? -18.758 27.140 45.979 1.00 33.29 210 ALA C C 1
ATOM 5156 O O . ALA C 1 195 ? -19.402 27.626 45.054 1.00 32.65 210 ALA C O 1
ATOM 5158 N N . LEU C 1 196 ? -17.985 27.864 46.788 1.00 34.41 211 LEU C N 1
ATOM 5159 C CA . LEU C 1 196 ? -17.878 29.311 46.616 1.00 29.84 211 LEU C CA 1
ATOM 5160 C C . LEU C 1 196 ? -17.068 29.650 45.372 1.00 31.16 211 LEU C C 1
ATOM 5161 O O . LEU C 1 196 ? -17.256 30.689 44.752 1.00 38.99 211 LEU C O 1
ATOM 5166 N N . CYS C 1 197 ? -16.158 28.758 44.993 1.00 38.60 212 CYS C N 1
ATOM 5167 C CA . CYS C 1 197 ? -15.346 28.963 43.798 1.00 27.71 212 CYS C CA 1
ATOM 5168 C C . CYS C 1 197 ? -16.171 28.826 42.522 1.00 22.40 212 CYS C C 1
ATOM 5169 O O . CYS C 1 197 ? -15.937 29.545 41.551 1.00 16.08 212 CYS C O 1
ATOM 5172 N N . HIS C 1 198 ? -17.132 27.910 42.540 1.00 24.30 213 HIS C N 1
ATOM 5173 C CA . HIS C 1 198 ? -18.192 27.850 41.549 1.00 24.83 213 HIS C CA 1
ATOM 5174 C C . HIS C 1 198 ? -18.905 29.196 41.431 1.00 28.38 213 HIS C C 1
ATOM 5175 O O . HIS C 1 198 ? -19.229 29.644 40.334 1.00 50.13 213 HIS C O 1
ATOM 5182 N N . LEU C 1 199 ? -19.147 29.833 42.566 1.00 34.79 214 LEU C N 1
ATOM 5183 C CA . LEU C 1 199 ? -19.637 31.207 42.592 1.00 39.11 214 LEU C CA 1
ATOM 5184 C C . LEU C 1 199 ? -18.660 32.118 41.852 1.00 40.52 214 LEU C C 1
ATOM 5185 O O . LEU C 1 199 ? -19.003 32.737 40.845 1.00 38.79 214 LEU C O 1
ATOM 5190 N N . ALA C 1 200 ? -17.440 32.179 42.375 1.00 35.43 215 ALA C N 1
ATOM 5191 C CA . ALA C 1 200 ? -16.432 33.104 41.875 1.00 34.60 215 ALA C CA 1
ATOM 5192 C C . ALA C 1 200 ? -16.242 32.948 40.371 1.00 43.86 215 ALA C C 1
ATOM 5193 O O . ALA C 1 200 ? -15.938 33.915 39.677 1.00 38.88 215 ALA C O 1
ATOM 5195 N N . SER C 1 201 ? -16.426 31.726 39.887 1.00 46.37 216 SER C N 1
ATOM 5196 C CA . SER C 1 201 ? -16.274 31.427 38.469 1.00 36.99 216 SER C CA 1
ATOM 5197 C C . SER C 1 201 ? -17.556 31.724 37.702 1.00 30.12 216 SER C C 1
ATOM 5198 O O . SER C 1 201 ? -17.526 31.903 36.485 1.00 45.42 216 SER C O 1
ATOM 5201 N N . GLY C 1 202 ? -18.672 31.772 38.420 1.00 26.11 217 GLY C N 1
ATOM 5202 C CA . GLY C 1 202 ? -19.970 32.015 37.817 1.00 32.99 217 GLY C CA 1
ATOM 5203 C C . GLY C 1 202 ? -20.751 30.733 37.598 1.00 43.91 217 GLY C C 1
ATOM 5204 O O . GLY C 1 202 ? -21.844 30.752 37.043 1.00 51.94 217 GLY C O 1
ATOM 5205 N N . ALA C 1 203 ? -20.176 29.612 38.029 1.00 44.90 218 ALA C N 1
ATOM 5206 C CA . ALA C 1 203 ? -20.827 28.314 37.909 1.00 41.31 218 ALA C CA 1
ATOM 5207 C C . ALA C 1 203 ? -22.084 28.238 38.766 1.00 38.15 218 ALA C C 1
ATOM 5208 O O . ALA C 1 203 ? -23.007 27.483 38.460 1.00 40.90 218 ALA C O 1
ATOM 5210 N N . ALA C 1 204 ? -22.122 29.012 39.842 1.00 34.90 219 ALA C N 1
ATOM 5211 C CA . ALA C 1 204 ? -23.331 29.150 40.649 1.00 30.47 219 ALA C CA 1
ATOM 5212 C C . ALA C 1 204 ? -23.639 30.621 40.879 1.00 35.68 219 ALA C C 1
ATOM 5213 O O . ALA C 1 204 ? -22.748 31.467 40.810 1.00 61.03 219 ALA C O 1
ATOM 5215 N N . ASP C 1 205 ? -24.904 30.933 41.148 1.00 35.26 220 ASP C N 1
ATOM 5216 C CA . ASP C 1 205 ? -25.292 32.338 41.247 1.00 36.84 220 ASP C CA 1
ATOM 5217 C C . ASP C 1 205 ? -25.507 32.771 42.688 1.00 44.87 220 ASP C C 1
ATOM 5218 O O . ASP C 1 205 ? -25.710 33.954 42.963 1.00 50.37 220 ASP C O 1
ATOM 5223 N N . ALA C 1 206 ? -25.460 31.817 43.618 1.00 51.29 221 ALA C N 1
ATOM 5224 C CA . ALA C 1 206 ? -25.578 32.160 45.030 1.00 45.74 221 ALA C CA 1
ATOM 5225 C C . ALA C 1 206 ? -25.078 31.036 45.931 1.00 40.88 221 ALA C C 1
ATOM 5226 O O . ALA C 1 206 ? -25.140 29.862 45.584 1.00 25.56 221 ALA C O 1
ATOM 5228 N N . TYR C 1 207 ? -24.583 31.424 47.101 1.00 43.58 222 TYR C N 1
ATOM 5229 C CA . TYR C 1 207 ? -24.258 30.491 48.165 1.00 42.38 222 TYR C CA 1
ATOM 5230 C C . TYR C 1 207 ? -24.764 31.006 49.509 1.00 43.93 222 TYR C C 1
ATOM 5231 O O . TYR C 1 207 ? -24.698 32.199 49.787 1.00 38.48 222 TYR C O 1
ATOM 5240 N N . TYR C 1 208 ? -25.263 30.082 50.320 1.00 46.30 223 TYR C N 1
ATOM 5241 C CA . TYR C 1 208 ? -25.629 30.379 51.697 1.00 52.38 223 TYR C CA 1
ATOM 5242 C C . TYR C 1 208 ? -25.243 29.214 52.610 1.00 50.94 223 TYR C C 1
ATOM 5243 O O . TYR C 1 208 ? -25.017 28.104 52.141 1.00 40.23 223 TYR C O 1
ATOM 5252 N N . GLN C 1 209 ? -25.190 29.493 53.905 1.00 50.67 224 GLN C N 1
ATOM 5253 C CA . GLN C 1 209 ? -24.903 28.465 54.896 1.00 53.57 224 GLN C CA 1
ATOM 5254 C C . GLN C 1 209 ? -24.803 29.059 56.299 1.00 61.04 224 GLN C C 1
ATOM 5255 O O . GLN C 1 209 ? -24.175 30.099 56.498 1.00 69.29 224 GLN C O 1
ATOM 5261 N N . PHE C 1 210 ? -25.423 28.378 57.255 1.00 65.41 225 PHE C N 1
ATOM 5262 C CA . PHE C 1 210 ? -25.225 28.641 58.671 1.00 69.01 225 PHE C CA 1
ATOM 5263 C C . PHE C 1 210 ? -24.190 27.693 59.260 1.00 69.29 225 PHE C C 1
ATOM 5264 O O . PHE C 1 210 ? -23.911 26.634 58.688 1.00 72.66 225 PHE C O 1
ATOM 5272 N N . GLY C 1 211 ? -23.622 28.072 60.407 1.00 68.08 226 GLY C N 1
ATOM 5273 C CA . GLY C 1 211 ? -22.620 27.238 61.043 1.00 64.30 226 GLY C CA 1
ATOM 5274 C C . GLY C 1 211 ? -21.513 26.834 60.083 1.00 58.35 226 GLY C C 1
ATOM 5275 O O . GLY C 1 211 ? -21.091 25.666 60.029 1.00 68.40 226 GLY C O 1
ATOM 5276 N N . LEU C 1 212 ? -21.032 27.796 59.305 1.00 45.26 227 LEU C N 1
ATOM 5277 C CA . LEU C 1 212 ? -19.828 27.555 58.512 1.00 48.33 227 LEU C CA 1
ATOM 5278 C C . LEU C 1 212 ? -18.675 28.395 59.048 1.00 54.37 227 LEU C C 1
ATOM 5279 O O . LEU C 1 212 ? -18.849 29.578 59.358 1.00 59.74 227 LEU C O 1
ATOM 5284 N N . HIS C 1 213 ? -17.507 27.769 59.167 1.00 56.60 228 HIS C N 1
ATOM 5285 C CA . HIS C 1 213 ? -16.372 28.326 59.893 1.00 57.77 228 HIS C CA 1
ATOM 5286 C C . HIS C 1 213 ? -15.593 29.325 59.051 1.00 47.44 228 HIS C C 1
ATOM 5287 O O . HIS C 1 213 ? -15.531 29.195 57.831 1.00 58.22 228 HIS C O 1
ATOM 5294 N N . CYS C 1 214 ? -15.005 30.320 59.706 1.00 45.82 229 CYS C N 1
ATOM 5295 C CA . CYS C 1 214 ? -14.371 31.426 58.995 1.00 36.44 229 CYS C CA 1
ATOM 5296 C C . CYS C 1 214 ? -13.180 30.953 58.180 1.00 24.97 229 CYS C C 1
ATOM 5297 O O . CYS C 1 214 ? -12.815 31.551 57.170 1.00 37.52 229 CYS C O 1
ATOM 5300 N N . TRP C 1 215 ? -12.556 29.854 58.605 1.00 20.70 230 TRP C N 1
ATOM 5301 C CA . TRP C 1 215 ? -11.455 29.331 57.802 1.00 26.46 230 TRP C CA 1
ATOM 5302 C C . TRP C 1 215 ? -11.983 28.760 56.488 1.00 37.66 230 TRP C C 1
ATOM 5303 O O . TRP C 1 215 ? -11.211 28.520 55.557 1.00 59.14 230 TRP C O 1
ATOM 5314 N N . ASP C 1 216 ? -13.292 28.555 56.413 1.00 48.80 231 ASP C N 1
ATOM 5315 C CA . ASP C 1 216 ? -13.960 28.126 55.190 1.00 50.83 231 ASP C CA 1
ATOM 5316 C C . ASP C 1 216 ? -14.643 29.294 54.484 1.00 49.68 231 ASP C C 1
ATOM 5317 O O . ASP C 1 216 ? -15.537 29.095 53.658 1.00 57.04 231 ASP C O 1
ATOM 5322 N N . LEU C 1 217 ? -14.218 30.515 54.792 1.00 49.03 232 LEU C N 1
ATOM 5323 C CA . LEU C 1 217 ? -14.822 31.709 54.211 1.00 41.62 232 LEU C CA 1
ATOM 5324 C C . LEU C 1 217 ? -13.767 32.676 53.684 1.00 41.67 232 LEU C C 1
ATOM 5325 O O . LEU C 1 217 ? -13.924 33.258 52.617 1.00 30.79 232 LEU C O 1
ATOM 5330 N N . ALA C 1 218 ? -12.704 32.835 54.466 1.00 44.33 233 ALA C N 1
ATOM 5331 C CA . ALA C 1 218 ? -11.712 33.879 54.284 1.00 46.15 233 ALA C CA 1
ATOM 5332 C C . ALA C 1 218 ? -11.228 33.959 52.841 1.00 50.95 233 ALA C C 1
ATOM 5333 O O . ALA C 1 218 ? -11.624 34.871 52.111 1.00 69.40 233 ALA C O 1
ATOM 5335 N N . ALA C 1 219 ? -10.389 33.016 52.442 1.00 49.53 234 ALA C N 1
ATOM 5336 C CA . ALA C 1 219 ? -9.849 32.952 51.089 1.00 44.82 234 ALA C CA 1
ATOM 5337 C C . ALA C 1 219 ? -10.930 33.132 50.029 1.00 39.27 234 ALA C C 1
ATOM 5338 O O . ALA C 1 219 ? -10.839 34.009 49.170 1.00 36.36 234 ALA C O 1
ATOM 5340 N N . ALA C 1 220 ? -11.961 32.301 50.096 1.00 40.90 235 ALA C N 1
ATOM 5341 C CA . ALA C 1 220 ? -13.070 32.349 49.154 1.00 41.52 235 ALA C CA 1
ATOM 5342 C C . ALA C 1 220 ? -13.622 33.761 48.986 1.00 44.97 235 ALA C C 1
ATOM 5343 O O . ALA C 1 220 ? -13.913 34.193 47.865 1.00 55.22 235 ALA C O 1
ATOM 5345 N N . THR C 1 221 ? -13.771 34.476 50.095 1.00 45.33 236 THR C N 1
ATOM 5346 C CA . THR C 1 221 ? -14.331 35.825 50.063 1.00 42.59 236 THR C CA 1
ATOM 5347 C C . THR C 1 221 ? -13.523 36.737 49.146 1.00 38.14 236 THR C C 1
ATOM 5348 O O . THR C 1 221 ? -14.079 37.326 48.221 1.00 43.49 236 THR C O 1
ATOM 5352 N N . VAL C 1 222 ? -12.225 36.840 49.402 1.00 31.17 237 VAL C N 1
ATOM 5353 C CA . VAL C 1 222 ? -11.322 37.595 48.544 1.00 34.97 237 VAL C CA 1
ATOM 5354 C C . VAL C 1 222 ? -11.527 37.237 47.077 1.00 46.25 237 VAL C C 1
ATOM 5355 O O . VAL C 1 222 ? -11.691 38.103 46.224 1.00 43.39 237 VAL C O 1
ATOM 5359 N N . ILE C 1 223 ? -11.520 35.938 46.801 1.00 54.20 238 ILE C N 1
ATOM 5360 C CA . ILE C 1 223 ? -11.685 35.433 45.440 1.00 49.66 238 ILE C CA 1
ATOM 5361 C C . ILE C 1 223 ? -13.006 35.880 44.829 1.00 41.27 238 ILE C C 1
ATOM 5362 O O . ILE C 1 223 ? -13.035 36.415 43.720 1.00 39.04 238 ILE C O 1
ATOM 5367 N N . ILE C 1 224 ? -14.110 35.668 45.542 1.00 42.63 239 ILE C N 1
ATOM 5368 C CA . ILE C 1 224 ? -15.424 35.977 44.991 1.00 46.11 239 ILE C CA 1
ATOM 5369 C C . ILE C 1 224 ? -15.555 37.465 44.682 1.00 49.44 239 ILE C C 1
ATOM 5370 O O . ILE C 1 224 ? -16.112 37.849 43.654 1.00 64.55 239 ILE C O 1
ATOM 5375 N N . ARG C 1 225 ? -15.043 38.297 45.581 1.00 40.89 240 ARG C N 1
ATOM 5376 C CA . ARG C 1 225 ? -15.176 39.741 45.426 1.00 42.25 240 ARG C CA 1
ATOM 5377 C C . ARG C 1 225 ? -14.345 40.243 44.255 1.00 46.56 240 ARG C C 1
ATOM 5378 O O . ARG C 1 225 ? -14.763 41.115 43.499 1.00 51.59 240 ARG C O 1
ATOM 5386 N N . GLU C 1 226 ? -13.151 39.672 44.100 1.00 44.50 241 GLU C N 1
ATOM 5387 C CA . GLU C 1 226 ? -12.287 39.985 42.968 1.00 39.95 241 GLU C CA 1
ATOM 5388 C C . GLU C 1 226 ? -12.830 39.390 41.679 1.00 38.62 241 GLU C C 1
ATOM 5389 O O . GLU C 1 226 ? -12.338 39.672 40.586 1.00 47.19 241 GLU C O 1
ATOM 5395 N N . ALA C 1 227 ? -13.857 38.555 41.819 1.00 43.35 242 ALA C N 1
ATOM 5396 C CA . ALA C 1 227 ? -14.593 38.024 40.680 1.00 45.83 242 ALA C CA 1
ATOM 5397 C C . ALA C 1 227 ? -15.850 38.847 40.421 1.00 48.95 242 ALA C C 1
ATOM 5398 O O . ALA C 1 227 ? -16.597 38.582 39.479 1.00 47.04 242 ALA C O 1
ATOM 5400 N N . GLY C 1 228 ? -16.075 39.852 41.267 1.00 48.13 243 GLY C N 1
ATOM 5401 C CA . GLY C 1 228 ? -17.188 40.771 41.105 1.00 43.53 243 GLY C CA 1
ATOM 5402 C C . GLY C 1 228 ? -18.351 40.430 42.015 1.00 50.06 243 GLY C C 1
ATOM 5403 O O . GLY C 1 228 ? -19.395 41.087 41.975 1.00 63.41 243 GLY C O 1
ATOM 5404 N N . GLY C 1 229 ? -18.170 39.397 42.836 1.00 49.60 244 GLY C N 1
ATOM 5405 C CA . GLY C 1 229 ? -19.245 38.875 43.653 1.00 45.25 244 GLY C CA 1
ATOM 5406 C C . GLY C 1 229 ? -19.380 39.605 44.967 1.00 44.50 244 GLY C C 1
ATOM 5407 O O . GLY C 1 229 ? -18.552 40.455 45.299 1.00 59.61 244 GLY C O 1
ATOM 5408 N N . ILE C 1 230 ? -20.425 39.283 45.722 1.00 43.22 245 ILE C N 1
ATOM 5409 C CA . ILE C 1 230 ? -20.637 39.925 47.015 1.00 43.81 245 ILE C CA 1
ATOM 5410 C C . ILE C 1 230 ? -20.839 38.882 48.109 1.00 45.02 245 ILE C C 1
ATOM 5411 O O . ILE C 1 230 ? -21.427 37.828 47.874 1.00 68.02 245 ILE C O 1
ATOM 5416 N N . VAL C 1 231 ? -20.334 39.193 49.295 1.00 39.79 246 VAL C N 1
ATOM 5417 C CA . VAL C 1 231 ? -20.327 38.277 50.425 1.00 37.36 246 VAL C CA 1
ATOM 5418 C C . VAL C 1 231 ? -20.852 38.953 51.687 1.00 45.65 246 VAL C C 1
ATOM 5419 O O . VAL C 1 231 ? -20.115 39.658 52.381 1.00 62.55 246 VAL C O 1
ATOM 5423 N N . ILE C 1 232 ? -22.130 38.751 51.999 1.00 39.09 247 ILE C N 1
ATOM 5424 C CA . ILE C 1 232 ? -22.728 39.444 53.128 1.00 35.87 247 ILE C CA 1
ATOM 5425 C C . ILE C 1 232 ? -23.217 38.464 54.190 1.00 38.13 247 ILE C C 1
ATOM 5426 O O . ILE C 1 232 ? -23.018 37.260 54.074 1.00 50.23 247 ILE C O 1
ATOM 5431 N N . ASP C 1 233 ? -23.856 39.028 55.212 1.00 37.81 248 ASP C N 1
ATOM 5432 C CA . ASP C 1 233 ? -24.398 38.271 56.331 1.00 39.41 248 ASP C CA 1
ATOM 5433 C C . ASP C 1 233 ? -25.730 37.634 55.949 1.00 36.80 248 ASP C C 1
ATOM 5434 O O . ASP C 1 233 ? -26.350 38.025 54.962 1.00 49.21 248 ASP C O 1
ATOM 5439 N N . THR C 1 234 ? -26.143 36.652 56.737 1.00 32.23 249 THR C N 1
ATOM 5440 C CA . THR C 1 234 ? -27.378 35.915 56.476 1.00 42.04 249 THR C CA 1
ATOM 5441 C C . THR C 1 234 ? -28.588 36.831 56.608 1.00 50.29 249 THR C C 1
ATOM 5442 O O . THR C 1 234 ? -29.614 36.624 55.960 1.00 59.47 249 THR C O 1
ATOM 5446 N N . SER C 1 235 ? -28.463 37.847 57.447 1.00 57.46 250 SER C N 1
ATOM 5447 C CA . SER C 1 235 ? -29.465 38.896 57.565 1.00 59.42 250 SER C CA 1
ATOM 5448 C C . SER C 1 235 ? -29.491 39.789 56.330 1.00 61.12 250 SER C C 1
ATOM 5449 O O . SER C 1 235 ? -30.557 40.203 55.881 1.00 89.51 250 SER C O 1
ATOM 5452 N N . GLY C 1 236 ? -28.314 40.080 55.786 1.00 51.55 251 GLY C N 1
ATOM 5453 C CA . GLY C 1 236 ? -28.164 41.016 54.685 1.00 45.51 251 GLY C CA 1
ATOM 5454 C C . GLY C 1 236 ? -27.174 42.114 55.044 1.00 44.65 251 GLY C C 1
ATOM 5455 O O . GLY C 1 236 ? -26.758 42.909 54.206 1.00 37.87 251 GLY C O 1
ATOM 5456 N N . GLY C 1 237 ? -26.795 42.126 56.323 1.00 42.58 252 GLY C N 1
ATOM 5457 C CA . GLY C 1 237 ? -25.808 43.061 56.818 1.00 47.85 252 GLY C CA 1
ATOM 5458 C C . GLY C 1 237 ? -24.425 42.781 56.263 1.00 45.72 252 GLY C C 1
ATOM 5459 O O . GLY C 1 237 ? -24.269 41.989 55.338 1.00 69.89 252 GLY C O 1
ATOM 5460 N N . PRO C 1 238 ? -23.423 43.438 56.839 1.00 39.82 253 PRO C N 1
ATOM 5461 C CA . PRO C 1 238 ? -22.027 43.163 56.503 1.00 39.91 253 PRO C CA 1
ATOM 5462 C C . PRO C 1 238 ? -21.597 41.779 56.999 1.00 50.01 253 PRO C C 1
ATOM 5463 O O . PRO C 1 238 ? -22.042 41.334 58.057 1.00 51.70 253 PRO C O 1
ATOM 5467 N N . LEU C 1 239 ? -20.730 41.124 56.241 1.00 60.55 254 LEU C N 1
ATOM 5468 C CA . LEU C 1 239 ? -20.320 39.765 56.544 1.00 63.89 254 LEU C CA 1
ATOM 5469 C C . LEU C 1 239 ? -19.723 39.662 57.939 1.00 65.24 254 LEU C C 1
ATOM 5470 O O . LEU C 1 239 ? -18.558 40.033 58.172 1.00 73.67 254 LEU C O 1
ATOM 5475 N N . ASP C 1 240 ? -20.522 39.168 58.880 1.00 68.60 255 ASP C N 1
ATOM 5476 C CA . ASP C 1 240 ? -20.015 38.886 60.222 1.00 73.07 255 ASP C CA 1
ATOM 5477 C C . ASP C 1 240 ? -19.180 37.602 60.206 1.00 70.82 255 ASP C C 1
ATOM 5478 O O . ASP C 1 240 ? -19.715 36.506 60.339 1.00 79.63 255 ASP C O 1
ATOM 5483 N N . LEU C 1 241 ? -17.872 37.758 60.033 1.00 65.46 256 LEU C N 1
ATOM 5484 C CA . LEU C 1 241 ? -16.958 36.634 60.085 1.00 60.57 256 LEU C CA 1
ATOM 5485 C C . LEU C 1 241 ? -17.217 35.779 61.317 1.00 57.53 256 LEU C C 1
ATOM 5486 O O . LEU C 1 241 ? -17.097 34.551 61.260 1.00 88.71 256 LEU C O 1
ATOM 5491 N N . MET C 1 242 ? -17.573 36.439 62.423 1.00 47.26 257 MET C N 1
ATOM 5492 C CA . MET C 1 242 ? -17.776 35.766 63.696 1.00 48.47 257 MET C CA 1
ATOM 5493 C C . MET C 1 242 ? -19.189 35.222 63.840 1.00 53.80 257 MET C C 1
ATOM 5494 O O . MET C 1 242 ? -19.576 34.751 64.910 1.00 47.29 257 MET C O 1
ATOM 5499 N N . ALA C 1 243 ? -19.966 35.289 62.764 1.00 61.47 258 ALA C N 1
ATOM 5500 C CA . ALA C 1 243 ? -21.342 34.805 62.788 1.00 57.32 258 ALA C CA 1
ATOM 5501 C C . ALA C 1 243 ? -21.455 33.386 62.239 1.00 53.27 258 ALA C C 1
ATOM 5502 O O . ALA C 1 243 ? -22.546 32.818 62.198 1.00 50.65 258 ALA C O 1
ATOM 5504 N N . CYS C 1 244 ? -20.325 32.833 61.820 1.00 54.55 259 CYS C N 1
ATOM 5505 C CA . CYS C 1 244 ? -20.244 31.458 61.342 1.00 54.84 259 CYS C CA 1
ATOM 5506 C C . CYS C 1 244 ? -21.315 31.177 60.297 1.00 49.12 259 CYS C C 1
ATOM 5507 O O . CYS C 1 244 ? -21.908 30.100 60.274 1.00 47.52 259 CYS C O 1
ATOM 5510 N N . ARG C 1 245 ? -21.558 32.156 59.430 1.00 51.29 260 ARG C N 1
ATOM 5511 C CA . ARG C 1 245 ? -22.527 31.984 58.354 1.00 55.24 260 ARG C CA 1
ATOM 5512 C C . ARG C 1 245 ? -22.418 33.122 57.344 1.00 53.27 260 ARG C C 1
ATOM 5513 O O . ARG C 1 245 ? -21.861 34.177 57.641 1.00 51.98 260 ARG C O 1
ATOM 5521 N N . VAL C 1 246 ? -22.945 32.888 56.142 1.00 52.37 261 VAL C N 1
ATOM 5522 C CA . VAL C 1 246 ? -22.736 33.833 55.051 1.00 45.10 261 VAL C CA 1
ATOM 5523 C C . VAL C 1 246 ? -23.839 33.763 54.001 1.00 39.83 261 VAL C C 1
ATOM 5524 O O . VAL C 1 246 ? -24.652 32.845 53.980 1.00 28.45 261 VAL C O 1
ATOM 5528 N N . VAL C 1 247 ? -23.832 34.763 53.136 1.00 39.11 262 VAL C N 1
ATOM 5529 C CA . VAL C 1 247 ? -24.464 34.732 51.831 1.00 39.34 262 VAL C CA 1
ATOM 5530 C C . VAL C 1 247 ? -23.507 35.300 50.782 1.00 40.16 262 VAL C C 1
ATOM 5531 O O . VAL C 1 247 ? -23.003 36.412 50.934 1.00 38.22 262 VAL C O 1
ATOM 5535 N N . ALA C 1 248 ? -23.261 34.524 49.733 1.00 40.52 263 ALA C N 1
ATOM 5536 C CA . ALA C 1 248 ? -22.478 35.011 48.604 1.00 38.04 263 ALA C CA 1
ATOM 5537 C C . ALA C 1 248 ? -23.340 35.043 47.346 1.00 41.71 263 ALA C C 1
ATOM 5538 O O . ALA C 1 248 ? -24.309 34.288 47.238 1.00 41.38 263 ALA C O 1
ATOM 5540 N N . ALA C 1 249 ? -22.988 35.920 46.409 1.00 38.40 264 ALA C N 1
ATOM 5541 C CA . ALA C 1 249 ? -23.796 36.083 45.205 1.00 38.36 264 ALA C CA 1
ATOM 5542 C C . ALA C 1 249 ? -23.029 36.805 44.104 1.00 49.31 264 ALA C C 1
ATOM 5543 O O . ALA C 1 249 ? -22.007 37.434 44.351 1.00 57.20 264 ALA C O 1
ATOM 5545 N N . SER C 1 250 ? -23.545 36.693 42.888 1.00 53.94 265 SER C N 1
ATOM 5546 C CA . SER C 1 250 ? -22.990 37.364 41.723 1.00 49.60 265 SER C CA 1
ATOM 5547 C C . SER C 1 250 ? -23.376 38.836 41.708 1.00 43.93 265 SER C C 1
ATOM 5548 O O . SER C 1 250 ? -22.823 39.635 40.938 1.00 73.99 265 SER C O 1
ATOM 5551 N N . THR C 1 251 ? -24.344 39.203 42.536 1.00 39.13 266 THR C N 1
ATOM 5552 C CA . THR C 1 251 ? -24.816 40.583 42.572 1.00 45.43 266 THR C CA 1
ATOM 5553 C C . THR C 1 251 ? -25.551 40.876 43.876 1.00 49.45 266 THR C C 1
ATOM 5554 O O . THR C 1 251 ? -26.107 39.966 44.495 1.00 52.42 266 THR C O 1
ATOM 5558 N N . ARG C 1 252 ? -25.568 42.142 44.282 1.00 60.50 267 ARG C N 1
ATOM 5559 C CA . ARG C 1 252 ? -26.213 42.511 45.540 1.00 70.66 267 ARG C CA 1
ATOM 5560 C C . ARG C 1 252 ? -27.709 42.243 45.483 1.00 73.48 267 ARG C C 1
ATOM 5561 O O . ARG C 1 252 ? -28.316 41.845 46.476 1.00 82.22 267 ARG C O 1
ATOM 5569 N N . GLU C 1 253 ? -28.290 42.468 44.312 1.00 72.52 268 GLU C N 1
ATOM 5570 C CA . GLU C 1 253 ? -29.697 42.174 44.085 1.00 81.66 268 GLU C CA 1
ATOM 5571 C C . GLU C 1 253 ? -30.033 40.762 44.552 1.00 88.25 268 GLU C C 1
ATOM 5572 O O . GLU C 1 253 ? -30.731 40.582 45.569 1.00 84.14 268 GLU C O 1
ATOM 5578 N N . MET C 1 254 ? -29.547 39.764 43.815 1.00 92.96 269 MET C N 1
ATOM 5579 C CA . MET C 1 254 ? -29.780 38.370 44.162 1.00 97.14 269 MET C CA 1
ATOM 5580 C C . MET C 1 254 ? -29.427 38.108 45.627 1.00 97.41 269 MET C C 1
ATOM 5581 O O . MET C 1 254 ? -30.253 37.623 46.408 1.00 104.46 269 MET C O 1
ATOM 5586 N N . ALA C 1 255 ? -28.185 38.453 45.985 1.00 93.28 270 ALA C N 1
ATOM 5587 C CA . ALA C 1 255 ? -27.692 38.290 47.343 1.00 91.27 270 ALA C CA 1
ATOM 5588 C C . ALA C 1 255 ? -28.768 38.707 48.369 1.00 90.44 270 ALA C C 1
ATOM 5589 O O . ALA C 1 255 ? -28.983 38.024 49.377 1.00 99.24 270 ALA C O 1
ATOM 5591 N N . MET C 1 256 ? -29.431 39.809 48.081 1.00 87.78 271 MET C N 1
ATOM 5592 C CA . MET C 1 256 ? -30.505 40.263 48.966 1.00 87.51 271 MET C CA 1
ATOM 5593 C C . MET C 1 256 ? -31.708 39.336 48.859 1.00 84.20 271 MET C C 1
ATOM 5594 O O . MET C 1 256 ? -32.375 39.036 49.848 1.00 92.05 271 MET C O 1
ATOM 5599 N N . LEU C 1 257 ? -31.978 38.869 47.642 1.00 76.80 272 LEU C N 1
ATOM 5600 C CA . LEU C 1 257 ? -33.054 37.913 47.412 1.00 68.86 272 LEU C CA 1
ATOM 5601 C C . LEU C 1 257 ? -32.934 36.724 48.358 1.00 61.34 272 LEU C C 1
ATOM 5602 O O . LEU C 1 257 ? -33.893 36.338 49.017 1.00 44.59 272 LEU C O 1
ATOM 5607 N N . ILE C 1 258 ? -31.737 36.149 48.410 1.00 60.74 273 ILE C N 1
ATOM 5608 C CA . ILE C 1 258 ? -31.487 35.002 49.275 1.00 69.30 273 ILE C CA 1
ATOM 5609 C C . ILE C 1 258 ? -31.909 35.310 50.708 1.00 76.92 273 ILE C C 1
ATOM 5610 O O . ILE C 1 258 ? -32.644 34.541 51.325 1.00 79.93 273 ILE C O 1
ATOM 5615 N N . ALA C 1 259 ? -31.443 36.446 51.224 1.00 79.38 274 ALA C N 1
ATOM 5616 C CA . ALA C 1 259 ? -31.801 36.884 52.571 1.00 78.84 274 ALA C CA 1
ATOM 5617 C C . ALA C 1 259 ? -33.313 36.886 52.761 1.00 77.78 274 ALA C C 1
ATOM 5618 O O . ALA C 1 259 ? -33.810 36.594 53.847 1.00 60.45 274 ALA C O 1
ATOM 5620 N N . GLN C 1 260 ? -34.045 37.236 51.704 1.00 81.42 275 GLN C N 1
ATOM 5621 C CA . GLN C 1 260 ? -35.496 37.071 51.738 1.00 86.67 275 GLN C CA 1
ATOM 5622 C C . GLN C 1 260 ? -35.846 35.658 52.174 1.00 83.59 275 GLN C C 1
ATOM 5623 O O . GLN C 1 260 ? -36.717 35.437 53.009 1.00 73.63 275 GLN C O 1
ATOM 5629 N N . ALA C 1 261 ? -35.127 34.684 51.580 1.00 85.39 276 ALA C N 1
ATOM 5630 C CA . ALA C 1 261 ? -35.215 33.306 52.035 1.00 93.81 276 ALA C CA 1
ATOM 5631 C C . ALA C 1 261 ? -34.730 33.188 53.480 1.00 107.37 276 ALA C C 1
ATOM 5632 O O . ALA C 1 261 ? -33.549 32.922 53.729 1.00 119.77 276 ALA C O 1
ATOM 5634 N N . LEU C 1 262 ? -35.653 33.398 54.416 1.00 117.17 277 LEU C N 1
ATOM 5635 C CA . LEU C 1 262 ? -35.346 33.497 55.841 1.00 122.66 277 LEU C CA 1
ATOM 5636 C C . LEU C 1 262 ? -34.903 34.947 56.197 1.00 124.73 277 LEU C C 1
ATOM 5637 O O . LEU C 1 262 ? -35.795 35.772 56.697 1.00 128.39 277 LEU C O 1
ATOM 5639 N N . TRP D 1 1 ? 34.573 -35.006 4.226 1.00 65.90 16 TRP D N 1
ATOM 5640 C CA . TRP D 1 1 ? 35.353 -34.107 3.383 1.00 103.21 16 TRP D CA 1
ATOM 5641 C C . TRP D 1 1 ? 35.855 -32.906 4.182 1.00 106.21 16 TRP D C 1
ATOM 5642 O O . TRP D 1 1 ? 35.583 -31.761 3.820 1.00 114.32 16 TRP D O 1
ATOM 5653 N N . GLU D 1 2 ? 36.578 -33.185 5.260 1.00 107.09 17 GLU D N 1
ATOM 5654 C CA . GLU D 1 2 ? 36.974 -32.166 6.217 1.00 107.80 17 GLU D CA 1
ATOM 5655 C C . GLU D 1 2 ? 37.645 -30.976 5.546 1.00 107.76 17 GLU D C 1
ATOM 5656 O O . GLU D 1 2 ? 37.253 -29.805 5.774 1.00 119.81 17 GLU D O 1
ATOM 5662 N N . GLU D 1 3 ? 38.642 -31.274 4.679 1.00 105.33 18 GLU D N 1
ATOM 5663 C CA . GLU D 1 3 ? 39.385 -30.200 3.996 1.00 104.30 18 GLU D CA 1
ATOM 5664 C C . GLU D 1 3 ? 38.418 -29.173 3.402 1.00 100.50 18 GLU D C 1
ATOM 5665 O O . GLU D 1 3 ? 38.535 -27.957 3.637 1.00 83.35 18 GLU D O 1
ATOM 5671 N N . CYS D 1 4 ? 37.442 -29.671 2.646 1.00 101.18 19 CYS D N 1
ATOM 5672 C CA . CYS D 1 4 ? 36.535 -28.807 1.903 1.00 99.52 19 CYS D CA 1
ATOM 5673 C C . CYS D 1 4 ? 35.659 -27.971 2.833 1.00 91.76 19 CYS D C 1
ATOM 5674 O O . CYS D 1 4 ? 35.582 -26.750 2.679 1.00 56.20 19 CYS D O 1
ATOM 5677 N N . PHE D 1 5 ? 35.015 -28.635 3.786 1.00 90.14 20 PHE D N 1
ATOM 5678 C CA . PHE D 1 5 ? 34.035 -27.996 4.665 1.00 85.03 20 PHE D CA 1
ATOM 5679 C C . PHE D 1 5 ? 34.604 -26.720 5.287 1.00 85.78 20 PHE D C 1
ATOM 5680 O O . PHE D 1 5 ? 33.972 -25.664 5.223 1.00 75.77 20 PHE D O 1
ATOM 5688 N N . GLN D 1 6 ? 35.787 -26.824 5.880 1.00 91.57 21 GLN D N 1
ATOM 5689 C CA . GLN D 1 6 ? 36.415 -25.663 6.522 1.00 100.02 21 GLN D CA 1
ATOM 5690 C C . GLN D 1 6 ? 36.815 -24.631 5.481 1.00 106.63 21 GLN D C 1
ATOM 5691 O O . GLN D 1 6 ? 37.124 -23.489 5.813 1.00 126.46 21 GLN D O 1
ATOM 5697 N N . ALA D 1 7 ? 36.810 -25.031 4.211 1.00 103.75 22 ALA D N 1
ATOM 5698 C CA . ALA D 1 7 ? 37.057 -24.089 3.115 1.00 98.54 22 ALA D CA 1
ATOM 5699 C C . ALA D 1 7 ? 35.862 -23.166 2.936 1.00 86.34 22 ALA D C 1
ATOM 5700 O O . ALA D 1 7 ? 36.016 -21.938 2.858 1.00 77.48 22 ALA D O 1
ATOM 5702 N N . ALA D 1 8 ? 34.661 -23.758 2.892 1.00 78.76 23 ALA D N 1
ATOM 5703 C CA . ALA D 1 8 ? 33.438 -22.964 2.792 1.00 77.45 23 ALA D CA 1
ATOM 5704 C C . ALA D 1 8 ? 33.215 -22.149 4.064 1.00 79.89 23 ALA D C 1
ATOM 5705 O O . ALA D 1 8 ? 32.887 -20.964 4.004 1.00 91.81 23 ALA D O 1
ATOM 5707 N N . VAL D 1 9 ? 33.415 -22.790 5.213 1.00 72.22 24 VAL D N 1
ATOM 5708 C CA . VAL D 1 9 ? 33.219 -22.132 6.500 1.00 63.24 24 VAL D CA 1
ATOM 5709 C C . VAL D 1 9 ? 34.039 -20.851 6.598 1.00 68.08 24 VAL D C 1
ATOM 5710 O O . VAL D 1 9 ? 33.544 -19.817 7.052 1.00 68.64 24 VAL D O 1
ATOM 5714 N N . GLN D 1 10 ? 35.292 -20.921 6.162 1.00 70.93 25 GLN D N 1
ATOM 5715 C CA . GLN D 1 10 ? 36.194 -19.774 6.216 1.00 76.66 25 GLN D CA 1
ATOM 5716 C C . GLN D 1 10 ? 35.805 -18.709 5.196 1.00 76.24 25 GLN D C 1
ATOM 5717 O O . GLN D 1 10 ? 36.101 -17.530 5.387 1.00 58.50 25 GLN D O 1
ATOM 5723 N N . LEU D 1 11 ? 35.137 -19.122 4.129 1.00 80.08 26 LEU D N 1
ATOM 5724 C CA . LEU D 1 11 ? 34.692 -18.201 3.086 1.00 80.81 26 LEU D CA 1
ATOM 5725 C C . LEU D 1 11 ? 33.333 -17.604 3.432 1.00 69.21 26 LEU D C 1
ATOM 5726 O O . LEU D 1 11 ? 33.100 -16.410 3.270 1.00 60.55 26 LEU D O 1
ATOM 5731 N N . ALA D 1 12 ? 32.439 -18.457 3.920 1.00 65.20 27 ALA D N 1
ATOM 5732 C CA . ALA D 1 12 ? 31.197 -17.968 4.495 1.00 65.97 27 ALA D CA 1
ATOM 5733 C C . ALA D 1 12 ? 31.475 -16.858 5.502 1.00 65.39 27 ALA D C 1
ATOM 5734 O O . ALA D 1 12 ? 30.708 -15.889 5.596 1.00 60.95 27 ALA D O 1
ATOM 5736 N N . LEU D 1 13 ? 32.559 -17.021 6.242 1.00 64.70 28 LEU D N 1
ATOM 5737 C CA . LEU D 1 13 ? 32.968 -16.053 7.249 1.00 58.59 28 LEU D CA 1
ATOM 5738 C C . LEU D 1 13 ? 33.721 -14.887 6.622 1.00 61.97 28 LEU D C 1
ATOM 5739 O O . LEU D 1 13 ? 33.510 -13.720 6.969 1.00 55.52 28 LEU D O 1
ATOM 5744 N N . ARG D 1 14 ? 34.606 -15.200 5.670 1.00 69.77 29 ARG D N 1
ATOM 5745 C CA . ARG D 1 14 ? 35.290 -14.143 4.930 1.00 77.36 29 ARG D CA 1
ATOM 5746 C C . ARG D 1 14 ? 34.276 -13.289 4.178 1.00 73.31 29 ARG D C 1
ATOM 5747 O O . ARG D 1 14 ? 34.216 -12.072 4.348 1.00 84.69 29 ARG D O 1
ATOM 5755 N N . ALA D 1 15 ? 33.471 -13.944 3.346 1.00 66.52 30 ALA D N 1
ATOM 5756 C CA . ALA D 1 15 ? 32.380 -13.268 2.654 1.00 65.50 30 ALA D CA 1
ATOM 5757 C C . ALA D 1 15 ? 31.539 -12.447 3.626 1.00 71.85 30 ALA D C 1
ATOM 5758 O O . ALA D 1 15 ? 31.234 -11.279 3.380 1.00 70.72 30 ALA D O 1
ATOM 5760 N N . GLY D 1 16 ? 31.162 -13.071 4.742 1.00 75.08 31 GLY D N 1
ATOM 5761 C CA . GLY D 1 16 ? 30.312 -12.436 5.737 1.00 71.78 31 GLY D CA 1
ATOM 5762 C C . GLY D 1 16 ? 30.826 -11.076 6.162 1.00 72.05 31 GLY D C 1
ATOM 5763 O O . GLY D 1 16 ? 30.148 -10.062 5.997 1.00 72.70 31 GLY D O 1
ATOM 5764 N N . GLN D 1 17 ? 32.052 -11.047 6.711 1.00 74.99 32 GLN D N 1
ATOM 5765 C CA . GLN D 1 17 ? 32.634 -9.788 7.157 1.00 76.31 32 GLN D CA 1
ATOM 5766 C C . GLN D 1 17 ? 32.602 -8.750 6.040 1.00 62.61 32 GLN D C 1
ATOM 5767 O O . GLN D 1 17 ? 32.421 -7.560 6.283 1.00 52.52 32 GLN D O 1
ATOM 5773 N N . ILE D 1 18 ? 32.780 -9.205 4.801 1.00 58.36 33 ILE D N 1
ATOM 5774 C CA . ILE D 1 18 ? 32.710 -8.302 3.659 1.00 63.02 33 ILE D CA 1
ATOM 5775 C C . ILE D 1 18 ? 31.292 -7.772 3.482 1.00 61.96 33 ILE D C 1
ATOM 5776 O O . ILE D 1 18 ? 31.082 -6.602 3.166 1.00 58.17 33 ILE D O 1
ATOM 5781 N N . ILE D 1 19 ? 30.319 -8.654 3.694 1.00 62.27 34 ILE D N 1
ATOM 5782 C CA . ILE D 1 19 ? 28.913 -8.279 3.626 1.00 57.75 34 ILE D CA 1
ATOM 5783 C C . ILE D 1 19 ? 28.563 -7.275 4.721 1.00 53.71 34 ILE D C 1
ATOM 5784 O O . ILE D 1 19 ? 28.112 -6.169 4.432 1.00 65.50 34 ILE D O 1
ATOM 5789 N N . ARG D 1 20 ? 28.786 -7.684 5.964 1.00 52.76 35 ARG D N 1
ATOM 5790 C CA . ARG D 1 20 ? 28.659 -6.791 7.111 1.00 56.65 35 ARG D CA 1
ATOM 5791 C C . ARG D 1 20 ? 29.351 -5.460 6.829 1.00 68.96 35 ARG D C 1
ATOM 5792 O O . ARG D 1 20 ? 28.779 -4.389 7.030 1.00 84.40 35 ARG D O 1
ATOM 5800 N N . LYS D 1 21 ? 30.588 -5.542 6.354 1.00 74.20 36 LYS D N 1
ATOM 5801 C CA . LYS D 1 21 ? 31.297 -4.365 5.859 1.00 76.80 36 LYS D CA 1
ATOM 5802 C C . LYS D 1 21 ? 30.410 -3.555 4.913 1.00 66.73 36 LYS D C 1
ATOM 5803 O O . LYS D 1 21 ? 29.833 -2.548 5.305 1.00 89.98 36 LYS D O 1
ATOM 5809 N N . ALA D 1 22 ? 30.325 -4.016 3.674 1.00 55.12 37 ALA D N 1
ATOM 5810 C CA . ALA D 1 22 ? 29.616 -3.322 2.608 1.00 53.98 37 ALA D CA 1
ATOM 5811 C C . ALA D 1 22 ? 28.219 -2.896 3.050 1.00 56.25 37 ALA D C 1
ATOM 5812 O O . ALA D 1 22 ? 27.709 -1.866 2.606 1.00 62.27 37 ALA D O 1
ATOM 5814 N N . LEU D 1 23 ? 27.587 -3.703 3.922 1.00 55.40 38 LEU D N 1
ATOM 5815 C CA . LEU D 1 23 ? 26.264 -3.330 4.414 1.00 59.67 38 LEU D CA 1
ATOM 5816 C C . LEU D 1 23 ? 26.331 -2.014 5.157 1.00 67.04 38 LEU D C 1
ATOM 5817 O O . LEU D 1 23 ? 25.348 -1.279 5.209 1.00 64.86 38 LEU D O 1
ATOM 5822 N N . THR D 1 24 ? 27.506 -1.723 5.717 1.00 74.37 39 THR D N 1
ATOM 5823 C CA . THR D 1 24 ? 27.738 -0.587 6.596 1.00 75.61 39 THR D CA 1
ATOM 5824 C C . THR D 1 24 ? 27.629 0.742 5.850 1.00 79.52 39 THR D C 1
ATOM 5825 O O . THR D 1 24 ? 27.359 1.781 6.449 1.00 81.70 39 THR D O 1
ATOM 5829 N N . GLU D 1 25 ? 27.850 0.698 4.540 1.00 81.93 40 GLU D N 1
ATOM 5830 C CA . GLU D 1 25 ? 27.884 1.900 3.720 1.00 85.39 40 GLU D CA 1
ATOM 5831 C C . GLU D 1 25 ? 26.597 2.716 3.890 1.00 77.20 40 GLU D C 1
ATOM 5832 O O . GLU D 1 25 ? 26.058 2.867 5.001 1.00 65.74 40 GLU D O 1
ATOM 5838 N N . GLU D 1 26 ? 26.095 3.249 2.765 1.00 76.38 41 GLU D N 1
ATOM 5839 C CA . GLU D 1 26 ? 24.937 4.138 2.790 1.00 76.83 41 GLU D CA 1
ATOM 5840 C C . GLU D 1 26 ? 24.041 3.901 1.569 1.00 70.61 41 GLU D C 1
ATOM 5841 O O . GLU D 1 26 ? 23.281 4.770 1.149 1.00 63.60 41 GLU D O 1
ATOM 5847 N N . THR D 1 40 ? 25.917 -4.558 -4.161 1.00 74.26 55 THR D N 1
ATOM 5848 C CA . THR D 1 40 ? 25.727 -5.497 -5.298 1.00 97.33 55 THR D CA 1
ATOM 5849 C C . THR D 1 40 ? 27.026 -5.692 -6.075 1.00 95.64 55 THR D C 1
ATOM 5850 O O . THR D 1 40 ? 27.216 -6.704 -6.751 1.00 97.82 55 THR D O 1
ATOM 5854 N N . GLU D 1 41 ? 27.936 -4.708 -5.971 1.00 90.34 56 GLU D N 1
ATOM 5855 C CA . GLU D 1 41 ? 29.319 -4.935 -6.377 1.00 82.93 56 GLU D CA 1
ATOM 5856 C C . GLU D 1 41 ? 29.988 -5.903 -5.387 1.00 89.27 56 GLU D C 1
ATOM 5857 O O . GLU D 1 41 ? 30.941 -6.602 -5.709 1.00 97.55 56 GLU D O 1
ATOM 5863 N N . THR D 1 42 ? 29.449 -5.910 -4.172 1.00 90.35 57 THR D N 1
ATOM 5864 C CA . THR D 1 42 ? 29.873 -6.848 -3.138 1.00 86.39 57 THR D CA 1
ATOM 5865 C C . THR D 1 42 ? 29.539 -8.285 -3.525 1.00 81.17 57 THR D C 1
ATOM 5866 O O . THR D 1 42 ? 30.375 -9.184 -3.392 1.00 76.98 57 THR D O 1
ATOM 5870 N N . ASP D 1 43 ? 28.312 -8.486 -4.001 1.00 82.27 58 ASP D N 1
ATOM 5871 C CA . ASP D 1 43 ? 27.880 -9.807 -4.455 1.00 84.09 58 ASP D CA 1
ATOM 5872 C C . ASP D 1 43 ? 28.889 -10.415 -5.425 1.00 86.47 58 ASP D C 1
ATOM 5873 O O . ASP D 1 43 ? 29.203 -11.607 -5.350 1.00 53.11 58 ASP D O 1
ATOM 5878 N N . HIS D 1 44 ? 29.400 -9.591 -6.333 1.00 93.77 59 HIS D N 1
ATOM 5879 C CA . HIS D 1 44 ? 30.464 -10.011 -7.235 1.00 95.90 59 HIS D CA 1
ATOM 5880 C C . HIS D 1 44 ? 31.752 -10.297 -6.467 1.00 89.24 59 HIS D C 1
ATOM 5881 O O . HIS D 1 44 ? 32.476 -11.240 -6.787 1.00 74.91 59 HIS D O 1
ATOM 5888 N N . LEU D 1 45 ? 32.012 -9.468 -5.464 1.00 86.33 60 LEU D N 1
ATOM 5889 C CA . LEU D 1 45 ? 33.174 -9.654 -4.600 1.00 87.33 60 LEU D CA 1
ATOM 5890 C C . LEU D 1 45 ? 33.085 -10.961 -3.828 1.00 91.32 60 LEU D C 1
ATOM 5891 O O . LEU D 1 45 ? 34.089 -11.654 -3.636 1.00 62.18 60 LEU D O 1
ATOM 5896 N N . VAL D 1 46 ? 31.868 -11.289 -3.381 1.00 101.41 61 VAL D N 1
ATOM 5897 C CA . VAL D 1 46 ? 31.631 -12.532 -2.661 1.00 106.61 61 VAL D CA 1
ATOM 5898 C C . VAL D 1 46 ? 31.686 -13.731 -3.607 1.00 105.13 61 VAL D C 1
ATOM 5899 O O . VAL D 1 46 ? 32.355 -14.734 -3.310 1.00 100.66 61 VAL D O 1
ATOM 5903 N N . GLU D 1 47 ? 30.991 -13.620 -4.739 1.00 102.69 62 GLU D N 1
ATOM 5904 C CA . GLU D 1 47 ? 31.017 -14.644 -5.773 1.00 98.09 62 GLU D CA 1
ATOM 5905 C C . GLU D 1 47 ? 32.452 -15.045 -6.086 1.00 105.84 62 GLU D C 1
ATOM 5906 O O . GLU D 1 47 ? 32.853 -16.187 -5.853 1.00 94.55 62 GLU D O 1
ATOM 5912 N N . ASP D 1 48 ? 33.227 -14.099 -6.610 1.00 116.09 63 ASP D N 1
ATOM 5913 C CA . ASP D 1 48 ? 34.656 -14.318 -6.810 1.00 120.56 63 ASP D CA 1
ATOM 5914 C C . ASP D 1 48 ? 35.299 -14.873 -5.540 1.00 119.92 63 ASP D C 1
ATOM 5915 O O . ASP D 1 48 ? 35.981 -15.888 -5.594 1.00 120.74 63 ASP D O 1
ATOM 5920 N N . LEU D 1 49 ? 35.071 -14.190 -4.427 1.00 117.90 64 LEU D N 1
ATOM 5921 C CA . LEU D 1 49 ? 35.691 -14.471 -3.142 1.00 115.46 64 LEU D CA 1
ATOM 5922 C C . LEU D 1 49 ? 35.704 -15.959 -2.810 1.00 116.44 64 LEU D C 1
ATOM 5923 O O . LEU D 1 49 ? 36.645 -16.456 -2.183 1.00 122.53 64 LEU D O 1
ATOM 5928 N N . ILE D 1 50 ? 34.665 -16.668 -3.233 1.00 115.88 65 ILE D N 1
ATOM 5929 C CA . ILE D 1 50 ? 34.537 -18.087 -2.905 1.00 115.80 65 ILE D CA 1
ATOM 5930 C C . ILE D 1 50 ? 34.888 -18.966 -4.101 1.00 112.50 65 ILE D C 1
ATOM 5931 O O . ILE D 1 50 ? 35.728 -19.890 -3.996 1.00 98.05 65 ILE D O 1
ATOM 5936 N N . ILE D 1 51 ? 34.231 -18.719 -5.240 1.00 113.46 66 ILE D N 1
ATOM 5937 C CA . ILE D 1 51 ? 34.484 -19.497 -6.451 1.00 111.09 66 ILE D CA 1
ATOM 5938 C C . ILE D 1 51 ? 35.968 -19.455 -6.828 1.00 102.54 66 ILE D C 1
ATOM 5939 O O . ILE D 1 51 ? 36.549 -20.484 -7.156 1.00 92.79 66 ILE D O 1
ATOM 5944 N N . SER D 1 52 ? 36.569 -18.271 -6.772 1.00 95.58 67 SER D N 1
ATOM 5945 C CA . SER D 1 52 ? 38.008 -18.138 -6.970 1.00 90.67 67 SER D CA 1
ATOM 5946 C C . SER D 1 52 ? 38.781 -19.158 -6.137 1.00 89.95 67 SER D C 1
ATOM 5947 O O . SER D 1 52 ? 39.377 -20.092 -6.676 1.00 84.42 67 SER D O 1
ATOM 5950 N N . GLU D 1 53 ? 38.765 -18.971 -4.822 1.00 88.44 68 GLU D N 1
ATOM 5951 C CA . GLU D 1 53 ? 39.561 -19.780 -3.913 1.00 88.40 68 GLU D CA 1
ATOM 5952 C C . GLU D 1 53 ? 39.347 -21.268 -4.180 1.00 89.64 68 GLU D C 1
ATOM 5953 O O . GLU D 1 53 ? 40.282 -21.993 -4.555 1.00 92.25 68 GLU D O 1
ATOM 5959 N N . LEU D 1 54 ? 38.113 -21.724 -3.968 1.00 91.81 69 LEU D N 1
ATOM 5960 C CA . LEU D 1 54 ? 37.784 -23.136 -4.162 1.00 90.78 69 LEU D CA 1
ATOM 5961 C C . LEU D 1 54 ? 38.250 -23.617 -5.533 1.00 85.02 69 LEU D C 1
ATOM 5962 O O . LEU D 1 54 ? 38.781 -24.729 -5.656 1.00 68.00 69 LEU D O 1
ATOM 5967 N N . ARG D 1 55 ? 38.040 -22.778 -6.550 1.00 85.38 70 ARG D N 1
ATOM 5968 C CA . ARG D 1 55 ? 38.514 -23.062 -7.899 1.00 83.42 70 ARG D CA 1
ATOM 5969 C C . ARG D 1 55 ? 39.964 -23.534 -7.886 1.00 91.23 70 ARG D C 1
ATOM 5970 O O . ARG D 1 55 ? 40.268 -24.683 -8.205 1.00 83.59 70 ARG D O 1
ATOM 5978 N N . GLU D 1 56 ? 40.865 -22.634 -7.501 1.00 97.55 71 GLU D N 1
ATOM 5979 C CA . GLU D 1 56 ? 42.271 -22.996 -7.358 1.00 103.64 71 GLU D CA 1
ATOM 5980 C C . GLU D 1 56 ? 42.413 -24.227 -6.470 1.00 103.75 71 GLU D C 1
ATOM 5981 O O . GLU D 1 56 ? 43.044 -25.203 -6.855 1.00 108.28 71 GLU D O 1
ATOM 5987 N N . ARG D 1 57 ? 41.813 -24.168 -5.287 1.00 101.68 72 ARG D N 1
ATOM 5988 C CA . ARG D 1 57 ? 41.911 -25.254 -4.322 1.00 103.49 72 ARG D CA 1
ATOM 5989 C C . ARG D 1 57 ? 41.534 -26.592 -4.959 1.00 104.77 72 ARG D C 1
ATOM 5990 O O . ARG D 1 57 ? 42.374 -27.485 -5.074 1.00 127.46 72 ARG D O 1
ATOM 5998 N N . PHE D 1 58 ? 40.275 -26.712 -5.359 1.00 97.88 73 PHE D N 1
ATOM 5999 C CA . PHE D 1 58 ? 39.804 -27.915 -6.041 1.00 90.87 73 PHE D CA 1
ATOM 6000 C C . PHE D 1 58 ? 39.346 -27.595 -7.459 1.00 90.19 73 PHE D C 1
ATOM 6001 O O . PHE D 1 58 ? 38.165 -27.353 -7.694 1.00 97.26 73 PHE D O 1
ATOM 6009 N N . PRO D 1 59 ? 40.287 -27.604 -8.391 1.00 87.04 74 PRO D N 1
ATOM 6010 C CA . PRO D 1 59 ? 40.017 -27.205 -9.775 1.00 85.73 74 PRO D CA 1
ATOM 6011 C C . PRO D 1 59 ? 39.244 -28.273 -10.543 1.00 75.70 74 PRO D C 1
ATOM 6012 O O . PRO D 1 59 ? 38.687 -27.997 -11.604 1.00 67.00 74 PRO D O 1
ATOM 6016 N N . SER D 1 60 ? 39.218 -29.487 -9.993 1.00 64.11 75 SER D N 1
ATOM 6017 C CA . SER D 1 60 ? 38.526 -30.609 -10.607 1.00 55.22 75 SER D CA 1
ATOM 6018 C C . SER D 1 60 ? 37.029 -30.576 -10.310 1.00 54.49 75 SER D C 1
ATOM 6019 O O . SER D 1 60 ? 36.257 -31.315 -10.915 1.00 56.51 75 SER D O 1
ATOM 6022 N N . HIS D 1 61 ? 36.626 -29.718 -9.380 1.00 55.27 76 HIS D N 1
ATOM 6023 C CA . HIS D 1 61 ? 35.236 -29.634 -8.954 1.00 53.40 76 HIS D CA 1
ATOM 6024 C C . HIS D 1 61 ? 34.399 -28.814 -9.927 1.00 49.05 76 HIS D C 1
ATOM 6025 O O . HIS D 1 61 ? 34.930 -28.058 -10.732 1.00 55.61 76 HIS D O 1
ATOM 6032 N N . ARG D 1 62 ? 33.082 -28.974 -9.841 1.00 49.48 77 ARG D N 1
ATOM 6033 C CA . ARG D 1 62 ? 32.158 -28.134 -10.590 1.00 50.80 77 ARG D CA 1
ATOM 6034 C C . ARG D 1 62 ? 31.493 -27.099 -9.681 1.00 55.04 77 ARG D C 1
ATOM 6035 O O . ARG D 1 62 ? 31.483 -27.228 -8.457 1.00 47.80 77 ARG D O 1
ATOM 6043 N N . PHE D 1 63 ? 30.932 -26.074 -10.305 1.00 51.19 78 PHE D N 1
ATOM 6044 C CA . PHE D 1 63 ? 30.200 -25.050 -9.565 1.00 45.84 78 PHE D CA 1
ATOM 6045 C C . PHE D 1 63 ? 28.765 -24.935 -10.062 1.00 46.46 78 PHE D C 1
ATOM 6046 O O . PHE D 1 63 ? 28.519 -24.831 -11.261 1.00 59.84 78 PHE D O 1
ATOM 6054 N N . ILE D 1 64 ? 27.827 -24.968 -9.126 1.00 41.68 79 ILE D N 1
ATOM 6055 C CA . ILE D 1 64 ? 26.459 -24.551 -9.365 1.00 45.25 79 ILE D CA 1
ATOM 6056 C C . ILE D 1 64 ? 26.176 -23.230 -8.654 1.00 54.71 79 ILE D C 1
ATOM 6057 O O . ILE D 1 64 ? 26.144 -23.161 -7.427 1.00 64.09 79 ILE D O 1
ATOM 6062 N N . ALA D 1 65 ? 25.972 -22.183 -9.442 1.00 54.48 80 ALA D N 1
ATOM 6063 C CA . ALA D 1 65 ? 25.637 -20.868 -8.914 1.00 51.85 80 ALA D CA 1
ATOM 6064 C C . ALA D 1 65 ? 24.784 -20.091 -9.915 1.00 63.75 80 ALA D C 1
ATOM 6065 O O . ALA D 1 65 ? 24.548 -20.555 -11.034 1.00 73.98 80 ALA D O 1
ATOM 6067 N N . GLU D 1 66 ? 24.318 -18.904 -9.507 1.00 72.32 81 GLU D N 1
ATOM 6068 C CA . GLU D 1 66 ? 23.508 -18.073 -10.390 1.00 81.34 81 GLU D CA 1
ATOM 6069 C C . GLU D 1 66 ? 24.141 -17.935 -11.772 1.00 87.37 81 GLU D C 1
ATOM 6070 O O . GLU D 1 66 ? 23.439 -17.904 -12.793 1.00 91.54 81 GLU D O 1
ATOM 6076 N N . GLU D 1 67 ? 25.472 -17.871 -11.805 1.00 96.22 82 GLU D N 1
ATOM 6077 C CA . GLU D 1 67 ? 26.184 -17.779 -13.072 1.00 105.50 82 GLU D CA 1
ATOM 6078 C C . GLU D 1 67 ? 27.086 -18.986 -13.284 1.00 102.35 82 GLU D C 1
ATOM 6079 O O . GLU D 1 67 ? 28.061 -19.214 -12.524 1.00 88.77 82 GLU D O 1
ATOM 6085 N N . ALA D 1 73 ? 18.634 -24.563 -17.405 1.00 78.76 88 ALA D N 1
ATOM 6086 C CA . ALA D 1 73 ? 19.429 -25.717 -16.994 1.00 64.69 88 ALA D CA 1
ATOM 6087 C C . ALA D 1 73 ? 19.954 -25.535 -15.590 1.00 67.42 88 ALA D C 1
ATOM 6088 O O . ALA D 1 73 ? 19.305 -25.915 -14.623 1.00 76.67 88 ALA D O 1
ATOM 6090 N N . LYS D 1 74 ? 20.365 -24.993 -15.285 1.00 69.69 89 LYS D N 1
ATOM 6091 C CA . LYS D 1 74 ? 21.011 -24.320 -14.161 1.00 74.48 89 LYS D CA 1
ATOM 6092 C C . LYS D 1 74 ? 21.351 -25.315 -13.056 1.00 71.46 89 LYS D C 1
ATOM 6093 O O . LYS D 1 74 ? 21.875 -27.338 -13.731 1.00 69.09 89 LYS D O 1
ATOM 6095 N N . CYS D 1 75 ? 20.325 -25.999 -12.561 1.00 61.61 90 CYS D N 1
ATOM 6096 C CA . CYS D 1 75 ? 20.506 -26.890 -11.420 1.00 56.67 90 CYS D CA 1
ATOM 6097 C C . CYS D 1 75 ? 20.548 -28.351 -11.865 1.00 51.13 90 CYS D C 1
ATOM 6098 O O . CYS D 1 75 ? 19.757 -29.176 -11.414 1.00 72.93 90 CYS D O 1
ATOM 6101 N N . VAL D 1 76 ? 21.486 -28.655 -12.749 1.00 46.14 91 VAL D N 1
ATOM 6102 C CA . VAL D 1 76 ? 21.764 -30.008 -13.196 1.00 33.60 91 VAL D CA 1
ATOM 6103 C C . VAL D 1 76 ? 22.944 -30.611 -12.449 1.00 31.21 91 VAL D C 1
ATOM 6104 O O . VAL D 1 76 ? 24.096 -30.402 -12.819 1.00 35.72 91 VAL D O 1
ATOM 6108 N N . LEU D 1 77 ? 22.665 -31.356 -11.391 1.00 26.61 92 LEU D N 1
ATOM 6109 C CA . LEU D 1 77 ? 23.719 -31.857 -10.520 1.00 21.75 92 LEU D CA 1
ATOM 6110 C C . LEU D 1 77 ? 24.177 -33.245 -10.944 1.00 29.54 92 LEU D C 1
ATOM 6111 O O . LEU D 1 77 ? 23.370 -34.166 -11.046 1.00 52.42 92 LEU D O 1
ATOM 6116 N N . THR D 1 78 ? 25.475 -33.398 -11.190 1.00 35.84 93 THR D N 1
ATOM 6117 C CA . THR D 1 78 ? 26.000 -34.704 -11.572 1.00 34.78 93 THR D CA 1
ATOM 6118 C C . THR D 1 78 ? 26.396 -35.509 -10.342 1.00 47.18 93 THR D C 1
ATOM 6119 O O . THR D 1 78 ? 25.818 -35.343 -9.268 1.00 47.29 93 THR D O 1
ATOM 6123 N N . HIS D 1 79 ? 27.388 -36.377 -10.516 1.00 51.56 94 HIS D N 1
ATOM 6124 C CA . HIS D 1 79 ? 27.893 -37.186 -9.410 1.00 44.32 94 HIS D CA 1
ATOM 6125 C C . HIS D 1 79 ? 29.283 -36.706 -8.997 1.00 42.45 94 HIS D C 1
ATOM 6126 O O . HIS D 1 79 ? 29.839 -37.162 -8.003 1.00 43.80 94 HIS D O 1
ATOM 6133 N N . SER D 1 80 ? 29.821 -35.775 -9.775 1.00 47.14 95 SER D N 1
ATOM 6134 C CA . SER D 1 80 ? 31.079 -35.110 -9.474 1.00 52.53 95 SER D CA 1
ATOM 6135 C C . SER D 1 80 ? 30.950 -34.209 -8.246 1.00 56.35 95 SER D C 1
ATOM 6136 O O . SER D 1 80 ? 29.855 -33.748 -7.922 1.00 48.13 95 SER D O 1
ATOM 6139 N N . PRO D 1 81 ? 32.068 -33.954 -7.573 1.00 63.06 96 PRO D N 1
ATOM 6140 C CA . PRO D 1 81 ? 32.085 -33.031 -6.437 1.00 65.03 96 PRO D CA 1
ATOM 6141 C C . PRO D 1 81 ? 31.750 -31.605 -6.875 1.00 57.63 96 PRO D C 1
ATOM 6142 O O . PRO D 1 81 ? 32.543 -30.960 -7.562 1.00 62.06 96 PRO D O 1
ATOM 6146 N N . THR D 1 82 ? 30.577 -31.118 -6.476 1.00 50.98 97 THR D N 1
ATOM 6147 C CA . THR D 1 82 ? 30.056 -29.857 -6.976 1.00 49.48 97 THR D CA 1
ATOM 6148 C C . THR D 1 82 ? 29.763 -28.864 -5.859 1.00 57.86 97 THR D C 1
ATOM 6149 O O . THR D 1 82 ? 29.302 -29.239 -4.791 1.00 66.95 97 THR D O 1
ATOM 6153 N N . TRP D 1 83 ? 30.031 -27.589 -6.122 1.00 59.04 98 TRP D N 1
ATOM 6154 C CA . TRP D 1 83 ? 29.747 -26.520 -5.177 1.00 58.24 98 TRP D CA 1
ATOM 6155 C C . TRP D 1 83 ? 28.495 -25.747 -5.564 1.00 43.50 98 TRP D C 1
ATOM 6156 O O . TRP D 1 83 ? 28.346 -25.337 -6.715 1.00 46.20 98 TRP D O 1
ATOM 6167 N N . ILE D 1 84 ? 27.582 -25.521 -4.619 1.00 38.29 99 ILE D N 1
ATOM 6168 C CA . ILE D 1 84 ? 26.395 -24.726 -4.897 1.00 40.08 99 ILE D CA 1
ATOM 6169 C C . ILE D 1 84 ? 26.364 -23.464 -4.050 1.00 43.07 99 ILE D C 1
ATOM 6170 O O . ILE D 1 84 ? 26.207 -23.520 -2.833 1.00 39.77 99 ILE D O 1
ATOM 6175 N N . ILE D 1 85 ? 26.520 -22.303 -4.685 1.00 41.45 100 ILE D N 1
ATOM 6176 C CA . ILE D 1 85 ? 26.815 -21.102 -3.906 1.00 43.18 100 ILE D CA 1
ATOM 6177 C C . ILE D 1 85 ? 25.818 -19.977 -4.156 1.00 54.04 100 ILE D C 1
ATOM 6178 O O . ILE D 1 85 ? 25.383 -19.737 -5.282 1.00 67.69 100 ILE D O 1
ATOM 6183 N N . ASP D 1 86 ? 25.467 -19.287 -3.078 1.00 56.85 101 ASP D N 1
ATOM 6184 C CA . ASP D 1 86 ? 24.861 -17.966 -3.119 1.00 54.27 101 ASP D CA 1
ATOM 6185 C C . ASP D 1 86 ? 25.632 -16.997 -2.221 1.00 47.02 101 ASP D C 1
ATOM 6186 O O . ASP D 1 86 ? 25.429 -16.985 -1.007 1.00 56.94 101 ASP D O 1
ATOM 6191 N N . PRO D 1 87 ? 26.506 -16.212 -2.831 1.00 47.68 102 PRO D N 1
ATOM 6192 C CA . PRO D 1 87 ? 27.285 -15.203 -2.100 1.00 47.31 102 PRO D CA 1
ATOM 6193 C C . PRO D 1 87 ? 26.420 -14.373 -1.158 1.00 47.66 102 PRO D C 1
ATOM 6194 O O . PRO D 1 87 ? 26.742 -14.203 0.017 1.00 42.19 102 PRO D O 1
ATOM 6198 N N . ILE D 1 88 ? 25.313 -13.859 -1.681 1.00 44.25 103 ILE D N 1
ATOM 6199 C CA . ILE D 1 88 ? 24.363 -13.118 -0.868 1.00 44.70 103 ILE D CA 1
ATOM 6200 C C . ILE D 1 88 ? 22.938 -13.630 -1.051 1.00 48.66 103 ILE D C 1
ATOM 6201 O O . ILE D 1 88 ? 22.371 -13.531 -2.128 1.00 62.79 103 ILE D O 1
ATOM 6206 N N . ASP D 1 89 ? 22.377 -14.169 0.021 1.00 47.10 104 ASP D N 1
ATOM 6207 C CA . ASP D 1 89 ? 20.933 -14.336 0.126 1.00 46.11 104 ASP D CA 1
ATOM 6208 C C . ASP D 1 89 ? 20.332 -13.183 0.915 1.00 43.08 104 ASP D C 1
ATOM 6209 O O . ASP D 1 89 ? 20.852 -12.807 1.962 1.00 60.50 104 ASP D O 1
ATOM 6214 N N . GLY D 1 90 ? 19.250 -12.605 0.412 1.00 35.37 105 GLY D N 1
ATOM 6215 C CA . GLY D 1 90 ? 18.709 -11.388 0.996 1.00 30.16 105 GLY D CA 1
ATOM 6216 C C . GLY D 1 90 ? 19.214 -10.156 0.270 1.00 28.64 105 GLY D C 1
ATOM 6217 O O . GLY D 1 90 ? 19.777 -9.241 0.867 1.00 44.72 105 GLY D O 1
ATOM 6218 N N . THR D 1 91 ? 19.006 -10.139 -1.043 1.00 31.26 106 THR D N 1
ATOM 6219 C CA . THR D 1 91 ? 19.527 -9.061 -1.875 1.00 35.59 106 THR D CA 1
ATOM 6220 C C . THR D 1 91 ? 18.720 -7.785 -1.686 1.00 39.76 106 THR D C 1
ATOM 6221 O O . THR D 1 91 ? 19.267 -6.735 -1.353 1.00 55.04 106 THR D O 1
ATOM 6225 N N . CYS D 1 92 ? 17.408 -7.874 -1.892 1.00 39.91 107 CYS D N 1
ATOM 6226 C CA . CYS D 1 92 ? 16.547 -6.721 -1.658 1.00 27.62 107 CYS D CA 1
ATOM 6227 C C . CYS D 1 92 ? 16.741 -6.181 -0.245 1.00 26.60 107 CYS D C 1
ATOM 6228 O O . CYS D 1 92 ? 16.708 -4.974 -0.020 1.00 42.16 107 CYS D O 1
ATOM 6231 N N . ASN D 1 93 ? 16.946 -7.095 0.698 1.00 27.99 108 ASN D N 1
ATOM 6232 C CA . ASN D 1 93 ? 17.179 -6.716 2.086 1.00 31.63 108 ASN D CA 1
ATOM 6233 C C . ASN D 1 93 ? 18.486 -5.942 2.220 1.00 41.16 108 ASN D C 1
ATOM 6234 O O . ASN D 1 93 ? 18.550 -4.939 2.933 1.00 70.10 108 ASN D O 1
ATOM 6239 N N . PHE D 1 94 ? 19.521 -6.405 1.531 1.00 44.71 109 PHE D N 1
ATOM 6240 C CA . PHE D 1 94 ? 20.790 -5.684 1.503 1.00 46.74 109 PHE D CA 1
ATOM 6241 C C . PHE D 1 94 ? 20.567 -4.203 1.215 1.00 46.05 109 PHE D C 1
ATOM 6242 O O . PHE D 1 94 ? 20.821 -3.340 2.057 1.00 29.59 109 PHE D O 1
ATOM 6250 N N . VAL D 1 95 ? 20.075 -3.910 0.014 1.00 43.69 110 VAL D N 1
ATOM 6251 C CA . VAL D 1 95 ? 19.935 -2.531 -0.435 1.00 43.52 110 VAL D CA 1
ATOM 6252 C C . VAL D 1 95 ? 19.060 -1.708 0.500 1.00 47.49 110 VAL D C 1
ATOM 6253 O O . VAL D 1 95 ? 19.164 -0.481 0.530 1.00 64.27 110 VAL D O 1
ATOM 6257 N N . HIS D 1 96 ? 18.201 -2.374 1.263 1.00 44.49 111 HIS D N 1
ATOM 6258 C CA . HIS D 1 96 ? 17.317 -1.672 2.187 1.00 43.99 111 HIS D CA 1
ATOM 6259 C C . HIS D 1 96 ? 17.942 -1.546 3.571 1.00 50.87 111 HIS D C 1
ATOM 6260 O O . HIS D 1 96 ? 17.516 -0.703 4.358 1.00 54.70 111 HIS D O 1
ATOM 6267 N N . ARG D 1 97 ? 18.941 -2.379 3.831 1.00 54.10 112 ARG D N 1
ATOM 6268 C CA . ARG D 1 97 ? 19.644 -2.426 5.105 1.00 56.78 112 ARG D CA 1
ATOM 6269 C C . ARG D 1 97 ? 18.826 -3.196 6.146 1.00 49.82 112 ARG D C 1
ATOM 6270 O O . ARG D 1 97 ? 19.124 -3.182 7.338 1.00 42.18 112 ARG D O 1
ATOM 6278 N N . PHE D 1 98 ? 17.790 -3.863 5.665 1.00 44.78 113 PHE D N 1
ATOM 6279 C CA . PHE D 1 98 ? 17.076 -4.881 6.426 1.00 39.32 113 PHE D CA 1
ATOM 6280 C C . PHE D 1 98 ? 18.009 -6.035 6.777 1.00 48.12 113 PHE D C 1
ATOM 6281 O O . PHE D 1 98 ? 18.438 -6.787 5.904 1.00 55.06 113 PHE D O 1
ATOM 6289 N N . PRO D 1 99 ? 18.315 -6.178 8.059 1.00 56.73 114 PRO D N 1
ATOM 6290 C CA . PRO D 1 99 ? 19.438 -7.015 8.493 1.00 54.58 114 PRO D CA 1
ATOM 6291 C C . PRO D 1 99 ? 19.142 -8.507 8.404 1.00 49.32 114 PRO D C 1
ATOM 6292 O O . PRO D 1 99 ? 19.423 -9.268 9.328 1.00 44.41 114 PRO D O 1
ATOM 6296 N N . THR D 1 100 ? 18.568 -8.938 7.279 1.00 45.57 115 THR D N 1
ATOM 6297 C CA . THR D 1 100 ? 18.342 -10.361 7.048 1.00 40.68 115 THR D CA 1
ATOM 6298 C C . THR D 1 100 ? 19.043 -10.810 5.771 1.00 34.28 115 THR D C 1
ATOM 6299 O O . THR D 1 100 ? 18.410 -11.019 4.742 1.00 39.51 115 THR D O 1
ATOM 6303 N N . VAL D 1 101 ? 20.359 -10.944 5.865 1.00 36.45 116 VAL D N 1
ATOM 6304 C CA . VAL D 1 101 ? 21.220 -11.269 4.739 1.00 36.35 116 VAL D CA 1
ATOM 6305 C C . VAL D 1 101 ? 22.100 -12.471 5.060 1.00 36.40 116 VAL D C 1
ATOM 6306 O O . VAL D 1 101 ? 22.632 -12.580 6.164 1.00 32.09 116 VAL D O 1
ATOM 6310 N N . ALA D 1 102 ? 22.248 -13.380 4.100 1.00 34.55 117 ALA D N 1
ATOM 6311 C CA . ALA D 1 102 ? 23.003 -14.601 4.370 1.00 33.07 117 ALA D CA 1
ATOM 6312 C C . ALA D 1 102 ? 23.925 -14.964 3.211 1.00 34.69 117 ALA D C 1
ATOM 6313 O O . ALA D 1 102 ? 23.707 -14.546 2.076 1.00 39.29 117 ALA D O 1
ATOM 6315 N N . VAL D 1 103 ? 24.957 -15.739 3.529 1.00 37.63 118 VAL D N 1
ATOM 6316 C CA . VAL D 1 103 ? 25.827 -16.362 2.542 1.00 35.95 118 VAL D CA 1
ATOM 6317 C C . VAL D 1 103 ? 25.601 -17.869 2.511 1.00 34.20 118 VAL D C 1
ATOM 6318 O O . VAL D 1 103 ? 25.472 -18.493 3.561 1.00 38.84 118 VAL D O 1
ATOM 6322 N N . SER D 1 104 ? 25.553 -18.440 1.315 1.00 36.19 119 SER D N 1
ATOM 6323 C CA . SER D 1 104 ? 25.254 -19.863 1.188 1.00 46.80 119 SER D CA 1
ATOM 6324 C C . SER D 1 104 ? 26.319 -20.586 0.371 1.00 48.46 119 SER D C 1
ATOM 6325 O O . SER D 1 104 ? 26.487 -20.316 -0.817 1.00 49.19 119 SER D O 1
ATOM 6328 N N . ILE D 1 105 ? 27.027 -21.508 1.021 1.00 49.65 120 ILE D N 1
ATOM 6329 C CA . ILE D 1 105 ? 27.896 -22.437 0.309 1.00 42.12 120 ILE D CA 1
ATOM 6330 C C . ILE D 1 105 ? 27.487 -23.878 0.599 1.00 31.86 120 ILE D C 1
ATOM 6331 O O . ILE D 1 105 ? 27.629 -24.359 1.721 1.00 42.23 120 ILE D O 1
ATOM 6336 N N . GLY D 1 106 ? 26.978 -24.554 -0.428 1.00 31.58 121 GLY D N 1
ATOM 6337 C CA . GLY D 1 106 ? 26.563 -25.940 -0.322 1.00 40.88 121 GLY D CA 1
ATOM 6338 C C . GLY D 1 106 ? 27.480 -26.863 -1.096 1.00 49.32 121 GLY D C 1
ATOM 6339 O O . GLY D 1 106 ? 28.086 -26.456 -2.085 1.00 45.32 121 GLY D O 1
ATOM 6340 N N . PHE D 1 107 ? 27.591 -28.111 -0.645 1.00 59.86 122 PHE D N 1
ATOM 6341 C CA . PHE D 1 107 ? 28.455 -29.077 -1.320 1.00 62.24 122 PHE D CA 1
ATOM 6342 C C . PHE D 1 107 ? 27.745 -30.415 -1.520 1.00 58.56 122 PHE D C 1
ATOM 6343 O O . PHE D 1 107 ? 27.033 -30.889 -0.638 1.00 44.53 122 PHE D O 1
ATOM 6351 N N . ALA D 1 108 ? 27.985 -30.996 -2.701 1.00 59.53 123 ALA D N 1
ATOM 6352 C CA . ALA D 1 108 ? 27.481 -32.325 -2.996 1.00 58.48 123 ALA D CA 1
ATOM 6353 C C . ALA D 1 108 ? 28.583 -33.207 -3.578 1.00 61.31 123 ALA D C 1
ATOM 6354 O O . ALA D 1 108 ? 29.512 -32.723 -4.211 1.00 44.07 123 ALA D O 1
ATOM 6356 N N . VAL D 1 109 ? 28.464 -34.512 -3.347 1.00 58.68 124 VAL D N 1
ATOM 6357 C CA . VAL D 1 109 ? 29.290 -35.469 -4.100 1.00 55.05 124 VAL D CA 1
ATOM 6358 C C . VAL D 1 109 ? 28.481 -36.705 -4.469 1.00 55.80 124 VAL D C 1
ATOM 6359 O O . VAL D 1 109 ? 27.601 -37.139 -3.711 1.00 40.64 124 VAL D O 1
ATOM 6363 N N . ARG D 1 110 ? 28.746 -37.281 -5.636 1.00 62.55 125 ARG D N 1
ATOM 6364 C CA . ARG D 1 110 ? 27.985 -38.449 -6.085 1.00 64.98 125 ARG D CA 1
ATOM 6365 C C . ARG D 1 110 ? 26.475 -38.193 -6.058 1.00 61.50 125 ARG D C 1
ATOM 6366 O O . ARG D 1 110 ? 25.700 -39.006 -5.553 1.00 45.02 125 ARG D O 1
ATOM 6374 N N . GLN D 1 111 ? 26.079 -37.052 -6.609 1.00 56.80 126 GLN D N 1
ATOM 6375 C CA . GLN D 1 111 ? 24.692 -36.660 -6.768 1.00 46.84 126 GLN D CA 1
ATOM 6376 C C . GLN D 1 111 ? 23.892 -36.726 -5.464 1.00 48.25 126 GLN D C 1
ATOM 6377 O O . GLN D 1 111 ? 22.701 -37.038 -5.476 1.00 39.97 126 GLN D O 1
ATOM 6383 N N . GLU D 1 112 ? 24.549 -36.418 -4.353 1.00 41.12 127 GLU D N 1
ATOM 6384 C CA . GLU D 1 112 ? 23.857 -36.265 -3.079 1.00 45.43 127 GLU D CA 1
ATOM 6385 C C . GLU D 1 112 ? 24.396 -35.066 -2.314 1.00 47.49 127 GLU D C 1
ATOM 6386 O O . GLU D 1 112 ? 25.571 -34.718 -2.426 1.00 46.55 127 GLU D O 1
ATOM 6392 N N . LEU D 1 113 ? 23.525 -34.432 -1.532 1.00 42.43 128 LEU D N 1
ATOM 6393 C CA . LEU D 1 113 ? 23.978 -33.279 -0.756 1.00 40.46 128 LEU D CA 1
ATOM 6394 C C . LEU D 1 113 ? 24.870 -33.724 0.394 1.00 42.64 128 LEU D C 1
ATOM 6395 O O . LEU D 1 113 ? 24.464 -34.524 1.235 1.00 35.97 128 LEU D O 1
ATOM 6400 N N . GLU D 1 114 ? 26.094 -33.204 0.423 1.00 51.82 129 GLU D N 1
ATOM 6401 C CA . GLU D 1 114 ? 27.068 -33.595 1.439 1.00 57.55 129 GLU D CA 1
ATOM 6402 C C . GLU D 1 114 ? 27.094 -32.614 2.603 1.00 54.17 129 GLU D C 1
ATOM 6403 O O . GLU D 1 114 ? 26.637 -32.938 3.700 1.00 62.71 129 GLU D O 1
ATOM 6409 N N . PHE D 1 115 ? 27.624 -31.407 2.398 1.00 44.93 130 PHE D N 1
ATOM 6410 C CA . PHE D 1 115 ? 27.551 -30.432 3.484 1.00 49.27 130 PHE D CA 1
ATOM 6411 C C . PHE D 1 115 ? 26.912 -29.121 3.035 1.00 49.62 130 PHE D C 1
ATOM 6412 O O . PHE D 1 115 ? 26.810 -28.824 1.846 1.00 47.51 130 PHE D O 1
ATOM 6420 N N . GLY D 1 116 ? 26.495 -28.350 4.029 1.00 46.81 131 GLY D N 1
ATOM 6421 C CA . GLY D 1 116 ? 25.941 -27.023 3.851 1.00 45.91 131 GLY D CA 1
ATOM 6422 C C . GLY D 1 116 ? 26.445 -26.066 4.921 1.00 46.36 131 GLY D C 1
ATOM 6423 O O . GLY D 1 116 ? 26.626 -26.453 6.074 1.00 28.40 131 GLY D O 1
ATOM 6424 N N . VAL D 1 117 ? 26.675 -24.817 4.526 1.00 49.44 132 VAL D N 1
ATOM 6425 C CA . VAL D 1 117 ? 27.140 -23.791 5.450 1.00 54.42 132 VAL D CA 1
ATOM 6426 C C . VAL D 1 117 ? 26.460 -22.451 5.162 1.00 57.59 132 VAL D C 1
ATOM 6427 O O . VAL D 1 117 ? 26.622 -21.877 4.085 1.00 50.88 132 VAL D O 1
ATOM 6431 N N . ILE D 1 118 ? 25.702 -21.981 6.143 1.00 52.14 133 ILE D N 1
ATOM 6432 C CA . ILE D 1 118 ? 24.939 -20.749 6.050 1.00 42.05 133 ILE D CA 1
ATOM 6433 C C . ILE D 1 118 ? 25.264 -19.815 7.213 1.00 49.33 133 ILE D C 1
ATOM 6434 O O . ILE D 1 118 ? 25.209 -20.205 8.374 1.00 57.80 133 ILE D O 1
ATOM 6439 N N . TYR D 1 119 ? 25.610 -18.573 6.890 1.00 53.08 134 TYR D N 1
ATOM 6440 C CA . TYR D 1 119 ? 26.128 -17.659 7.900 1.00 59.02 134 TYR D CA 1
ATOM 6441 C C . TYR D 1 119 ? 25.347 -16.354 7.922 1.00 63.37 134 TYR D C 1
ATOM 6442 O O . TYR D 1 119 ? 25.585 -15.466 7.095 1.00 72.19 134 TYR D O 1
ATOM 6451 N N . HIS D 1 120 ? 24.422 -16.240 8.863 1.00 67.15 135 HIS D N 1
ATOM 6452 C CA . HIS D 1 120 ? 23.746 -14.969 9.107 1.00 66.50 135 HIS D CA 1
ATOM 6453 C C . HIS D 1 120 ? 24.769 -13.869 9.380 1.00 64.42 135 HIS D C 1
ATOM 6454 O O . HIS D 1 120 ? 25.167 -13.684 10.527 1.00 69.26 135 HIS D O 1
ATOM 6461 N N . CYS D 1 121 ? 25.168 -13.174 8.321 1.00 61.06 136 CYS D N 1
ATOM 6462 C CA . CYS D 1 121 ? 26.219 -12.175 8.384 1.00 57.18 136 CYS D CA 1
ATOM 6463 C C . CYS D 1 121 ? 26.011 -11.219 9.553 1.00 60.32 136 CYS D C 1
ATOM 6464 O O . CYS D 1 121 ? 26.828 -11.141 10.469 1.00 58.24 136 CYS D O 1
ATOM 6467 N N . THR D 1 122 ? 24.893 -10.499 9.495 1.00 63.81 137 THR D N 1
ATOM 6468 C CA . THR D 1 122 ? 24.620 -9.410 10.418 1.00 66.40 137 THR D CA 1
ATOM 6469 C C . THR D 1 122 ? 24.542 -9.904 11.855 1.00 66.94 137 THR D C 1
ATOM 6470 O O . THR D 1 122 ? 25.281 -9.441 12.718 1.00 83.54 137 THR D O 1
ATOM 6474 N N . GLU D 1 123 ? 23.629 -10.848 12.115 1.00 62.79 138 GLU D N 1
ATOM 6475 C CA . GLU D 1 123 ? 23.507 -11.381 13.474 1.00 63.94 138 GLU D CA 1
ATOM 6476 C C . GLU D 1 123 ? 24.517 -12.497 13.703 1.00 68.41 138 GLU D C 1
ATOM 6477 O O . GLU D 1 123 ? 24.413 -13.248 14.668 1.00 82.65 138 GLU D O 1
ATOM 6483 N N . GLU D 1 124 ? 25.487 -12.563 12.800 1.00 69.89 139 GLU D N 1
ATOM 6484 C CA . GLU D 1 124 ? 26.704 -13.356 12.955 1.00 74.90 139 GLU D CA 1
ATOM 6485 C C . GLU D 1 124 ? 26.403 -14.772 13.434 1.00 74.80 139 GLU D C 1
ATOM 6486 O O . GLU D 1 124 ? 26.817 -15.182 14.532 1.00 80.66 139 GLU D O 1
ATOM 6492 N N . ARG D 1 125 ? 25.686 -15.539 12.609 1.00 71.30 140 ARG D N 1
ATOM 6493 C CA . ARG D 1 125 ? 25.451 -16.950 12.900 1.00 63.77 140 ARG D CA 1
ATOM 6494 C C . ARG D 1 125 ? 25.911 -17.832 11.745 1.00 56.70 140 ARG D C 1
ATOM 6495 O O . ARG D 1 125 ? 25.452 -17.687 10.609 1.00 41.13 140 ARG D O 1
ATOM 6503 N N . LEU D 1 126 ? 26.818 -18.748 12.050 1.00 54.74 141 LEU D N 1
ATOM 6504 C CA . LEU D 1 126 ? 27.281 -19.730 11.085 1.00 52.91 141 LEU D CA 1
ATOM 6505 C C . LEU D 1 126 ? 26.604 -21.077 11.310 1.00 52.58 141 LEU D C 1
ATOM 6506 O O . LEU D 1 126 ? 27.073 -21.869 12.131 1.00 42.98 141 LEU D O 1
ATOM 6511 N N . TYR D 1 127 ? 25.523 -21.314 10.586 1.00 56.12 142 TYR D N 1
ATOM 6512 C CA . TYR D 1 127 ? 24.872 -22.614 10.527 1.00 51.16 142 TYR D CA 1
ATOM 6513 C C . TYR D 1 127 ? 25.670 -23.578 9.659 1.00 56.76 142 TYR D C 1
ATOM 6514 O O . TYR D 1 127 ? 26.140 -23.210 8.577 1.00 63.42 142 TYR D O 1
ATOM 6523 N N . THR D 1 128 ? 25.829 -24.816 10.123 1.00 56.28 143 THR D N 1
ATOM 6524 C CA . THR D 1 128 ? 26.454 -25.855 9.316 1.00 51.03 143 THR D CA 1
ATOM 6525 C C . THR D 1 128 ? 25.749 -27.198 9.507 1.00 55.45 143 THR D C 1
ATOM 6526 O O . THR D 1 128 ? 25.097 -27.441 10.527 1.00 50.33 143 THR D O 1
ATOM 6530 N N . GLY D 1 129 ? 25.898 -28.063 8.511 1.00 60.44 144 GLY D N 1
ATOM 6531 C CA . GLY D 1 129 ? 25.405 -29.425 8.571 1.00 62.86 144 GLY D CA 1
ATOM 6532 C C . GLY D 1 129 ? 26.194 -30.355 7.675 1.00 70.38 144 GLY D C 1
ATOM 6533 O O . GLY D 1 129 ? 26.396 -30.056 6.495 1.00 74.67 144 GLY D O 1
ATOM 6534 N N . ARG D 1 130 ? 26.641 -31.481 8.228 1.00 75.24 145 ARG D N 1
ATOM 6535 C CA . ARG D 1 130 ? 27.361 -32.480 7.447 1.00 76.25 145 ARG D CA 1
ATOM 6536 C C . ARG D 1 130 ? 26.734 -33.859 7.623 1.00 82.27 145 ARG D C 1
ATOM 6537 O O . ARG D 1 130 ? 26.486 -34.293 8.754 1.00 72.36 145 ARG D O 1
ATOM 6545 N N . ARG D 1 131 ? 26.470 -34.522 6.497 1.00 91.53 146 ARG D N 1
ATOM 6546 C CA . ARG D 1 131 ? 25.696 -35.751 6.469 1.00 94.12 146 ARG D CA 1
ATOM 6547 C C . ARG D 1 131 ? 26.223 -36.766 7.478 1.00 87.17 146 ARG D C 1
ATOM 6548 O O . ARG D 1 131 ? 27.423 -37.025 7.530 1.00 47.48 146 ARG D O 1
ATOM 6556 N N . GLY D 1 132 ? 25.306 -37.327 8.282 1.00 93.01 147 GLY D N 1
ATOM 6557 C CA . GLY D 1 132 ? 25.657 -38.174 9.395 1.00 97.85 147 GLY D CA 1
ATOM 6558 C C . GLY D 1 132 ? 26.069 -37.364 10.618 1.00 101.77 147 GLY D C 1
ATOM 6559 O O . GLY D 1 132 ? 25.837 -37.795 11.771 1.00 108.30 147 GLY D O 1
ATOM 6560 N N . ARG D 1 133 ? 26.682 -36.182 10.377 1.00 102.93 148 ARG D N 1
ATOM 6561 C CA . ARG D 1 133 ? 27.251 -35.387 11.466 1.00 105.08 148 ARG D CA 1
ATOM 6562 C C . ARG D 1 133 ? 26.369 -34.191 11.823 1.00 100.11 148 ARG D C 1
ATOM 6563 O O . ARG D 1 133 ? 26.875 -33.060 11.935 1.00 103.91 148 ARG D O 1
ATOM 6571 N N . GLY D 1 134 ? 25.065 -34.451 11.978 1.00 91.71 149 GLY D N 1
ATOM 6572 C CA . GLY D 1 134 ? 24.106 -33.532 12.540 1.00 85.31 149 GLY D CA 1
ATOM 6573 C C . GLY D 1 134 ? 24.266 -32.091 12.114 1.00 81.49 149 GLY D C 1
ATOM 6574 O O . GLY D 1 134 ? 25.113 -31.774 11.270 1.00 71.41 149 GLY D O 1
ATOM 6575 N N . ALA D 1 135 ? 23.452 -31.205 12.706 1.00 77.75 150 ALA D N 1
ATOM 6576 C CA . ALA D 1 135 ? 23.475 -29.786 12.366 1.00 74.88 150 ALA D CA 1
ATOM 6577 C C . ALA D 1 135 ? 23.821 -28.922 13.575 1.00 76.00 150 ALA D C 1
ATOM 6578 O O . ALA D 1 135 ? 23.747 -29.368 14.721 1.00 72.65 150 ALA D O 1
ATOM 6580 N N . PHE D 1 136 ? 24.211 -27.679 13.312 1.00 72.47 151 PHE D N 1
ATOM 6581 C CA . PHE D 1 136 ? 24.635 -26.767 14.366 1.00 68.39 151 PHE D CA 1
ATOM 6582 C C . PHE D 1 136 ? 24.377 -25.310 13.991 1.00 63.20 151 PHE D C 1
ATOM 6583 O O . PHE D 1 136 ? 24.173 -24.986 12.821 1.00 58.53 151 PHE D O 1
ATOM 6591 N N . CYS D 1 137 ? 24.394 -24.449 15.003 1.00 55.58 152 CYS D N 1
ATOM 6592 C CA . CYS D 1 137 ? 24.586 -23.017 14.834 1.00 48.18 152 CYS D CA 1
ATOM 6593 C C . CYS D 1 137 ? 25.512 -22.477 15.922 1.00 45.38 152 CYS D C 1
ATOM 6594 O O . CYS D 1 137 ? 25.188 -22.520 17.110 1.00 44.55 152 CYS D O 1
ATOM 6597 N N . ASN D 1 138 ? 26.670 -21.982 15.509 1.00 53.04 153 ASN D N 1
ATOM 6598 C CA . ASN D 1 138 ? 27.622 -21.401 16.453 1.00 61.94 153 ASN D CA 1
ATOM 6599 C C . ASN D 1 138 ? 28.067 -22.414 17.503 1.00 66.10 153 ASN D C 1
ATOM 6600 O O . ASN D 1 138 ? 28.532 -22.044 18.585 1.00 88.78 153 ASN D O 1
ATOM 6605 N N . GLY D 1 139 ? 27.930 -23.702 17.191 1.00 56.59 154 GLY D N 1
ATOM 6606 C CA . GLY D 1 139 ? 28.449 -24.749 18.057 1.00 51.79 154 GLY D CA 1
ATOM 6607 C C . GLY D 1 139 ? 27.374 -25.414 18.882 1.00 48.21 154 GLY D C 1
ATOM 6608 O O . GLY D 1 139 ? 27.666 -26.262 19.729 1.00 64.04 154 GLY D O 1
ATOM 6609 N N . GLN D 1 140 ? 26.117 -25.046 18.662 1.00 44.60 155 GLN D N 1
ATOM 6610 C CA . GLN D 1 140 ? 25.022 -25.671 19.392 1.00 47.76 155 GLN D CA 1
ATOM 6611 C C . GLN D 1 140 ? 24.173 -26.557 18.491 1.00 46.25 155 GLN D C 1
ATOM 6612 O O . GLN D 1 140 ? 23.721 -26.157 17.430 1.00 40.53 155 GLN D O 1
ATOM 6618 N N . ARG D 1 141 ? 23.959 -27.796 18.933 1.00 46.01 156 ARG D N 1
ATOM 6619 C CA . ARG D 1 141 ? 23.229 -28.766 18.125 1.00 51.61 156 ARG D CA 1
ATOM 6620 C C . ARG D 1 141 ? 21.800 -28.305 17.859 1.00 55.08 156 ARG D C 1
ATOM 6621 O O . ARG D 1 141 ? 21.053 -27.981 18.786 1.00 79.58 156 ARG D O 1
ATOM 6629 N N . LEU D 1 142 ? 21.427 -28.276 16.583 1.00 44.98 157 LEU D N 1
ATOM 6630 C CA . LEU D 1 142 ? 20.077 -27.905 16.183 1.00 34.13 157 LEU D CA 1
ATOM 6631 C C . LEU D 1 142 ? 19.154 -29.116 16.156 1.00 30.79 157 LEU D C 1
ATOM 6632 O O . LEU D 1 142 ? 19.564 -30.216 15.786 1.00 52.07 157 LEU D O 1
ATOM 6637 N N . ARG D 1 143 ? 17.898 -28.913 16.545 1.00 31.09 158 ARG D N 1
ATOM 6638 C CA . ARG D 1 143 ? 16.862 -29.921 16.365 1.00 39.40 158 ARG D CA 1
ATOM 6639 C C . ARG D 1 143 ? 15.542 -29.278 15.950 1.00 44.63 158 ARG D C 1
ATOM 6640 O O . ARG D 1 143 ? 15.077 -28.336 16.582 1.00 54.11 158 ARG D O 1
ATOM 6648 N N . VAL D 1 144 ? 14.946 -29.797 14.881 1.00 43.20 159 VAL D N 1
ATOM 6649 C CA . VAL D 1 144 ? 13.643 -29.317 14.439 1.00 42.30 159 VAL D CA 1
ATOM 6650 C C . VAL D 1 144 ? 12.650 -29.324 15.598 1.00 38.65 159 VAL D C 1
ATOM 6651 O O . VAL D 1 144 ? 12.910 -29.942 16.627 1.00 35.64 159 VAL D O 1
ATOM 6655 N N . SER D 1 145 ? 11.534 -28.632 15.422 1.00 42.59 160 SER D N 1
ATOM 6656 C CA . SER D 1 145 ? 10.569 -28.430 16.489 1.00 50.35 160 SER D CA 1
ATOM 6657 C C . SER D 1 145 ? 9.888 -29.736 16.894 1.00 60.11 160 SER D C 1
ATOM 6658 O O . SER D 1 145 ? 9.754 -30.031 18.086 1.00 87.53 160 SER D O 1
ATOM 6661 N N . GLY D 1 146 ? 9.453 -30.501 15.904 1.00 58.06 161 GLY D N 1
ATOM 6662 C CA . GLY D 1 146 ? 8.657 -31.691 16.154 1.00 53.67 161 GLY D CA 1
ATOM 6663 C C . GLY D 1 146 ? 7.169 -31.375 16.167 1.00 48.98 161 GLY D C 1
ATOM 6664 O O . GLY D 1 146 ? 6.406 -31.975 16.936 1.00 58.22 161 GLY D O 1
ATOM 6665 N N . GLU D 1 147 ? 6.737 -30.435 15.331 1.00 44.03 162 GLU D N 1
ATOM 6666 C CA . GLU D 1 147 ? 5.309 -30.142 15.245 1.00 57.33 162 GLU D CA 1
ATOM 6667 C C . GLU D 1 147 ? 4.679 -30.860 14.046 1.00 66.17 162 GLU D C 1
ATOM 6668 O O . GLU D 1 147 ? 5.186 -30.803 12.918 1.00 91.80 162 GLU D O 1
ATOM 6674 N N . THR D 1 148 ? 3.574 -31.551 14.309 1.00 61.08 163 THR D N 1
ATOM 6675 C CA . THR D 1 148 ? 2.805 -32.240 13.281 1.00 56.12 163 THR D CA 1
ATOM 6676 C C . THR D 1 148 ? 1.428 -31.606 13.127 1.00 44.70 163 THR D C 1
ATOM 6677 O O . THR D 1 148 ? 0.752 -31.778 12.114 1.00 61.20 163 THR D O 1
ATOM 6681 N N . ASP D 1 149 ? 1.018 -30.863 14.150 1.00 38.10 164 ASP D N 1
ATOM 6682 C CA . ASP D 1 149 ? -0.265 -30.174 14.119 1.00 43.32 164 ASP D CA 1
ATOM 6683 C C . ASP D 1 149 ? -0.179 -28.906 13.278 1.00 53.33 164 ASP D C 1
ATOM 6684 O O . ASP D 1 149 ? 0.212 -27.844 13.771 1.00 67.46 164 ASP D O 1
ATOM 6689 N N . LEU D 1 150 ? -0.542 -29.016 12.000 1.00 57.79 165 LEU D N 1
ATOM 6690 C CA . LEU D 1 150 ? -0.399 -27.884 11.090 1.00 57.24 165 LEU D CA 1
ATOM 6691 C C . LEU D 1 150 ? -1.097 -26.643 11.638 1.00 62.17 165 LEU D C 1
ATOM 6692 O O . LEU D 1 150 ? -0.680 -25.515 11.379 1.00 67.59 165 LEU D O 1
ATOM 6697 N N . SER D 1 151 ? -2.168 -26.867 12.398 1.00 58.42 166 SER D N 1
ATOM 6698 C CA . SER D 1 151 ? -2.937 -25.754 12.946 1.00 53.20 166 SER D CA 1
ATOM 6699 C C . SER D 1 151 ? -2.121 -24.980 13.976 1.00 46.15 166 SER D C 1
ATOM 6700 O O . SER D 1 151 ? -2.482 -23.858 14.341 1.00 64.60 166 SER D O 1
ATOM 6703 N N . LYS D 1 152 ? -1.016 -25.585 14.439 1.00 44.21 167 LYS D N 1
ATOM 6704 C CA . LYS D 1 152 ? -0.164 -24.974 15.450 1.00 50.22 167 LYS D CA 1
ATOM 6705 C C . LYS D 1 152 ? 1.201 -24.612 14.865 1.00 44.20 167 LYS D C 1
ATOM 6706 O O . LYS D 1 152 ? 2.195 -24.524 15.584 1.00 40.62 167 LYS D O 1
ATOM 6712 N N . ALA D 1 153 ? 1.230 -24.408 13.555 1.00 44.29 168 ALA D N 1
ATOM 6713 C CA . ALA D 1 153 ? 2.479 -24.249 12.831 1.00 49.81 168 ALA D CA 1
ATOM 6714 C C . ALA D 1 153 ? 2.811 -22.787 12.545 1.00 42.51 168 ALA D C 1
ATOM 6715 O O . ALA D 1 153 ? 1.965 -22.016 12.102 1.00 48.15 168 ALA D O 1
ATOM 6717 N N . LEU D 1 154 ? 4.058 -22.414 12.805 1.00 33.90 169 LEU D N 1
ATOM 6718 C CA . LEU D 1 154 ? 4.652 -21.223 12.215 1.00 30.60 169 LEU D CA 1
ATOM 6719 C C . LEU D 1 154 ? 5.307 -21.578 10.884 1.00 38.34 169 LEU D C 1
ATOM 6720 O O . LEU D 1 154 ? 6.311 -22.283 10.854 1.00 57.66 169 LEU D O 1
ATOM 6725 N N . VAL D 1 155 ? 4.723 -21.093 9.794 1.00 45.96 170 VAL D N 1
ATOM 6726 C CA . VAL D 1 155 ? 5.208 -21.391 8.455 1.00 40.58 170 VAL D CA 1
ATOM 6727 C C . VAL D 1 155 ? 5.884 -20.175 7.829 1.00 34.04 170 VAL D C 1
ATOM 6728 O O . VAL D 1 155 ? 5.476 -19.045 8.062 1.00 34.92 170 VAL D O 1
ATOM 6732 N N . LEU D 1 156 ? 6.911 -20.432 7.026 1.00 35.50 171 LEU D N 1
ATOM 6733 C CA . LEU D 1 156 ? 7.645 -19.379 6.342 1.00 33.13 171 LEU D CA 1
ATOM 6734 C C . LEU D 1 156 ? 7.607 -19.559 4.829 1.00 19.31 171 LEU D C 1
ATOM 6735 O O . LEU D 1 156 ? 7.659 -20.675 4.318 1.00 26.86 171 LEU D O 1
ATOM 6740 N N . THR D 1 157 ? 7.516 -18.451 4.104 1.00 15.78 172 THR D N 1
ATOM 6741 C CA . THR D 1 157 ? 7.573 -18.488 2.649 1.00 14.97 172 THR D CA 1
ATOM 6742 C C . THR D 1 157 ? 8.266 -17.248 2.102 1.00 15.67 172 THR D C 1
ATOM 6743 O O . THR D 1 157 ? 8.776 -16.439 2.867 1.00 42.27 172 THR D O 1
ATOM 6747 N N . GLU D 1 158 ? 8.273 -17.122 0.783 1.00 19.88 173 GLU D N 1
ATOM 6748 C CA . GLU D 1 158 ? 8.867 -15.989 0.094 1.00 24.19 173 GLU D CA 1
ATOM 6749 C C . GLU D 1 158 ? 8.124 -15.686 -1.202 1.00 36.48 173 GLU D C 1
ATOM 6750 O O . GLU D 1 158 ? 7.842 -16.603 -1.966 1.00 46.27 173 GLU D O 1
ATOM 6756 N N . ILE D 1 159 ? 7.822 -14.413 -1.435 1.00 51.72 174 ILE D N 1
ATOM 6757 C CA . ILE D 1 159 ? 7.317 -14.000 -2.750 1.00 63.52 174 ILE D CA 1
ATOM 6758 C C . ILE D 1 159 ? 8.194 -14.592 -3.841 1.00 67.66 174 ILE D C 1
ATOM 6759 O O . ILE D 1 159 ? 7.722 -15.347 -4.696 1.00 75.61 174 ILE D O 1
ATOM 6764 N N . GLY D 1 160 ? 9.482 -14.225 -3.791 1.00 73.14 175 GLY D N 1
ATOM 6765 C CA . GLY D 1 160 ? 10.445 -14.735 -4.751 1.00 86.14 175 GLY D CA 1
ATOM 6766 C C . GLY D 1 160 ? 10.946 -13.659 -5.697 1.00 100.87 175 GLY D C 1
ATOM 6767 O O . GLY D 1 160 ? 10.851 -12.461 -5.402 1.00 107.60 175 GLY D O 1
ATOM 6768 N N . PRO D 1 161 ? 11.494 -14.084 -6.829 1.00 111.72 176 PRO D N 1
ATOM 6769 C CA . PRO D 1 161 ? 12.108 -13.163 -7.796 1.00 119.44 176 PRO D CA 1
ATOM 6770 C C . PRO D 1 161 ? 11.064 -12.388 -8.594 1.00 127.71 176 PRO D C 1
ATOM 6771 O O . PRO D 1 161 ? 10.608 -11.331 -8.155 1.00 130.59 176 PRO D O 1
ATOM 6775 N N . LYS D 1 162 ? 10.707 -12.956 -9.754 1.00 131.73 177 LYS D N 1
ATOM 6776 C CA . LYS D 1 162 ? 9.802 -12.352 -10.718 1.00 133.67 177 LYS D CA 1
ATOM 6777 C C . LYS D 1 162 ? 8.566 -11.775 -10.039 1.00 127.95 177 LYS D C 1
ATOM 6778 O O . LYS D 1 162 ? 8.278 -12.106 -8.884 1.00 124.66 177 LYS D O 1
ATOM 6784 N N . ARG D 1 163 ? 7.813 -10.939 -10.743 1.00 123.62 178 ARG D N 1
ATOM 6785 C CA . ARG D 1 163 ? 6.463 -10.632 -10.302 1.00 120.87 178 ARG D CA 1
ATOM 6786 C C . ARG D 1 163 ? 5.449 -10.696 -11.423 1.00 118.55 178 ARG D C 1
ATOM 6787 O O . ARG D 1 163 ? 4.588 -9.837 -11.556 1.00 132.79 178 ARG D O 1
ATOM 6795 N N . ASP D 1 164 ? 5.810 -10.967 -12.414 1.00 113.20 179 ASP D N 1
ATOM 6796 C CA . ASP D 1 164 ? 4.824 -11.127 -13.478 1.00 108.49 179 ASP D CA 1
ATOM 6797 C C . ASP D 1 164 ? 3.574 -11.835 -12.965 1.00 104.21 179 ASP D C 1
ATOM 6798 O O . ASP D 1 164 ? 3.696 -12.823 -12.232 1.00 107.73 179 ASP D O 1
ATOM 6803 N N . PRO D 1 165 ? 2.392 -11.356 -13.338 1.00 102.17 180 PRO D N 1
ATOM 6804 C CA . PRO D 1 165 ? 1.152 -11.707 -12.641 1.00 97.06 180 PRO D CA 1
ATOM 6805 C C . PRO D 1 165 ? 1.063 -13.198 -12.309 1.00 90.49 180 PRO D C 1
ATOM 6806 O O . PRO D 1 165 ? 0.543 -13.578 -11.231 1.00 80.08 180 PRO D O 1
ATOM 6810 N N . ALA D 1 166 ? 1.563 -14.029 -13.222 1.00 92.44 181 ALA D N 1
ATOM 6811 C CA . ALA D 1 166 ? 1.695 -15.462 -12.989 1.00 94.22 181 ALA D CA 1
ATOM 6812 C C . ALA D 1 166 ? 2.285 -15.741 -11.619 1.00 97.45 181 ALA D C 1
ATOM 6813 O O . ALA D 1 166 ? 1.596 -16.233 -10.704 1.00 100.83 181 ALA D O 1
ATOM 6815 N N . THR D 1 167 ? 3.578 -15.399 -11.482 1.00 101.07 182 THR D N 1
ATOM 6816 C CA . THR D 1 167 ? 4.246 -15.490 -10.182 1.00 104.43 182 THR D CA 1
ATOM 6817 C C . THR D 1 167 ? 3.915 -14.277 -9.309 1.00 104.85 182 THR D C 1
ATOM 6818 O O . THR D 1 167 ? 4.763 -13.402 -9.080 1.00 110.14 182 THR D O 1
ATOM 6822 N N . LEU D 1 168 ? 2.671 -14.237 -8.835 1.00 104.70 183 LEU D N 1
ATOM 6823 C CA . LEU D 1 168 ? 2.232 -13.227 -7.861 1.00 104.81 183 LEU D CA 1
ATOM 6824 C C . LEU D 1 168 ? 0.813 -13.513 -7.375 1.00 98.89 183 LEU D C 1
ATOM 6825 O O . LEU D 1 168 ? 0.457 -13.210 -6.229 1.00 98.34 183 LEU D O 1
ATOM 6830 N N . LYS D 1 169 ? -0.008 -14.103 -8.252 1.00 91.15 184 LYS D N 1
ATOM 6831 C CA . LYS D 1 169 ? -1.317 -14.575 -7.816 1.00 86.60 184 LYS D CA 1
ATOM 6832 C C . LYS D 1 169 ? -1.215 -16.008 -7.287 1.00 80.85 184 LYS D C 1
ATOM 6833 O O . LYS D 1 169 ? -2.120 -16.444 -6.568 1.00 77.81 184 LYS D O 1
ATOM 6839 N N . LEU D 1 170 ? -0.140 -16.702 -7.651 1.00 80.18 185 LEU D N 1
ATOM 6840 C CA . LEU D 1 170 ? 0.206 -17.972 -7.026 1.00 78.92 185 LEU D CA 1
ATOM 6841 C C . LEU D 1 170 ? 0.538 -17.744 -5.551 1.00 79.02 185 LEU D C 1
ATOM 6842 O O . LEU D 1 170 ? 0.033 -18.442 -4.668 1.00 81.62 185 LEU D O 1
ATOM 6847 N N . PHE D 1 171 ? 1.406 -16.767 -5.312 1.00 77.98 186 PHE D N 1
ATOM 6848 C CA . PHE D 1 171 ? 1.811 -16.416 -3.958 1.00 80.87 186 PHE D CA 1
ATOM 6849 C C . PHE D 1 171 ? 0.598 -16.236 -3.045 1.00 74.44 186 PHE D C 1
ATOM 6850 O O . PHE D 1 171 ? 0.630 -16.631 -1.873 1.00 71.75 186 PHE D O 1
ATOM 6858 N N . LEU D 1 172 ? -0.459 -15.653 -3.593 1.00 69.43 187 LEU D N 1
ATOM 6859 C CA . LEU D 1 172 ? -1.660 -15.363 -2.819 1.00 68.81 187 LEU D CA 1
ATOM 6860 C C . LEU D 1 172 ? -2.588 -16.562 -2.731 1.00 65.64 187 LEU D C 1
ATOM 6861 O O . LEU D 1 172 ? -3.331 -16.711 -1.760 1.00 56.45 187 LEU D O 1
ATOM 6866 N N . SER D 1 173 ? -2.554 -17.423 -3.744 1.00 62.31 188 SER D N 1
ATOM 6867 C CA . SER D 1 173 ? -3.317 -18.667 -3.690 1.00 56.93 188 SER D CA 1
ATOM 6868 C C . SER D 1 173 ? -2.713 -19.614 -2.647 1.00 54.89 188 SER D C 1
ATOM 6869 O O . SER D 1 173 ? -3.410 -20.115 -1.759 1.00 61.34 188 SER D O 1
ATOM 6872 N N . ASN D 1 174 ? -1.403 -19.850 -2.756 1.00 49.42 189 ASN D N 1
ATOM 6873 C CA . ASN D 1 174 ? -0.699 -20.601 -1.726 1.00 51.03 189 ASN D CA 1
ATOM 6874 C C . ASN D 1 174 ? -1.015 -20.040 -0.341 1.00 55.04 189 ASN D C 1
ATOM 6875 O O . ASN D 1 174 ? -1.568 -20.736 0.511 1.00 64.53 189 ASN D O 1
ATOM 6880 N N . MET D 1 175 ? -0.656 -18.774 -0.144 1.00 54.70 190 MET D N 1
ATOM 6881 C CA . MET D 1 175 ? -0.835 -18.085 1.128 1.00 56.27 190 MET D CA 1
ATOM 6882 C C . MET D 1 175 ? -2.256 -18.250 1.658 1.00 50.73 190 MET D C 1
ATOM 6883 O O . MET D 1 175 ? -2.463 -18.685 2.795 1.00 34.83 190 MET D O 1
ATOM 6888 N N . GLU D 1 176 ? -3.231 -17.903 0.821 1.00 50.71 191 GLU D N 1
ATOM 6889 C CA . GLU D 1 176 ? -4.636 -18.016 1.196 1.00 55.46 191 GLU D CA 1
ATOM 6890 C C . GLU D 1 176 ? -4.962 -19.428 1.675 1.00 56.69 191 GLU D C 1
ATOM 6891 O O . GLU D 1 176 ? -5.625 -19.607 2.700 1.00 54.10 191 GLU D O 1
ATOM 6897 N N . ARG D 1 177 ? -4.484 -20.411 0.918 1.00 56.21 192 ARG D N 1
ATOM 6898 C CA . ARG D 1 177 ? -4.634 -21.815 1.269 1.00 59.30 192 ARG D CA 1
ATOM 6899 C C . ARG D 1 177 ? -4.054 -22.100 2.651 1.00 68.31 192 ARG D C 1
ATOM 6900 O O . ARG D 1 177 ? -4.740 -22.653 3.520 1.00 89.35 192 ARG D O 1
ATOM 6908 N N . LEU D 1 178 ? -2.784 -21.716 2.848 1.00 67.73 193 LEU D N 1
ATOM 6909 C CA . LEU D 1 178 ? -2.087 -21.953 4.109 1.00 60.51 193 LEU D CA 1
ATOM 6910 C C . LEU D 1 178 ? -2.862 -21.371 5.281 1.00 54.71 193 LEU D C 1
ATOM 6911 O O . LEU D 1 178 ? -3.228 -22.088 6.216 1.00 55.41 193 LEU D O 1
ATOM 6916 N N . LEU D 1 179 ? -3.115 -20.066 5.225 1.00 52.23 194 LEU D N 1
ATOM 6917 C CA . LEU D 1 179 ? -3.895 -19.437 6.285 1.00 61.02 194 LEU D CA 1
ATOM 6918 C C . LEU D 1 179 ? -5.249 -20.123 6.424 1.00 64.59 194 LEU D C 1
ATOM 6919 O O . LEU D 1 179 ? -5.812 -20.210 7.512 1.00 49.71 194 LEU D O 1
ATOM 6924 N N . HIS D 1 180 ? -5.765 -20.603 5.297 1.00 70.48 195 HIS D N 1
ATOM 6925 C CA . HIS D 1 180 ? -7.044 -21.294 5.282 1.00 80.67 195 HIS D CA 1
ATOM 6926 C C . HIS D 1 180 ? -7.006 -22.545 6.145 1.00 75.03 195 HIS D C 1
ATOM 6927 O O . HIS D 1 180 ? -8.017 -22.949 6.721 1.00 95.83 195 HIS D O 1
ATOM 6934 N N . ALA D 1 181 ? -5.829 -23.157 6.244 1.00 58.54 196 ALA D N 1
ATOM 6935 C CA . ALA D 1 181 ? -5.666 -24.401 6.983 1.00 48.30 196 ALA D CA 1
ATOM 6936 C C . ALA D 1 181 ? -5.568 -24.156 8.482 1.00 48.86 196 ALA D C 1
ATOM 6937 O O . ALA D 1 181 ? -5.177 -25.037 9.248 1.00 37.38 196 ALA D O 1
ATOM 6939 N N . LYS D 1 182 ? -5.927 -22.950 8.911 1.00 57.57 197 LYS D N 1
ATOM 6940 C CA . LYS D 1 182 ? -5.805 -22.599 10.322 1.00 65.05 197 LYS D CA 1
ATOM 6941 C C . LYS D 1 182 ? -4.372 -22.804 10.806 1.00 75.11 197 LYS D C 1
ATOM 6942 O O . LYS D 1 182 ? -4.127 -23.548 11.767 1.00 94.80 197 LYS D O 1
ATOM 6948 N N . ALA D 1 183 ? -3.441 -22.135 10.126 1.00 75.34 198 ALA D N 1
ATOM 6949 C CA . ALA D 1 183 ? -2.034 -22.151 10.509 1.00 68.67 198 ALA D CA 1
ATOM 6950 C C . ALA D 1 183 ? -1.726 -21.038 11.509 1.00 60.46 198 ALA D C 1
ATOM 6951 O O . ALA D 1 183 ? -2.159 -19.904 11.306 1.00 80.40 198 ALA D O 1
ATOM 6953 N N . HIS D 1 184 ? -0.994 -21.387 12.554 1.00 50.66 199 HIS D N 1
ATOM 6954 C CA . HIS D 1 184 ? -0.567 -20.494 13.616 1.00 47.92 199 HIS D CA 1
ATOM 6955 C C . HIS D 1 184 ? -0.164 -19.121 13.095 1.00 45.22 199 HIS D C 1
ATOM 6956 O O . HIS D 1 184 ? -0.724 -18.094 13.471 1.00 46.52 199 HIS D O 1
ATOM 6963 N N . GLY D 1 185 ? 0.835 -19.102 12.213 1.00 34.21 200 GLY D N 1
ATOM 6964 C CA . GLY D 1 185 ? 1.268 -17.843 11.637 1.00 32.88 200 GLY D CA 1
ATOM 6965 C C . GLY D 1 185 ? 2.025 -18.018 10.337 1.00 34.03 200 GLY D C 1
ATOM 6966 O O . GLY D 1 185 ? 2.504 -19.107 10.028 1.00 43.05 200 GLY D O 1
ATOM 6967 N N . VAL D 1 186 ? 2.131 -16.931 9.570 1.00 41.22 201 VAL D N 1
ATOM 6968 C CA . VAL D 1 186 ? 3.000 -16.918 8.401 1.00 45.32 201 VAL D CA 1
ATOM 6969 C C . VAL D 1 186 ? 4.121 -15.902 8.582 1.00 46.52 201 VAL D C 1
ATOM 6970 O O . VAL D 1 186 ? 3.944 -14.879 9.236 1.00 41.96 201 VAL D O 1
ATOM 6974 N N . ARG D 1 187 ? 5.275 -16.199 7.999 1.00 44.60 202 ARG D N 1
ATOM 6975 C CA . ARG D 1 187 ? 6.458 -15.360 8.148 1.00 36.49 202 ARG D CA 1
ATOM 6976 C C . ARG D 1 187 ? 7.195 -15.210 6.827 1.00 37.68 202 ARG D C 1
ATOM 6977 O O . ARG D 1 187 ? 7.654 -16.193 6.238 1.00 37.40 202 ARG D O 1
ATOM 6985 N N . VAL D 1 188 ? 7.328 -13.975 6.338 1.00 40.63 203 VAL D N 1
ATOM 6986 C CA . VAL D 1 188 ? 8.260 -13.774 5.228 1.00 38.98 203 VAL D CA 1
ATOM 6987 C C . VAL D 1 188 ? 9.292 -12.708 5.589 1.00 39.28 203 VAL D C 1
ATOM 6988 O O . VAL D 1 188 ? 8.949 -11.584 5.958 1.00 60.96 203 VAL D O 1
ATOM 6992 N N . ILE D 1 189 ? 10.560 -13.092 5.497 1.00 29.22 204 ILE D N 1
ATOM 6993 C CA . ILE D 1 189 ? 11.671 -12.336 6.045 1.00 20.53 204 ILE D CA 1
ATOM 6994 C C . ILE D 1 189 ? 12.680 -11.949 4.970 1.00 26.42 204 ILE D C 1
ATOM 6995 O O . ILE D 1 189 ? 13.634 -11.225 5.234 1.00 38.02 204 ILE D O 1
ATOM 7000 N N . GLY D 1 190 ? 12.464 -12.441 3.754 1.00 31.20 205 GLY D N 1
ATOM 7001 C CA . GLY D 1 190 ? 13.273 -12.059 2.615 1.00 27.48 205 GLY D CA 1
ATOM 7002 C C . GLY D 1 190 ? 14.618 -12.749 2.555 1.00 29.05 205 GLY D C 1
ATOM 7003 O O . GLY D 1 190 ? 15.560 -12.218 1.963 1.00 38.98 205 GLY D O 1
ATOM 7004 N N . SER D 1 191 ? 14.735 -13.929 3.156 1.00 31.91 206 SER D N 1
ATOM 7005 C CA . SER D 1 191 ? 15.937 -14.741 3.011 1.00 26.56 206 SER D CA 1
ATOM 7006 C C . SER D 1 191 ? 15.596 -16.229 3.078 1.00 35.51 206 SER D C 1
ATOM 7007 O O . SER D 1 191 ? 15.479 -16.801 4.157 1.00 28.95 206 SER D O 1
ATOM 7010 N N . SER D 1 192 ? 15.447 -16.821 1.900 1.00 43.82 207 SER D N 1
ATOM 7011 C CA . SER D 1 192 ? 15.149 -18.238 1.759 1.00 48.36 207 SER D CA 1
ATOM 7012 C C . SER D 1 192 ? 16.038 -19.084 2.657 1.00 40.80 207 SER D C 1
ATOM 7013 O O . SER D 1 192 ? 15.551 -19.867 3.474 1.00 64.95 207 SER D O 1
ATOM 7016 N N . THR D 1 193 ? 17.355 -18.932 2.525 1.00 27.54 208 THR D N 1
ATOM 7017 C CA . THR D 1 193 ? 18.250 -19.755 3.333 1.00 17.62 208 THR D CA 1
ATOM 7018 C C . THR D 1 193 ? 18.073 -19.466 4.817 1.00 24.22 208 THR D C 1
ATOM 7019 O O . THR D 1 193 ? 18.087 -20.385 5.640 1.00 54.33 208 THR D O 1
ATOM 7023 N N . LEU D 1 194 ? 17.890 -18.201 5.182 1.00 33.73 209 LEU D N 1
ATOM 7024 C CA . LEU D 1 194 ? 17.715 -17.869 6.595 1.00 31.83 209 LEU D CA 1
ATOM 7025 C C . LEU D 1 194 ? 16.398 -18.433 7.117 1.00 29.28 209 LEU D C 1
ATOM 7026 O O . LEU D 1 194 ? 16.336 -19.009 8.203 1.00 43.21 209 LEU D O 1
ATOM 7031 N N . ALA D 1 195 ? 15.339 -18.264 6.327 1.00 32.64 210 ALA D N 1
ATOM 7032 C CA . ALA D 1 195 ? 14.062 -18.890 6.643 1.00 33.14 210 ALA D CA 1
ATOM 7033 C C . ALA D 1 195 ? 14.261 -20.372 6.942 1.00 41.54 210 ALA D C 1
ATOM 7034 O O . ALA D 1 195 ? 13.852 -20.871 7.988 1.00 57.46 210 ALA D O 1
ATOM 7036 N N . LEU D 1 196 ? 14.903 -21.049 5.991 1.00 39.05 211 LEU D N 1
ATOM 7037 C CA . LEU D 1 196 ? 15.130 -22.482 6.081 1.00 36.51 211 LEU D CA 1
ATOM 7038 C C . LEU D 1 196 ? 16.017 -22.829 7.268 1.00 38.44 211 LEU D C 1
ATOM 7039 O O . LEU D 1 196 ? 15.885 -23.901 7.862 1.00 43.66 211 LEU D O 1
ATOM 7044 N N . CYS D 1 197 ? 16.912 -21.920 7.637 1.00 46.10 212 CYS D N 1
ATOM 7045 C CA . CYS D 1 197 ? 17.728 -22.139 8.831 1.00 44.94 212 CYS D CA 1
ATOM 7046 C C . CYS D 1 197 ? 16.873 -22.110 10.092 1.00 39.87 212 CYS D C 1
ATOM 7047 O O . CYS D 1 197 ? 17.054 -22.934 10.991 1.00 49.81 212 CYS D O 1
ATOM 7050 N N . HIS D 1 198 ? 15.933 -21.169 10.161 1.00 32.04 213 HIS D N 1
ATOM 7051 C CA . HIS D 1 198 ? 15.018 -21.110 11.300 1.00 35.62 213 HIS D CA 1
ATOM 7052 C C . HIS D 1 198 ? 14.346 -22.461 11.522 1.00 30.98 213 HIS D C 1
ATOM 7053 O O . HIS D 1 198 ? 14.220 -22.933 12.647 1.00 25.54 213 HIS D O 1
ATOM 7060 N N . LEU D 1 199 ? 13.916 -23.054 10.415 1.00 35.68 214 LEU D N 1
ATOM 7061 C CA . LEU D 1 199 ? 13.301 -24.372 10.389 1.00 37.98 214 LEU D CA 1
ATOM 7062 C C . LEU D 1 199 ? 14.206 -25.402 11.065 1.00 37.81 214 LEU D C 1
ATOM 7063 O O . LEU D 1 199 ? 13.756 -26.205 11.875 1.00 42.42 214 LEU D O 1
ATOM 7068 N N . ALA D 1 200 ? 15.488 -25.345 10.727 1.00 40.28 215 ALA D N 1
ATOM 7069 C CA . ALA D 1 200 ? 16.491 -26.200 11.354 1.00 38.88 215 ALA D CA 1
ATOM 7070 C C . ALA D 1 200 ? 16.527 -25.956 12.859 1.00 45.64 215 ALA D C 1
ATOM 7071 O O . ALA D 1 200 ? 16.526 -26.901 13.644 1.00 51.53 215 ALA D O 1
ATOM 7073 N N . SER D 1 201 ? 16.588 -24.675 13.226 1.00 47.46 216 SER D N 1
ATOM 7074 C CA . SER D 1 201 ? 16.791 -24.279 14.611 1.00 41.65 216 SER D CA 1
ATOM 7075 C C . SER D 1 201 ? 15.620 -24.719 15.491 1.00 48.09 216 SER D C 1
ATOM 7076 O O . SER D 1 201 ? 15.804 -25.073 16.656 1.00 72.04 216 SER D O 1
ATOM 7079 N N . GLY D 1 202 ? 14.414 -24.664 14.936 1.00 50.43 217 GLY D N 1
ATOM 7080 C CA . GLY D 1 202 ? 13.222 -25.067 15.670 1.00 47.19 217 GLY D CA 1
ATOM 7081 C C . GLY D 1 202 ? 12.300 -23.898 15.937 1.00 48.49 217 GLY D C 1
ATOM 7082 O O . GLY D 1 202 ? 11.251 -24.058 16.564 1.00 50.57 217 GLY D O 1
ATOM 7083 N N . ALA D 1 203 ? 12.685 -22.714 15.477 1.00 48.29 218 ALA D N 1
ATOM 7084 C CA . ALA D 1 203 ? 11.869 -21.523 15.674 1.00 46.96 218 ALA D CA 1
ATOM 7085 C C . ALA D 1 203 ? 10.717 -21.464 14.672 1.00 50.92 218 ALA D C 1
ATOM 7086 O O . ALA D 1 203 ? 9.823 -20.628 14.784 1.00 53.56 218 ALA D O 1
ATOM 7088 N N . ALA D 1 204 ? 10.736 -22.357 13.687 1.00 53.80 219 ALA D N 1
ATOM 7089 C CA . ALA D 1 204 ? 9.641 -22.463 12.737 1.00 52.33 219 ALA D CA 1
ATOM 7090 C C . ALA D 1 204 ? 9.243 -23.920 12.541 1.00 46.03 219 ALA D C 1
ATOM 7091 O O . ALA D 1 204 ? 9.966 -24.832 12.941 1.00 42.23 219 ALA D O 1
ATOM 7093 N N . ASP D 1 205 ? 8.090 -24.141 11.919 1.00 46.21 220 ASP D N 1
ATOM 7094 C CA . ASP D 1 205 ? 7.583 -25.504 11.804 1.00 42.24 220 ASP D CA 1
ATOM 7095 C C . ASP D 1 205 ? 7.662 -26.020 10.377 1.00 38.48 220 ASP D C 1
ATOM 7096 O O . ASP D 1 205 ? 7.798 -27.217 10.128 1.00 53.12 220 ASP D O 1
ATOM 7101 N N . ALA D 1 206 ? 7.593 -25.117 9.402 1.00 34.62 221 ALA D N 1
ATOM 7102 C CA . ALA D 1 206 ? 7.712 -25.559 8.020 1.00 36.78 221 ALA D CA 1
ATOM 7103 C C . ALA D 1 206 ? 8.096 -24.409 7.099 1.00 42.05 221 ALA D C 1
ATOM 7104 O O . ALA D 1 206 ? 8.104 -23.250 7.504 1.00 44.34 221 ALA D O 1
ATOM 7106 N N . TYR D 1 207 ? 8.399 -24.767 5.859 1.00 36.21 222 TYR D N 1
ATOM 7107 C CA . TYR D 1 207 ? 8.698 -23.801 4.814 1.00 31.40 222 TYR D CA 1
ATOM 7108 C C . TYR D 1 207 ? 8.138 -24.285 3.479 1.00 38.75 222 TYR D C 1
ATOM 7109 O O . TYR D 1 207 ? 8.044 -25.489 3.246 1.00 50.65 222 TYR D O 1
ATOM 7118 N N . TYR D 1 208 ? 7.776 -23.342 2.614 1.00 40.74 223 TYR D N 1
ATOM 7119 C CA . TYR D 1 208 ? 7.338 -23.663 1.259 1.00 41.92 223 TYR D CA 1
ATOM 7120 C C . TYR D 1 208 ? 7.634 -22.498 0.320 1.00 41.13 223 TYR D C 1
ATOM 7121 O O . TYR D 1 208 ? 7.497 -21.345 0.713 1.00 63.44 223 TYR D O 1
ATOM 7130 N N . GLN D 1 209 ? 8.038 -22.807 -0.910 1.00 41.48 224 GLN D N 1
ATOM 7131 C CA . GLN D 1 209 ? 8.262 -21.787 -1.925 1.00 38.70 224 GLN D CA 1
ATOM 7132 C C . GLN D 1 209 ? 8.247 -22.370 -3.336 1.00 42.53 224 GLN D C 1
ATOM 7133 O O . GLN D 1 209 ? 8.674 -23.497 -3.581 1.00 30.17 224 GLN D O 1
ATOM 7139 N N . PHE D 1 210 ? 7.740 -21.566 -4.267 1.00 38.84 225 PHE D N 1
ATOM 7140 C CA . PHE D 1 210 ? 7.809 -21.857 -5.690 1.00 31.79 225 PHE D CA 1
ATOM 7141 C C . PHE D 1 210 ? 8.729 -20.881 -6.412 1.00 30.83 225 PHE D C 1
ATOM 7142 O O . PHE D 1 210 ? 8.513 -19.669 -6.394 1.00 46.52 225 PHE D O 1
ATOM 7150 N N . GLY D 1 211 ? 9.765 -21.410 -7.052 1.00 36.29 226 GLY D N 1
ATOM 7151 C CA . GLY D 1 211 ? 10.666 -20.616 -7.859 1.00 38.62 226 GLY D CA 1
ATOM 7152 C C . GLY D 1 211 ? 11.945 -20.244 -7.137 1.00 44.24 226 GLY D C 1
ATOM 7153 O O . GLY D 1 211 ? 12.564 -19.235 -7.457 1.00 64.43 226 GLY D O 1
ATOM 7154 N N . LEU D 1 212 ? 12.357 -21.053 -6.164 1.00 38.10 227 LEU D N 1
ATOM 7155 C CA . LEU D 1 212 ? 13.618 -20.791 -5.474 1.00 45.81 227 LEU D CA 1
ATOM 7156 C C . LEU D 1 212 ? 14.716 -21.701 -6.000 1.00 46.52 227 LEU D C 1
ATOM 7157 O O . LEU D 1 212 ? 14.515 -22.908 -6.118 1.00 73.75 227 LEU D O 1
ATOM 7162 N N . HIS D 1 213 ? 15.871 -21.120 -6.316 1.00 48.92 228 HIS D N 1
ATOM 7163 C CA . HIS D 1 213 ? 16.949 -21.852 -6.971 1.00 54.06 228 HIS D CA 1
ATOM 7164 C C . HIS D 1 213 ? 17.653 -22.799 -6.004 1.00 58.20 228 HIS D C 1
ATOM 7165 O O . HIS D 1 213 ? 17.494 -22.687 -4.788 1.00 53.67 228 HIS D O 1
ATOM 7172 N N . CYS D 1 214 ? 18.422 -23.728 -6.552 1.00 60.36 229 CYS D N 1
ATOM 7173 C CA . CYS D 1 214 ? 19.023 -24.785 -5.730 1.00 53.93 229 CYS D CA 1
ATOM 7174 C C . CYS D 1 214 ? 20.138 -24.242 -4.854 1.00 50.00 229 CYS D C 1
ATOM 7175 O O . CYS D 1 214 ? 20.445 -24.815 -3.810 1.00 44.91 229 CYS D O 1
ATOM 7178 N N . TRP D 1 215 ? 20.744 -23.130 -5.264 1.00 51.95 230 TRP D N 1
ATOM 7179 C CA . TRP D 1 215 ? 21.838 -22.587 -4.457 1.00 65.74 230 TRP D CA 1
ATOM 7180 C C . TRP D 1 215 ? 21.306 -21.950 -3.182 1.00 60.70 230 TRP D C 1
ATOM 7181 O O . TRP D 1 215 ? 22.044 -21.757 -2.212 1.00 49.53 230 TRP D O 1
ATOM 7192 N N . ASP D 1 216 ? 20.018 -21.624 -3.173 1.00 53.79 231 ASP D N 1
ATOM 7193 C CA . ASP D 1 216 ? 19.370 -21.164 -1.947 1.00 50.59 231 ASP D CA 1
ATOM 7194 C C . ASP D 1 216 ? 18.985 -22.352 -1.069 1.00 51.24 231 ASP D C 1
ATOM 7195 O O . ASP D 1 216 ? 18.714 -22.193 0.121 1.00 50.31 231 ASP D O 1
ATOM 7200 N N . LEU D 1 217 ? 18.963 -23.531 -1.678 1.00 50.48 232 LEU D N 1
ATOM 7201 C CA . LEU D 1 217 ? 18.260 -24.688 -1.149 1.00 43.85 232 LEU D CA 1
ATOM 7202 C C . LEU D 1 217 ? 19.197 -25.851 -0.845 1.00 36.45 232 LEU D C 1
ATOM 7203 O O . LEU D 1 217 ? 18.954 -26.619 0.091 1.00 43.20 232 LEU D O 1
ATOM 7208 N N . ALA D 1 218 ? 20.263 -25.993 -1.627 1.00 29.64 233 ALA D N 1
ATOM 7209 C CA . ALA D 1 218 ? 21.259 -27.027 -1.390 1.00 37.16 233 ALA D CA 1
ATOM 7210 C C . ALA D 1 218 ? 21.719 -27.049 0.063 1.00 44.74 233 ALA D C 1
ATOM 7211 O O . ALA D 1 218 ? 21.516 -28.042 0.761 1.00 55.15 233 ALA D O 1
ATOM 7213 N N . ALA D 1 219 ? 22.328 -25.957 0.507 1.00 54.01 234 ALA D N 1
ATOM 7214 C CA . ALA D 1 219 ? 22.917 -25.857 1.836 1.00 51.98 234 ALA D CA 1
ATOM 7215 C C . ALA D 1 219 ? 21.895 -26.084 2.948 1.00 45.07 234 ALA D C 1
ATOM 7216 O O . ALA D 1 219 ? 22.151 -26.829 3.891 1.00 50.09 234 ALA D O 1
ATOM 7218 N N . ALA D 1 220 ? 20.740 -25.436 2.843 1.00 47.11 235 ALA D N 1
ATOM 7219 C CA . ALA D 1 220 ? 19.726 -25.500 3.890 1.00 44.30 235 ALA D CA 1
ATOM 7220 C C . ALA D 1 220 ? 19.185 -26.912 4.078 1.00 42.24 235 ALA D C 1
ATOM 7221 O O . ALA D 1 220 ? 18.982 -27.358 5.203 1.00 42.31 235 ALA D O 1
ATOM 7223 N N . THR D 1 221 ? 18.947 -27.606 2.968 1.00 42.54 236 THR D N 1
ATOM 7224 C CA . THR D 1 221 ? 18.379 -28.948 3.014 1.00 41.48 236 THR D CA 1
ATOM 7225 C C . THR D 1 221 ? 19.263 -29.890 3.827 1.00 34.86 236 THR D C 1
ATOM 7226 O O . THR D 1 221 ? 18.765 -30.763 4.540 1.00 36.02 236 THR D O 1
ATOM 7230 N N . VAL D 1 222 ? 20.575 -29.697 3.722 1.00 29.72 237 VAL D N 1
ATOM 7231 C CA . VAL D 1 222 ? 21.528 -30.477 4.498 1.00 36.91 237 VAL D CA 1
ATOM 7232 C C . VAL D 1 222 ? 21.346 -30.238 5.993 1.00 45.25 237 VAL D C 1
ATOM 7233 O O . VAL D 1 222 ? 21.322 -31.181 6.783 1.00 61.40 237 VAL D O 1
ATOM 7237 N N . ILE D 1 223 ? 21.213 -28.969 6.364 1.00 45.45 238 ILE D N 1
ATOM 7238 C CA . ILE D 1 223 ? 21.086 -28.579 7.766 1.00 44.97 238 ILE D CA 1
ATOM 7239 C C . ILE D 1 223 ? 19.760 -29.037 8.355 1.00 39.90 238 ILE D C 1
ATOM 7240 O O . ILE D 1 223 ? 19.698 -29.526 9.483 1.00 51.32 238 ILE D O 1
ATOM 7245 N N . ILE D 1 224 ? 18.682 -28.881 7.590 1.00 31.71 239 ILE D N 1
ATOM 7246 C CA . ILE D 1 224 ? 17.374 -29.326 8.052 1.00 37.56 239 ILE D CA 1
ATOM 7247 C C . ILE D 1 224 ? 17.345 -30.839 8.241 1.00 50.78 239 ILE D C 1
ATOM 7248 O O . ILE D 1 224 ? 16.837 -31.342 9.245 1.00 52.17 239 ILE D O 1
ATOM 7253 N N . ARG D 1 225 ? 17.897 -31.554 7.264 1.00 54.93 240 ARG D N 1
ATOM 7254 C CA . ARG D 1 225 ? 17.990 -33.006 7.325 1.00 57.27 240 ARG D CA 1
ATOM 7255 C C . ARG D 1 225 ? 18.750 -33.452 8.567 1.00 46.24 240 ARG D C 1
ATOM 7256 O O . ARG D 1 225 ? 18.236 -34.214 9.387 1.00 56.98 240 ARG D O 1
ATOM 7264 N N . GLU D 1 226 ? 19.986 -32.974 8.702 1.00 34.49 241 GLU D N 1
ATOM 7265 C CA . GLU D 1 226 ? 20.854 -33.361 9.801 1.00 35.38 241 GLU D CA 1
ATOM 7266 C C . GLU D 1 226 ? 20.283 -32.929 11.147 1.00 42.88 241 GLU D C 1
ATOM 7267 O O . GLU D 1 226 ? 20.675 -33.455 12.194 1.00 52.53 241 GLU D O 1
ATOM 7273 N N . ALA D 1 227 ? 19.355 -31.973 11.101 1.00 52.56 242 ALA D N 1
ATOM 7274 C CA . ALA D 1 227 ? 18.693 -31.471 12.294 1.00 56.32 242 ALA D CA 1
ATOM 7275 C C . ALA D 1 227 ? 17.482 -32.322 12.664 1.00 57.89 242 ALA D C 1
ATOM 7276 O O . ALA D 1 227 ? 16.947 -32.229 13.773 1.00 44.11 242 ALA D O 1
ATOM 7278 N N . GLY D 1 228 ? 17.046 -33.150 11.724 1.00 56.57 243 GLY D N 1
ATOM 7279 C CA . GLY D 1 228 ? 15.939 -34.063 11.953 1.00 49.97 243 GLY D CA 1
ATOM 7280 C C . GLY D 1 228 ? 14.688 -33.665 11.193 1.00 53.86 243 GLY D C 1
ATOM 7281 O O . GLY D 1 228 ? 13.617 -34.242 11.392 1.00 49.67 243 GLY D O 1
ATOM 7282 N N . GLY D 1 229 ? 14.818 -32.673 10.322 1.00 54.25 244 GLY D N 1
ATOM 7283 C CA . GLY D 1 229 ? 13.683 -32.162 9.575 1.00 54.54 244 GLY D CA 1
ATOM 7284 C C . GLY D 1 229 ? 13.536 -32.844 8.234 1.00 54.36 244 GLY D C 1
ATOM 7285 O O . GLY D 1 229 ? 14.459 -33.490 7.764 1.00 69.09 244 GLY D O 1
ATOM 7286 N N . ILE D 1 230 ? 12.364 -32.705 7.611 1.00 42.07 245 ILE D N 1
ATOM 7287 C CA . ILE D 1 230 ? 12.156 -33.309 6.300 1.00 41.95 245 ILE D CA 1
ATOM 7288 C C . ILE D 1 230 ? 12.085 -32.242 5.210 1.00 46.23 245 ILE D C 1
ATOM 7289 O O . ILE D 1 230 ? 11.376 -31.249 5.353 1.00 73.25 245 ILE D O 1
ATOM 7294 N N . VAL D 1 231 ? 12.829 -32.471 4.139 1.00 34.15 246 VAL D N 1
ATOM 7295 C CA . VAL D 1 231 ? 12.896 -31.572 2.994 1.00 28.99 246 VAL D CA 1
ATOM 7296 C C . VAL D 1 231 ? 12.427 -32.270 1.725 1.00 40.99 246 VAL D C 1
ATOM 7297 O O . VAL D 1 231 ? 13.076 -33.199 1.242 1.00 55.61 246 VAL D O 1
ATOM 7301 N N . ILE D 1 232 ? 11.299 -31.839 1.163 1.00 39.11 247 ILE D N 1
ATOM 7302 C CA . ILE D 1 232 ? 10.762 -32.582 0.028 1.00 31.44 247 ILE D CA 1
ATOM 7303 C C . ILE D 1 232 ? 10.324 -31.675 -1.117 1.00 36.51 247 ILE D C 1
ATOM 7304 O O . ILE D 1 232 ? 10.387 -30.455 -1.024 1.00 41.80 247 ILE D O 1
ATOM 7309 N N . ASP D 1 233 ? 9.900 -32.311 -2.201 1.00 44.31 248 ASP D N 1
ATOM 7310 C CA . ASP D 1 233 ? 9.284 -31.596 -3.308 1.00 48.60 248 ASP D CA 1
ATOM 7311 C C . ASP D 1 233 ? 7.932 -31.010 -2.888 1.00 51.93 248 ASP D C 1
ATOM 7312 O O . ASP D 1 233 ? 7.228 -31.566 -2.048 1.00 49.35 248 ASP D O 1
ATOM 7317 N N . THR D 1 234 ? 7.611 -29.897 -3.520 1.00 52.73 249 THR D N 1
ATOM 7318 C CA . THR D 1 234 ? 6.351 -29.194 -3.322 1.00 53.28 249 THR D CA 1
ATOM 7319 C C . THR D 1 234 ? 5.161 -30.132 -3.449 1.00 62.38 249 THR D C 1
ATOM 7320 O O . THR D 1 234 ? 4.148 -29.961 -2.770 1.00 77.14 249 THR D O 1
ATOM 7324 N N . SER D 1 235 ? 5.286 -31.132 -4.323 1.00 63.65 250 SER D N 1
ATOM 7325 C CA . SER D 1 235 ? 4.183 -32.025 -4.662 1.00 61.28 250 SER D CA 1
ATOM 7326 C C . SER D 1 235 ? 4.017 -33.150 -3.646 1.00 59.43 250 SER D C 1
ATOM 7327 O O . SER D 1 235 ? 3.098 -33.955 -3.763 1.00 53.09 250 SER D O 1
ATOM 7330 N N . GLY D 1 236 ? 4.902 -33.205 -2.659 1.00 59.30 251 GLY D N 1
ATOM 7331 C CA . GLY D 1 236 ? 4.867 -34.278 -1.677 1.00 60.21 251 GLY D CA 1
ATOM 7332 C C . GLY D 1 236 ? 5.941 -35.315 -1.957 1.00 61.53 251 GLY D C 1
ATOM 7333 O O . GLY D 1 236 ? 6.427 -35.987 -1.051 1.00 59.93 251 GLY D O 1
ATOM 7334 N N . GLY D 1 237 ? 6.302 -35.438 -3.229 1.00 55.75 252 GLY D N 1
ATOM 7335 C CA . GLY D 1 237 ? 7.407 -36.278 -3.631 1.00 54.90 252 GLY D CA 1
ATOM 7336 C C . GLY D 1 237 ? 8.704 -35.811 -2.978 1.00 60.91 252 GLY D C 1
ATOM 7337 O O . GLY D 1 237 ? 8.692 -34.849 -2.211 1.00 51.14 252 GLY D O 1
ATOM 7338 N N . PRO D 1 238 ? 9.797 -36.502 -3.277 1.00 66.99 253 PRO D N 1
ATOM 7339 C CA . PRO D 1 238 ? 11.115 -36.126 -2.755 1.00 72.12 253 PRO D CA 1
ATOM 7340 C C . PRO D 1 238 ? 11.652 -34.875 -3.455 1.00 72.21 253 PRO D C 1
ATOM 7341 O O . PRO D 1 238 ? 11.101 -34.422 -4.462 1.00 84.99 253 PRO D O 1
ATOM 7345 N N . LEU D 1 239 ? 12.736 -34.322 -2.908 1.00 60.56 254 LEU D N 1
ATOM 7346 C CA . LEU D 1 239 ? 13.311 -33.096 -3.450 1.00 46.34 254 LEU D CA 1
ATOM 7347 C C . LEU D 1 239 ? 13.769 -33.272 -4.890 1.00 37.89 254 LEU D C 1
ATOM 7348 O O . LEU D 1 239 ? 14.505 -34.207 -5.202 1.00 61.88 254 LEU D O 1
ATOM 7353 N N . ASP D 1 240 ? 13.344 -32.365 -5.769 1.00 31.05 255 ASP D N 1
ATOM 7354 C CA . ASP D 1 240 ? 13.929 -32.324 -7.102 1.00 32.95 255 ASP D CA 1
ATOM 7355 C C . ASP D 1 240 ? 14.617 -30.986 -7.346 1.00 33.26 255 ASP D C 1
ATOM 7356 O O . ASP D 1 240 ? 13.989 -30.013 -7.757 1.00 36.90 255 ASP D O 1
ATOM 7361 N N . LEU D 1 241 ? 15.919 -30.953 -7.102 1.00 35.20 256 LEU D N 1
ATOM 7362 C CA . LEU D 1 241 ? 16.715 -29.741 -7.213 1.00 40.34 256 LEU D CA 1
ATOM 7363 C C . LEU D 1 241 ? 16.482 -28.983 -8.512 1.00 41.64 256 LEU D C 1
ATOM 7364 O O . LEU D 1 241 ? 16.657 -27.761 -8.570 1.00 47.26 256 LEU D O 1
ATOM 7369 N N . MET D 1 242 ? 16.093 -29.663 -9.588 1.00 38.40 257 MET D N 1
ATOM 7370 C CA . MET D 1 242 ? 15.819 -28.935 -10.824 1.00 39.23 257 MET D CA 1
ATOM 7371 C C . MET D 1 242 ? 14.380 -28.425 -10.867 1.00 44.08 257 MET D C 1
ATOM 7372 O O . MET D 1 242 ? 13.902 -27.951 -11.904 1.00 62.25 257 MET D O 1
ATOM 7377 N N . ALA D 1 243 ? 13.687 -28.522 -9.738 1.00 45.02 258 ALA D N 1
ATOM 7378 C CA . ALA D 1 243 ? 12.257 -28.233 -9.701 1.00 50.72 258 ALA D CA 1
ATOM 7379 C C . ALA D 1 243 ? 11.962 -26.819 -9.212 1.00 52.24 258 ALA D C 1
ATOM 7380 O O . ALA D 1 243 ? 10.825 -26.353 -9.287 1.00 53.74 258 ALA D O 1
ATOM 7382 N N . CYS D 1 244 ? 12.983 -26.127 -8.709 1.00 51.72 259 CYS D N 1
ATOM 7383 C CA . CYS D 1 244 ? 12.829 -24.745 -8.282 1.00 44.84 259 CYS D CA 1
ATOM 7384 C C . CYS D 1 244 ? 11.683 -24.583 -7.293 1.00 43.30 259 CYS D C 1
ATOM 7385 O O . CYS D 1 244 ? 11.083 -23.520 -7.210 1.00 50.45 259 CYS D O 1
ATOM 7388 N N . ARG D 1 245 ? 11.361 -25.626 -6.527 1.00 36.61 260 ARG D N 1
ATOM 7389 C CA . ARG D 1 245 ? 10.318 -25.507 -5.508 1.00 35.20 260 ARG D CA 1
ATOM 7390 C C . ARG D 1 245 ? 10.596 -26.430 -4.331 1.00 37.52 260 ARG D C 1
ATOM 7391 O O . ARG D 1 245 ? 11.305 -27.427 -4.464 1.00 38.85 260 ARG D O 1
ATOM 7399 N N . VAL D 1 246 ? 10.046 -26.097 -3.168 1.00 41.71 261 VAL D N 1
ATOM 7400 C CA . VAL D 1 246 ? 10.325 -26.887 -1.973 1.00 33.54 261 VAL D CA 1
ATOM 7401 C C . VAL D 1 246 ? 9.182 -26.812 -0.964 1.00 33.15 261 VAL D C 1
ATOM 7402 O O . VAL D 1 246 ? 8.487 -25.805 -0.870 1.00 29.49 261 VAL D O 1
ATOM 7406 N N . VAL D 1 247 ? 9.027 -27.902 -0.231 1.00 29.91 262 VAL D N 1
ATOM 7407 C CA . VAL D 1 247 ? 8.339 -27.958 1.041 1.00 28.05 262 VAL D CA 1
ATOM 7408 C C . VAL D 1 247 ? 9.249 -28.601 2.086 1.00 35.31 262 VAL D C 1
ATOM 7409 O O . VAL D 1 247 ? 9.706 -29.727 1.908 1.00 38.09 262 VAL D O 1
ATOM 7413 N N . ALA D 1 248 ? 9.511 -27.868 3.158 1.00 41.44 263 ALA D N 1
ATOM 7414 C CA . ALA D 1 248 ? 10.299 -28.399 4.267 1.00 38.24 263 ALA D CA 1
ATOM 7415 C C . ALA D 1 248 ? 9.521 -28.230 5.566 1.00 37.32 263 ALA D C 1
ATOM 7416 O O . ALA D 1 248 ? 8.697 -27.317 5.672 1.00 24.94 263 ALA D O 1
ATOM 7418 N N . ALA D 1 249 ? 9.775 -29.109 6.531 1.00 27.72 264 ALA D N 1
ATOM 7419 C CA . ALA D 1 249 ? 8.949 -29.114 7.734 1.00 26.12 264 ALA D CA 1
ATOM 7420 C C . ALA D 1 249 ? 9.567 -29.960 8.844 1.00 38.85 264 ALA D C 1
ATOM 7421 O O . ALA D 1 249 ? 10.472 -30.755 8.599 1.00 39.65 264 ALA D O 1
ATOM 7423 N N . SER D 1 250 ? 9.052 -29.755 10.050 1.00 46.76 265 SER D N 1
ATOM 7424 C CA . SER D 1 250 ? 9.525 -30.416 11.256 1.00 41.93 265 SER D CA 1
ATOM 7425 C C . SER D 1 250 ? 9.273 -31.920 11.211 1.00 44.59 265 SER D C 1
ATOM 7426 O O . SER D 1 250 ? 10.093 -32.707 11.677 1.00 62.95 265 SER D O 1
ATOM 7429 N N . THR D 1 251 ? 8.133 -32.296 10.643 1.00 33.92 266 THR D N 1
ATOM 7430 C CA . THR D 1 251 ? 7.717 -33.689 10.580 1.00 30.95 266 THR D CA 1
ATOM 7431 C C . THR D 1 251 ? 7.177 -34.064 9.212 1.00 43.53 266 THR D C 1
ATOM 7432 O O . THR D 1 251 ? 6.517 -33.262 8.553 1.00 66.50 266 THR D O 1
ATOM 7436 N N . ARG D 1 252 ? 7.436 -35.298 8.771 1.00 42.79 267 ARG D N 1
ATOM 7437 C CA . ARG D 1 252 ? 6.799 -35.753 7.535 1.00 38.48 267 ARG D CA 1
ATOM 7438 C C . ARG D 1 252 ? 5.288 -35.564 7.616 1.00 28.13 267 ARG D C 1
ATOM 7439 O O . ARG D 1 252 ? 4.632 -35.302 6.609 1.00 30.40 267 ARG D O 1
ATOM 7447 N N . GLU D 1 253 ? 4.750 -35.700 8.825 1.00 25.70 268 GLU D N 1
ATOM 7448 C CA . GLU D 1 253 ? 3.360 -35.361 9.095 1.00 30.19 268 GLU D CA 1
ATOM 7449 C C . GLU D 1 253 ? 3.042 -33.939 8.641 1.00 37.41 268 GLU D C 1
ATOM 7450 O O . GLU D 1 253 ? 2.066 -33.705 7.924 1.00 52.24 268 GLU D O 1
ATOM 7456 N N . MET D 1 254 ? 3.879 -32.994 9.062 1.00 38.82 269 MET D N 1
ATOM 7457 C CA . MET D 1 254 ? 3.671 -31.589 8.724 1.00 42.61 269 MET D CA 1
ATOM 7458 C C . MET D 1 254 ? 3.825 -31.342 7.228 1.00 29.75 269 MET D C 1
ATOM 7459 O O . MET D 1 254 ? 2.982 -30.722 6.592 1.00 22.12 269 MET D O 1
ATOM 7464 N N . ALA D 1 255 ? 4.922 -31.839 6.668 1.00 26.86 270 ALA D N 1
ATOM 7465 C CA . ALA D 1 255 ? 5.196 -31.717 5.242 1.00 30.74 270 ALA D CA 1
ATOM 7466 C C . ALA D 1 255 ? 3.994 -32.125 4.400 1.00 37.09 270 ALA D C 1
ATOM 7467 O O . ALA D 1 255 ? 3.738 -31.568 3.333 1.00 37.74 270 ALA D O 1
ATOM 7469 N N . MET D 1 256 ? 3.249 -33.115 4.880 1.00 44.82 271 MET D N 1
ATOM 7470 C CA . MET D 1 256 ? 2.067 -33.556 4.143 1.00 49.15 271 MET D CA 1
ATOM 7471 C C . MET D 1 256 ? 0.945 -32.527 4.257 1.00 48.44 271 MET D C 1
ATOM 7472 O O . MET D 1 256 ? 0.403 -32.059 3.253 1.00 60.38 271 MET D O 1
ATOM 7477 N N . LEU D 1 257 ? 0.598 -32.172 5.489 1.00 44.03 272 LEU D N 1
ATOM 7478 C CA . LEU D 1 257 ? -0.467 -31.203 5.712 1.00 38.69 272 LEU D CA 1
ATOM 7479 C C . LEU D 1 257 ? -0.211 -29.920 4.943 1.00 44.70 272 LEU D C 1
ATOM 7480 O O . LEU D 1 257 ? -1.134 -29.300 4.400 1.00 69.50 272 LEU D O 1
ATOM 7485 N N . ILE D 1 258 ? 1.057 -29.511 4.869 1.00 37.17 273 ILE D N 1
ATOM 7486 C CA . ILE D 1 258 ? 1.399 -28.394 3.992 1.00 31.21 273 ILE D CA 1
ATOM 7487 C C . ILE D 1 258 ? 1.227 -28.800 2.533 1.00 29.59 273 ILE D C 1
ATOM 7488 O O . ILE D 1 258 ? 0.488 -28.159 1.793 1.00 45.70 273 ILE D O 1
ATOM 7493 N N . ALA D 1 259 ? 1.914 -29.863 2.153 1.00 30.10 274 ALA D N 1
ATOM 7494 C CA . ALA D 1 259 ? 1.863 -30.368 0.785 1.00 38.70 274 ALA D CA 1
ATOM 7495 C C . ALA D 1 259 ? 0.435 -30.513 0.274 1.00 43.90 274 ALA D C 1
ATOM 7496 O O . ALA D 1 259 ? 0.125 -30.128 -0.855 1.00 41.24 274 ALA D O 1
ATOM 7498 N N . GLN D 1 260 ? -0.447 -31.070 1.103 1.00 44.45 275 GLN D N 1
ATOM 7499 C CA . GLN D 1 260 ? -1.827 -31.253 0.660 1.00 51.81 275 GLN D CA 1
ATOM 7500 C C . GLN D 1 260 ? -2.627 -29.971 0.852 1.00 53.70 275 GLN D C 1
ATOM 7501 O O . GLN D 1 260 ? -3.848 -29.953 0.703 1.00 67.08 275 GLN D O 1
ATOM 7507 N N . ALA D 1 261 ? -1.914 -28.896 1.180 1.00 52.99 276 ALA D N 1
ATOM 7508 C CA . ALA D 1 261 ? -2.370 -27.532 0.944 1.00 51.92 276 ALA D CA 1
ATOM 7509 C C . ALA D 1 261 ? -1.439 -26.819 -0.049 1.00 58.21 276 ALA D C 1
ATOM 7510 O O . ALA D 1 261 ? -0.327 -26.403 0.302 1.00 69.63 276 ALA D O 1
ATOM 7512 N N . LEU D 1 262 ? -1.902 -26.706 -1.291 1.00 61.67 277 LEU D N 1
ATOM 7513 C CA . LEU D 1 262 ? -1.106 -26.092 -2.349 1.00 67.09 277 LEU D CA 1
ATOM 7514 C C . LEU D 1 262 ? -1.785 -26.265 -3.706 1.00 73.01 277 LEU D C 1
ATOM 7515 O O . LEU D 1 262 ? -2.818 -26.950 -3.790 1.00 95.49 277 LEU D O 1
#

Solvent-accessible surface area: 38648 Å² total; per-residue (Å²): 136,75,112,6,20,73,0,0,23,90,1,0,67,86,0,0,74,32,0,79,158,15,24,120,125,194,133,150,22,33,94,100,0,20,89,31,0,23,55,48,0,102,141,84,21,43,54,25,63,26,23,18,105,110,59,54,7,28,24,6,54,34,34,2,0,0,0,12,8,16,14,6,91,27,0,28,82,22,69,5,37,17,0,0,0,1,0,0,0,0,18,166,73,81,11,40,2,0,0,0,16,9,0,44,41,102,41,31,9,18,0,38,96,68,153,2,0,68,19,83,74,140,151,20,161,10,49,30,41,59,64,12,45,114,0,0,2,0,2,16,31,23,98,132,46,54,94,78,57,12,104,59,11,7,28,5,3,50,94,5,2,93,27,101,2,61,0,5,7,0,12,14,3,9,0,3,0,0,0,19,0,0,42,15,8,0,4,0,0,10,13,72,45,6,54,0,24,15,2,0,0,0,0,1,0,0,79,39,1,46,3,36,6,12,10,18,76,16,26,118,41,65,22,37,29,43,74,0,0,0,0,3,19,134,93,0,0,69,84,4,10,142,31,58,139,93,104,6,3,54,6,0,0,66,0,0,27,93,0,0,80,34,0,78,122,28,24,122,143,212,110,146,15,32,118,85,0,42,90,40,0,25,60,48,0,113,141,91,19,103,89,20,162,42,12,17,90,191,128,62,8,78,24,54,92,40,30,3,0,1,1,14,3,11,10,5,90,21,0,14,82,17,84,5,34,18,1,0,0,0,0,0,1,0,15,157,84,87,16,32,2,0,0,0,9,10,0,47,67,18,45,8,7,8,0,30,101,69,145,9,0,59,12,28,65,108,140,4,166,26,45,45,34,54,57,14,48,89,0,0,0,1,2,15,41,17,82,153,65,56,105,69,54,22,122,60,20,12,22,7,4,74,80,5,2,127,36,135,1,77,1,3,6,3,10,15,0,9,0,2,1,0,0,13,0,0,41,16,4,0,4,0,0,12,7,63,36,2,48,1,11,8,2,0,0,0,0,5,0,0,102,41,13,54,9,25,2,14,4,15,81,20,28,115,37,64,25,113,32,52,69,0,3,0,0,2,24,132,102,0,0,65,79,3,10,139,28,69,135,91,101,4,21,84,4,0,18,95,0,0,56,92,0,0,87,55,0,40,89,23,22,50,112,176,136,146,16,32,95,109,0,14,84,53,0,22,67,32,1,125,128,105,19,110,80,16,136,34,22,28,113,140,126,143,17,70,24,58,118,39,22,2,0,4,0,12,5,23,18,5,103,16,0,26,76,17,66,6,34,18,1,0,0,1,0,0,0,0,10,172,84,94,18,35,2,0,0,0,13,6,0,55,34,89,46,27,10,17,0,38,146,64,160,6,0,62,18,90,73,133,152,13,177,13,48,37,35,59,54,10,55,98,0,0,0,0,1,18,25,18,106,86,53,68,120,57,57,17,125,68,23,16,25,4,3,72,90,2,4,124,45,132,2,58,0,0,8,5,8,12,3,10,0,2,0,2,1,19,0,0,45,14,6,0,6,0,0,12,11,65,30,5,61,5,31,14,2,2,0,2,1,7,0,1,110,44,2,50,8,32,6,20,8,28,82,20,27,125,28,78,32,113,27,55,59,0,1,0,0,2,36,174,118,0,0,63,56,4,14,133,18,78,141,96,114,5,16,98,9,0,10,79,10,0,63,136,0,0,95,27,0,65,115,17,18,109,116,194,110,131,7,33,112,80,0,34,80,43,0,21,48,82,0,128,142,114,22,103,89,20,132,40,15,12,107,166,120,68,7,81,24,59,112,43,32,3,0,0,1,18,4,10,11,6,78,29,0,20,81,22,84,5,31,18,0,0,0,0,0,0,0,0,15,198,82,100,8,33,5,0,0,0,12,8,0,37,49,102,48,23,10,19,0,36,106,72,148,0,0,70,17,98,63,134,123,16,163,24,54,51,43,46,54,15,52,112,0,0,1,1,2,14,26,28,83,137,84,70,98,74,42,4,125,62,12,13,22,10,2,42,100,2,1,111,33,95,2,72,0,1,5,0,10,14,1,14,0,6,1,1,1,22,0,0,40,16,9,0,1,0,0,9,6,48,26,5,56,1,8,15,3,1,0,0,0,2,0,0,90,37,6,50,9,18,14,10,8,8,75,20,27,115,45,76,22,114,30,48,80,0,3,0,0,4,20,153,105,0,0,73,78,1,8,152,20,59

InterPro domains:
  IPR000760 Inositol monophosphatase-like [PF00459] (17-280)
  IPR000760 Inositol monophosphatase-like [PR00377] (52-72)
  IPR000760 Inositol monophosphatase-like [PR00377] (74-90)
  IPR000760 Inositol monophosphatase-like [PR00377] (98-114)
  IPR000760 Inositol monophosphatase-like [PR00377] (147-170)
  IPR000760 Inositol monophosphatase-like [PR00377] (196-217)
  IPR000760 Inositol monophosphatase-like [PR00377] (227-251)
  IPR020550 Inositol monophosphatase, conserved site [PS00630] (230-244)
  IPR020552 Inositol monophosphatase, lithium-sensitive [PR00378] (30-49)
  IPR020552 Inositol monophosphatase, lithium-sensitive [PR00378] (121-131)
  IPR020552 Inositol monophosphatase, lithium-sensitive [PR00378] (149-167)
  IPR020552 Inositol monophosphatase, lithium-sensitive [PR00378] (172-182)
  IPR020552 Inositol monophosphatase, lithium-sensitive [PR00378] (255-277)
  IPR020583 Inositol monophosphatase, metal-binding site [PS00629] (98-111)
  IPR033942 Inositol monophosphatase [cd01639] (19-265)

Sequence (976 aa):
WEECFQAAVQLALRAGQIIRKALTEETETDHLVEDLIISELRERFPSHRFIAEEAKCVLTHSPTWIIDPIDGTCNFVHRFPTVAVSIGFAVRQELEFGVIYHCTEERLYTGRRGRGAFCNGQRLRVSGETDLSKALVLTEIGPKRDPATLKLFLSNMERLLHAKAHGVRVIGSSTLALCHLASGAADAYYQFGLHCWDLAAATVIIREAGGIVIDTSGGPLDLMACRVVAASTREMAMLIAQALWEECFQAAVQLALRAGQIIRKALTEETETDHLVEDLIISELRERFPSHRFIAEEAKCVLTHSPTWIIDPIDGTCNFVHRFPTVAVSIGFAVRQELEFGVIYHCTEERLYTGRRGRGAFCNGQRLRVSGETDLSKALVLTEIGPKRDPATLKLFLSNMERLLHAKAHGVRVIGSSTLALCHLASGAADAYYQFGLHCWDLAAATVIIREAGGIVIDTSGGPLDLMACRVVAASTREMAMLIAQALWEECFQAAVQLALRAGQIIRKALTEETETDHLVEDLIISELRERFPSHRFIAEEAKCVLTHSPTWIIDPIDGTCNFVHRFPTVAVSIGFAVRQELEFGVIYHCTEERLYTGRRGRGAFCNGQRLRVSGETDLSKALVLTEIGPKRDPATLKLFLSNMERLLHAKAHGVRVIGSSTLALCHLASGAADAYYQFGLHCWDLAAATVIIREAGGIVIDTSGGPLDLMACRVVAASTREMAMLIAQALWEECFQAAVQLALRAGQIIRKALTEETETDHLVEDLIISELRERFPSHRFIAEEAKCVLTHSPTWIIDPIDGTCNFVHRFPTVAVSIGFAVRQELEFGVIYHCTEERLYTGRRGRGAFCNGQRLRVSGETDLSKALVLTEIGPKRDPATLKLFLSNMERLLHAKAHGVRVIGSSTLALCHLASGAADAYYQFGLHCWDLAAATVIIREAGGIVIDTSGGPLDLMACRVVAASTREMAMLIAQAL

Nearest PDB structures (foldseek):
  2fvz-assembly2_C  TM=1.004E+00  e=2.313E-53  Homo sapiens
  2czh-assembly1_A  TM=9.953E-01  e=1.591E-46  Homo sapiens
  2czh-assembly1_B  TM=9.914E-01  e=3.475E-46  Homo sapiens
  2ddk-assembly1_A  TM=9.903E-01  e=2.573E-46  Homo sapiens
  2ddk-assembly1_B  TM=9.902E-01  e=5.513E-45  Homo sapiens

B-factor: mean 57.33, std 25.22, range [6.98, 157.91]

Secondary structure (DSSP, 8-state):
-HHHHHHHHHHHHHHHHHHHHHHT---HHHHHHHHHHHHHHHTTSTT-EE----------SS-EEEEEEEE-HHHHHTT-S--EEEEEEEETTEEEEEEEEETTTTEEEEEETTS-EEETTEE--------GGG-EEE----S---HHHHHHHHHHHHHHHHTT-SEEEB-S-HHHHHHHHHHTS-SEEEEES--GGGTHHHHHHHHHTT-EEE-TTSS---GGG-EEEEESSHHHHHHHHH--/-HHHHHHHHHHHHHHHHHHHHHTT---HHHHHHHHHHHHHHHHH-TT-EEEE---TT---SS-EEEEEEEE-HHHHHHT-S--EEEEEEEETTEEEEEEEEETTTTEEEEEETTS-EEETTEE--------GGG-EEEE---S---HHHHHHHHHHHHHHHHTT-SEEEB-S-HHHHHHHHHHTS-SEEEEES--THHHHHHHHHHHTTT-EEE-TTSS---TTTTEEEEESSHHHHHHHHH--/-HHHHHHHHHHHHHHHHHHHHHHT---HHHHHHHHHHHHHHHHH-TT-EEE---------SS-EEEEEEEE-HHHHHHT-S--EEEEEEEETTEEEEEEEEETTTTEEEEEETTTEEEETTEEP-------GGG-EEE----S---TTHHHHHHHHHHHHHHTT-SEEEB-S-HHHHHHHHHHTS-SEEEEES--GGGTHHHHHHHHHTT-EEE-SSSSB--GGGTEEEEESSHHHHHHHHH--/-HHHHHHHHHHHHHHHHHHHHHHT---HHHHHHHHHHHHHHHHHSTTSEEEE--------SS-EEEEEEEE-HHHHHHT-S--EEEEEEEETTEEEEEEEEETTTTEEEEEETTEEEEETTEE--------GGG-EEE----S--STHHHHHHHHHHHHHHHT--SEEEB-S-HHHHHHHHHHTS-SEEEEES--GGGTHHHHHHHHHHT-EEE-TTSSB--GGG-EEEEESSHHHHHHHHT--

Organism: Homo sapiens (NCBI:txid9606)

GO terms:
  GO:0005737 cytoplasm (C, IDA)
  GO:0042803 protein homodimerization activity (F, IDA)
  GO:0008934 inositol monophosphate 1-phosphatase activity (F, IDA)
  GO:0010226 response to lithium ion (P, IDA)
  GO:0052832 inositol monophosphate 3-phosphatase activity (F, EXP)
  GO:0052833 inositol monophosphate 4-phosphatase activity (F, EXP)
  GO:0052834 inositol monophosphate phosphatase activity (F, EXP)
  GO:0008877 glucose-1-phosphatase activity (F, EXP)
  GO:0047954 glycerol-2-phosphatase activity (F, EXP)
  GO:0008934 inositol monophosphate 1-phosphatase activity (F, TAS)
  GO:0006796 phosphate-containing compound metabolic process (P, TAS)
  GO:0007165 signal transduction (P, TAS)
  GO:0005829 cytosol (C, TAS)
  GO:0005515 protein binding (F, IPI)